Protein 7T2U (pdb70)

Radius of gyration: 34.17 Å; Cα contacts (8 Å, |Δi|>4): 2944; chains: 6; bounding box: 73×79×111 Å

B-factor: mean 40.42, std 13.01, range [9.2, 111.86]

CATH classification: 2.40.10.10 (+1 more: 1.10.1840.10)

InterPro domains:
  IPR001205 RNA-directed RNA polymerase, C-terminal domain [PF00680] (4889-5173)
  IPR002589 Macro domain [PF01661] (1058-1164)
  IPR002589 Macro domain [PS51154] (1025-1194)
  IPR002589 Macro domain [SM00506] (1037-1165)
  IPR007094 RNA-directed RNA polymerase, catalytic domain [PS50507] (5004-5166)
  IPR008740 Peptidase C30, coronavirus [PF05409] (3292-3575)
  IPR008740 Peptidase C30, coronavirus [PS51442] (3264-3569)
  IPR008740 Peptidase C30, coronavirus [cd21666] (3267-3563)
  IPR009003 Peptidase S1, PA clan [SSF50494] (3266-3563)
  IPR009461 Non-structural protein NSP16, coronavirus-like [PF06460] (6800-7095)
  IPR009466 Non-structural protein 14, coronavirus [PF06471] (5929-6449)
  IPR009469 RNA-dependent RNA polymerase, N-terminal, coronavirus [PF06478] (4407-4758)
  IPR013016 Peptidase C16, coronavirus [PF08715] (1564-1882)
  IPR013016 Peptidase C16, coronavirus [PS51124] (1634-1898)
  IPR014822 Non-structural protein NSP9, coronavirus [PF08710] (4141-4253)
  IPR014822 Non-structural protein NSP9, coronavirus [PS51951] (4141-4253)
  IPR014828 Non-structural protein NSP7, coronavirus [PF08716] (3860-3942)
  IPR014828 Non-structural protein NSP7, coronavirus [PS51949] (3860-3942)
  IPR014829 Non-structural protein NSP8, coronavirus [PF08717] (3943-4140)
  IPR014829 Non-structural protein NSP8, coronavirus [PS51950] (3943-4140)

Organism: Severe acute respiratory syndrome coronavirus 2 (NCBI:txid2697049)

Sequence (1232 aa):
SGFRKMAFPSGKVEGCMVQVTCGTTTLNGLWLDDVVYCPRHVICTSEDMLNPNYEDLLIRKSNHNFLVQAGNVQLRVIGHSMQNCVLKLKVDTANPKTPKYKFVRIQPGQTFSVLACYNGSPSGVYQCAMRPNFTIKGSFLNGSSSGSVGFNIDYDCVSFCYMHHMELPTGVHAGTDLEGNFYGPFVDRQTAQAAGTDTTITVNVLAWLYAAVINGDRRWFLNRFTTTLNDFNLVAMKYNYEPLTQDHVDILGPLSAQTGIAVLDMCASLKELLQNGMNGRTILGSALLEDEFTPFDVVRQCSGVTFQSGFRKMAFPSGKVEGCMVQVTCGTTTLNGLWLDDVVYCPRHVICTSEDMLNPNYEDLLIRKSNHNFLVQAGNVQLRVIGHSMQNCVLKLKVDTANPKTPKYKFVRIQPGQTFSVLACYNGSPSGVYQCAMRPNFTIKGSFLNGSSGSVGFNIDYDCVSFCYMHHMELPTGVHAGTDLEGNFYGPFVDRQTAQAAGTDTTITVNVLAWLYAAVINGDRWFLNFTTTLNDFNLVAMKYNYEPLTQDHVDILGPLSAQTGIAVLDMCASLKELLQNGMNGRTILGSALLEDEFTPFDVVRQCSGVTFKLAQLQVAYSGFRKMAFPSGKVEGCMVQVTCGTTTLNGLWLDDVVYCPRHVICTSEDMLNPNYEDLLIRKSNHNFLVQAGNVQLRVIGHSMQNCVLKLKVDTANPKTPKYKFVRIQPGQTFSVLACYNGSPSGVYQCAMRPNFTIKGSFLNGSSGSVGFNIDYDCVSFCYMHHMELPTGVHAGTDLEGNFYGPFVDRQTAQAAGTDTTITVNVLAWLYAAVINGDRWFLNRFTTTLNDFNLVNYEPLTQDHVDILGPLSAQTGIAVLDMCASLKELQNGMRRTILGSALLEDEFTPFDVVRQCSGVTFKLAQLQVAYHSGFRKMAFPSGKVEGCMVQVTCGTTTLNGLWLDDVVYCPRHVICTSEDMLNPNYEDLLIRKSNHNFLVQAGNVQLRVIGHSMQNCVLKLKVDTANPKTPKYKFVRIQPGQTFSVLACYNGSPSGVYQCAMRPNFTIKGSFLNGSSGSVGFNIDYDCVSFCYMHHMELPTGVHAGTDLEGNFYGPFVDRQTAQAAGTDTTITVNVLAWLYAAVINGDRWFLNFTTTLNDFNLVAMKYNYEPLTQDHVDILGPLSAQTGIAVLDMCASLKELLQNGMNGRTILGSALLEDEFTPFDVVRQCSGVTFQ

Nearest PDB structures (foldseek):
  8dkk-assembly1_A-2  TM=9.759E-01  e=3.735E-62  Severe acute respiratory syndrome coronavirus 2
  7t2u-assembly1_B  TM=9.740E-01  e=9.075E-62  Severe acute respiratory syndrome coronavirus 2
  8e6a-assembly1_B  TM=9.916E-01  e=4.255E-60  Severe acute respiratory syndrome coronavirus 2
  8dii-assembly1_A  TM=9.801E-01  e=1.858E-60  Severe acute respiratory syndrome coronavirus 2
  7k0h-assembly1_B  TM=9.235E-01  e=2.382E-58  Severe acute respiratory syndrome-related coronavirus

Structure (mmCIF, N/CA/C/O backbone):
data_7T2U
#
_entry.id   7T2U
#
_cell.length_a   63.390
_cell.length_b   67.710
_cell.length_c   77.840
_cell.angle_alpha   102.510
_cell.angle_beta   89.910
_cell.angle_gamma   107.390
#
_symmetry.space_group_name_H-M   'P 1'
#
loop_
_entity.id
_entity.type
_entity.pdbx_description
1 polymer '3C-Like Protease'
2 polymer 'NEMO peptide'
3 water water
#
loop_
_atom_site.group_PDB
_atom_site.id
_atom_site.type_symbol
_atom_site.label_atom_id
_atom_site.label_alt_id
_atom_site.label_comp_id
_atom_site.label_asym_id
_atom_site.label_entity_id
_atom_site.label_seq_id
_atom_site.pdbx_PDB_ins_code
_atom_site.Cartn_x
_atom_site.Cartn_y
_atom_site.Cartn_z
_atom_site.occupancy
_atom_site.B_iso_or_equiv
_atom_site.auth_seq_id
_atom_site.auth_comp_id
_atom_site.auth_asym_id
_atom_site.auth_atom_id
_atom_site.pdbx_PDB_model_num
ATOM 1 N N . SER A 1 14 ? -8.205 -14.495 -12.788 1.00 33.20 1 SER A N 1
ATOM 2 C CA . SER A 1 14 ? -7.050 -14.236 -13.697 1.00 33.43 1 SER A CA 1
ATOM 3 C C . SER A 1 14 ? -7.532 -13.559 -14.995 1.00 33.65 1 SER A C 1
ATOM 4 O O . SER A 1 14 ? -8.656 -13.006 -14.998 1.00 31.93 1 SER A O 1
ATOM 7 N N . GLY A 1 15 ? -6.693 -13.531 -16.038 1.00 31.15 2 GLY A N 1
ATOM 8 C CA . GLY A 1 15 ? -6.939 -12.763 -17.269 1.00 28.15 2 GLY A CA 1
ATOM 9 C C . GLY A 1 15 ? -6.371 -11.356 -17.164 1.00 28.29 2 GLY A C 1
ATOM 10 O O . GLY A 1 15 ? -6.015 -10.933 -16.054 1.00 28.64 2 GLY A O 1
ATOM 11 N N . PHE A 1 16 ? -6.248 -10.650 -18.285 1.00 26.52 3 PHE A N 1
ATOM 12 C CA . PHE A 1 16 ? -5.529 -9.355 -18.350 1.00 28.45 3 PHE A CA 1
ATOM 13 C C . PHE A 1 16 ? -6.094 -8.509 -19.496 1.00 28.43 3 PHE A C 1
ATOM 14 O O . PHE A 1 16 ? -6.019 -8.936 -20.656 1.00 30.37 3 PHE A O 1
ATOM 22 N N . ARG A 1 17 ? -6.637 -7.343 -19.154 1.00 27.72 4 ARG A N 1
ATOM 23 C CA . ARG A 1 17 ? -7.382 -6.438 -20.062 1.00 29.43 4 ARG A CA 1
ATOM 24 C C . ARG A 1 17 ? -6.833 -5.026 -19.868 1.00 28.73 4 ARG A C 1
ATOM 25 O O . ARG A 1 17 ? -6.343 -4.721 -18.769 1.00 26.65 4 ARG A O 1
ATOM 33 N N . LYS A 1 18 ? -6.964 -4.181 -20.885 1.00 31.04 5 LYS A N 1
ATOM 34 C CA . LYS A 1 18 ? -6.662 -2.737 -20.755 1.00 31.26 5 LYS A CA 1
ATOM 35 C C . LYS A 1 18 ? -7.789 -2.109 -19.929 1.00 28.02 5 LYS A C 1
ATOM 36 O O . LYS A 1 18 ? -8.887 -1.902 -20.477 1.00 32.93 5 LYS A O 1
ATOM 42 N N . MET A 1 19 ? -7.511 -1.825 -18.662 1.00 24.08 6 MET A N 1
ATOM 43 C CA . MET A 1 19 ? -8.518 -1.509 -17.619 1.00 24.57 6 MET A CA 1
ATOM 44 C C . MET A 1 19 ? -8.367 -0.027 -17.250 1.00 21.35 6 MET A C 1
ATOM 45 O O . MET A 1 19 ? -7.269 0.357 -16.897 1.00 20.68 6 MET A O 1
ATOM 50 N N . ALA A 1 20 ? -9.419 0.760 -17.439 1.00 20.03 7 ALA A N 1
ATOM 51 C CA . ALA A 1 20 ? -9.552 2.168 -17.012 1.00 20.33 7 ALA A CA 1
ATOM 52 C C . ALA A 1 20 ? -10.062 2.194 -15.571 1.00 20.76 7 ALA A C 1
ATOM 53 O O . ALA A 1 20 ? -10.587 1.176 -15.123 1.00 21.24 7 ALA A O 1
ATOM 55 N N . PHE A 1 21 ? -9.906 3.318 -14.879 1.00 21.96 8 PHE A N 1
ATOM 56 C CA . PHE A 1 21 ? -10.503 3.555 -13.545 1.00 22.09 8 PHE A CA 1
ATOM 57 C C . PHE A 1 21 ? -11.980 3.879 -13.742 1.00 24.01 8 PHE A C 1
ATOM 58 O O . PHE A 1 21 ? -12.378 4.445 -14.762 1.00 26.52 8 PHE A O 1
ATOM 66 N N . PRO A 1 22 ? -12.857 3.523 -12.779 1.00 25.43 9 PRO A N 1
ATOM 67 C CA . PRO A 1 22 ? -14.258 3.955 -12.830 1.00 25.42 9 PRO A CA 1
ATOM 68 C C . PRO A 1 22 ? -14.355 5.483 -12.986 1.00 25.42 9 PRO A C 1
ATOM 69 O O . PRO A 1 22 ? -13.626 6.186 -12.304 1.00 24.81 9 PRO A O 1
ATOM 73 N N . SER A 1 23 ? -15.207 5.965 -13.899 1.00 25.40 10 SER A N 1
ATOM 74 C CA . SER A 1 23 ? -15.213 7.377 -14.374 1.00 26.42 10 SER A CA 1
ATOM 75 C C . SER A 1 23 ? -16.211 8.233 -13.598 1.00 25.67 10 SER A C 1
ATOM 76 O O . SER A 1 23 ? -16.248 9.437 -13.870 1.00 29.54 10 SER A O 1
ATOM 79 N N . GLY A 1 24 ? -17.000 7.646 -12.700 1.00 27.44 11 GLY A N 1
ATOM 80 C CA . GLY A 1 24 ? -18.093 8.333 -11.982 1.00 26.36 11 GLY A CA 1
ATOM 81 C C . GLY A 1 24 ? -17.660 9.643 -11.344 1.00 27.04 11 GLY A C 1
ATOM 82 O O . GLY A 1 24 ? -18.355 10.666 -11.553 1.00 28.53 11 GLY A O 1
ATOM 83 N N . LYS A 1 25 ? -16.561 9.633 -10.587 1.00 27.56 12 LYS A N 1
ATOM 84 C CA . LYS A 1 25 ? -16.081 10.805 -9.787 1.00 27.47 12 LYS A CA 1
ATOM 85 C C . LYS A 1 25 ? -15.736 11.972 -10.727 1.00 26.45 12 LYS A C 1
ATOM 86 O O . LYS A 1 25 ? -15.820 13.151 -10.299 1.00 26.33 12 LYS A O 1
ATOM 92 N N . VAL A 1 26 ? -15.358 11.656 -11.970 1.00 25.44 13 VAL A N 1
ATOM 93 C CA . VAL A 1 26 ? -14.936 12.641 -13.003 1.00 25.59 13 VAL A CA 1
ATOM 94 C C . VAL A 1 26 ? -16.182 13.110 -13.760 1.00 25.32 13 VAL A C 1
ATOM 95 O O . VAL A 1 26 ? -16.300 14.323 -13.960 1.00 25.00 13 VAL A O 1
ATOM 99 N N . GLU A 1 27 ? -17.076 12.188 -14.150 1.00 26.74 14 GLU A N 1
ATOM 100 C CA . GLU A 1 27 ? -18.343 12.506 -14.865 1.00 26.09 14 GLU A CA 1
ATOM 101 C C . GLU A 1 27 ? -19.065 13.634 -14.131 1.00 25.06 14 GLU A C 1
ATOM 102 O O . GLU A 1 27 ? -19.363 14.637 -14.777 1.00 27.77 14 GLU A O 1
ATOM 108 N N . GLY A 1 28 ? -19.279 13.478 -12.822 1.00 25.36 15 GLY A N 1
ATOM 109 C CA . GLY A 1 28 ? -19.918 14.485 -11.944 1.00 28.20 15 GLY A CA 1
ATOM 110 C C . GLY A 1 28 ? -19.270 15.875 -11.987 1.00 28.23 15 GLY A C 1
ATOM 111 O O . GLY A 1 28 ? -19.848 16.785 -11.383 1.00 27.36 15 GLY A O 1
ATOM 112 N N . CYS A 1 29 ? -18.111 16.049 -12.636 1.00 28.47 16 CYS A N 1
ATOM 113 C CA . CYS A 1 29 ? -17.371 17.344 -12.733 1.00 28.87 16 CYS A CA 1
ATOM 114 C C . CYS A 1 29 ? -17.339 17.923 -14.148 1.00 27.43 16 CYS A C 1
ATOM 115 O O . CYS A 1 29 ? -16.778 19.038 -14.294 1.00 25.35 16 CYS A O 1
ATOM 118 N N . MET A 1 30 ? -17.835 17.195 -15.150 1.00 26.19 17 MET A N 1
ATOM 119 C CA . MET A 1 30 ? -17.754 17.634 -16.568 1.00 26.27 17 MET A CA 1
ATOM 120 C C . MET A 1 30 ? -18.878 18.631 -16.846 1.00 28.08 17 MET A C 1
ATOM 121 O O . MET A 1 30 ? -20.024 18.334 -16.489 1.00 26.44 17 MET A O 1
ATOM 126 N N . VAL A 1 31 ? -18.523 19.782 -17.428 1.00 28.16 18 VAL A N 1
ATOM 127 C CA . VAL A 1 31 ? -19.463 20.845 -17.872 1.00 26.89 18 VAL A CA 1
ATOM 128 C C . VAL A 1 31 ? -19.152 21.169 -19.330 1.00 27.62 18 VAL A C 1
ATOM 129 O O . VAL A 1 31 ? -18.102 20.725 -19.853 1.00 24.78 18 VAL A O 1
ATOM 133 N N . GLN A 1 32 ? -20.063 21.915 -19.948 1.00 28.97 19 GLN A N 1
ATOM 134 C CA . GLN A 1 32 ? -19.920 22.472 -21.309 1.00 30.40 19 GLN A CA 1
ATOM 135 C C . GLN A 1 32 ? -19.606 23.960 -21.168 1.00 28.64 19 GLN A C 1
ATOM 136 O O . GLN A 1 32 ? -20.349 24.657 -20.467 1.00 28.62 19 GLN A O 1
ATOM 142 N N . VAL A 1 33 ? -18.518 24.413 -21.776 1.00 26.70 20 VAL A N 1
ATOM 143 C CA . VAL A 1 33 ? -18.167 25.855 -21.822 1.00 26.31 20 VAL A CA 1
ATOM 144 C C . VAL A 1 33 ? -18.299 26.310 -23.272 1.00 26.38 20 VAL A C 1
ATOM 145 O O . VAL A 1 33 ? -17.784 25.596 -24.166 1.00 25.02 20 VAL A O 1
ATOM 149 N N . THR A 1 34 ? -18.974 27.442 -23.482 1.00 28.03 21 THR A N 1
ATOM 150 C CA . THR A 1 34 ? -19.164 28.072 -24.815 1.00 32.20 21 THR A CA 1
ATOM 151 C C . THR A 1 34 ? -18.685 29.519 -24.710 1.00 32.38 21 THR A C 1
ATOM 152 O O . THR A 1 34 ? -19.164 30.243 -23.830 1.00 29.25 21 THR A O 1
ATOM 156 N N . CYS A 1 35 ? -17.719 29.882 -25.547 1.00 33.09 22 CYS A N 1
ATOM 157 C CA . CYS A 1 35 ? -17.296 31.282 -25.777 1.00 35.42 22 CYS A CA 1
ATOM 158 C C . CYS A 1 35 ? -17.391 31.545 -27.281 1.00 34.93 22 CYS A C 1
ATOM 159 O O . CYS A 1 35 ? -16.637 30.902 -28.041 1.00 31.04 22 CYS A O 1
ATOM 162 N N . GLY A 1 36 ? -18.342 32.396 -27.680 1.00 36.51 23 GLY A N 1
ATOM 163 C CA . GLY A 1 36 ? -18.659 32.685 -29.091 1.00 36.01 23 GLY A CA 1
ATOM 164 C C . GLY A 1 36 ? -19.142 31.440 -29.812 1.00 36.08 23 GLY A C 1
ATOM 165 O O . GLY A 1 36 ? -20.153 30.868 -29.389 1.00 39.76 23 GLY A O 1
ATOM 166 N N . THR A 1 37 ? -18.425 31.021 -30.854 1.00 39.73 24 THR A N 1
ATOM 167 C CA . THR A 1 37 ? -18.805 29.902 -31.752 1.00 39.44 24 THR A CA 1
ATOM 168 C C . THR A 1 37 ? -18.024 28.637 -31.377 1.00 40.15 24 THR A C 1
ATOM 169 O O . THR A 1 37 ? -18.239 27.608 -32.046 1.00 42.79 24 THR A O 1
ATOM 173 N N . THR A 1 38 ? -17.146 28.696 -30.370 1.00 35.08 25 THR A N 1
ATOM 174 C CA . THR A 1 38 ? -16.400 27.512 -29.880 1.00 32.23 25 THR A CA 1
ATOM 175 C C . THR A 1 38 ? -17.091 26.983 -28.617 1.00 32.04 25 THR A C 1
ATOM 176 O O . THR A 1 38 ? -17.361 27.775 -27.704 1.00 31.80 25 THR A O 1
ATOM 180 N N . THR A 1 39 ? -17.377 25.682 -28.604 1.00 32.04 26 THR A N 1
ATOM 181 C CA . THR A 1 39 ? -17.801 24.885 -27.429 1.00 30.06 26 THR A CA 1
ATOM 182 C C . THR A 1 39 ? -16.746 23.807 -27.151 1.00 28.42 26 THR A C 1
ATOM 183 O O . THR A 1 39 ? -16.248 23.185 -28.109 1.00 25.85 26 THR A O 1
ATOM 187 N N . LEU A 1 40 ? -16.422 23.601 -25.878 1.00 25.51 27 LEU A N 1
ATOM 188 C CA . LEU A 1 40 ? -15.593 22.463 -25.421 1.00 24.71 27 LEU A CA 1
ATOM 189 C C . LEU A 1 40 ? -16.048 22.056 -24.024 1.00 23.39 27 LEU A C 1
ATOM 190 O O . LEU A 1 40 ? -17.135 22.512 -23.577 1.00 22.60 27 LEU A O 1
ATOM 195 N N . ASN A 1 41 ? -15.240 21.232 -23.359 1.00 23.13 28 ASN A N 1
ATOM 196 C CA . ASN A 1 41 ? -15.527 20.716 -22.000 1.00 22.29 28 ASN A CA 1
ATOM 197 C C . ASN A 1 41 ? -14.734 21.513 -20.964 1.00 22.77 28 ASN A C 1
ATOM 198 O O . ASN A 1 41 ? -13.604 21.956 -21.255 1.00 23.48 28 ASN A O 1
ATOM 203 N N . GLY A 1 42 ? -15.338 21.690 -19.796 1.00 23.89 29 GLY A N 1
ATOM 204 C CA . GLY A 1 42 ? -14.673 22.180 -18.583 1.00 25.35 29 GLY A CA 1
ATOM 205 C C . GLY A 1 42 ? -14.724 21.128 -17.501 1.00 25.41 29 GLY A C 1
ATOM 206 O O . GLY A 1 42 ? -15.552 20.205 -17.613 1.00 27.53 29 GLY A O 1
ATOM 207 N N . LEU A 1 43 ? -13.864 21.272 -16.496 1.00 26.33 30 LEU A N 1
ATOM 208 C CA . LEU A 1 43 ? -13.835 20.444 -15.269 1.00 25.39 30 LEU A CA 1
ATOM 209 C C . LEU A 1 43 ? -14.230 21.347 -14.101 1.00 26.44 30 LEU A C 1
ATOM 210 O O . LEU A 1 43 ? -13.540 22.343 -13.872 1.00 25.39 30 LEU A O 1
ATOM 215 N N . TRP A 1 44 ? -15.342 21.026 -13.443 1.00 28.17 31 TRP A N 1
ATOM 216 C CA . TRP A 1 44 ? -15.978 21.835 -12.374 1.00 28.22 31 TRP A CA 1
ATOM 217 C C . TRP A 1 44 ? -15.597 21.225 -11.019 1.00 28.08 31 TRP A C 1
ATOM 218 O O . TRP A 1 44 ? -16.138 20.163 -10.682 1.00 25.75 31 TRP A O 1
ATOM 229 N N . LEU A 1 45 ? -14.637 21.849 -10.331 1.00 26.88 32 LEU A N 1
ATOM 230 C CA . LEU A 1 45 ? -14.160 21.496 -8.975 1.00 28.96 32 LEU A CA 1
ATOM 231 C C . LEU A 1 45 ? -14.385 22.693 -8.043 1.00 29.00 32 LEU A C 1
ATOM 232 O O . LEU A 1 45 ? -13.869 23.788 -8.344 1.00 28.53 32 LEU A O 1
ATOM 237 N N . ASP A 1 46 ? -15.123 22.499 -6.953 1.00 29.66 33 ASP A N 1
ATOM 238 C CA . ASP A 1 46 ? -15.474 23.596 -6.014 1.00 30.75 33 ASP A CA 1
ATOM 239 C C . ASP A 1 46 ? -16.144 24.699 -6.839 1.00 29.28 33 ASP A C 1
ATOM 240 O O . ASP A 1 46 ? -17.063 24.376 -7.612 1.00 29.22 33 ASP A O 1
ATOM 245 N N . ASP A 1 47 ? -15.678 25.941 -6.729 1.00 29.16 34 ASP A N 1
ATOM 246 C CA . ASP A 1 47 ? -16.334 27.111 -7.379 1.00 29.14 34 ASP A CA 1
ATOM 247 C C . ASP A 1 47 ? -15.597 27.513 -8.659 1.00 25.63 34 ASP A C 1
ATOM 248 O O . ASP A 1 47 ? -15.848 28.632 -9.132 1.00 25.60 34 ASP A O 1
ATOM 253 N N . VAL A 1 48 ? -14.758 26.646 -9.231 1.00 24.96 35 VAL A N 1
ATOM 254 C CA . VAL A 1 48 ? -13.963 26.976 -10.457 1.00 24.51 35 VAL A CA 1
ATOM 255 C C . VAL A 1 48 ? -14.276 25.965 -11.571 1.00 24.55 35 VAL A C 1
ATOM 256 O O . VAL A 1 48 ? -14.404 24.749 -11.260 1.00 25.90 35 VAL A O 1
ATOM 260 N N . VAL A 1 49 ? -14.311 26.430 -12.827 1.00 22.43 36 VAL A N 1
ATOM 261 C CA . VAL A 1 49 ? -14.337 25.571 -14.048 1.00 22.78 36 VAL A CA 1
ATOM 262 C C . VAL A 1 49 ? -12.999 25.747 -14.778 1.00 24.83 36 VAL A C 1
ATOM 263 O O . VAL A 1 49 ? -12.691 26.877 -15.187 1.00 24.18 36 VAL A O 1
ATOM 267 N N . TYR A 1 50 ? -12.245 24.655 -14.947 1.00 25.75 37 TYR A N 1
ATOM 268 C CA . TYR A 1 50 ? -10.958 24.633 -15.690 1.00 26.12 37 TYR A CA 1
ATOM 269 C C . TYR A 1 50 ? -11.226 24.156 -17.122 1.00 25.09 37 TYR A C 1
ATOM 270 O O . TYR A 1 50 ? -11.843 23.108 -17.311 1.00 24.49 37 TYR A O 1
ATOM 279 N N . CYS A 1 51 ? -10.776 24.906 -18.123 1.00 25.35 38 CYS A N 1
ATOM 280 C CA . CYS A 1 51 ? -10.891 24.480 -19.538 1.00 25.86 38 CYS A CA 1
ATOM 281 C C . CYS A 1 51 ? -9.690 25.017 -20.301 1.00 25.84 38 CYS A C 1
ATOM 282 O O . CYS A 1 51 ? -8.940 25.853 -19.773 1.00 25.98 38 CYS A O 1
ATOM 285 N N . PRO A 1 52 ? -9.457 24.517 -21.534 1.00 25.49 39 PRO A N 1
ATOM 286 C CA . PRO A 1 52 ? -8.382 25.019 -22.385 1.00 24.43 39 PRO A CA 1
ATOM 287 C C . PRO A 1 52 ? -8.738 26.471 -22.722 1.00 23.55 39 PRO A C 1
ATOM 288 O O . PRO A 1 52 ? -9.907 26.738 -22.906 1.00 24.62 39 PRO A O 1
ATOM 292 N N . ARG A 1 53 ? -7.746 27.358 -22.706 1.00 24.47 40 ARG A N 1
ATOM 293 C CA . ARG A 1 53 ? -7.914 28.831 -22.845 1.00 24.74 40 ARG A CA 1
ATOM 294 C C . ARG A 1 53 ? -8.123 29.169 -24.327 1.00 24.16 40 ARG A C 1
ATOM 295 O O . ARG A 1 53 ? -8.720 30.219 -24.607 1.00 23.41 40 ARG A O 1
ATOM 303 N N . HIS A 1 54 ? -7.731 28.275 -25.250 1.00 24.71 41 HIS A N 1
ATOM 304 C CA . HIS A 1 54 ? -8.025 28.430 -26.705 1.00 26.18 41 HIS A CA 1
ATOM 305 C C . HIS A 1 54 ? -9.541 28.603 -26.952 1.00 26.21 41 HIS A C 1
ATOM 306 O O . HIS A 1 54 ? -9.897 28.985 -28.078 1.00 28.82 41 HIS A O 1
ATOM 313 N N . VAL A 1 55 ? -10.392 28.424 -25.936 1.00 25.36 42 VAL A N 1
ATOM 314 C CA . VAL A 1 55 ? -11.865 28.648 -26.032 1.00 27.11 42 VAL A CA 1
ATOM 315 C C . VAL A 1 55 ? -12.182 30.124 -26.354 1.00 28.01 42 VAL A C 1
ATOM 316 O O . VAL A 1 55 ? -13.225 30.370 -26.973 1.00 28.89 42 VAL A O 1
ATOM 320 N N . ILE A 1 56 ? -11.343 31.087 -25.953 1.00 29.55 43 ILE A N 1
ATOM 321 C CA . ILE A 1 56 ? -11.637 32.543 -26.127 1.00 28.85 43 ILE A CA 1
ATOM 322 C C . ILE A 1 56 ? -11.243 33.015 -27.532 1.00 31.67 43 ILE A C 1
ATOM 323 O O . ILE A 1 56 ? -11.620 34.156 -27.877 1.00 29.98 43 ILE A O 1
ATOM 328 N N . CYS A 1 57 ? -10.562 32.186 -28.330 1.00 30.77 44 CYS A N 1
ATOM 329 C CA . CYS A 1 57 ? -9.921 32.610 -29.607 1.00 35.18 44 CYS A CA 1
ATOM 330 C C . CYS A 1 57 ? -10.827 32.364 -30.825 1.00 33.72 44 CYS A C 1
ATOM 331 O O . CYS A 1 57 ? -11.333 31.262 -30.978 1.00 31.85 44 CYS A O 1
ATOM 334 N N . THR A 1 58 ? -10.973 33.365 -31.691 1.00 34.40 45 THR A N 1
ATOM 335 C CA . THR A 1 58 ? -11.381 33.191 -33.108 1.00 34.97 45 THR A CA 1
ATOM 336 C C . THR A 1 58 ? -10.220 32.531 -33.874 1.00 37.49 45 THR A C 1
ATOM 337 O O . THR A 1 58 ? -9.054 32.581 -33.389 1.00 33.55 45 THR A O 1
ATOM 341 N N . SER A 1 59 ? -10.523 31.960 -35.042 1.00 39.71 46 SER A N 1
ATOM 342 C CA . SER A 1 59 ? -9.539 31.397 -36.002 1.00 41.93 46 SER A CA 1
ATOM 343 C C . SER A 1 59 ? -8.393 32.394 -36.211 1.00 43.39 46 SER A C 1
ATOM 344 O O . SER A 1 59 ? -7.221 31.988 -36.050 1.00 41.44 46 SER A O 1
ATOM 347 N N . GLU A 1 60 ? -8.722 33.647 -36.541 1.00 41.58 47 GLU A N 1
ATOM 348 C CA . GLU A 1 60 ? -7.731 34.743 -36.717 1.00 42.73 47 GLU A CA 1
ATOM 349 C C . GLU A 1 60 ? -6.889 34.872 -35.441 1.00 38.96 47 GLU A C 1
ATOM 350 O O . GLU A 1 60 ? -5.656 34.889 -35.555 1.00 39.07 47 GLU A O 1
ATOM 356 N N . ASP A 1 61 ? -7.530 34.963 -34.271 1.00 39.78 48 ASP A N 1
ATOM 357 C CA . ASP A 1 61 ? -6.846 35.083 -32.952 1.00 37.21 48 ASP A CA 1
ATOM 358 C C . ASP A 1 61 ? -5.813 33.955 -32.821 1.00 36.61 48 ASP A C 1
ATOM 359 O O . ASP A 1 61 ? -4.638 34.250 -32.462 1.00 34.52 48 ASP A O 1
ATOM 364 N N . MET A 1 62 ? -6.220 32.720 -33.132 1.00 34.74 49 MET A N 1
ATOM 365 C CA . MET A 1 62 ? -5.396 31.496 -32.917 1.00 35.29 49 MET A CA 1
ATOM 366 C C . MET A 1 62 ? -4.055 31.603 -33.657 1.00 33.17 49 MET A C 1
ATOM 367 O O . MET A 1 62 ? -3.124 30.899 -33.247 1.00 34.61 49 MET A O 1
ATOM 372 N N . LEU A 1 63 ? -3.949 32.440 -34.694 1.00 33.03 50 LEU A N 1
ATOM 373 C CA . LEU A 1 63 ? -2.748 32.492 -35.571 1.00 37.58 50 LEU A CA 1
ATOM 374 C C . LEU A 1 63 ? -1.571 33.116 -34.823 1.00 37.59 50 LEU A C 1
ATOM 375 O O . LEU A 1 63 ? -0.421 32.759 -35.154 1.00 36.14 50 LEU A O 1
ATOM 380 N N . ASN A 1 64 ? -1.846 33.975 -33.838 1.00 37.35 51 ASN A N 1
ATOM 381 C CA . ASN A 1 64 ? -0.798 34.639 -33.024 1.00 39.81 51 ASN A CA 1
ATOM 382 C C . ASN A 1 64 ? -1.403 35.173 -31.730 1.00 38.43 51 ASN A C 1
ATOM 383 O O . ASN A 1 64 ? -1.320 36.362 -31.444 1.00 35.02 51 ASN A O 1
ATOM 388 N N . PRO A 1 65 ? -1.980 34.297 -30.879 1.00 38.26 52 PRO A N 1
ATOM 389 C CA . PRO A 1 65 ? -2.801 34.751 -29.759 1.00 36.34 52 PRO A CA 1
ATOM 390 C C . PRO A 1 65 ? -1.922 35.415 -28.695 1.00 35.58 52 PRO A C 1
ATOM 391 O O . PRO A 1 65 ? -0.941 34.834 -28.283 1.00 37.47 52 PRO A O 1
ATOM 395 N N . ASN A 1 66 ? -2.276 36.636 -28.313 1.00 33.70 53 ASN A N 1
ATOM 396 C CA . ASN A 1 66 ? -1.772 37.292 -27.082 1.00 33.01 53 ASN A CA 1
ATOM 397 C C . ASN A 1 66 ? -2.857 37.071 -26.025 1.00 31.59 53 ASN A C 1
ATOM 398 O O . ASN A 1 66 ? -3.809 37.894 -25.948 1.00 30.52 53 ASN A O 1
ATOM 403 N N . TYR A 1 67 ? -2.749 35.959 -25.299 1.00 30.08 54 TYR A N 1
ATOM 404 C CA . TYR A 1 67 ? -3.818 35.416 -24.420 1.00 28.91 54 TYR A CA 1
ATOM 405 C C . TYR A 1 67 ? -4.115 36.399 -23.288 1.00 29.29 54 TYR A C 1
ATOM 406 O O . TYR A 1 67 ? -5.308 36.578 -22.970 1.00 26.95 54 TYR A O 1
ATOM 415 N N . GLU A 1 68 ? -3.078 36.998 -22.701 1.00 31.60 55 GLU A N 1
ATOM 416 C CA . GLU A 1 68 ? -3.237 38.086 -21.698 1.00 36.39 55 GLU A CA 1
ATOM 417 C C . GLU A 1 68 ? -4.176 39.141 -22.303 1.00 35.83 55 GLU A C 1
ATOM 418 O O . GLU A 1 68 ? -5.219 39.413 -21.689 1.00 37.27 55 GLU A O 1
ATOM 424 N N . ASP A 1 69 ? -3.858 39.643 -23.501 1.00 35.98 56 ASP A N 1
ATOM 425 C CA . ASP A 1 69 ? -4.581 40.767 -24.163 1.00 37.12 56 ASP A CA 1
ATOM 426 C C . ASP A 1 69 ? -5.999 40.327 -24.570 1.00 36.86 56 ASP A C 1
ATOM 427 O O . ASP A 1 69 ? -6.912 41.187 -24.528 1.00 37.88 56 ASP A O 1
ATOM 432 N N . LEU A 1 70 ? -6.188 39.055 -24.960 1.00 30.59 57 LEU A N 1
ATOM 433 C CA . LEU A 1 70 ? -7.488 38.530 -25.460 1.00 29.20 57 LEU A CA 1
ATOM 434 C C . LEU A 1 70 ? -8.440 38.340 -24.273 1.00 28.17 57 LEU A C 1
ATOM 435 O O . LEU A 1 70 ? -9.639 38.649 -24.422 1.00 27.53 57 LEU A O 1
ATOM 440 N N . LEU A 1 71 ? -7.922 37.889 -23.130 1.00 27.65 58 LEU A N 1
ATOM 441 C CA . LEU A 1 71 ? -8.750 37.517 -21.952 1.00 28.69 58 LEU A CA 1
ATOM 442 C C . LEU A 1 71 ? -9.239 38.765 -21.201 1.00 28.93 58 LEU A C 1
ATOM 443 O O . LEU A 1 71 ? -10.392 38.748 -20.745 1.00 25.83 58 LEU A O 1
ATOM 448 N N . ILE A 1 72 ? -8.416 39.806 -21.077 1.00 29.52 59 ILE A N 1
ATOM 449 C CA . ILE A 1 72 ? -8.848 41.074 -20.411 1.00 33.98 59 ILE A CA 1
ATOM 450 C C . ILE A 1 72 ? -10.023 41.666 -21.205 1.00 32.17 59 ILE A C 1
ATOM 451 O O . ILE A 1 72 ? -10.849 42.334 -20.570 1.00 35.80 59 ILE A O 1
ATOM 456 N N . ARG A 1 73 ? -10.132 41.380 -22.513 1.00 29.39 60 ARG A N 1
ATOM 457 C CA . ARG A 1 73 ? -11.191 41.938 -23.397 1.00 29.04 60 ARG A CA 1
ATOM 458 C C . ARG A 1 73 ? -12.533 41.224 -23.166 1.00 29.55 60 ARG A C 1
ATOM 459 O O . ARG A 1 73 ? -13.540 41.707 -23.719 1.00 28.85 60 ARG A O 1
ATOM 467 N N . LYS A 1 74 ? -12.552 40.116 -22.415 1.00 28.61 61 LYS A N 1
ATOM 468 C CA . LYS A 1 74 ? -13.744 39.246 -22.247 1.00 29.52 61 LYS A CA 1
ATOM 469 C C . LYS A 1 74 ? -14.506 39.650 -20.985 1.00 29.72 61 LYS A C 1
ATOM 470 O O . LYS A 1 74 ? -13.885 40.107 -20.010 1.00 29.68 61 LYS A O 1
ATOM 476 N N . SER A 1 75 ? -15.821 39.472 -21.037 1.00 31.05 62 SER A N 1
ATOM 477 C CA . SER A 1 75 ? -16.769 39.669 -19.916 1.00 31.86 62 SER A CA 1
ATOM 478 C C . SER A 1 75 ? -17.188 38.293 -19.397 1.00 31.51 62 SER A C 1
ATOM 479 O O . SER A 1 75 ? -17.096 37.290 -20.149 1.00 25.83 62 SER A O 1
ATOM 482 N N . ASN A 1 76 ? -17.662 38.248 -18.158 1.00 32.84 63 ASN A N 1
ATOM 483 C CA . ASN A 1 76 ? -18.127 36.989 -17.536 1.00 32.29 63 ASN A CA 1
ATOM 484 C C . ASN A 1 76 ? -19.273 36.408 -18.377 1.00 33.09 63 ASN A C 1
ATOM 485 O O . ASN A 1 76 ? -19.388 35.173 -18.390 1.00 31.43 63 ASN A O 1
ATOM 490 N N . HIS A 1 77 ? -20.057 37.236 -19.087 1.00 33.31 64 HIS A N 1
ATOM 491 C CA . HIS A 1 77 ? -21.291 36.799 -19.809 1.00 35.28 64 HIS A CA 1
ATOM 492 C C . HIS A 1 77 ? -20.969 36.351 -21.246 1.00 30.33 64 HIS A C 1
ATOM 493 O O . HIS A 1 77 ? -21.841 35.728 -21.861 1.00 31.40 64 HIS A O 1
ATOM 500 N N . ASN A 1 78 ? -19.752 36.606 -21.736 1.00 28.18 65 ASN A N 1
ATOM 501 C CA . ASN A 1 78 ? -19.192 36.016 -22.980 1.00 27.97 65 ASN A CA 1
ATOM 502 C C . ASN A 1 78 ? -18.925 34.511 -22.783 1.00 28.00 65 ASN A C 1
ATOM 503 O O . ASN A 1 78 ? -18.549 33.856 -23.768 1.00 29.99 65 ASN A O 1
ATOM 508 N N . PHE A 1 79 ? -19.071 33.985 -21.562 1.00 28.07 66 PHE A N 1
ATOM 509 C CA . PHE A 1 79 ? -18.863 32.551 -21.239 1.00 29.18 66 PHE A CA 1
ATOM 510 C C . PHE A 1 79 ? -20.187 31.921 -20.789 1.00 31.57 66 PHE A C 1
ATOM 511 O O . PHE A 1 79 ? -20.728 32.307 -19.731 1.00 29.11 66 PHE A O 1
ATOM 519 N N . LEU A 1 80 ? -20.677 30.961 -21.575 1.00 32.29 67 LEU A N 1
ATOM 520 C CA . LEU A 1 80 ? -21.877 30.142 -21.263 1.00 36.44 67 LEU A CA 1
ATOM 521 C C . LEU A 1 80 ? -21.399 28.776 -20.765 1.00 34.33 67 LEU A C 1
ATOM 522 O O . LEU A 1 80 ? -20.876 28.016 -21.587 1.00 35.58 67 LEU A O 1
ATOM 527 N N . VAL A 1 81 ? -21.522 28.526 -19.460 1.00 32.76 68 VAL A N 1
ATOM 528 C CA . VAL A 1 81 ? -21.129 27.250 -18.796 1.00 33.20 68 VAL A CA 1
ATOM 529 C C . VAL A 1 81 ? -22.414 26.498 -18.449 1.00 33.49 68 VAL A C 1
ATOM 530 O O . VAL A 1 81 ? -23.262 27.092 -17.765 1.00 34.99 68 VAL A O 1
ATOM 534 N N . GLN A 1 82 ? -22.556 25.245 -18.890 1.00 31.25 69 GLN A N 1
ATOM 535 C CA . GLN A 1 82 ? -23.744 24.413 -18.579 1.00 31.89 69 GLN A CA 1
ATOM 536 C C . GLN A 1 82 ? -23.293 23.107 -17.920 1.00 30.58 69 GLN A C 1
ATOM 537 O O . GLN A 1 82 ? -22.410 22.441 -18.488 1.00 28.68 69 GLN A O 1
ATOM 543 N N . ALA A 1 83 ? -23.840 22.813 -16.732 1.00 31.31 70 ALA A N 1
ATOM 544 C CA . ALA A 1 83 ? -23.767 21.508 -16.035 1.00 33.23 70 ALA A CA 1
ATOM 545 C C . ALA A 1 83 ? -25.058 20.762 -16.331 1.00 35.98 70 ALA A C 1
ATOM 546 O O . ALA A 1 83 ? -26.072 21.083 -15.675 1.00 34.48 70 ALA A O 1
ATOM 548 N N . GLY A 1 84 ? -25.011 19.840 -17.296 1.00 39.13 71 GLY A N 1
ATOM 549 C CA . GLY A 1 84 ? -26.204 19.251 -17.933 1.00 41.82 71 GLY A CA 1
ATOM 550 C C . GLY A 1 84 ? -27.156 20.338 -18.394 1.00 45.83 71 GLY A C 1
ATOM 551 O O . GLY A 1 84 ? -26.790 21.079 -19.329 1.00 42.86 71 GLY A O 1
ATOM 552 N N . ASN A 1 85 ? -28.297 20.472 -17.707 1.00 52.20 72 ASN A N 1
ATOM 553 C CA . ASN A 1 85 ? -29.454 21.320 -18.110 1.00 56.42 72 ASN A CA 1
ATOM 554 C C . ASN A 1 85 ? -29.383 22.707 -17.462 1.00 49.75 72 ASN A C 1
ATOM 555 O O . ASN A 1 85 ? -30.187 23.552 -17.868 1.00 51.10 72 ASN A O 1
ATOM 560 N N . VAL A 1 86 ? -28.464 22.921 -16.512 1.00 47.44 73 VAL A N 1
ATOM 561 C CA . VAL A 1 86 ? -28.412 24.120 -15.617 1.00 44.62 73 VAL A CA 1
ATOM 562 C C . VAL A 1 86 ? -27.204 24.991 -15.988 1.00 41.94 73 VAL A C 1
ATOM 563 O O . VAL A 1 86 ? -26.048 24.516 -15.877 1.00 35.88 73 VAL A O 1
ATOM 567 N N . GLN A 1 87 ? -27.461 26.233 -16.394 1.00 37.56 74 GLN A N 1
ATOM 568 C CA . GLN A 1 87 ? -26.401 27.242 -16.622 1.00 38.69 74 GLN A CA 1
ATOM 569 C C . GLN A 1 87 ? -25.762 27.552 -15.264 1.00 37.18 74 GLN A C 1
ATOM 570 O O . GLN A 1 87 ? -26.513 27.767 -14.300 1.00 33.17 74 GLN A O 1
ATOM 576 N N . LEU A 1 88 ? -24.430 27.455 -15.183 1.00 37.36 75 LEU A N 1
ATOM 577 C CA . LEU A 1 88 ? -23.607 27.992 -14.070 1.00 37.73 75 LEU A CA 1
ATOM 578 C C . LEU A 1 88 ? -23.326 29.455 -14.401 1.00 36.44 75 LEU A C 1
ATOM 579 O O . LEU A 1 88 ? -22.929 29.717 -15.543 1.00 35.82 75 LEU A O 1
ATOM 584 N N . ARG A 1 89 ? -23.515 30.361 -13.448 1.00 34.45 76 ARG A N 1
ATOM 585 C CA . ARG A 1 89 ? -23.193 31.794 -13.654 1.00 35.08 76 ARG A CA 1
ATOM 586 C C . ARG A 1 89 ? -21.686 31.964 -13.445 1.00 31.77 76 ARG A C 1
ATOM 587 O O . ARG A 1 89 ? -21.174 31.497 -12.429 1.00 31.06 76 ARG A O 1
ATOM 595 N N . VAL A 1 90 ? -21.003 32.562 -14.413 1.00 31.20 77 VAL A N 1
ATOM 596 C CA . VAL A 1 90 ? -19.556 32.893 -14.316 1.00 30.34 77 VAL A CA 1
ATOM 597 C C . VAL A 1 90 ? -19.452 34.244 -13.607 1.00 30.09 77 VAL A C 1
ATOM 598 O O . VAL A 1 90 ? -20.166 35.161 -14.011 1.00 28.28 77 VAL A O 1
ATOM 602 N N . ILE A 1 91 ? -18.652 34.333 -12.547 1.00 31.81 78 ILE A N 1
ATOM 603 C CA . ILE A 1 91 ? -18.535 35.576 -11.723 1.00 33.44 78 ILE A CA 1
ATOM 604 C C . ILE A 1 91 ? -17.103 36.115 -11.781 1.00 34.50 78 ILE A C 1
ATOM 605 O O . ILE A 1 91 ? -16.883 37.223 -11.276 1.00 37.33 78 ILE A O 1
ATOM 610 N N . GLY A 1 92 ? -16.191 35.389 -12.434 1.00 34.44 79 GLY A N 1
ATOM 611 C CA . GLY A 1 92 ? -14.779 35.772 -12.597 1.00 32.97 79 GLY A CA 1
ATOM 612 C C . GLY A 1 92 ? -14.084 34.873 -13.603 1.00 34.26 79 GLY A C 1
ATOM 613 O O . GLY A 1 92 ? -14.580 33.760 -13.859 1.00 32.93 79 GLY A O 1
ATOM 614 N N . HIS A 1 93 ? -12.992 35.366 -14.178 1.00 36.84 80 HIS A N 1
ATOM 615 C CA . HIS A 1 93 ? -12.105 34.630 -15.109 1.00 38.53 80 HIS A CA 1
ATOM 616 C C . HIS A 1 93 ? -10.657 34.991 -14.791 1.00 38.33 80 HIS A C 1
ATOM 617 O O . HIS A 1 93 ? -10.375 36.152 -14.450 1.00 38.43 80 HIS A O 1
ATOM 624 N N . SER A 1 94 ? -9.788 33.990 -14.833 1.00 36.89 81 SER A N 1
ATOM 625 C CA . SER A 1 94 ? -8.319 34.156 -14.770 1.00 34.38 81 SER A CA 1
ATOM 626 C C . SER A 1 94 ? -7.684 33.084 -15.654 1.00 32.80 81 SER A C 1
ATOM 627 O O . SER A 1 94 ? -8.403 32.202 -16.146 1.00 31.04 81 SER A O 1
ATOM 630 N N . MET A 1 95 ? -6.379 33.174 -15.833 1.00 32.02 82 MET A N 1
ATOM 631 C CA . MET A 1 95 ? -5.595 32.251 -16.670 1.00 31.82 82 MET A CA 1
ATOM 632 C C . MET A 1 95 ? -4.419 31.716 -15.857 1.00 32.16 82 MET A C 1
ATOM 633 O O . MET A 1 95 ? -3.665 32.538 -15.300 1.00 31.60 82 MET A O 1
ATOM 638 N N . GLN A 1 96 ? -4.259 30.393 -15.809 1.00 32.59 83 GLN A N 1
ATOM 639 C CA . GLN A 1 96 ? -3.024 29.759 -15.288 1.00 33.61 83 GLN A CA 1
ATOM 640 C C . GLN A 1 96 ? -2.366 29.005 -16.440 1.00 31.59 83 GLN A C 1
ATOM 641 O O . GLN A 1 96 ? -2.935 27.997 -16.878 1.00 30.94 83 GLN A O 1
ATOM 647 N N . ASN A 1 97 ? -1.219 29.499 -16.907 1.00 32.30 84 ASN A N 1
ATOM 648 C CA . ASN A 1 97 ? -0.485 28.944 -18.075 1.00 29.93 84 ASN A CA 1
ATOM 649 C C . ASN A 1 97 ? -1.516 28.788 -19.205 1.00 28.27 84 ASN A C 1
ATOM 650 O O . ASN A 1 97 ? -2.139 29.819 -19.547 1.00 26.64 84 ASN A O 1
ATOM 655 N N . CYS A 1 98 ? -1.749 27.578 -19.740 1.00 26.82 85 CYS A N 1
ATOM 656 C CA . CYS A 1 98 ? -2.693 27.355 -20.873 1.00 24.71 85 CYS A CA 1
ATOM 657 C C . CYS A 1 98 ? -4.091 26.904 -20.399 1.00 24.45 85 CYS A C 1
ATOM 658 O O . CYS A 1 98 ? -4.890 26.466 -21.269 1.00 23.79 85 CYS A O 1
ATOM 661 N N . VAL A 1 99 ? -4.434 26.993 -19.105 1.00 24.31 86 VAL A N 1
ATOM 662 C CA . VAL A 1 99 ? -5.844 26.722 -18.681 1.00 25.01 86 VAL A CA 1
ATOM 663 C C . VAL A 1 99 ? -6.533 28.005 -18.216 1.00 24.33 86 VAL A C 1
ATOM 664 O O . VAL A 1 99 ? -5.910 28.840 -17.532 1.00 23.86 86 VAL A O 1
ATOM 668 N N . LEU A 1 100 ? -7.791 28.123 -18.629 1.00 23.59 87 LEU A N 1
ATOM 669 C CA . LEU A 1 100 ? -8.771 29.148 -18.198 1.00 25.22 87 LEU A CA 1
ATOM 670 C C . LEU A 1 100 ? -9.484 28.641 -16.938 1.00 24.53 87 LEU A C 1
ATOM 671 O O . LEU A 1 100 ? -10.029 27.523 -16.970 1.00 22.96 87 LEU A O 1
ATOM 676 N N . LYS A 1 101 ? -9.363 29.389 -15.836 1.00 25.84 88 LYS A N 1
ATOM 677 C CA . LYS A 1 101 ? -10.086 29.156 -14.560 1.00 27.42 88 LYS A CA 1
ATOM 678 C C . LYS A 1 101 ? -11.307 30.090 -14.531 1.00 26.71 88 LYS A C 1
ATOM 679 O O . LYS A 1 101 ? -11.125 31.318 -14.367 1.00 25.54 88 LYS A O 1
ATOM 685 N N . LEU A 1 102 ? -12.505 29.543 -14.708 1.00 25.56 89 LEU A N 1
ATOM 686 C CA . LEU A 1 102 ? -13.771 30.329 -14.685 1.00 26.78 89 LEU A CA 1
ATOM 687 C C . LEU A 1 102 ? -14.373 30.192 -13.290 1.00 27.66 89 LEU A C 1
ATOM 688 O O . LEU A 1 102 ? -14.700 29.064 -12.890 1.00 30.17 89 LEU A O 1
ATOM 693 N N . LYS A 1 103 ? -14.446 31.303 -12.573 1.00 28.15 90 LYS A N 1
ATOM 694 C CA . LYS A 1 103 ? -15.014 31.386 -11.209 1.00 30.61 90 LYS A CA 1
ATOM 695 C C . LYS A 1 103 ? -16.536 31.424 -11.377 1.00 29.68 90 LYS A C 1
ATOM 696 O O . LYS A 1 103 ? -17.017 32.225 -12.197 1.00 26.16 90 LYS A O 1
ATOM 702 N N . VAL A 1 104 ? -17.256 30.517 -10.712 1.00 29.74 91 VAL A N 1
ATOM 703 C CA . VAL A 1 104 ? -18.730 30.353 -10.866 1.00 31.58 91 VAL A CA 1
ATOM 704 C C . VAL A 1 104 ? -19.371 30.543 -9.493 1.00 32.09 91 VAL A C 1
ATOM 705 O O . VAL A 1 104 ? -18.674 30.302 -8.506 1.00 28.00 91 VAL A O 1
ATOM 709 N N . ASP A 1 105 ? -20.658 30.908 -9.461 1.00 35.26 92 ASP A N 1
ATOM 710 C CA . ASP A 1 105 ? -21.362 31.350 -8.227 1.00 40.26 92 ASP A CA 1
ATOM 711 C C . ASP A 1 105 ? -21.749 30.148 -7.358 1.00 38.93 92 ASP A C 1
ATOM 712 O O . ASP A 1 105 ? -22.109 30.380 -6.198 1.00 45.63 92 ASP A O 1
ATOM 717 N N . THR A 1 106 ? -21.656 28.921 -7.880 1.00 37.54 93 THR A N 1
ATOM 718 C CA . THR A 1 106 ? -22.028 27.670 -7.167 1.00 36.16 93 THR A CA 1
ATOM 719 C C . THR A 1 106 ? -20.808 26.736 -7.119 1.00 36.16 93 THR A C 1
ATOM 720 O O . THR A 1 106 ? -20.094 26.637 -8.145 1.00 34.40 93 THR A O 1
ATOM 724 N N . ALA A 1 107 ? -20.563 26.109 -5.965 1.00 33.14 94 ALA A N 1
ATOM 725 C CA . ALA A 1 107 ? -19.517 25.083 -5.756 1.00 33.01 94 ALA A CA 1
ATOM 726 C C . ALA A 1 107 ? -20.074 23.729 -6.201 1.00 33.51 94 ALA A C 1
ATOM 727 O O . ALA A 1 107 ? -21.260 23.469 -5.914 1.00 31.60 94 ALA A O 1
ATOM 729 N N . ASN A 1 108 ? -19.286 22.923 -6.926 1.00 32.98 95 ASN A N 1
ATOM 730 C CA . ASN A 1 108 ? -19.735 21.585 -7.396 1.00 32.31 95 ASN A CA 1
ATOM 731 C C . ASN A 1 108 ? -19.954 20.685 -6.179 1.00 30.84 95 ASN A C 1
ATOM 732 O O . ASN A 1 108 ? -18.992 20.235 -5.555 1.00 29.02 95 ASN A O 1
ATOM 737 N N . PRO A 1 109 ? -21.219 20.375 -5.814 1.00 30.27 96 PRO A N 1
ATOM 738 C CA . PRO A 1 109 ? -21.494 19.525 -4.654 1.00 32.99 96 PRO A CA 1
ATOM 739 C C . PRO A 1 109 ? -21.086 18.060 -4.863 1.00 34.40 96 PRO A C 1
ATOM 740 O O . PRO A 1 109 ? -21.207 17.296 -3.945 1.00 31.91 96 PRO A O 1
ATOM 744 N N . LYS A 1 110 ? -20.670 17.703 -6.081 1.00 37.31 97 LYS A N 1
ATOM 745 C CA . LYS A 1 110 ? -20.163 16.349 -6.416 1.00 37.55 97 LYS A CA 1
ATOM 746 C C . LYS A 1 110 ? -18.653 16.425 -6.628 1.00 32.80 97 LYS A C 1
ATOM 747 O O . LYS A 1 110 ? -18.126 15.499 -7.243 1.00 31.56 97 LYS A O 1
ATOM 753 N N . THR A 1 111 ? -17.984 17.486 -6.170 1.00 32.62 98 THR A N 1
ATOM 754 C CA . THR A 1 111 ? -16.501 17.593 -6.269 1.00 33.10 98 THR A CA 1
ATOM 755 C C . THR A 1 111 ? -15.900 16.465 -5.444 1.00 33.71 98 THR A C 1
ATOM 756 O O . THR A 1 111 ? -16.143 16.384 -4.242 1.00 34.56 98 THR A O 1
ATOM 760 N N . PRO A 1 112 ? -15.125 15.545 -6.054 1.00 32.89 99 PRO A N 1
ATOM 761 C CA . PRO A 1 112 ? -14.500 14.466 -5.300 1.00 32.11 99 PRO A CA 1
ATOM 762 C C . PRO A 1 112 ? -13.282 15.021 -4.553 1.00 32.42 99 PRO A C 1
ATOM 763 O O . PRO A 1 112 ? -12.912 16.166 -4.766 1.00 30.47 99 PRO A O 1
ATOM 767 N N . LYS A 1 113 ? -12.700 14.207 -3.678 1.00 32.79 100 LYS A N 1
ATOM 768 C CA . LYS A 1 113 ? -11.328 14.438 -3.176 1.00 33.11 100 LYS A CA 1
ATOM 769 C C . LYS A 1 113 ? -10.439 14.277 -4.403 1.00 31.41 100 LYS A C 1
ATOM 770 O O . LYS A 1 113 ? -10.654 13.304 -5.143 1.00 29.13 100 LYS A O 1
ATOM 776 N N . TYR A 1 114 ? -9.574 15.254 -4.662 1.00 30.85 101 TYR A N 1
ATOM 777 C CA . TYR A 1 114 ? -8.778 15.342 -5.909 1.00 30.38 101 TYR A CA 1
ATOM 778 C C . TYR A 1 114 ? -7.432 15.991 -5.610 1.00 29.95 101 TYR A C 1
ATOM 779 O O . TYR A 1 114 ? -7.300 16.699 -4.593 1.00 27.93 101 TYR A O 1
ATOM 788 N N . LYS A 1 115 ? -6.464 15.721 -6.488 1.00 29.26 102 LYS A N 1
ATOM 789 C CA . LYS A 1 115 ? -5.199 16.482 -6.602 1.00 30.31 102 LYS A CA 1
ATOM 790 C C . LYS A 1 115 ? -4.866 16.623 -8.097 1.00 28.45 102 LYS A C 1
ATOM 791 O O . LYS A 1 115 ? -5.360 15.819 -8.925 1.00 24.74 102 LYS A O 1
ATOM 797 N N . PHE A 1 116 ? -4.138 17.684 -8.425 1.00 26.27 103 PHE A N 1
ATOM 798 C CA . PHE A 1 116 ? -3.522 17.955 -9.739 1.00 27.02 103 PHE A CA 1
ATOM 799 C C . PHE A 1 116 ? -2.117 17.380 -9.683 1.00 27.21 103 PHE A C 1
ATOM 800 O O . PHE A 1 116 ? -1.399 17.793 -8.795 1.00 27.36 103 PHE A O 1
ATOM 808 N N . VAL A 1 117 ? -1.786 16.418 -10.548 1.00 27.94 104 VAL A N 1
ATOM 809 C CA . VAL A 1 117 ? -0.414 15.840 -10.636 1.00 26.80 104 VAL A CA 1
ATOM 810 C C . VAL A 1 117 ? 0.098 15.979 -12.064 1.00 26.74 104 VAL A C 1
ATOM 811 O O . VAL A 1 117 ? -0.713 16.093 -12.990 1.00 30.88 104 VAL A O 1
ATOM 815 N N . ARG A 1 118 ? 1.417 16.068 -12.205 1.00 28.93 105 ARG A N 1
ATOM 816 C CA . ARG A 1 118 ? 2.127 15.951 -13.493 1.00 29.78 105 ARG A CA 1
ATOM 817 C C . ARG A 1 118 ? 2.703 14.541 -13.557 1.00 30.39 105 ARG A C 1
ATOM 818 O O . ARG A 1 118 ? 3.362 14.153 -12.599 1.00 33.62 105 ARG A O 1
ATOM 826 N N . ILE A 1 119 ? 2.390 13.801 -14.618 1.00 30.33 106 ILE A N 1
ATOM 827 C CA . ILE A 1 119 ? 2.897 12.418 -14.859 1.00 31.32 106 ILE A CA 1
ATOM 828 C C . ILE A 1 119 ? 4.104 12.503 -15.795 1.00 28.64 106 ILE A C 1
ATOM 829 O O . ILE A 1 119 ? 4.274 13.525 -16.469 1.00 28.03 106 ILE A O 1
ATOM 834 N N . GLN A 1 120 ? 4.905 11.451 -15.811 1.00 28.92 107 GLN A N 1
ATOM 835 C CA . GLN A 1 120 ? 6.145 11.332 -16.612 1.00 31.16 107 GLN A CA 1
ATOM 836 C C . GLN A 1 120 ? 5.831 10.483 -17.835 1.00 29.11 107 GLN A C 1
ATOM 837 O O . GLN A 1 120 ? 4.874 9.709 -17.787 1.00 24.80 107 GLN A O 1
ATOM 843 N N . PRO A 1 121 ? 6.656 10.547 -18.909 1.00 27.97 108 PRO A N 1
ATOM 844 C CA . PRO A 1 121 ? 6.527 9.631 -20.044 1.00 28.63 108 PRO A CA 1
ATOM 845 C C . PRO A 1 121 ? 6.645 8.165 -19.605 1.00 26.19 108 PRO A C 1
ATOM 846 O O . PRO A 1 121 ? 7.468 7.875 -18.804 1.00 27.92 108 PRO A O 1
ATOM 850 N N . GLY A 1 122 ? 5.769 7.303 -20.116 1.00 29.59 109 GLY A N 1
ATOM 851 C CA . GLY A 1 122 ? 5.707 5.869 -19.772 1.00 29.16 109 GLY A CA 1
ATOM 852 C C . GLY A 1 122 ? 4.619 5.562 -18.757 1.00 27.91 109 GLY A C 1
ATOM 853 O O . GLY A 1 122 ? 4.305 4.384 -18.609 1.00 29.22 109 GLY A O 1
ATOM 854 N N . GLN A 1 123 ? 4.067 6.569 -18.077 1.00 28.22 110 GLN A N 1
ATOM 855 C CA . GLN A 1 123 ? 2.991 6.382 -17.062 1.00 28.64 110 GLN A CA 1
ATOM 856 C C . GLN A 1 123 ? 1.634 6.413 -17.766 1.00 27.80 110 GLN A C 1
ATOM 857 O O . GLN A 1 123 ? 1.514 7.000 -18.867 1.00 27.48 110 GLN A O 1
ATOM 863 N N . THR A 1 124 ? 0.633 5.795 -17.153 1.00 28.30 111 THR A N 1
ATOM 864 C CA . THR A 1 124 ? -0.689 5.599 -17.786 1.00 26.79 111 THR A CA 1
ATOM 865 C C . THR A 1 124 ? -1.771 6.287 -16.973 1.00 26.33 111 THR A C 1
ATOM 866 O O . THR A 1 124 ? -1.571 6.513 -15.769 1.00 25.42 111 THR A O 1
ATOM 870 N N . PHE A 1 125 ? -2.893 6.562 -17.631 1.00 27.66 112 PHE A N 1
ATOM 871 C CA . PHE A 1 125 ? -4.070 7.210 -17.014 1.00 24.59 112 PHE A CA 1
ATOM 872 C C . PHE A 1 125 ? -5.318 6.852 -17.812 1.00 24.51 112 PHE A C 1
ATOM 873 O O . PHE A 1 125 ? -5.227 6.451 -19.008 1.00 22.82 112 PHE A O 1
ATOM 881 N N . SER A 1 126 ? -6.464 7.024 -17.163 1.00 21.89 113 SER A N 1
ATOM 882 C CA . SER A 1 126 ? -7.801 6.866 -17.777 1.00 21.34 113 SER A CA 1
ATOM 883 C C . SER A 1 126 ? -8.227 8.196 -18.416 1.00 21.15 113 SER A C 1
ATOM 884 O O . SER A 1 126 ? -7.944 9.276 -17.860 1.00 21.75 113 SER A O 1
ATOM 887 N N . VAL A 1 127 ? -8.819 8.123 -19.597 1.00 20.92 114 VAL A N 1
ATOM 888 C CA . VAL A 1 127 ? -9.380 9.304 -20.306 1.00 21.21 114 VAL A CA 1
ATOM 889 C C . VAL A 1 127 ? -10.899 9.162 -20.313 1.00 20.87 114 VAL A C 1
ATOM 890 O O . VAL A 1 127 ? -11.411 8.087 -20.704 1.00 19.08 114 VAL A O 1
ATOM 894 N N . LEU A 1 128 ? -11.593 10.211 -19.897 1.00 21.09 115 LEU A N 1
ATOM 895 C CA . LEU A 1 128 ? -13.054 10.293 -20.069 1.00 20.71 115 LEU A CA 1
ATOM 896 C C . LEU A 1 128 ? -13.288 11.251 -21.231 1.00 22.29 115 LEU A C 1
ATOM 897 O O . LEU A 1 128 ? -13.185 12.486 -21.015 1.00 20.66 115 LEU A O 1
ATOM 902 N N . ALA A 1 129 ? -13.512 10.674 -22.419 1.00 22.78 116 ALA A N 1
ATOM 903 C CA . ALA A 1 129 ? -13.744 11.393 -23.686 1.00 22.78 116 ALA A CA 1
ATOM 904 C C . ALA A 1 129 ? -15.139 12.001 -23.612 1.00 22.78 116 ALA A C 1
ATOM 905 O O . ALA A 1 129 ? -16.096 11.239 -23.392 1.00 22.10 116 ALA A O 1
ATOM 907 N N . CYS A 1 130 ? -15.227 13.300 -23.853 1.00 20.84 117 CYS A N 1
ATOM 908 C CA . CYS A 1 130 ? -16.425 14.123 -23.600 1.00 22.32 117 CYS A CA 1
ATOM 909 C C . CYS A 1 130 ? -16.683 15.047 -24.785 1.00 22.87 117 CYS A C 1
ATOM 910 O O . CYS A 1 130 ? -15.721 15.412 -25.482 1.00 21.91 117 CYS A O 1
ATOM 913 N N . TYR A 1 131 ? -17.953 15.398 -24.987 1.00 25.55 118 TYR A N 1
ATOM 914 C CA . TYR A 1 131 ? -18.442 16.391 -25.985 1.00 25.26 118 TYR A CA 1
ATOM 915 C C . TYR A 1 131 ? -19.665 17.090 -25.391 1.00 24.97 118 TYR A C 1
ATOM 916 O O . TYR A 1 131 ? -20.531 16.381 -24.864 1.00 22.79 118 TYR A O 1
ATOM 925 N N . ASN A 1 132 ? -19.728 18.423 -25.456 1.00 26.27 119 ASN A N 1
ATOM 926 C CA . ASN A 1 132 ? -20.913 19.197 -24.996 1.00 27.45 119 ASN A CA 1
ATOM 927 C C . ASN A 1 132 ? -21.086 18.963 -23.491 1.00 28.04 119 ASN A C 1
ATOM 928 O O . ASN A 1 132 ? -22.220 18.960 -23.000 1.00 29.89 119 ASN A O 1
ATOM 933 N N . GLY A 1 133 ? -19.973 18.764 -22.780 1.00 29.42 120 GLY A N 1
ATOM 934 C CA . GLY A 1 133 ? -19.960 18.498 -21.331 1.00 28.73 120 GLY A CA 1
ATOM 935 C C . GLY A 1 133 ? -20.445 17.104 -20.962 1.00 28.16 120 GLY A C 1
ATOM 936 O O . GLY A 1 133 ? -20.556 16.857 -19.766 1.00 27.49 120 GLY A O 1
ATOM 937 N N . SER A 1 134 ? -20.743 16.219 -21.921 1.00 29.28 121 SER A N 1
ATOM 938 C CA . SER A 1 134 ? -21.297 14.859 -21.638 1.00 28.18 121 SER A CA 1
ATOM 939 C C . SER A 1 134 ? -20.307 13.763 -22.033 1.00 27.20 121 SER A C 1
ATOM 940 O O . SER A 1 134 ? -19.618 13.865 -23.053 1.00 25.70 121 SER A O 1
ATOM 943 N N . PRO A 1 135 ? -20.225 12.680 -21.227 1.00 26.53 122 PRO A N 1
ATOM 944 C CA . PRO A 1 135 ? -19.261 11.605 -21.454 1.00 26.44 122 PRO A CA 1
ATOM 945 C C . PRO A 1 135 ? -19.614 10.660 -22.616 1.00 25.55 122 PRO A C 1
ATOM 946 O O . PRO A 1 135 ? -20.741 10.196 -22.731 1.00 25.41 122 PRO A O 1
ATOM 950 N N . SER A 1 136 ? -18.639 10.396 -23.480 1.00 25.50 123 SER A N 1
ATOM 951 C CA . SER A 1 136 ? -18.767 9.419 -24.590 1.00 24.48 123 SER A CA 1
ATOM 952 C C . SER A 1 136 ? -18.283 8.054 -24.099 1.00 23.93 123 SER A C 1
ATOM 953 O O . SER A 1 136 ? -18.952 7.061 -24.370 1.00 23.83 123 SER A O 1
ATOM 956 N N . GLY A 1 137 ? -17.162 8.009 -23.383 1.00 24.30 124 GLY A N 1
ATOM 957 C CA . GLY A 1 137 ? -16.561 6.728 -22.976 1.00 25.06 124 GLY A CA 1
ATOM 958 C C . GLY A 1 137 ? -15.226 6.903 -22.291 1.00 25.24 124 GLY A C 1
ATOM 959 O O . GLY A 1 137 ? -14.724 8.060 -22.222 1.00 23.79 124 GLY A O 1
ATOM 960 N N . VAL A 1 138 ? -14.685 5.797 -21.774 1.00 25.59 125 VAL A N 1
ATOM 961 C CA . VAL A 1 138 ? -13.464 5.814 -20.925 1.00 27.21 125 VAL A CA 1
ATOM 962 C C . VAL A 1 138 ? -12.495 4.766 -21.458 1.00 26.43 125 VAL A C 1
ATOM 963 O O . VAL A 1 138 ? -12.948 3.653 -21.703 1.00 25.83 125 VAL A O 1
ATOM 967 N N . TYR A 1 139 ? -11.215 5.123 -21.622 1.00 28.27 126 TYR A N 1
ATOM 968 C CA . TYR A 1 139 ? -10.138 4.197 -22.070 1.00 26.05 126 TYR A CA 1
ATOM 969 C C . TYR A 1 139 ? -8.829 4.546 -21.353 1.00 27.31 126 TYR A C 1
ATOM 970 O O . TYR A 1 139 ? -8.720 5.620 -20.711 1.00 27.62 126 TYR A O 1
ATOM 979 N N . GLN A 1 140 ? -7.863 3.640 -21.461 1.00 26.38 127 GLN A N 1
ATOM 980 C CA . GLN A 1 140 ? -6.535 3.724 -20.816 1.00 29.92 127 GLN A CA 1
ATOM 981 C C . GLN A 1 140 ? -5.517 4.196 -21.858 1.00 31.44 127 GLN A C 1
ATOM 982 O O . GLN A 1 140 ? -5.602 3.736 -23.013 1.00 33.22 127 GLN A O 1
ATOM 988 N N . CYS A 1 141 ? -4.622 5.100 -21.459 1.00 31.64 128 CYS A N 1
ATOM 989 C CA . CYS A 1 141 ? -3.578 5.732 -22.307 1.00 31.94 128 CYS A CA 1
ATOM 990 C C . CYS A 1 141 ? -2.243 5.678 -21.582 1.00 29.19 128 CYS A C 1
ATOM 991 O O . CYS A 1 141 ? -2.265 5.692 -20.356 1.00 30.73 128 CYS A O 1
ATOM 994 N N . ALA A 1 142 ? -1.148 5.743 -22.335 1.00 27.81 129 ALA A N 1
ATOM 995 C CA . ALA A 1 142 ? 0.193 6.117 -21.849 1.00 27.42 129 ALA A CA 1
ATOM 996 C C . ALA A 1 142 ? 0.572 7.488 -22.414 1.00 27.00 129 ALA A C 1
ATOM 997 O O . ALA A 1 142 ? 0.293 7.765 -23.588 1.00 29.93 129 ALA A O 1
ATOM 999 N N . MET A 1 143 ? 1.161 8.327 -21.571 1.00 28.15 130 MET A N 1
ATOM 1000 C CA . MET A 1 143 ? 2.074 9.406 -21.999 1.00 28.87 130 MET A CA 1
ATOM 1001 C C . MET A 1 143 ? 3.223 8.723 -22.756 1.00 28.00 130 MET A C 1
ATOM 1002 O O . MET A 1 143 ? 3.916 7.899 -22.140 1.00 23.49 130 MET A O 1
ATOM 1007 N N . ARG A 1 144 ? 3.373 9.035 -24.045 1.00 26.81 131 ARG A N 1
ATOM 1008 C CA . ARG A 1 144 ? 4.456 8.509 -24.899 1.00 26.75 131 ARG A CA 1
ATOM 1009 C C . ARG A 1 144 ? 5.755 9.237 -24.553 1.00 27.11 131 ARG A C 1
ATOM 1010 O O . ARG A 1 144 ? 5.755 10.357 -24.020 1.00 25.05 131 ARG A O 1
ATOM 1018 N N . PRO A 1 145 ? 6.916 8.608 -24.845 1.00 25.51 132 PRO A N 1
ATOM 1019 C CA . PRO A 1 145 ? 8.211 9.257 -24.644 1.00 25.43 132 PRO A CA 1
ATOM 1020 C C . PRO A 1 145 ? 8.314 10.650 -25.278 1.00 26.90 132 PRO A C 1
ATOM 1021 O O . PRO A 1 145 ? 8.995 11.474 -24.728 1.00 28.30 132 PRO A O 1
ATOM 1025 N N . ASN A 1 146 ? 7.635 10.883 -26.408 1.00 28.79 133 ASN A N 1
ATOM 1026 C CA . ASN A 1 146 ? 7.640 12.179 -27.140 1.00 29.08 133 ASN A CA 1
ATOM 1027 C C . ASN A 1 146 ? 6.529 13.111 -26.628 1.00 27.74 133 ASN A C 1
ATOM 1028 O O . ASN A 1 146 ? 6.259 14.104 -27.307 1.00 27.51 133 ASN A O 1
ATOM 1033 N N . PHE A 1 147 ? 5.893 12.792 -25.497 1.00 26.97 134 PHE A N 1
ATOM 1034 C CA . PHE A 1 147 ? 4.957 13.676 -24.747 1.00 25.93 134 PHE A CA 1
ATOM 1035 C C . PHE A 1 147 ? 3.630 13.868 -25.496 1.00 27.19 134 PHE A C 1
ATOM 1036 O O . PHE A 1 147 ? 2.955 14.921 -25.329 1.00 28.20 134 PHE A O 1
ATOM 1044 N N . THR A 1 148 ? 3.243 12.902 -26.324 1.00 26.23 135 THR A N 1
ATOM 1045 C CA . THR A 1 148 ? 1.918 12.884 -26.980 1.00 25.03 135 THR A CA 1
ATOM 1046 C C . THR A 1 148 ? 1.128 11.742 -26.350 1.00 26.14 135 THR A C 1
ATOM 1047 O O . THR A 1 148 ? 1.757 10.888 -25.697 1.00 27.11 135 THR A O 1
ATOM 1051 N N . ILE A 1 149 ? -0.183 11.721 -26.547 1.00 25.48 136 ILE A N 1
ATOM 1052 C CA . ILE A 1 149 ? -1.009 10.529 -26.225 1.00 27.98 136 ILE A CA 1
ATOM 1053 C C . ILE A 1 149 ? -1.697 10.084 -27.509 1.00 28.30 136 ILE A C 1
ATOM 1054 O O . ILE A 1 149 ? -1.932 10.939 -28.368 1.00 31.63 136 ILE A O 1
ATOM 1059 N N . LYS A 1 150 ? -1.877 8.774 -27.655 1.00 27.99 137 LYS A N 1
ATOM 1060 C CA . LYS A 1 150 ? -2.609 8.138 -28.773 1.00 30.03 137 LYS A CA 1
ATOM 1061 C C . LYS A 1 150 ? -4.054 7.962 -28.310 1.00 28.57 137 LYS A C 1
ATOM 1062 O O . LYS A 1 150 ? -4.422 6.846 -27.909 1.00 28.81 137 LYS A O 1
ATOM 1068 N N . GLY A 1 151 ? -4.816 9.051 -28.300 1.00 29.45 138 GLY A N 1
ATOM 1069 C CA . GLY A 1 151 ? -6.207 9.063 -27.814 1.00 29.89 138 GLY A CA 1
ATOM 1070 C C . GLY A 1 151 ? -7.177 8.690 -28.919 1.00 30.59 138 GLY A C 1
ATOM 1071 O O . GLY A 1 151 ? -6.729 8.465 -30.043 1.00 31.52 138 GLY A O 1
ATOM 1072 N N . SER A 1 152 ? -8.468 8.642 -28.600 1.00 29.25 139 SER A N 1
ATOM 1073 C CA . SER A 1 152 ? -9.589 8.660 -29.567 1.00 31.27 139 SER A CA 1
ATOM 1074 C C . SER A 1 152 ? -10.405 9.925 -29.303 1.00 29.08 139 SER A C 1
ATOM 1075 O O . SER A 1 152 ? -11.329 9.881 -28.473 1.00 28.04 139 SER A O 1
ATOM 1078 N N . PHE A 1 153 ? -10.073 10.993 -30.020 1.00 28.22 140 PHE A N 1
ATOM 1079 C CA . PHE A 1 153 ? -10.600 12.362 -29.794 1.00 28.70 140 PHE A CA 1
ATOM 1080 C C . PHE A 1 153 ? -11.088 12.951 -31.119 1.00 26.95 140 PHE A C 1
ATOM 1081 O O . PHE A 1 153 ? -10.309 12.942 -32.097 1.00 25.73 140 PHE A O 1
ATOM 1089 N N . LEU A 1 154 ? -12.324 13.447 -31.136 1.00 28.47 141 LEU A N 1
ATOM 1090 C CA . LEU A 1 154 ? -12.963 14.131 -32.296 1.00 29.95 141 LEU A CA 1
ATOM 1091 C C . LEU A 1 154 ? -13.192 15.604 -31.938 1.00 30.43 141 LEU A C 1
ATOM 1092 O O . LEU A 1 154 ? -13.018 15.961 -30.759 1.00 30.59 141 LEU A O 1
ATOM 1097 N N . ASN A 1 155 ? -13.539 16.434 -32.923 1.00 29.88 142 ASN A N 1
ATOM 1098 C CA . ASN A 1 155 ? -13.751 17.894 -32.735 1.00 29.37 142 ASN A CA 1
ATOM 1099 C C . ASN A 1 155 ? -14.708 18.092 -31.561 1.00 26.43 142 ASN A C 1
ATOM 1100 O O . ASN A 1 155 ? -15.739 17.413 -31.535 1.00 25.16 142 ASN A O 1
ATOM 1105 N N . GLY A 1 156 ? -14.375 18.985 -30.626 1.00 24.89 143 GLY A N 1
ATOM 1106 C CA . GLY A 1 156 ? -15.183 19.242 -29.418 1.00 23.07 143 GLY A CA 1
ATOM 1107 C C . GLY A 1 156 ? -14.745 18.387 -28.227 1.00 23.35 143 GLY A C 1
ATOM 1108 O O . GLY A 1 156 ? -15.419 18.478 -27.200 1.00 24.11 143 GLY A O 1
ATOM 1109 N N . SER A 1 157 ? -13.658 17.598 -28.327 1.00 20.90 144 SER A N 1
ATOM 1110 C CA . SER A 1 157 ? -13.158 16.758 -27.205 1.00 21.90 144 SER A CA 1
ATOM 1111 C C . SER A 1 157 ? -12.293 17.576 -26.230 1.00 22.10 144 SER A C 1
ATOM 1112 O O . SER A 1 157 ? -12.077 17.105 -25.105 1.00 24.45 144 SER A O 1
ATOM 1115 N N A SER A 1 158 ? -11.796 18.746 -26.640 0.42 21.59 145 SER A N 1
ATOM 1116 N N B SER A 1 158 ? -11.809 18.754 -26.638 0.58 22.03 145 SER A N 1
ATOM 1117 C CA A SER A 1 158 ? -10.890 19.575 -25.804 0.42 21.56 145 SER A CA 1
ATOM 1118 C CA B SER A 1 158 ? -10.923 19.624 -25.817 0.58 22.51 145 SER A CA 1
ATOM 1119 C C A SER A 1 158 ? -11.568 19.818 -24.452 0.42 21.34 145 SER A C 1
ATOM 1120 C C B SER A 1 158 ? -11.580 19.828 -24.445 0.58 21.78 145 SER A C 1
ATOM 1121 O O A SER A 1 158 ? -12.812 19.936 -24.418 0.42 21.33 145 SER A O 1
ATOM 1122 O O B SER A 1 158 ? -12.828 19.912 -24.387 0.58 21.69 145 SER A O 1
ATOM 1127 N N . GLY A 1 159 ? -10.778 19.795 -23.380 1.00 21.22 146 GLY A N 1
ATOM 1128 C CA . GLY A 1 159 ? -11.271 19.902 -21.999 1.00 22.02 146 GLY A CA 1
ATOM 1129 C C . GLY A 1 159 ? -11.509 18.543 -21.368 1.00 21.53 146 GLY A C 1
ATOM 1130 O O . GLY A 1 159 ? -11.615 18.509 -20.132 1.00 21.67 146 GLY A O 1
ATOM 1131 N N . SER A 1 160 ? -11.606 17.470 -22.166 1.00 20.95 147 SER A N 1
ATOM 1132 C CA . SER A 1 160 ? -11.598 16.058 -21.679 1.00 21.00 147 SER A CA 1
ATOM 1133 C C . SER A 1 160 ? -10.349 15.848 -20.829 1.00 20.78 147 SER A C 1
ATOM 1134 O O . SER A 1 160 ? -9.318 16.382 -21.200 1.00 21.15 147 SER A O 1
ATOM 1137 N N . VAL A 1 161 ? -10.445 15.103 -19.730 1.00 22.18 148 VAL A N 1
ATOM 1138 C CA . VAL A 1 161 ? -9.314 14.960 -18.779 1.00 23.14 148 VAL A CA 1
ATOM 1139 C C . VAL A 1 161 ? -8.880 13.507 -18.681 1.00 22.31 148 VAL A C 1
ATOM 1140 O O . VAL A 1 161 ? -9.703 12.607 -18.915 1.00 23.43 148 VAL A O 1
ATOM 1144 N N . GLY A 1 162 ? -7.601 13.347 -18.346 1.00 23.17 149 GLY A N 1
ATOM 1145 C CA . GLY A 1 162 ? -6.951 12.092 -17.932 1.00 21.08 149 GLY A CA 1
ATOM 1146 C C . GLY A 1 162 ? -6.766 12.072 -16.428 1.00 20.58 149 GLY A C 1
ATOM 1147 O O . GLY A 1 162 ? -6.498 13.152 -15.838 1.00 19.13 149 GLY A O 1
ATOM 1148 N N . PHE A 1 163 ? -6.987 10.918 -15.808 1.00 19.91 150 PHE A N 1
ATOM 1149 C CA . PHE A 1 163 ? -6.985 10.772 -14.329 1.00 21.47 150 PHE A CA 1
ATOM 1150 C C . PHE A 1 163 ? -6.497 9.371 -13.948 1.00 20.17 150 PHE A C 1
ATOM 1151 O O . PHE A 1 163 ? -6.593 8.439 -14.763 1.00 18.36 150 PHE A O 1
ATOM 1159 N N . ASN A 1 164 ? -5.983 9.252 -12.730 1.00 21.80 151 ASN A N 1
ATOM 1160 C CA . ASN A 1 164 ? -5.778 7.968 -12.009 1.00 25.07 151 ASN A CA 1
ATOM 1161 C C . ASN A 1 164 ? -6.585 8.088 -10.712 1.00 26.69 151 ASN A C 1
ATOM 1162 O O . ASN A 1 164 ? -6.781 9.236 -10.258 1.00 27.95 151 ASN A O 1
ATOM 1167 N N . ILE A 1 165 ? -7.057 6.982 -10.148 1.00 29.37 152 ILE A N 1
ATOM 1168 C CA . ILE A 1 165 ? -7.793 7.002 -8.847 1.00 32.34 152 ILE A CA 1
ATOM 1169 C C . ILE A 1 165 ? -7.052 6.111 -7.847 1.00 36.77 152 ILE A C 1
ATOM 1170 O O . ILE A 1 165 ? -6.823 4.932 -8.171 1.00 34.75 152 ILE A O 1
ATOM 1175 N N . ASP A 1 166 ? -6.755 6.677 -6.670 1.00 45.44 153 ASP A N 1
ATOM 1176 C CA . ASP A 1 166 ? -6.062 6.044 -5.514 1.00 49.26 153 ASP A CA 1
ATOM 1177 C C . ASP A 1 166 ? -6.988 6.182 -4.300 1.00 50.80 153 ASP A C 1
ATOM 1178 O O . ASP A 1 166 ? -7.091 7.308 -3.772 1.00 52.96 153 ASP A O 1
ATOM 1183 N N . TYR A 1 167 ? -7.676 5.096 -3.926 1.00 55.01 154 TYR A N 1
ATOM 1184 C CA . TYR A 1 167 ? -8.675 5.008 -2.823 1.00 59.65 154 TYR A CA 1
ATOM 1185 C C . TYR A 1 167 ? -9.948 5.780 -3.212 1.00 60.43 154 TYR A C 1
ATOM 1186 O O . TYR A 1 167 ? -10.826 5.151 -3.825 1.00 71.74 154 TYR A O 1
ATOM 1195 N N . ASP A 1 168 ? -10.064 7.067 -2.867 1.00 57.36 155 ASP A N 1
ATOM 1196 C CA . ASP A 1 168 ? -11.237 7.931 -3.191 1.00 52.78 155 ASP A CA 1
ATOM 1197 C C . ASP A 1 168 ? -10.756 9.230 -3.859 1.00 46.52 155 ASP A C 1
ATOM 1198 O O . ASP A 1 168 ? -11.609 10.081 -4.192 1.00 42.74 155 ASP A O 1
ATOM 1203 N N . CYS A 1 169 ? -9.440 9.378 -4.049 1.00 39.66 156 CYS A N 1
ATOM 1204 C CA . CYS A 1 169 ? -8.795 10.634 -4.491 1.00 37.06 156 CYS A CA 1
ATOM 1205 C C . CYS A 1 169 ? -8.507 10.561 -5.997 1.00 35.20 156 CYS A C 1
ATOM 1206 O O . CYS A 1 169 ? -7.801 9.623 -6.441 1.00 33.04 156 CYS A O 1
ATOM 1209 N N . VAL A 1 170 ? -9.018 11.526 -6.756 1.00 30.08 157 VAL A N 1
ATOM 1210 C CA . VAL A 1 170 ? -8.768 11.613 -8.224 1.00 32.77 157 VAL A CA 1
ATOM 1211 C C . VAL A 1 170 ? -7.532 12.480 -8.447 1.00 33.17 157 VAL A C 1
ATOM 1212 O O . VAL A 1 170 ? -7.551 13.658 -8.040 1.00 34.54 157 VAL A O 1
ATOM 1216 N N . SER A 1 171 ? -6.496 11.891 -9.043 1.00 31.27 158 SER A N 1
ATOM 1217 C CA . SER A 1 171 ? -5.301 12.590 -9.573 1.00 31.21 158 SER A CA 1
ATOM 1218 C C . SER A 1 171 ? -5.571 12.980 -11.029 1.00 29.13 158 SER A C 1
ATOM 1219 O O . SER A 1 171 ? -5.472 12.095 -11.884 1.00 29.18 158 SER A O 1
ATOM 1222 N N . PHE A 1 172 ? -5.989 14.222 -11.284 1.00 26.26 159 PHE A N 1
ATOM 1223 C CA . PHE A 1 172 ? -6.100 14.804 -12.644 1.00 26.16 159 PHE A CA 1
ATOM 1224 C C . PHE A 1 172 ? -4.693 15.092 -13.178 1.00 26.94 159 PHE A C 1
ATOM 1225 O O . PHE A 1 172 ? -3.980 15.940 -12.579 1.00 28.84 159 PHE A O 1
ATOM 1233 N N . CYS A 1 173 ? -4.287 14.423 -14.265 1.00 26.33 160 CYS A N 1
ATOM 1234 C CA . CYS A 1 173 ? -2.916 14.551 -14.831 1.00 26.88 160 CYS A CA 1
ATOM 1235 C C . CYS A 1 173 ? -2.931 15.137 -16.243 1.00 26.05 160 CYS A C 1
ATOM 1236 O O . CYS A 1 173 ? -1.858 15.561 -16.685 1.00 27.39 160 CYS A O 1
ATOM 1239 N N . TYR A 1 174 ? -4.059 15.117 -16.955 1.00 27.47 161 TYR A N 1
ATOM 1240 C CA . TYR A 1 174 ? -4.135 15.568 -18.372 1.00 25.74 161 TYR A CA 1
ATOM 1241 C C . TYR A 1 174 ? -5.433 16.343 -18.618 1.00 23.74 161 TYR A C 1
ATOM 1242 O O . TYR A 1 174 ? -6.501 15.971 -18.111 1.00 22.56 161 TYR A O 1
ATOM 1251 N N . MET A 1 175 ? -5.311 17.420 -19.385 1.00 24.02 162 MET A N 1
ATOM 1252 C CA . MET A 1 175 ? -6.432 18.079 -20.088 1.00 23.82 162 MET A CA 1
ATOM 1253 C C . MET A 1 175 ? -6.116 18.146 -21.588 1.00 23.37 162 MET A C 1
ATOM 1254 O O . MET A 1 175 ? -5.051 18.671 -21.961 1.00 21.45 162 MET A O 1
ATOM 1259 N N . HIS A 1 176 ? -7.030 17.653 -22.418 1.00 21.80 163 HIS A N 1
ATOM 1260 C CA . HIS A 1 176 ? -6.840 17.572 -23.887 1.00 22.64 163 HIS A CA 1
ATOM 1261 C C . HIS A 1 176 ? -6.945 18.963 -24.545 1.00 21.56 163 HIS A C 1
ATOM 1262 O O . HIS A 1 176 ? -7.935 19.671 -24.268 1.00 20.17 163 HIS A O 1
ATOM 1269 N N . HIS A 1 177 ? -6.006 19.326 -25.432 1.00 22.04 164 HIS A N 1
ATOM 1270 C CA . HIS A 1 177 ? -6.020 20.637 -26.160 1.00 25.03 164 HIS A CA 1
ATOM 1271 C C . HIS A 1 177 ? -6.174 20.454 -27.672 1.00 25.21 164 HIS A C 1
ATOM 1272 O O . HIS A 1 177 ? -6.991 21.213 -28.262 1.00 26.48 164 HIS A O 1
ATOM 1279 N N . MET A 1 178 ? -5.436 19.530 -28.296 1.00 25.21 165 MET A N 1
ATOM 1280 C CA . MET A 1 178 ? -5.311 19.512 -29.779 1.00 26.70 165 MET A CA 1
ATOM 1281 C C . MET A 1 178 ? -4.815 18.172 -30.334 1.00 25.77 165 MET A C 1
ATOM 1282 O O . MET A 1 178 ? -4.357 17.321 -29.562 1.00 24.75 165 MET A O 1
ATOM 1287 N N . GLU A 1 179 ? -4.857 18.050 -31.665 1.00 25.62 166 GLU A N 1
ATOM 1288 C CA . GLU A 1 179 ? -4.392 16.866 -32.429 1.00 26.07 166 GLU A CA 1
ATOM 1289 C C . GLU A 1 179 ? -3.275 17.309 -33.369 1.00 24.73 166 GLU A C 1
ATOM 1290 O O . GLU A 1 179 ? -3.415 18.365 -34.004 1.00 25.05 166 GLU A O 1
ATOM 1296 N N . LEU A 1 180 ? -2.201 16.525 -33.419 1.00 23.86 167 LEU A N 1
ATOM 1297 C CA . LEU A 1 180 ? -0.980 16.814 -34.201 1.00 24.80 167 LEU A CA 1
ATOM 1298 C C . LEU A 1 180 ? -1.171 16.161 -35.561 1.00 27.15 167 LEU A C 1
ATOM 1299 O O . LEU A 1 180 ? -2.085 15.351 -35.716 1.00 27.16 167 LEU A O 1
ATOM 1304 N N . PRO A 1 181 ? -0.379 16.526 -36.594 1.00 29.27 168 PRO A N 1
ATOM 1305 C CA . PRO A 1 181 ? -0.639 16.056 -37.962 1.00 30.06 168 PRO A CA 1
ATOM 1306 C C . PRO A 1 181 ? -0.708 14.528 -38.084 1.00 31.79 168 PRO A C 1
ATOM 1307 O O . PRO A 1 181 ? -1.540 14.040 -38.823 1.00 37.14 168 PRO A O 1
ATOM 1311 N N . THR A 1 182 ? 0.123 13.811 -37.330 1.00 32.29 169 THR A N 1
ATOM 1312 C CA . THR A 1 182 ? 0.192 12.326 -37.345 1.00 33.25 169 THR A CA 1
ATOM 1313 C C . THR A 1 182 ? -1.021 11.697 -36.641 1.00 34.48 169 THR A C 1
ATOM 1314 O O . THR A 1 182 ? -1.038 10.460 -36.533 1.00 30.37 169 THR A O 1
ATOM 1318 N N . GLY A 1 183 ? -1.962 12.499 -36.129 1.00 33.65 170 GLY A N 1
ATOM 1319 C CA . GLY A 1 183 ? -3.213 12.000 -35.523 1.00 33.19 170 GLY A CA 1
ATOM 1320 C C . GLY A 1 183 ? -3.092 11.707 -34.032 1.00 31.83 170 GLY A C 1
ATOM 1321 O O . GLY A 1 183 ? -4.113 11.310 -33.423 1.00 30.53 170 GLY A O 1
ATOM 1322 N N . VAL A 1 184 ? -1.910 11.907 -33.444 1.00 30.79 171 VAL A N 1
ATOM 1323 C CA . VAL A 1 184 ? -1.698 11.788 -31.971 1.00 28.39 171 VAL A CA 1
ATOM 1324 C C . VAL A 1 184 ? -2.136 13.100 -31.303 1.00 27.03 171 VAL A C 1
ATOM 1325 O O . VAL A 1 184 ? -2.401 14.110 -32.018 1.00 24.69 171 VAL A O 1
ATOM 1329 N N . HIS A 1 185 ? -2.218 13.084 -29.974 1.00 24.33 172 HIS A N 1
ATOM 1330 C CA . HIS A 1 185 ? -2.896 14.126 -29.163 1.00 23.22 172 HIS A CA 1
ATOM 1331 C C . HIS A 1 185 ? -1.915 14.792 -28.182 1.00 22.39 172 HIS A C 1
ATOM 1332 O O . HIS A 1 185 ? -0.948 14.135 -27.704 1.00 23.73 172 HIS A O 1
ATOM 1339 N N . ALA A 1 186 ? -2.142 16.074 -27.915 1.00 21.14 173 ALA A N 1
ATOM 1340 C CA . ALA A 1 186 ? -1.266 16.932 -27.081 1.00 21.03 173 ALA A CA 1
ATOM 1341 C C . ALA A 1 186 ? -2.128 17.732 -26.100 1.00 23.32 173 ALA A C 1
ATOM 1342 O O . ALA A 1 186 ? -3.270 18.105 -26.455 1.00 27.09 173 ALA A O 1
ATOM 1344 N N . GLY A 1 187 ? -1.612 17.978 -24.904 1.00 23.49 174 GLY A N 1
ATOM 1345 C CA . GLY A 1 187 ? -2.395 18.574 -23.807 1.00 23.00 174 GLY A CA 1
ATOM 1346 C C . GLY A 1 187 ? -1.492 19.039 -22.691 1.00 22.03 174 GLY A C 1
ATOM 1347 O O . GLY A 1 187 ? -0.255 19.013 -22.861 1.00 19.52 174 GLY A O 1
ATOM 1348 N N . THR A 1 188 ? -2.104 19.438 -21.586 1.00 21.94 175 THR A N 1
ATOM 1349 C CA . THR A 1 188 ? -1.446 20.111 -20.448 1.00 22.72 175 THR A CA 1
ATOM 1350 C C . THR A 1 188 ? -1.798 19.314 -19.192 1.00 23.90 175 THR A C 1
ATOM 1351 O O . THR A 1 188 ? -2.762 18.555 -19.254 1.00 23.38 175 THR A O 1
ATOM 1355 N N . ASP A 1 189 ? -1.062 19.514 -18.099 1.00 24.90 176 ASP A N 1
ATOM 1356 C CA . ASP A 1 189 ? -1.534 19.137 -16.741 1.00 24.15 176 ASP A CA 1
ATOM 1357 C C . ASP A 1 189 ? -2.636 20.126 -16.391 1.00 22.91 176 ASP A C 1
ATOM 1358 O O . ASP A 1 189 ? -2.940 20.994 -17.233 1.00 24.86 176 ASP A O 1
ATOM 1363 N N . LEU A 1 190 ? -3.204 20.013 -15.198 1.00 24.31 177 LEU A N 1
ATOM 1364 C CA . LEU A 1 190 ? -4.326 20.881 -14.773 1.00 26.09 177 LEU A CA 1
ATOM 1365 C C . LEU A 1 190 ? -3.775 22.192 -14.199 1.00 27.31 177 LEU A C 1
ATOM 1366 O O . LEU A 1 190 ? -4.599 23.045 -13.820 1.00 28.74 177 LEU A O 1
ATOM 1371 N N . GLU A 1 191 ? -2.450 22.370 -14.197 1.00 26.41 178 GLU A N 1
ATOM 1372 C CA . GLU A 1 191 ? -1.807 23.676 -13.897 1.00 29.30 178 GLU A CA 1
ATOM 1373 C C . GLU A 1 191 ? -1.480 24.374 -15.219 1.00 26.79 178 GLU A C 1
ATOM 1374 O O . GLU A 1 191 ? -1.091 25.553 -15.177 1.00 25.87 178 GLU A O 1
ATOM 1380 N N . GLY A 1 192 ? -1.720 23.687 -16.338 1.00 23.10 179 GLY A N 1
ATOM 1381 C CA . GLY A 1 192 ? -1.824 24.283 -17.680 1.00 22.29 179 GLY A CA 1
ATOM 1382 C C . GLY A 1 192 ? -0.488 24.310 -18.395 1.00 21.41 179 GLY A C 1
ATOM 1383 O O . GLY A 1 192 ? -0.363 25.042 -19.384 1.00 21.00 179 GLY A O 1
ATOM 1384 N N . ASN A 1 193 ? 0.491 23.551 -17.919 1.00 22.69 180 ASN A N 1
ATOM 1385 C CA . ASN A 1 193 ? 1.761 23.378 -18.666 1.00 23.37 180 ASN A CA 1
ATOM 1386 C C . ASN A 1 193 ? 1.572 22.228 -19.639 1.00 22.99 180 ASN A C 1
ATOM 1387 O O . ASN A 1 193 ? 1.119 21.139 -19.234 1.00 21.90 180 ASN A O 1
ATOM 1392 N N . PHE A 1 194 ? 1.858 22.501 -20.904 1.00 25.22 181 PHE A N 1
ATOM 1393 C CA . PHE A 1 194 ? 1.928 21.460 -21.947 1.00 25.52 181 PHE A CA 1
ATOM 1394 C C . PHE A 1 194 ? 2.881 20.366 -21.467 1.00 25.63 181 PHE A C 1
ATOM 1395 O O . PHE A 1 194 ? 3.917 20.645 -20.845 1.00 25.74 181 PHE A O 1
ATOM 1403 N N . TYR A 1 195 ? 2.499 19.122 -21.716 1.00 25.66 182 TYR A N 1
ATOM 1404 C CA . TYR A 1 195 ? 3.464 18.011 -21.814 1.00 24.23 182 TYR A CA 1
ATOM 1405 C C . TYR A 1 195 ? 4.079 18.134 -23.206 1.00 24.33 182 TYR A C 1
ATOM 1406 O O . TYR A 1 195 ? 3.295 18.229 -24.162 1.00 24.83 182 TYR A O 1
ATOM 1415 N N . GLY A 1 196 ? 5.409 18.188 -23.304 1.00 25.09 183 GLY A N 1
ATOM 1416 C CA . GLY A 1 196 ? 6.148 18.258 -24.580 1.00 26.34 183 GLY A CA 1
ATOM 1417 C C . GLY A 1 196 ? 6.346 19.699 -25.038 1.00 27.81 183 GLY A C 1
ATOM 1418 O O . GLY A 1 196 ? 5.920 20.619 -24.358 1.00 28.85 183 GLY A O 1
ATOM 1419 N N . PRO A 1 197 ? 6.969 19.944 -26.216 1.00 29.08 184 PRO A N 1
ATOM 1420 C CA . PRO A 1 197 ? 7.329 21.302 -26.625 1.00 29.65 184 PRO A CA 1
ATOM 1421 C C . PRO A 1 197 ? 6.192 22.072 -27.320 1.00 30.70 184 PRO A C 1
ATOM 1422 O O . PRO A 1 197 ? 6.491 23.012 -28.021 1.00 36.35 184 PRO A O 1
ATOM 1426 N N . PHE A 1 198 ? 4.928 21.735 -27.040 1.00 26.71 185 PHE A N 1
ATOM 1427 C CA . PHE A 1 198 ? 3.747 22.222 -27.799 1.00 25.49 185 PHE A CA 1
ATOM 1428 C C . PHE A 1 198 ? 3.235 23.558 -27.260 1.00 25.91 185 PHE A C 1
ATOM 1429 O O . PHE A 1 198 ? 3.239 23.786 -26.035 1.00 28.02 185 PHE A O 1
ATOM 1437 N N . VAL A 1 199 ? 2.725 24.390 -28.166 1.00 27.10 186 VAL A N 1
ATOM 1438 C CA . VAL A 1 199 ? 2.018 25.663 -27.835 1.00 26.57 186 VAL A CA 1
ATOM 1439 C C . VAL A 1 199 ? 0.588 25.630 -28.388 1.00 27.24 186 VAL A C 1
ATOM 1440 O O . VAL A 1 199 ? 0.351 25.052 -29.477 1.00 27.05 186 VAL A O 1
ATOM 1444 N N . ASP A 1 200 ? -0.324 26.271 -27.665 1.00 25.55 187 ASP A N 1
ATOM 1445 C CA . ASP A 1 200 ? -1.751 26.420 -28.042 1.00 27.03 187 ASP A CA 1
ATOM 1446 C C . ASP A 1 200 ? -1.891 27.650 -28.940 1.00 28.58 187 ASP A C 1
ATOM 1447 O O . ASP A 1 200 ? -2.741 28.517 -28.631 1.00 30.92 187 ASP A O 1
ATOM 1452 N N . ARG A 1 201 ? -1.097 27.709 -30.016 1.00 28.60 188 ARG A N 1
ATOM 1453 C CA . ARG A 1 201 ? -1.346 28.588 -31.185 1.00 31.23 188 ARG A CA 1
ATOM 1454 C C . ARG A 1 201 ? -1.291 27.776 -32.481 1.00 31.18 188 ARG A C 1
ATOM 1455 O O . ARG A 1 201 ? -0.660 26.698 -32.517 1.00 30.09 188 ARG A O 1
ATOM 1463 N N . GLN A 1 202 ? -1.962 28.290 -33.508 1.00 30.46 189 GLN A N 1
ATOM 1464 C CA . GLN A 1 202 ? -2.103 27.639 -34.833 1.00 30.85 189 GLN A CA 1
ATOM 1465 C C . GLN A 1 202 ? -0.855 27.981 -35.653 1.00 29.45 189 GLN A C 1
ATOM 1466 O O . GLN A 1 202 ? -0.906 28.931 -36.414 1.00 31.60 189 GLN A O 1
ATOM 1472 N N . THR A 1 203 ? 0.240 27.274 -35.393 1.00 31.41 190 THR A N 1
ATOM 1473 C CA . THR A 1 203 ? 1.489 27.231 -36.201 1.00 34.26 190 THR A CA 1
ATOM 1474 C C . THR A 1 203 ? 1.795 25.759 -36.490 1.00 32.06 190 THR A C 1
ATOM 1475 O O . THR A 1 203 ? 1.163 24.884 -35.835 1.00 30.81 190 THR A O 1
ATOM 1479 N N . ALA A 1 204 ? 2.713 25.513 -37.428 1.00 28.59 191 ALA A N 1
ATOM 1480 C CA . ALA A 1 204 ? 3.246 24.175 -37.741 1.00 29.42 191 ALA A CA 1
ATOM 1481 C C . ALA A 1 204 ? 3.852 23.610 -36.455 1.00 26.51 191 ALA A C 1
ATOM 1482 O O . ALA A 1 204 ? 4.719 24.277 -35.859 1.00 27.61 191 ALA A O 1
ATOM 1484 N N . GLN A 1 205 ? 3.367 22.461 -36.013 1.00 23.41 192 GLN A N 1
ATOM 1485 C CA . GLN A 1 205 ? 3.986 21.706 -34.893 1.00 23.25 192 GLN A CA 1
ATOM 1486 C C . GLN A 1 205 ? 3.988 20.230 -35.305 1.00 23.29 192 GLN A C 1
ATOM 1487 O O . GLN A 1 205 ? 3.186 19.859 -36.177 1.00 23.38 192 GLN A O 1
ATOM 1493 N N . ALA A 1 206 ? 4.858 19.414 -34.720 1.00 24.35 193 ALA A N 1
ATOM 1494 C CA . ALA A 1 206 ? 4.972 17.978 -35.064 1.00 24.36 193 ALA A CA 1
ATOM 1495 C C . ALA A 1 206 ? 5.483 17.226 -33.842 1.00 23.78 193 ALA A C 1
ATOM 1496 O O . ALA A 1 206 ? 6.427 17.719 -33.203 1.00 24.38 193 ALA A O 1
ATOM 1498 N N . ALA A 1 207 ? 4.864 16.091 -33.537 1.00 25.83 194 ALA A N 1
ATOM 1499 C CA . ALA A 1 207 ? 5.375 15.093 -32.576 1.00 27.63 194 ALA A CA 1
ATOM 1500 C C . ALA A 1 207 ? 6.830 14.784 -32.927 1.00 28.45 194 ALA A C 1
ATOM 1501 O O . ALA A 1 207 ? 7.153 14.713 -34.126 1.00 29.88 194 ALA A O 1
ATOM 1503 N N . GLY A 1 208 ? 7.682 14.656 -31.914 1.00 30.59 195 GLY A N 1
ATOM 1504 C CA . GLY A 1 208 ? 9.050 14.141 -32.077 1.00 29.96 195 GLY A CA 1
ATOM 1505 C C . GLY A 1 208 ? 9.023 12.661 -32.406 1.00 30.30 195 GLY A C 1
ATOM 1506 O O . GLY A 1 208 ? 7.918 12.063 -32.425 1.00 29.10 195 GLY A O 1
ATOM 1507 N N . THR A 1 209 ? 10.198 12.082 -32.649 1.00 32.60 196 THR A N 1
ATOM 1508 C CA . THR A 1 209 ? 10.399 10.619 -32.805 1.00 35.71 196 THR A CA 1
ATOM 1509 C C . THR A 1 209 ? 9.832 9.916 -31.570 1.00 35.01 196 THR A C 1
ATOM 1510 O O . THR A 1 209 ? 10.242 10.258 -30.446 1.00 34.47 196 THR A O 1
ATOM 1514 N N . ASP A 1 210 ? 8.888 9.005 -31.791 1.00 34.95 197 ASP A N 1
ATOM 1515 C CA . ASP A 1 210 ? 8.348 8.115 -30.737 1.00 38.64 197 ASP A CA 1
ATOM 1516 C C . ASP A 1 210 ? 9.354 6.970 -30.559 1.00 38.92 197 ASP A C 1
ATOM 1517 O O . ASP A 1 210 ? 10.179 6.721 -31.489 1.00 36.66 197 ASP A O 1
ATOM 1522 N N . THR A 1 211 ? 9.345 6.373 -29.373 1.00 36.61 198 THR A N 1
ATOM 1523 C CA . THR A 1 211 ? 10.048 5.115 -29.030 1.00 35.40 198 THR A CA 1
ATOM 1524 C C . THR A 1 211 ? 9.039 4.218 -28.308 1.00 35.01 198 THR A C 1
ATOM 1525 O O . THR A 1 211 ? 8.029 4.765 -27.787 1.00 30.20 198 THR A O 1
ATOM 1529 N N . THR A 1 212 ? 9.300 2.911 -28.259 1.00 31.94 199 THR A N 1
ATOM 1530 C CA . THR A 1 212 ? 8.466 1.954 -27.498 1.00 31.50 199 THR A CA 1
ATOM 1531 C C . THR A 1 212 ? 8.928 1.994 -26.042 1.00 31.14 199 THR A C 1
ATOM 1532 O O . THR A 1 212 ? 10.157 2.071 -25.800 1.00 32.28 199 THR A O 1
ATOM 1536 N N . ILE A 1 213 ? 7.980 1.946 -25.105 1.00 30.44 200 ILE A N 1
ATOM 1537 C CA . ILE A 1 213 ? 8.268 2.024 -23.645 1.00 27.06 200 ILE A CA 1
ATOM 1538 C C . ILE A 1 213 ? 8.694 0.638 -23.155 1.00 26.07 200 ILE A C 1
ATOM 1539 O O . ILE A 1 213 ? 7.812 -0.156 -22.765 1.00 25.80 200 ILE A O 1
ATOM 1544 N N . THR A 1 214 ? 10.011 0.398 -23.128 1.00 24.82 201 THR A N 1
ATOM 1545 C CA . THR A 1 214 ? 10.659 -0.907 -22.847 1.00 23.23 201 THR A CA 1
ATOM 1546 C C . THR A 1 214 ? 10.185 -1.497 -21.524 1.00 23.20 201 THR A C 1
ATOM 1547 O O . THR A 1 214 ? 9.757 -2.665 -21.520 1.00 21.16 201 THR A O 1
ATOM 1551 N N . VAL A 1 215 ? 10.323 -0.757 -20.424 1.00 22.46 202 VAL A N 1
ATOM 1552 C CA . VAL A 1 215 ? 9.979 -1.280 -19.073 1.00 21.43 202 VAL A CA 1
ATOM 1553 C C . VAL A 1 215 ? 8.531 -1.812 -19.079 1.00 20.43 202 VAL A C 1
ATOM 1554 O O . VAL A 1 215 ? 8.247 -2.813 -18.372 1.00 22.92 202 VAL A O 1
ATOM 1558 N N . ASN A 1 216 ? 7.648 -1.191 -19.858 1.00 20.14 203 ASN A N 1
ATOM 1559 C CA . ASN A 1 216 ? 6.206 -1.527 -19.919 1.00 19.36 203 ASN A CA 1
ATOM 1560 C C . ASN A 1 216 ? 6.039 -2.814 -20.728 1.00 19.73 203 ASN A C 1
ATOM 1561 O O . ASN A 1 216 ? 5.190 -3.630 -20.360 1.00 19.68 203 ASN A O 1
ATOM 1566 N N . VAL A 1 217 ? 6.804 -2.981 -21.806 1.00 18.14 204 VAL A N 1
ATOM 1567 C CA . VAL A 1 217 ? 6.737 -4.209 -22.640 1.00 19.80 204 VAL A CA 1
ATOM 1568 C C . VAL A 1 217 ? 7.171 -5.404 -21.793 1.00 19.90 204 VAL A C 1
ATOM 1569 O O . VAL A 1 217 ? 6.602 -6.471 -21.988 1.00 22.30 204 VAL A O 1
ATOM 1573 N N . LEU A 1 218 ? 8.140 -5.198 -20.899 1.00 21.17 205 LEU A N 1
ATOM 1574 C CA . LEU A 1 218 ? 8.700 -6.229 -19.986 1.00 23.13 205 LEU A CA 1
ATOM 1575 C C . LEU A 1 218 ? 7.674 -6.530 -18.885 1.00 23.28 205 LEU A C 1
ATOM 1576 O O . LEU A 1 218 ? 7.407 -7.692 -18.621 1.00 22.82 205 LEU A O 1
ATOM 1581 N N . ALA A 1 219 ? 7.104 -5.496 -18.279 1.00 25.03 206 ALA A N 1
ATOM 1582 C CA . ALA A 1 219 ? 5.951 -5.608 -17.356 1.00 24.29 206 ALA A CA 1
ATOM 1583 C C . ALA A 1 219 ? 4.867 -6.456 -18.022 1.00 23.42 206 ALA A C 1
ATOM 1584 O O . ALA A 1 219 ? 4.215 -7.247 -17.343 1.00 26.30 206 ALA A O 1
ATOM 1586 N N . TRP A 1 220 ? 4.683 -6.310 -19.328 1.00 23.95 207 TRP A N 1
ATOM 1587 C CA . TRP A 1 220 ? 3.577 -6.974 -20.057 1.00 22.94 207 TRP A CA 1
ATOM 1588 C C . TRP A 1 220 ? 3.954 -8.432 -20.318 1.00 23.24 207 TRP A C 1
ATOM 1589 O O . TRP A 1 220 ? 3.067 -9.300 -20.215 1.00 23.27 207 TRP A O 1
ATOM 1600 N N . LEU A 1 221 ? 5.232 -8.700 -20.579 1.00 22.95 208 LEU A N 1
ATOM 1601 C CA . LEU A 1 221 ? 5.725 -10.081 -20.801 1.00 21.78 208 LEU A CA 1
ATOM 1602 C C . LEU A 1 221 ? 5.534 -10.885 -19.505 1.00 21.09 208 LEU A C 1
ATOM 1603 O O . LEU A 1 221 ? 5.161 -12.050 -19.595 1.00 22.36 208 LEU A O 1
ATOM 1608 N N . TYR A 1 222 ? 5.829 -10.276 -18.357 1.0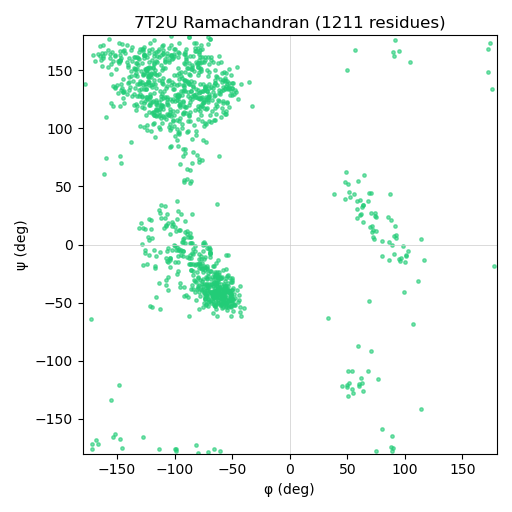0 20.17 209 TYR A N 1
ATOM 1609 C CA . TYR A 1 222 ? 5.616 -10.806 -16.982 1.00 20.57 209 TYR A CA 1
ATOM 1610 C C . TYR A 1 222 ? 4.146 -11.167 -16.739 1.00 20.15 209 TYR A C 1
ATOM 1611 O O . TYR A 1 222 ? 3.912 -12.252 -16.171 1.00 21.39 209 TYR A O 1
ATOM 1620 N N . ALA A 1 223 ? 3.207 -10.302 -17.136 1.00 20.04 210 ALA A N 1
ATOM 1621 C CA . ALA A 1 223 ? 1.746 -10.519 -17.015 1.00 20.17 210 ALA A CA 1
ATOM 1622 C C . ALA A 1 223 ? 1.312 -11.728 -17.843 1.00 19.98 210 ALA A C 1
ATOM 1623 O O . ALA A 1 223 ? 0.397 -12.450 -17.405 1.00 20.62 210 ALA A O 1
ATOM 1625 N N . ALA A 1 224 ? 1.901 -11.903 -19.025 1.00 20.84 211 ALA A N 1
ATOM 1626 C CA . ALA A 1 224 ? 1.627 -13.025 -19.947 1.00 21.23 211 ALA A CA 1
ATOM 1627 C C . ALA A 1 224 ? 2.045 -14.336 -19.271 1.00 22.89 211 ALA A C 1
ATOM 1628 O O . ALA A 1 224 ? 1.265 -15.316 -19.317 1.00 25.97 211 ALA A O 1
ATOM 1630 N N . VAL A 1 225 ? 3.222 -14.355 -18.637 1.00 25.36 212 VAL A N 1
ATOM 1631 C CA . VAL A 1 225 ? 3.744 -15.561 -17.929 1.00 27.31 212 VAL A CA 1
ATOM 1632 C C . VAL A 1 225 ? 2.839 -15.857 -16.723 1.00 27.04 212 VAL A C 1
ATOM 1633 O O . VAL A 1 225 ? 2.519 -17.015 -16.512 1.00 25.71 212 VAL A O 1
ATOM 1637 N N . ILE A 1 226 ? 2.457 -14.847 -15.943 1.00 26.78 213 ILE A N 1
ATOM 1638 C CA . ILE A 1 226 ? 1.595 -15.060 -14.742 1.00 29.09 213 ILE A CA 1
ATOM 1639 C C . ILE A 1 226 ? 0.269 -15.664 -15.217 1.00 30.09 213 ILE A C 1
ATOM 1640 O O . ILE A 1 226 ? -0.223 -16.584 -14.545 1.00 29.41 213 ILE A O 1
ATOM 1645 N N . ASN A 1 227 ? -0.231 -15.224 -16.378 1.00 28.89 214 ASN A N 1
ATOM 1646 C CA . ASN A 1 227 ? -1.538 -15.656 -16.939 1.00 31.46 214 ASN A CA 1
ATOM 1647 C C . ASN A 1 227 ? -1.372 -16.942 -17.770 1.00 32.78 214 ASN A C 1
ATOM 1648 O O . ASN A 1 227 ? -2.370 -17.352 -18.389 1.00 31.77 214 ASN A O 1
ATOM 1653 N N . GLY A 1 228 ? -0.180 -17.559 -17.779 1.00 33.48 215 GLY A N 1
ATOM 1654 C CA . GLY A 1 228 ? 0.040 -18.929 -18.290 1.00 34.16 215 GLY A CA 1
ATOM 1655 C C . GLY A 1 228 ? 0.973 -19.024 -19.494 1.00 36.00 215 GLY A C 1
ATOM 1656 O O . GLY A 1 228 ? 1.383 -20.165 -19.783 1.00 39.17 215 GLY A O 1
ATOM 1657 N N . ASP A 1 229 ? 1.309 -17.914 -20.175 1.00 36.18 216 ASP A N 1
ATOM 1658 C CA . ASP A 1 229 ? 2.074 -17.912 -21.462 1.00 37.39 216 ASP A CA 1
ATOM 1659 C C . ASP A 1 229 ? 3.576 -18.115 -21.186 1.00 35.12 216 ASP A C 1
ATOM 1660 O O . ASP A 1 229 ? 4.130 -17.368 -20.366 1.00 37.44 216 ASP A O 1
ATOM 1665 N N A ARG A 1 230 ? 4.228 -19.064 -21.867 0.55 33.52 217 ARG A N 1
ATOM 1666 N N B ARG A 1 230 ? 4.212 -19.075 -21.870 0.45 33.41 217 ARG A N 1
ATOM 1667 C CA A ARG A 1 230 ? 5.689 -19.326 -21.703 0.55 31.91 217 ARG A CA 1
ATOM 1668 C CA B ARG A 1 230 ? 5.656 -19.413 -21.697 0.45 31.69 217 ARG A CA 1
ATOM 1669 C C A ARG A 1 230 ? 6.428 -19.516 -23.041 0.55 30.69 217 ARG A C 1
ATOM 1670 C C B ARG A 1 230 ? 6.417 -19.507 -23.034 0.45 30.63 217 ARG A C 1
ATOM 1671 O O A ARG A 1 230 ? 7.670 -19.480 -23.005 0.55 30.98 217 ARG A O 1
ATOM 1672 O O B ARG A 1 230 ? 7.657 -19.411 -22.984 0.45 30.90 217 ARG A O 1
ATOM 1687 N N . TRP A 1 231 ? 5.740 -19.663 -24.179 1.00 29.34 218 TRP A N 1
ATOM 1688 C CA . TRP A 1 231 ? 6.394 -19.990 -25.486 1.00 28.14 218 TRP A CA 1
ATOM 1689 C C . TRP A 1 231 ? 7.619 -19.105 -25.772 1.00 28.10 218 TRP A C 1
ATOM 1690 O O . TRP A 1 231 ? 8.585 -19.614 -26.349 1.00 30.60 218 TRP A O 1
ATOM 1701 N N . PHE A 1 232 ? 7.605 -17.834 -25.368 1.00 28.26 219 PHE A N 1
ATOM 1702 C CA . PHE A 1 232 ? 8.605 -16.816 -25.774 1.00 26.13 219 PHE A CA 1
ATOM 1703 C C . PHE A 1 232 ? 9.775 -16.760 -24.782 1.00 27.39 219 PHE A C 1
ATOM 1704 O O . PHE A 1 232 ? 10.653 -15.899 -24.962 1.00 25.60 219 PHE A O 1
ATOM 1712 N N . LEU A 1 233 ? 9.776 -17.606 -23.742 1.00 29.43 220 LEU A N 1
ATOM 1713 C CA . LEU A 1 233 ? 10.889 -17.671 -22.759 1.00 27.62 220 LEU A CA 1
ATOM 1714 C C . LEU A 1 233 ? 12.055 -18.446 -23.378 1.00 28.75 220 LEU A C 1
ATOM 1715 O O . LEU A 1 233 ? 11.802 -19.285 -24.272 1.00 28.29 220 LEU A O 1
ATOM 1720 N N . ASN A 1 234 ? 13.278 -18.134 -22.948 1.00 27.85 221 ASN A N 1
ATOM 1721 C CA . ASN A 1 234 ? 14.513 -18.829 -23.385 1.00 29.76 221 ASN A CA 1
ATOM 1722 C C . ASN A 1 234 ? 15.441 -18.975 -22.171 1.00 32.20 221 ASN A C 1
ATOM 1723 O O . ASN A 1 234 ? 15.293 -18.219 -21.193 1.00 31.17 221 ASN A O 1
ATOM 1728 N N . ARG A 1 235 ? 16.344 -19.952 -22.238 1.00 39.04 222 ARG A N 1
ATOM 1729 C CA . ARG A 1 235 ? 17.375 -20.255 -21.209 1.00 41.76 222 ARG A CA 1
ATOM 1730 C C . ARG A 1 235 ? 18.518 -19.234 -21.260 1.00 44.03 222 ARG A C 1
ATOM 1731 O O . ARG A 1 235 ? 19.472 -19.405 -20.484 1.00 43.06 222 ARG A O 1
ATOM 1739 N N . PHE A 1 236 ? 18.460 -18.253 -22.167 1.00 47.21 223 PHE A N 1
ATOM 1740 C CA . PHE A 1 236 ? 19.521 -17.229 -22.337 1.00 49.60 223 PHE A CA 1
ATOM 1741 C C . PHE A 1 236 ? 19.345 -16.126 -21.293 1.00 50.83 223 PHE A C 1
ATOM 1742 O O . PHE A 1 236 ? 18.342 -16.093 -20.551 1.00 49.12 223 PHE A O 1
ATOM 1750 N N . THR A 1 237 ? 20.322 -15.228 -21.263 1.00 51.90 224 THR A N 1
ATOM 1751 C CA . THR A 1 237 ? 20.310 -13.981 -20.465 1.00 52.61 224 THR A CA 1
ATOM 1752 C C . THR A 1 237 ? 21.178 -12.976 -21.226 1.00 51.02 224 THR A C 1
ATOM 1753 O O . THR A 1 237 ? 21.902 -13.400 -22.135 1.00 48.37 224 THR A O 1
ATOM 1757 N N . THR A 1 238 ? 21.044 -11.688 -20.920 1.00 53.33 225 THR A N 1
ATOM 1758 C CA . THR A 1 238 ? 21.783 -10.581 -21.581 1.00 47.86 225 THR A CA 1
ATOM 1759 C C . THR A 1 238 ? 22.299 -9.640 -20.497 1.00 45.80 225 THR A C 1
ATOM 1760 O O . THR A 1 238 ? 21.803 -9.720 -19.358 1.00 42.36 225 THR A O 1
ATOM 1764 N N . THR A 1 239 ? 23.286 -8.811 -20.828 1.00 47.04 226 THR A N 1
ATOM 1765 C CA . THR A 1 239 ? 23.720 -7.684 -19.966 1.00 47.51 226 THR A CA 1
ATOM 1766 C C . THR A 1 239 ? 22.812 -6.504 -20.309 1.00 45.59 226 THR A C 1
ATOM 1767 O O . THR A 1 239 ? 22.334 -6.437 -21.458 1.00 44.00 226 THR A O 1
ATOM 1771 N N . LEU A 1 240 ? 22.583 -5.615 -19.349 1.00 47.42 227 LEU A N 1
ATOM 1772 C CA . LEU A 1 240 ? 21.882 -4.328 -19.588 1.00 48.70 227 LEU A CA 1
ATOM 1773 C C . LEU A 1 240 ? 22.439 -3.658 -20.856 1.00 49.53 227 LEU A C 1
ATOM 1774 O O . LEU A 1 240 ? 21.630 -3.107 -21.628 1.00 50.03 227 LEU A O 1
ATOM 1779 N N . ASN A 1 241 ? 23.757 -3.723 -21.087 1.00 47.43 228 ASN A N 1
ATOM 1780 C CA . ASN A 1 241 ? 24.416 -3.046 -22.238 1.00 47.32 228 ASN A CA 1
ATOM 1781 C C . ASN A 1 241 ? 24.098 -3.781 -23.544 1.00 44.81 228 ASN A C 1
ATOM 1782 O O . ASN A 1 241 ? 23.817 -3.099 -24.545 1.00 44.65 228 ASN A O 1
ATOM 1787 N N . ASP A 1 242 ? 24.165 -5.111 -23.556 1.00 44.83 229 ASP A N 1
ATOM 1788 C CA . ASP A 1 242 ? 23.954 -5.897 -24.802 1.00 47.83 229 ASP A CA 1
ATOM 1789 C C . ASP A 1 242 ? 22.504 -5.705 -25.272 1.00 45.74 229 ASP A C 1
ATOM 1790 O O . ASP A 1 242 ? 22.300 -5.534 -26.493 1.00 50.18 229 ASP A O 1
ATOM 1795 N N . PHE A 1 243 ? 21.545 -5.690 -24.344 1.00 42.70 230 PHE A N 1
ATOM 1796 C CA . PHE A 1 243 ? 20.104 -5.470 -24.643 1.00 41.01 230 PHE A CA 1
ATOM 1797 C C . PHE A 1 243 ? 19.908 -4.072 -25.253 1.00 39.19 230 PHE A C 1
ATOM 1798 O O . PHE A 1 243 ? 19.255 -3.973 -26.315 1.00 38.35 230 PHE A O 1
ATOM 1806 N N . ASN A 1 244 ? 20.469 -3.031 -24.626 1.00 39.92 231 ASN A N 1
ATOM 1807 C CA . ASN A 1 244 ? 20.280 -1.609 -25.036 1.00 39.55 231 ASN A CA 1
ATOM 1808 C C . ASN A 1 244 ? 20.815 -1.376 -26.450 1.00 41.67 231 ASN A C 1
ATOM 1809 O O . ASN A 1 244 ? 20.250 -0.504 -27.126 1.00 45.80 231 ASN A O 1
ATOM 1814 N N . LEU A 1 245 ? 21.821 -2.139 -26.895 1.00 43.50 232 LEU A N 1
ATOM 1815 C CA . LEU A 1 245 ? 22.320 -2.119 -28.303 1.00 46.46 232 LEU A CA 1
ATOM 1816 C C . LEU A 1 245 ? 21.234 -2.664 -29.246 1.00 43.54 232 LEU A C 1
ATOM 1817 O O . LEU A 1 245 ? 21.127 -2.158 -30.380 1.00 45.35 232 LEU A O 1
ATOM 1822 N N . VAL A 1 246 ? 20.462 -3.663 -28.808 1.00 42.35 233 VAL A N 1
ATOM 1823 C CA . VAL A 1 246 ? 19.281 -4.180 -29.564 1.00 40.12 233 VAL A CA 1
ATOM 1824 C C . VAL A 1 246 ? 18.108 -3.215 -29.356 1.00 38.54 233 VAL A C 1
ATOM 1825 O O . VAL A 1 246 ? 17.412 -2.942 -30.336 1.00 35.09 233 VAL A O 1
ATOM 1829 N N . ALA A 1 247 ? 17.911 -2.696 -28.137 1.00 39.04 234 ALA A N 1
ATOM 1830 C CA . ALA A 1 247 ? 16.855 -1.699 -27.837 1.00 40.66 234 ALA A CA 1
ATOM 1831 C C . ALA A 1 247 ? 16.916 -0.586 -28.888 1.00 40.16 234 ALA A C 1
ATOM 1832 O O . ALA A 1 247 ? 15.877 -0.276 -29.486 1.00 40.19 234 ALA A O 1
ATOM 1834 N N . MET A 1 248 ? 18.100 -0.015 -29.111 1.00 42.75 235 MET A N 1
ATOM 1835 C CA . MET A 1 248 ? 18.286 1.162 -30.003 1.00 45.43 235 MET A CA 1
ATOM 1836 C C . MET A 1 248 ? 17.941 0.787 -31.446 1.00 42.45 235 MET A C 1
ATOM 1837 O O . MET A 1 248 ? 17.262 1.592 -32.115 1.00 40.79 235 MET A O 1
ATOM 1842 N N . LYS A 1 249 ? 18.409 -0.381 -31.892 1.00 43.22 236 LYS A N 1
ATOM 1843 C CA . LYS A 1 249 ? 18.156 -0.949 -33.246 1.00 42.11 236 LYS A CA 1
ATOM 1844 C C . LYS A 1 249 ? 16.662 -0.844 -33.548 1.00 37.51 236 LYS A C 1
ATOM 1845 O O . LYS A 1 249 ? 16.314 -0.387 -34.639 1.00 38.09 236 LYS A O 1
ATOM 1851 N N . TYR A 1 250 ? 15.814 -1.216 -32.586 1.00 38.43 237 TYR A N 1
ATOM 1852 C CA . TYR A 1 250 ? 14.354 -1.413 -32.787 1.00 38.09 237 TYR A CA 1
ATOM 1853 C C . TYR A 1 250 ? 13.558 -0.241 -32.204 1.00 36.50 237 TYR A C 1
ATOM 1854 O O . TYR A 1 250 ? 12.314 -0.321 -32.179 1.00 37.38 237 TYR A O 1
ATOM 1863 N N . ASN A 1 251 ? 14.237 0.833 -31.792 1.00 35.21 238 ASN A N 1
ATOM 1864 C CA . ASN A 1 251 ? 13.588 2.114 -31.402 1.00 32.33 238 ASN A CA 1
ATOM 1865 C C . ASN A 1 251 ? 12.786 1.920 -30.107 1.00 29.48 238 ASN A C 1
ATOM 1866 O O . ASN A 1 251 ? 11.705 2.525 -29.965 1.00 27.18 238 ASN A O 1
ATOM 1871 N N . TYR A 1 252 ? 13.314 1.110 -29.190 1.00 29.88 239 TYR A N 1
ATOM 1872 C CA . TYR A 1 252 ? 12.873 0.985 -27.778 1.00 31.46 239 TYR A CA 1
ATOM 1873 C C . TYR A 1 252 ? 13.633 2.012 -26.925 1.00 32.41 239 TYR A C 1
ATOM 1874 O O . TYR A 1 252 ? 14.755 2.385 -27.296 1.00 31.13 239 TYR A O 1
ATOM 1883 N N . GLU A 1 253 ? 13.030 2.471 -25.826 1.00 34.86 240 GLU A N 1
ATOM 1884 C CA . GLU A 1 253 ? 13.720 3.270 -24.774 1.00 37.02 240 GLU A CA 1
ATOM 1885 C C . GLU A 1 253 ? 14.881 2.451 -24.222 1.00 36.68 240 GLU A C 1
ATOM 1886 O O . GLU A 1 253 ? 14.744 1.251 -24.005 1.00 36.57 240 GLU A O 1
ATOM 1892 N N . PRO A 1 254 ? 16.053 3.062 -23.952 1.00 38.28 241 PRO A N 1
ATOM 1893 C CA . PRO A 1 254 ? 17.070 2.399 -23.145 1.00 36.13 241 PRO A CA 1
ATOM 1894 C C . PRO A 1 254 ? 16.486 1.953 -21.797 1.00 37.96 241 PRO A C 1
ATOM 1895 O O . PRO A 1 254 ? 15.688 2.688 -21.221 1.00 32.73 241 PRO A O 1
ATOM 1899 N N . LEU A 1 255 ? 16.856 0.742 -21.364 1.00 36.90 242 LEU A N 1
ATOM 1900 C CA . LEU A 1 255 ? 16.498 0.167 -20.044 1.00 37.51 242 LEU A CA 1
ATOM 1901 C C . LEU A 1 255 ? 17.552 0.631 -19.036 1.00 37.71 242 LEU A C 1
ATOM 1902 O O . LEU A 1 255 ? 18.734 0.588 -19.392 1.00 38.06 242 LEU A O 1
ATOM 1907 N N . THR A 1 256 ? 17.132 1.017 -17.827 1.00 39.19 243 THR A N 1
ATOM 1908 C CA . THR A 1 256 ? 17.987 1.568 -16.739 1.00 40.52 243 THR A CA 1
ATOM 1909 C C . THR A 1 256 ? 17.753 0.762 -15.460 1.00 43.09 243 THR A C 1
ATOM 1910 O O . THR A 1 256 ? 16.724 0.074 -15.388 1.00 43.96 243 THR A O 1
ATOM 1914 N N . GLN A 1 257 ? 18.657 0.877 -14.483 1.00 43.43 244 GLN A N 1
ATOM 1915 C CA . GLN A 1 257 ? 18.603 0.129 -13.196 1.00 43.26 244 GLN A CA 1
ATOM 1916 C C . GLN A 1 257 ? 17.304 0.465 -12.449 1.00 42.52 244 GLN A C 1
ATOM 1917 O O . GLN A 1 257 ? 16.760 -0.439 -11.782 1.00 43.93 244 GLN A O 1
ATOM 1923 N N . ASP A 1 258 ? 16.802 1.699 -12.559 1.00 42.85 245 ASP A N 1
ATOM 1924 C CA . ASP A 1 258 ? 15.485 2.085 -11.979 1.00 43.27 245 ASP A CA 1
ATOM 1925 C C . ASP A 1 258 ? 14.391 1.176 -12.564 1.00 39.72 245 ASP A C 1
ATOM 1926 O O . ASP A 1 258 ? 13.537 0.677 -11.793 1.00 39.56 245 ASP A O 1
ATOM 1931 N N . HIS A 1 259 ? 14.417 0.955 -13.879 1.00 36.64 246 HIS A N 1
ATOM 1932 C CA . HIS A 1 259 ? 13.471 0.062 -14.603 1.00 34.73 246 HIS A CA 1
ATOM 1933 C C . HIS A 1 259 ? 13.637 -1.376 -14.090 1.00 35.73 246 HIS A C 1
ATOM 1934 O O . HIS A 1 259 ? 12.616 -2.015 -13.735 1.00 34.16 246 HIS A O 1
ATOM 1941 N N . VAL A 1 260 ? 14.879 -1.866 -14.038 1.00 35.47 247 VAL A N 1
ATOM 1942 C CA . VAL A 1 260 ? 15.184 -3.236 -13.529 1.00 38.48 247 VAL A CA 1
ATOM 1943 C C . VAL A 1 260 ? 14.691 -3.324 -12.081 1.00 40.31 247 VAL A C 1
ATOM 1944 O O . VAL A 1 260 ? 14.099 -4.372 -11.743 1.00 40.77 247 VAL A O 1
ATOM 1948 N N . ASP A 1 261 ? 14.852 -2.262 -11.274 1.00 43.75 248 ASP A N 1
ATOM 1949 C CA . ASP A 1 261 ? 14.388 -2.258 -9.857 1.00 45.24 248 ASP A CA 1
ATOM 1950 C C . ASP A 1 261 ? 12.861 -2.374 -9.815 1.00 41.06 248 ASP A C 1
ATOM 1951 O O . ASP A 1 261 ? 12.379 -3.173 -8.996 1.00 39.35 248 ASP A O 1
ATOM 1956 N N . ILE A 1 262 ? 12.125 -1.630 -10.656 1.00 40.61 249 ILE A N 1
ATOM 1957 C CA . ILE A 1 262 ? 10.631 -1.580 -10.569 1.00 36.48 249 ILE A CA 1
ATOM 1958 C C . ILE A 1 262 ? 10.033 -2.887 -11.106 1.00 36.86 249 ILE A C 1
ATOM 1959 O O . ILE A 1 262 ? 8.878 -3.172 -10.748 1.00 39.54 249 ILE A O 1
ATOM 1964 N N . LEU A 1 263 ? 10.789 -3.676 -11.878 1.00 37.19 250 LEU A N 1
ATOM 1965 C CA . LEU A 1 263 ? 10.346 -5.009 -12.385 1.00 38.01 250 LEU A CA 1
ATOM 1966 C C . LEU A 1 263 ? 10.628 -6.111 -11.349 1.00 39.83 250 LEU A C 1
ATOM 1967 O O . LEU A 1 263 ? 10.042 -7.218 -11.493 1.00 40.31 250 LEU A O 1
ATOM 1972 N N . GLY A 1 264 ? 11.489 -5.830 -10.363 1.00 42.33 251 GLY A N 1
ATOM 1973 C CA . GLY A 1 264 ? 11.938 -6.768 -9.309 1.00 40.22 251 GLY A CA 1
ATOM 1974 C C . GLY A 1 264 ? 10.785 -7.560 -8.698 1.00 38.45 251 GLY A C 1
ATOM 1975 O O . GLY A 1 264 ? 10.861 -8.783 -8.587 1.00 38.26 251 GLY A O 1
ATOM 1976 N N . PRO A 1 265 ? 9.681 -6.897 -8.285 1.00 36.24 252 PRO A N 1
ATOM 1977 C CA . PRO A 1 265 ? 8.517 -7.602 -7.745 1.00 35.83 252 PRO A CA 1
ATOM 1978 C C . PRO A 1 265 ? 7.925 -8.632 -8.723 1.00 35.01 252 PRO A C 1
ATOM 1979 O O . PRO A 1 265 ? 7.540 -9.711 -8.292 1.00 37.85 252 PRO A O 1
ATOM 1983 N N . LEU A 1 266 ? 7.835 -8.287 -10.004 1.00 30.04 253 LEU A N 1
ATOM 1984 C CA . LEU A 1 266 ? 7.329 -9.226 -11.035 1.00 29.63 253 LEU A CA 1
ATOM 1985 C C . LEU A 1 266 ? 8.369 -10.333 -11.217 1.00 29.22 253 LEU A C 1
ATOM 1986 O O . LEU A 1 266 ? 7.958 -11.486 -11.283 1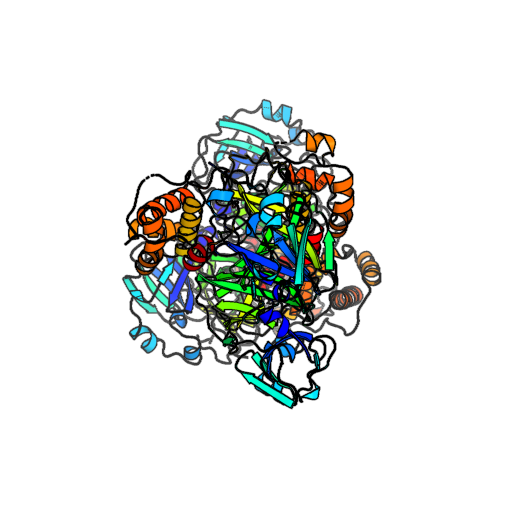.00 28.11 253 LEU A O 1
ATOM 1991 N N . SER A 1 267 ? 9.660 -9.981 -11.219 1.00 35.29 254 SER A N 1
ATOM 1992 C CA . SER A 1 267 ? 10.804 -10.930 -11.288 1.00 37.90 254 SER A CA 1
ATOM 1993 C C . SER A 1 267 ? 10.683 -11.981 -10.176 1.00 38.77 254 SER A C 1
ATOM 1994 O O . SER A 1 267 ? 10.743 -13.166 -10.497 1.00 41.11 254 SER A O 1
ATOM 1997 N N . ALA A 1 268 ? 10.512 -11.553 -8.919 1.00 44.80 255 ALA A N 1
ATOM 1998 C CA . ALA A 1 268 ? 10.371 -12.433 -7.731 1.00 47.09 255 ALA A CA 1
ATOM 1999 C C . ALA A 1 268 ? 9.179 -13.378 -7.918 1.00 52.60 255 ALA A C 1
ATOM 2000 O O . ALA A 1 268 ? 9.348 -14.608 -7.791 1.00 55.22 255 ALA A O 1
ATOM 2002 N N . GLN A 1 269 ? 8.011 -12.811 -8.212 1.00 47.30 256 GLN A N 1
ATOM 2003 C CA . GLN A 1 269 ? 6.731 -13.554 -8.280 1.00 43.76 256 GLN A CA 1
ATOM 2004 C C . GLN A 1 269 ? 6.855 -14.709 -9.286 1.00 41.22 256 GLN A C 1
ATOM 2005 O O . GLN A 1 269 ? 6.179 -15.742 -9.066 1.00 39.07 256 GLN A O 1
ATOM 2011 N N . THR A 1 270 ? 7.665 -14.549 -10.346 1.00 36.69 257 THR A N 1
ATOM 2012 C CA . THR A 1 270 ? 7.712 -15.473 -11.516 1.00 33.87 257 THR A CA 1
ATOM 2013 C C . THR A 1 270 ? 8.977 -16.343 -11.463 1.00 33.96 257 THR A C 1
ATOM 2014 O O . THR A 1 270 ? 8.942 -17.471 -12.016 1.00 29.43 257 THR A O 1
ATOM 2018 N N . GLY A 1 271 ? 10.046 -15.831 -10.848 1.00 34.00 258 GLY A N 1
ATOM 2019 C CA . GLY A 1 271 ? 11.364 -16.489 -10.776 1.00 37.67 258 GLY A CA 1
ATOM 2020 C C . GLY A 1 271 ? 12.076 -16.412 -12.115 1.00 39.53 258 GLY A C 1
ATOM 2021 O O . GLY A 1 271 ? 12.877 -17.321 -12.422 1.00 38.48 258 GLY A O 1
ATOM 2022 N N . ILE A 1 272 ? 11.754 -15.375 -12.900 1.00 37.15 259 ILE A N 1
ATOM 2023 C CA . ILE A 1 272 ? 12.436 -15.038 -14.182 1.00 34.15 259 ILE A CA 1
ATOM 2024 C C . ILE A 1 272 ? 13.155 -13.710 -13.951 1.00 32.62 259 ILE A C 1
ATOM 2025 O O . ILE A 1 272 ? 12.469 -12.667 -13.939 1.00 29.78 259 ILE A O 1
ATOM 2030 N N . ALA A 1 273 ? 14.475 -13.765 -13.721 1.00 32.04 260 ALA A N 1
ATOM 2031 C CA . ALA A 1 273 ? 15.370 -12.594 -13.560 1.00 30.45 260 ALA A CA 1
ATOM 2032 C C . ALA A 1 273 ? 15.062 -11.578 -14.662 1.00 29.31 260 ALA A C 1
ATOM 2033 O O . ALA A 1 273 ? 14.592 -11.976 -15.735 1.00 29.84 260 ALA A O 1
ATOM 2035 N N . VAL A 1 274 ? 15.314 -10.297 -14.426 1.00 29.41 261 VAL A N 1
ATOM 2036 C CA . VAL A 1 274 ? 14.867 -9.229 -15.370 1.00 30.30 261 VAL A CA 1
ATOM 2037 C C . VAL A 1 274 ? 15.679 -9.305 -16.668 1.00 28.78 261 VAL A C 1
ATOM 2038 O O . VAL A 1 274 ? 15.122 -9.007 -17.748 1.00 31.90 261 VAL A O 1
ATOM 2042 N N . LEU A 1 275 ? 16.947 -9.685 -16.574 1.00 30.75 262 LEU A N 1
ATOM 2043 C CA . LEU A 1 275 ? 17.853 -9.769 -17.744 1.00 31.35 262 LEU A CA 1
ATOM 2044 C C . LEU A 1 275 ? 17.522 -11.044 -18.530 1.00 30.11 262 LEU A C 1
ATOM 2045 O O . LEU A 1 275 ? 17.830 -11.084 -19.722 1.00 33.38 262 LEU A O 1
ATOM 2050 N N . ASP A 1 276 ? 16.869 -12.023 -17.906 1.00 33.33 263 ASP A N 1
ATOM 2051 C CA . ASP A 1 276 ? 16.281 -13.190 -18.620 1.00 35.20 263 ASP A CA 1
ATOM 2052 C C . ASP A 1 276 ? 15.137 -12.710 -19.514 1.00 32.39 263 ASP A C 1
ATOM 2053 O O . ASP A 1 276 ? 15.197 -12.947 -20.729 1.00 30.61 263 ASP A O 1
ATOM 2058 N N . MET A 1 277 ? 14.117 -12.082 -18.926 1.00 30.09 264 MET A N 1
ATOM 2059 C CA . MET A 1 277 ? 12.977 -11.525 -19.691 1.00 29.34 264 MET A CA 1
ATOM 2060 C C . MET A 1 277 ? 13.535 -10.608 -20.784 1.00 31.30 264 MET A C 1
ATOM 2061 O O . MET A 1 277 ? 13.030 -10.656 -21.917 1.00 29.83 264 MET A O 1
ATOM 2066 N N . CYS A 1 278 ? 14.581 -9.838 -20.475 1.00 31.23 265 CYS A N 1
ATOM 2067 C CA . CYS A 1 278 ? 15.255 -8.971 -21.475 1.00 30.11 265 CYS A CA 1
ATOM 2068 C C . CYS A 1 278 ? 15.720 -9.820 -22.655 1.00 28.54 265 CYS A C 1
ATOM 2069 O O . CYS A 1 278 ? 15.618 -9.331 -23.772 1.00 24.47 265 CYS A O 1
ATOM 2072 N N . ALA A 1 279 ? 16.237 -11.031 -22.399 1.00 29.16 266 ALA A N 1
ATOM 2073 C CA . ALA A 1 279 ? 16.691 -11.969 -23.451 1.00 29.76 266 ALA A CA 1
ATOM 2074 C C . ALA A 1 279 ? 15.473 -12.457 -24.239 1.00 28.64 266 ALA A C 1
ATOM 2075 O O . ALA A 1 279 ? 15.604 -12.670 -25.445 1.00 28.67 266 ALA A O 1
ATOM 2077 N N . SER A 1 280 ? 14.314 -12.627 -23.598 1.00 28.49 267 SER A N 1
ATOM 2078 C CA . SER A 1 280 ? 13.064 -12.998 -24.316 1.00 27.16 267 SER A CA 1
ATOM 2079 C C . SER A 1 280 ? 12.708 -11.890 -25.307 1.00 27.07 267 SER A C 1
ATOM 2080 O O . SER A 1 280 ? 12.443 -12.210 -26.468 1.00 28.87 267 SER A O 1
ATOM 2083 N N . LEU A 1 281 ? 12.729 -10.636 -24.853 1.00 26.15 268 LEU A N 1
ATOM 2084 C CA . LEU A 1 281 ? 12.307 -9.460 -25.656 1.00 26.53 268 LEU A CA 1
ATOM 2085 C C . LEU A 1 281 ? 13.235 -9.297 -26.869 1.00 28.68 268 LEU A C 1
ATOM 2086 O O . LEU A 1 281 ? 12.729 -8.981 -27.949 1.00 25.83 268 LEU A O 1
ATOM 2091 N N . LYS A 1 282 ? 14.547 -9.468 -26.686 1.00 32.92 269 LYS A N 1
ATOM 2092 C CA . LYS A 1 282 ? 15.552 -9.384 -27.783 1.00 36.49 269 LYS A CA 1
ATOM 2093 C C . LYS A 1 282 ? 15.172 -10.377 -28.886 1.00 37.63 269 LYS A C 1
ATOM 2094 O O . LYS A 1 282 ? 15.110 -9.976 -30.068 1.00 38.49 269 LYS A O 1
ATOM 2100 N N . GLU A 1 283 ? 14.940 -11.637 -28.520 1.00 38.59 270 GLU A N 1
ATOM 2101 C CA . GLU A 1 283 ? 14.580 -12.690 -29.499 1.00 37.81 270 GLU A CA 1
ATOM 2102 C C . GLU A 1 283 ? 13.250 -12.293 -30.153 1.00 35.37 270 GLU A C 1
ATOM 2103 O O . GLU A 1 283 ? 13.165 -12.340 -31.394 1.00 32.25 270 GLU A O 1
ATOM 2109 N N . LEU A 1 284 ? 12.271 -11.848 -29.354 1.00 34.61 271 LEU A N 1
ATOM 2110 C CA . LEU A 1 284 ? 10.950 -11.351 -29.847 1.00 32.30 271 LEU A CA 1
ATOM 2111 C C . LEU A 1 284 ? 11.142 -10.202 -30.849 1.00 32.43 271 LEU A C 1
ATOM 2112 O O . LEU A 1 284 ? 10.421 -10.181 -31.887 1.00 30.11 271 LEU A O 1
ATOM 2117 N N . LEU A 1 285 ? 12.066 -9.279 -30.569 1.00 31.20 272 LEU A N 1
ATOM 2118 C CA . LEU A 1 285 ? 12.398 -8.162 -31.492 1.00 33.15 272 LEU A CA 1
ATOM 2119 C C . LEU A 1 285 ? 13.090 -8.695 -32.757 1.00 36.78 272 LEU A C 1
ATOM 2120 O O . LEU A 1 285 ? 12.749 -8.211 -33.858 1.00 39.14 272 LEU A O 1
ATOM 2125 N N . GLN A 1 286 ? 14.015 -9.650 -32.623 1.00 39.24 273 GLN A N 1
ATOM 2126 C CA . GLN A 1 286 ? 14.896 -10.085 -33.744 1.00 42.20 273 GLN A CA 1
ATOM 2127 C C . GLN A 1 286 ? 14.192 -11.131 -34.623 1.00 43.20 273 GLN A C 1
ATOM 2128 O O . GLN A 1 286 ? 14.538 -11.211 -35.816 1.00 42.20 273 GLN A O 1
ATOM 2134 N N . ASN A 1 287 ? 13.243 -11.903 -34.085 1.00 42.79 274 ASN A N 1
ATOM 2135 C CA . ASN A 1 287 ? 12.553 -12.968 -34.861 1.00 42.75 274 ASN A CA 1
ATOM 2136 C C . ASN A 1 287 ? 11.134 -12.521 -35.217 1.00 42.15 274 ASN A C 1
ATOM 2137 O O . ASN A 1 287 ? 10.690 -12.793 -36.341 1.00 44.06 274 ASN A O 1
ATOM 2142 N N . GLY A 1 288 ? 10.450 -11.849 -34.300 1.00 43.87 275 GLY A N 1
ATOM 2143 C CA . GLY A 1 288 ? 8.989 -11.692 -34.355 1.00 44.75 275 GLY A CA 1
ATOM 2144 C C . GLY A 1 288 ? 8.328 -12.846 -33.629 1.00 46.08 275 GLY A C 1
ATOM 2145 O O . GLY A 1 288 ? 9.059 -13.664 -33.032 1.00 47.66 275 GLY A O 1
ATOM 2146 N N . MET A 1 289 ? 6.999 -12.905 -33.674 1.00 47.02 276 MET A N 1
ATOM 2147 C CA . MET A 1 289 ? 6.177 -13.875 -32.908 1.00 47.97 276 MET A CA 1
ATOM 2148 C C . MET A 1 289 ? 5.819 -15.078 -33.793 1.00 48.52 276 MET A C 1
ATOM 2149 O O . MET A 1 289 ? 5.576 -16.159 -33.221 1.00 47.18 276 MET A O 1
ATOM 2154 N N . ASN A 1 290 ? 5.845 -14.921 -35.123 1.00 48.55 277 ASN A N 1
ATOM 2155 C CA . ASN A 1 290 ? 5.671 -16.028 -36.106 1.00 48.61 277 ASN A CA 1
ATOM 2156 C C . ASN A 1 290 ? 4.255 -16.596 -35.964 1.00 44.02 277 ASN A C 1
ATOM 2157 O O . ASN A 1 290 ? 4.128 -17.777 -35.638 1.00 46.63 277 ASN A O 1
ATOM 2162 N N . GLY A 1 291 ? 3.228 -15.772 -36.171 1.00 41.68 278 GLY A N 1
ATOM 2163 C CA . GLY A 1 291 ? 1.820 -16.213 -36.177 1.00 42.77 278 GLY A CA 1
ATOM 2164 C C . GLY A 1 291 ? 1.283 -16.558 -34.791 1.00 43.99 278 GLY A C 1
ATOM 2165 O O . GLY A 1 291 ? 0.135 -17.035 -34.721 1.00 42.26 278 GLY A O 1
ATOM 2166 N N . ARG A 1 292 ? 2.055 -16.319 -33.721 1.00 45.39 279 ARG A N 1
ATOM 2167 C CA . ARG A 1 292 ? 1.642 -16.585 -32.314 1.00 43.28 279 ARG A CA 1
ATOM 2168 C C . ARG A 1 292 ? 1.267 -15.267 -31.639 1.00 40.03 279 ARG A C 1
ATOM 2169 O O . ARG A 1 292 ? 1.631 -14.198 -32.148 1.00 40.08 279 ARG A O 1
ATOM 2177 N N . THR A 1 293 ? 0.562 -15.348 -30.519 1.00 39.31 280 THR A N 1
ATOM 2178 C CA . THR A 1 293 ? 0.012 -14.162 -29.827 1.00 36.46 280 THR A CA 1
ATOM 2179 C C . THR A 1 293 ? 0.444 -14.167 -28.363 1.00 32.78 280 THR A C 1
ATOM 2180 O O . THR A 1 293 ? 0.851 -15.204 -27.811 1.00 29.31 280 THR A O 1
ATOM 2184 N N . ILE A 1 294 ? 0.374 -12.998 -27.765 1.00 29.70 281 ILE A N 1
ATOM 2185 C CA . ILE A 1 294 ? 0.672 -12.799 -26.329 1.00 28.36 281 ILE A CA 1
ATOM 2186 C C . ILE A 1 294 ? -0.464 -11.947 -25.800 1.00 28.22 281 ILE A C 1
ATOM 2187 O O . ILE A 1 294 ? -0.631 -10.799 -26.316 1.00 24.43 281 ILE A O 1
ATOM 2192 N N . LEU A 1 295 ? -1.241 -12.521 -24.881 1.00 29.28 282 LEU A N 1
ATOM 2193 C CA . LEU A 1 295 ? -2.357 -11.834 -24.190 1.00 27.19 282 LEU A CA 1
ATOM 2194 C C . LEU A 1 295 ? -3.263 -11.180 -25.234 1.00 29.63 282 LEU A C 1
ATOM 2195 O O . LEU A 1 295 ? -3.658 -10.003 -25.055 1.00 30.77 282 LEU A O 1
ATOM 2200 N N . GLY A 1 296 ? -3.572 -11.929 -26.293 1.00 32.22 283 GLY A N 1
ATOM 2201 C CA . GLY A 1 296 ? -4.581 -11.561 -27.303 1.00 33.68 283 GLY A CA 1
ATOM 2202 C C . GLY A 1 296 ? -4.101 -10.464 -28.237 1.00 33.92 283 GLY A C 1
ATOM 2203 O O . GLY A 1 296 ? -4.958 -9.782 -28.818 1.00 33.37 283 GLY A O 1
ATOM 2204 N N . SER A 1 297 ? -2.781 -10.322 -28.409 1.00 34.27 284 SER A N 1
ATOM 2205 C CA . SER A 1 297 ? -2.144 -9.242 -29.210 1.00 32.13 284 SER A CA 1
ATOM 2206 C C . SER A 1 297 ? -1.027 -9.821 -30.091 1.00 29.40 284 SER A C 1
ATOM 2207 O O . SER A 1 297 ? -0.303 -10.713 -29.610 1.00 28.57 284 SER A O 1
ATOM 2210 N N . ALA A 1 298 ? -0.882 -9.356 -31.341 1.00 28.78 285 ALA A N 1
ATOM 2211 C CA . ALA A 1 298 ? 0.221 -9.799 -32.234 1.00 29.06 285 ALA A CA 1
ATOM 2212 C C . ALA A 1 298 ? 1.354 -8.766 -32.238 1.00 27.66 285 ALA A C 1
ATOM 2213 O O . ALA A 1 298 ? 2.368 -9.005 -32.895 1.00 30.32 285 ALA A O 1
ATOM 2215 N N . LEU A 1 299 ? 1.190 -7.668 -31.505 1.00 28.64 286 LEU A N 1
ATOM 2216 C CA . LEU A 1 299 ? 2.236 -6.638 -31.273 1.00 30.00 286 LEU A CA 1
ATOM 2217 C C . LEU A 1 299 ? 2.719 -6.729 -29.822 1.00 28.17 286 LEU A C 1
ATOM 2218 O O . LEU A 1 299 ? 1.966 -7.215 -28.956 1.00 29.88 286 LEU A O 1
ATOM 2223 N N . LEU A 1 300 ? 3.925 -6.236 -29.570 1.00 27.29 287 LEU A N 1
ATOM 2224 C CA . LEU A 1 300 ? 4.486 -6.078 -28.210 1.00 27.43 287 LEU A CA 1
ATOM 2225 C C . LEU A 1 300 ? 3.816 -4.853 -27.592 1.00 28.10 287 LEU A C 1
ATOM 2226 O O . LEU A 1 300 ? 3.886 -3.800 -28.187 1.00 26.35 287 LEU A O 1
ATOM 2231 N N . GLU A 1 301 ? 3.110 -5.052 -26.483 1.00 28.94 288 GLU A N 1
ATOM 2232 C CA . GLU A 1 301 ? 2.202 -4.065 -25.857 1.00 30.95 288 GLU A CA 1
ATOM 2233 C C . GLU A 1 301 ? 3.019 -3.218 -24.890 1.00 26.67 288 GLU A C 1
ATOM 2234 O O . GLU A 1 301 ? 3.745 -3.824 -24.113 1.00 25.22 288 GLU A O 1
ATOM 2240 N N . ASP A 1 302 ? 2.925 -1.886 -24.934 1.00 26.47 289 ASP A N 1
ATOM 2241 C CA . ASP A 1 302 ? 3.794 -1.014 -24.081 1.00 26.35 289 ASP A CA 1
ATOM 2242 C C . ASP A 1 302 ? 2.978 0.029 -23.302 1.00 24.18 289 ASP A C 1
ATOM 2243 O O . ASP A 1 302 ? 3.618 0.961 -22.795 1.00 26.11 289 ASP A O 1
ATOM 2248 N N . GLU A 1 303 ? 1.664 -0.137 -23.132 1.00 24.15 290 GLU A N 1
ATOM 2249 C CA . GLU A 1 303 ? 0.824 0.830 -22.355 1.00 25.51 290 GLU A CA 1
ATOM 2250 C C . GLU A 1 303 ? 0.299 0.185 -21.055 1.00 26.68 290 GLU A C 1
ATOM 2251 O O . GLU A 1 303 ? -0.741 0.645 -20.520 1.00 25.01 290 GLU A O 1
ATOM 2257 N N . PHE A 1 304 ? 1.032 -0.797 -20.516 1.00 27.38 291 PHE A N 1
ATOM 2258 C CA . PHE A 1 304 ? 0.854 -1.367 -19.155 1.00 27.74 291 PHE A CA 1
ATOM 2259 C C . PHE A 1 304 ? 2.130 -1.136 -18.334 1.00 29.92 291 PHE A C 1
ATOM 2260 O O . PHE A 1 304 ? 3.181 -1.715 -18.697 1.00 31.58 291 PHE A O 1
ATOM 2268 N N . THR A 1 305 ? 2.065 -0.314 -17.275 1.00 28.43 292 THR A N 1
ATOM 2269 C CA . THR A 1 305 ? 3.196 -0.112 -16.329 1.00 29.52 292 THR A CA 1
ATOM 2270 C C . THR A 1 305 ? 3.331 -1.353 -15.442 1.00 30.21 292 THR A C 1
ATOM 2271 O O . THR A 1 305 ? 2.410 -2.165 -15.343 1.00 26.13 292 THR A O 1
ATOM 2275 N N . PRO A 1 306 ? 4.491 -1.561 -14.791 1.00 31.29 293 PRO A N 1
ATOM 2276 C CA . PRO A 1 306 ? 4.613 -2.596 -13.760 1.00 33.87 293 PRO A CA 1
ATOM 2277 C C . PRO A 1 306 ? 3.514 -2.515 -12.690 1.00 34.48 293 PRO A C 1
ATOM 2278 O O . PRO A 1 306 ? 2.973 -3.534 -12.320 1.00 35.91 293 PRO A O 1
ATOM 2282 N N . PHE A 1 307 ? 3.196 -1.301 -12.251 1.00 35.23 294 PHE A N 1
ATOM 2283 C CA . PHE A 1 307 ? 2.097 -1.000 -11.294 1.00 37.46 294 PHE A CA 1
ATOM 2284 C C . PHE A 1 307 ? 0.795 -1.614 -11.824 1.00 33.08 294 PHE A C 1
ATOM 2285 O O . PHE A 1 307 ? 0.099 -2.329 -11.077 1.00 29.96 294 PHE A O 1
ATOM 2293 N N . ASP A 1 308 ? 0.500 -1.371 -13.106 1.00 33.25 295 ASP A N 1
ATOM 2294 C CA . ASP A 1 308 ? -0.771 -1.765 -13.763 1.00 32.67 295 ASP A CA 1
ATOM 2295 C C . ASP A 1 308 ? -0.849 -3.295 -13.832 1.00 31.91 295 ASP A C 1
ATOM 2296 O O . ASP A 1 308 ? -1.960 -3.847 -13.693 1.00 29.01 295 ASP A O 1
ATOM 2301 N N . VAL A 1 309 ? 0.287 -3.960 -14.031 1.00 31.99 296 VAL A N 1
ATOM 2302 C CA . VAL A 1 309 ? 0.352 -5.448 -14.056 1.00 32.90 296 VAL A CA 1
ATOM 2303 C C . VAL A 1 309 ? 0.022 -5.980 -12.657 1.00 34.18 296 VAL A C 1
ATOM 2304 O O . VAL A 1 309 ? -0.739 -6.947 -12.578 1.00 37.02 296 VAL A O 1
ATOM 2308 N N . VAL A 1 310 ? 0.589 -5.384 -11.605 1.00 33.37 297 VAL A N 1
ATOM 2309 C CA . VAL A 1 310 ? 0.406 -5.857 -10.200 1.00 35.87 297 VAL A CA 1
ATOM 2310 C C . VAL A 1 310 ? -1.031 -5.555 -9.752 1.00 35.21 297 VAL A C 1
ATOM 2311 O O . VAL A 1 310 ? -1.594 -6.384 -9.046 1.00 36.83 297 VAL A O 1
ATOM 2315 N N . ARG A 1 311 ? -1.619 -4.431 -10.171 1.00 38.33 298 ARG A N 1
ATOM 2316 C CA . ARG A 1 311 ? -3.038 -4.085 -9.859 1.00 39.45 298 ARG A CA 1
ATOM 2317 C C . ARG A 1 311 ? -3.966 -5.240 -10.276 1.00 38.88 298 ARG A C 1
ATOM 2318 O O . ARG A 1 311 ? -4.910 -5.517 -9.513 1.00 43.85 298 ARG A O 1
ATOM 2326 N N . GLN A 1 312 ? -3.725 -5.878 -11.434 1.00 35.44 299 GLN A N 1
ATOM 2327 C CA . GLN A 1 312 ? -4.586 -6.946 -12.021 1.00 31.70 299 GLN A CA 1
ATOM 2328 C C . GLN A 1 312 ? -4.039 -8.341 -11.690 1.00 32.87 299 GLN A C 1
ATOM 2329 O O . GLN A 1 312 ? -4.831 -9.317 -11.707 1.00 30.68 299 GLN A O 1
ATOM 2335 N N . CYS A 1 313 ? -2.736 -8.469 -11.442 1.00 30.75 300 CYS A N 1
ATOM 2336 C CA . CYS A 1 313 ? -2.118 -9.781 -11.128 1.00 32.41 300 CYS A CA 1
ATOM 2337 C C . CYS A 1 313 ? -2.028 -9.951 -9.604 1.00 31.68 300 CYS A C 1
ATOM 2338 O O . CYS A 1 313 ? -2.189 -11.077 -9.150 1.00 25.89 300 CYS A O 1
ATOM 2341 N N . SER A 1 314 ? -1.826 -8.864 -8.848 1.00 31.47 301 SER A N 1
ATOM 2342 C CA . SER A 1 314 ? -1.995 -8.842 -7.375 1.00 32.40 301 SER A CA 1
ATOM 2343 C C . SER A 1 314 ? -1.184 -9.991 -6.754 1.00 33.48 301 SER A C 1
ATOM 2344 O O . SER A 1 314 ? -1.676 -10.653 -5.808 1.00 29.53 301 SER A O 1
ATOM 2347 N N . GLY A 1 315 ? 0.025 -10.237 -7.258 1.00 35.78 302 GLY A N 1
ATOM 2348 C CA . GLY A 1 315 ? 0.866 -11.349 -6.767 1.00 38.33 302 GLY A CA 1
ATOM 2349 C C . GLY A 1 315 ? 1.357 -11.110 -5.349 1.00 37.08 302 GLY A C 1
ATOM 2350 O O . GLY A 1 315 ? 1.362 -9.945 -4.917 1.00 36.32 302 GLY A O 1
ATOM 2351 N N . VAL A 1 316 ? 1.736 -12.182 -4.648 1.00 38.17 303 VAL A N 1
ATOM 2352 C CA . VAL A 1 316 ? 2.475 -12.132 -3.348 1.00 39.52 303 VAL A CA 1
ATOM 2353 C C . VAL A 1 316 ? 3.973 -12.165 -3.666 1.00 37.25 303 VAL A C 1
ATOM 2354 O O . VAL A 1 316 ? 4.330 -12.753 -4.700 1.00 32.85 303 VAL A O 1
ATOM 2358 N N . THR A 1 317 ? 4.791 -11.520 -2.825 1.00 37.65 304 THR A N 1
ATOM 2359 C CA . THR A 1 317 ? 6.281 -11.560 -2.849 1.00 39.07 304 THR A CA 1
ATOM 2360 C C . THR A 1 317 ? 6.756 -12.325 -1.602 1.00 37.42 304 THR A C 1
ATOM 2361 O O . THR A 1 317 ? 6.699 -11.759 -0.480 1.00 39.66 304 THR A O 1
ATOM 2365 N N . PHE A 1 318 ? 7.191 -13.572 -1.767 1.00 34.96 305 PHE A N 1
ATOM 2366 C CA . PHE A 1 318 ? 7.690 -14.412 -0.649 1.00 35.24 305 PHE A CA 1
ATOM 2367 C C . PHE A 1 318 ? 9.063 -13.886 -0.223 1.00 33.47 305 PHE A C 1
ATOM 2368 O O . PHE A 1 318 ? 9.856 -13.523 -1.091 1.00 33.03 305 PHE A O 1
ATOM 2376 N N . GLN A 1 319 ? 9.300 -13.790 1.088 1.00 33.55 306 GLN A N 1
ATOM 2377 C CA . GLN A 1 319 ? 10.491 -13.118 1.674 1.00 33.49 306 GLN A CA 1
ATOM 2378 C C . GLN A 1 319 ? 11.334 -14.185 2.373 1.00 36.01 306 GLN A C 1
ATOM 2379 O O . GLN A 1 319 ? 11.037 -15.377 2.206 1.00 39.59 306 GLN A O 1
ATOM 2386 N N . SER B 1 14 ? -9.257 12.109 -34.377 1.00 37.46 1 SER B N 1
ATOM 2387 C CA . SER B 1 14 ? -8.891 10.787 -34.961 1.00 34.69 1 SER B CA 1
ATOM 2388 C C . SER B 1 14 ? -8.302 9.887 -33.862 1.00 35.04 1 SER B C 1
ATOM 2389 O O . SER B 1 14 ? -8.147 10.365 -32.721 1.00 38.44 1 SER B O 1
ATOM 2392 N N . GLY B 1 15 ? -8.031 8.624 -34.185 1.00 33.25 2 GLY B N 1
ATOM 2393 C CA . GLY B 1 15 ? -7.656 7.560 -33.236 1.00 32.41 2 GLY B CA 1
ATOM 2394 C C . GLY B 1 15 ? -8.822 6.617 -33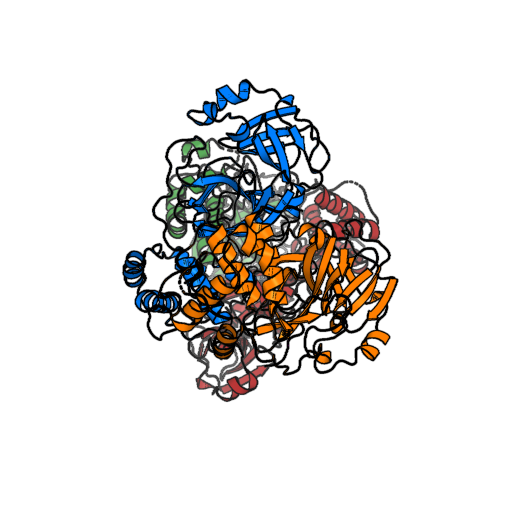.013 1.00 31.88 2 GLY B C 1
ATOM 2395 O O . GLY B 1 15 ? -9.961 7.038 -33.243 1.00 36.61 2 GLY B O 1
ATOM 2396 N N . PHE B 1 16 ? -8.545 5.389 -32.580 1.00 30.52 3 PHE B N 1
ATOM 2397 C CA . PHE B 1 16 ? -9.552 4.345 -32.269 1.00 30.19 3 PHE B CA 1
ATOM 2398 C C . PHE B 1 16 ? -9.049 3.553 -31.060 1.00 30.63 3 PHE B C 1
ATOM 2399 O O . PHE B 1 16 ? -7.913 3.012 -31.107 1.00 26.42 3 PHE B O 1
ATOM 2407 N N . ARG B 1 17 ? -9.846 3.530 -29.992 1.00 29.27 4 ARG B N 1
ATOM 2408 C CA . ARG B 1 17 ? -9.495 2.839 -28.731 1.00 30.25 4 ARG B CA 1
ATOM 2409 C C . ARG B 1 17 ? -10.604 1.846 -28.408 1.00 29.11 4 ARG B C 1
ATOM 2410 O O . ARG B 1 17 ? -11.751 2.092 -28.835 1.00 28.57 4 ARG B O 1
ATOM 2418 N N . LYS B 1 18 ? -10.269 0.756 -27.718 1.00 30.43 5 LYS B N 1
ATOM 2419 C CA . LYS B 1 18 ? -11.281 -0.109 -27.058 1.00 33.52 5 LYS B CA 1
ATOM 2420 C C . LYS B 1 18 ? -11.870 0.707 -25.899 1.00 31.63 5 LYS B C 1
ATOM 2421 O O . LYS B 1 18 ? -11.184 0.904 -24.881 1.00 32.36 5 LYS B O 1
ATOM 2427 N N . MET B 1 19 ? -13.089 1.192 -26.088 1.00 31.08 6 MET B N 1
ATOM 2428 C CA . MET B 1 19 ? -13.722 2.239 -25.256 1.00 32.19 6 MET B CA 1
ATOM 2429 C C . MET B 1 19 ? -14.855 1.617 -24.428 1.00 27.34 6 MET B C 1
ATOM 2430 O O . MET B 1 19 ? -15.751 0.955 -25.027 1.00 27.02 6 MET B O 1
ATOM 2435 N N . ALA B 1 20 ? -14.828 1.810 -23.109 1.00 22.80 7 ALA B N 1
ATOM 2436 C CA . ALA B 1 20 ? -15.900 1.342 -22.201 1.00 22.23 7 ALA B CA 1
ATOM 2437 C C . ALA B 1 20 ? -16.948 2.450 -22.070 1.00 21.22 7 ALA B C 1
ATOM 2438 O O . ALA B 1 20 ? -16.673 3.568 -22.477 1.00 20.08 7 ALA B O 1
ATOM 2440 N N . PHE B 1 21 ? -18.155 2.126 -21.632 1.00 22.48 8 PHE B N 1
ATOM 2441 C CA . PHE B 1 21 ? -19.194 3.151 -21.369 1.00 24.89 8 PHE B CA 1
ATOM 2442 C C . PHE B 1 21 ? -18.748 3.917 -20.137 1.00 24.49 8 PHE B C 1
ATOM 2443 O O . PHE B 1 21 ? -17.986 3.403 -19.321 1.00 27.04 8 PHE B O 1
ATOM 2451 N N . PRO B 1 22 ? -19.196 5.168 -19.958 1.00 25.37 9 PRO B N 1
ATOM 2452 C CA . PRO B 1 22 ? -18.987 5.853 -18.688 1.00 25.52 9 PRO B CA 1
ATOM 2453 C C . PRO B 1 22 ? -19.751 5.066 -17.608 1.00 26.80 9 PRO B C 1
ATOM 2454 O O . PRO B 1 22 ? -20.867 4.672 -17.881 1.00 27.50 9 PRO B O 1
ATOM 2458 N N . SER B 1 23 ? -19.150 4.864 -16.428 1.00 26.71 10 SER B N 1
ATOM 2459 C CA . SER B 1 23 ? -19.566 3.853 -15.423 1.00 27.14 10 SER B CA 1
ATOM 2460 C C . SER B 1 23 ? -20.311 4.471 -14.238 1.00 25.31 10 SER B C 1
ATOM 2461 O O . SER B 1 23 ? -20.863 3.684 -13.444 1.00 24.78 10 SER B O 1
ATOM 2464 N N . GLY B 1 24 ? -20.305 5.802 -14.103 1.00 27.21 11 GLY B N 1
ATOM 2465 C CA . GLY B 1 24 ? -20.808 6.531 -12.919 1.00 29.35 11 GLY B CA 1
ATOM 2466 C C . GLY B 1 24 ? -22.208 6.101 -12.503 1.00 31.26 11 GLY B C 1
ATOM 2467 O O . GLY B 1 24 ? -22.470 6.015 -11.289 1.00 35.76 11 GLY B O 1
ATOM 2468 N N . LYS B 1 25 ? -23.096 5.835 -13.459 1.00 34.06 12 LYS B N 1
ATOM 2469 C CA . LYS B 1 25 ? -24.485 5.417 -13.138 1.00 37.45 12 LYS B CA 1
ATOM 2470 C C . LYS B 1 25 ? -24.435 4.077 -12.387 1.00 35.28 12 LYS B C 1
ATOM 2471 O O . LYS B 1 25 ? -25.132 3.953 -11.373 1.00 34.73 12 LYS B O 1
ATOM 2477 N N . VAL B 1 26 ? -23.592 3.140 -12.824 1.00 32.53 13 VAL B N 1
ATOM 2478 C CA . VAL B 1 26 ? -23.512 1.774 -12.227 1.00 34.23 13 VAL B CA 1
ATOM 2479 C C . VAL B 1 26 ? -22.724 1.822 -10.909 1.00 33.26 13 VAL B C 1
ATOM 2480 O O . VAL B 1 26 ? -23.054 1.013 -10.024 1.00 32.99 13 VAL B O 1
ATOM 2484 N N . GLU B 1 27 ? -21.751 2.734 -10.758 1.00 31.89 14 GLU B N 1
ATOM 2485 C CA . GLU B 1 27 ? -20.912 2.864 -9.524 1.00 30.81 14 GLU B CA 1
ATOM 2486 C C . GLU B 1 27 ? -21.781 3.160 -8.291 1.00 31.57 14 GLU B C 1
ATOM 2487 O O . GLU B 1 27 ? -21.487 2.608 -7.220 1.00 29.47 14 GLU B O 1
ATOM 2493 N N . GLY B 1 28 ? -22.800 4.012 -8.421 1.00 32.54 15 GLY B N 1
ATOM 2494 C CA . GLY B 1 28 ? -23.714 4.345 -7.310 1.00 32.71 15 GLY B CA 1
ATOM 2495 C C . GLY B 1 28 ? -24.632 3.198 -6.909 1.00 31.24 15 GLY B C 1
ATOM 2496 O O . GLY B 1 28 ? -25.420 3.390 -5.977 1.00 35.89 15 GLY B O 1
ATOM 2497 N N . CYS B 1 29 ? -24.600 2.064 -7.607 1.00 34.71 16 CYS B N 1
ATOM 2498 C CA . CYS B 1 29 ? -25.473 0.889 -7.334 1.00 33.70 16 CYS B CA 1
ATOM 2499 C C . CYS B 1 29 ? -24.692 -0.255 -6.684 1.00 31.81 16 CYS B C 1
ATOM 2500 O O . CYS B 1 29 ? -25.353 -1.170 -6.174 1.00 32.90 16 CYS B O 1
ATOM 2503 N N . MET B 1 30 ? -23.353 -0.226 -6.705 1.00 32.01 17 MET B N 1
ATOM 2504 C CA . MET B 1 30 ? -22.511 -1.341 -6.191 1.00 29.61 17 MET B CA 1
ATOM 2505 C C . MET B 1 30 ? -22.468 -1.289 -4.660 1.00 28.34 17 MET B C 1
ATOM 2506 O O . MET B 1 30 ? -22.215 -0.209 -4.120 1.00 26.87 17 MET B O 1
ATOM 2511 N N . VAL B 1 31 ? -22.718 -2.431 -4.011 1.00 29.07 18 VAL B N 1
ATOM 2512 C CA . VAL B 1 31 ? -22.652 -2.635 -2.534 1.00 29.92 18 VAL B CA 1
ATOM 2513 C C . VAL B 1 31 ? -21.869 -3.917 -2.229 1.00 31.05 18 VAL B C 1
ATOM 2514 O O . VAL B 1 31 ? -21.728 -4.779 -3.133 1.00 35.41 18 VAL B O 1
ATOM 2518 N N . GLN B 1 32 ? -21.405 -4.033 -0.983 1.00 32.43 19 GLN B N 1
ATOM 2519 C CA . GLN B 1 32 ? -20.707 -5.226 -0.442 1.00 32.68 19 GLN B CA 1
ATOM 2520 C C . GLN B 1 32 ? -21.752 -6.088 0.261 1.00 31.92 19 GLN B C 1
ATOM 2521 O O . GLN B 1 32 ? -22.400 -5.574 1.192 1.00 30.27 19 GLN B O 1
ATOM 2527 N N . VAL B 1 33 ? -21.946 -7.315 -0.214 1.00 34.35 20 VAL B N 1
ATOM 2528 C CA . VAL B 1 33 ? -22.774 -8.353 0.468 1.00 36.70 20 VAL B CA 1
ATOM 2529 C C . VAL B 1 33 ? -21.820 -9.318 1.193 1.00 39.65 20 VAL B C 1
ATOM 2530 O O . VAL B 1 33 ? -20.765 -9.672 0.614 1.00 33.08 20 VAL B O 1
ATOM 2534 N N . THR B 1 34 ? -22.145 -9.632 2.456 1.00 43.63 21 THR B N 1
ATOM 2535 C CA . THR B 1 34 ? -21.405 -10.548 3.366 1.00 42.53 21 THR B CA 1
ATOM 2536 C C . THR B 1 34 ? -22.388 -11.524 4.033 1.00 42.45 21 THR B C 1
ATOM 2537 O O . THR B 1 34 ? -23.379 -11.048 4.624 1.00 41.46 21 THR B O 1
ATOM 2541 N N . CYS B 1 35 ? -22.096 -12.827 3.954 1.00 43.24 22 CYS B N 1
ATOM 2542 C CA . CYS B 1 35 ? -22.690 -13.938 4.751 1.00 46.41 22 CYS B CA 1
ATOM 2543 C C . CYS B 1 35 ? -21.587 -14.579 5.600 1.00 45.69 22 CYS B C 1
ATOM 2544 O O . CYS B 1 35 ? -20.655 -15.145 5.002 1.00 41.68 22 CYS B O 1
ATOM 2547 N N . GLY B 1 36 ? -21.679 -14.506 6.930 1.00 44.17 23 GLY B N 1
ATOM 2548 C CA . GLY B 1 36 ? -20.610 -14.995 7.821 1.00 44.03 23 GLY B CA 1
ATOM 2549 C C . GLY B 1 36 ? -19.278 -14.367 7.451 1.00 40.88 23 GLY B C 1
ATOM 2550 O O . GLY B 1 36 ? -19.135 -13.152 7.678 1.00 35.30 23 GLY B O 1
ATOM 2551 N N . THR B 1 37 ? -18.354 -15.148 6.873 1.00 41.23 24 THR B N 1
ATOM 2552 C CA . THR B 1 37 ? -17.037 -14.664 6.368 1.00 43.05 24 THR B CA 1
ATOM 2553 C C . THR B 1 37 ? -17.042 -14.557 4.835 1.00 42.65 24 THR B C 1
ATOM 2554 O O . THR B 1 37 ? -16.092 -13.955 4.312 1.00 51.67 24 THR B O 1
ATOM 2558 N N . THR B 1 38 ? -18.031 -15.134 4.143 1.00 40.72 25 THR B N 1
ATOM 2559 C CA . THR B 1 38 ? -18.175 -15.060 2.661 1.00 41.36 25 THR B CA 1
ATOM 2560 C C . THR B 1 38 ? -18.625 -13.641 2.266 1.00 41.66 25 THR B C 1
ATOM 2561 O O . THR B 1 38 ? -19.635 -13.165 2.819 1.00 40.17 25 THR B O 1
ATOM 2565 N N . THR B 1 39 ? -17.879 -12.980 1.373 1.00 39.11 26 THR B N 1
ATOM 2566 C CA . THR B 1 39 ? -18.126 -11.586 0.910 1.00 39.52 26 THR B CA 1
ATOM 2567 C C . THR B 1 39 ? -18.078 -11.548 -0.622 1.00 36.10 26 THR B C 1
ATOM 2568 O O . THR B 1 39 ? -17.230 -12.258 -1.214 1.00 32.19 26 THR B O 1
ATOM 2572 N N . LEU B 1 40 ? -18.999 -10.807 -1.240 1.00 31.22 27 LEU B N 1
ATOM 2573 C CA . LEU B 1 40 ? -18.952 -10.490 -2.693 1.00 30.48 27 LEU B CA 1
ATOM 2574 C C . LEU B 1 40 ? -19.693 -9.172 -2.934 1.00 29.41 27 LEU B C 1
ATOM 2575 O O . LEU B 1 40 ? -19.898 -8.435 -1.955 1.00 29.46 27 LEU B O 1
ATOM 2580 N N . ASN B 1 41 ? -20.020 -8.857 -4.189 1.00 28.21 28 ASN B N 1
ATOM 2581 C CA . ASN B 1 41 ? -20.634 -7.561 -4.550 1.00 27.14 28 ASN B CA 1
ATOM 2582 C C . ASN B 1 41 ? -22.089 -7.797 -4.912 1.00 25.04 28 ASN B C 1
ATOM 2583 O O . ASN B 1 41 ? -22.436 -8.887 -5.407 1.00 24.59 28 ASN B O 1
ATOM 2588 N N . GLY B 1 42 ? -22.887 -6.770 -4.688 1.00 24.42 29 GLY B N 1
ATOM 2589 C CA . GLY B 1 42 ? -24.286 -6.738 -5.133 1.00 27.72 29 GLY B CA 1
ATOM 2590 C C . GLY B 1 42 ? -24.601 -5.441 -5.849 1.00 26.81 29 GLY B C 1
ATOM 2591 O O . GLY B 1 42 ? -23.817 -4.486 -5.747 1.00 26.22 29 GLY B O 1
ATOM 2592 N N . LEU B 1 43 ? -25.731 -5.447 -6.542 1.00 27.77 30 LEU B N 1
ATOM 2593 C CA . LEU B 1 43 ? -26.266 -4.342 -7.355 1.00 28.85 30 LEU B CA 1
ATOM 2594 C C . LEU B 1 43 ? -27.525 -3.833 -6.665 1.00 29.81 30 LEU B C 1
ATOM 2595 O O . LEU B 1 43 ? -28.526 -4.577 -6.640 1.00 31.86 30 LEU B O 1
ATOM 2600 N N . TRP B 1 44 ? -27.439 -2.635 -6.091 1.00 29.16 31 TRP B N 1
ATOM 2601 C CA . TRP B 1 44 ? -28.528 -1.947 -5.355 1.00 27.81 31 TRP B CA 1
ATOM 2602 C C . TRP B 1 44 ? -29.358 -1.123 -6.346 1.00 27.72 31 TRP B C 1
ATOM 2603 O O . TRP B 1 44 ? -28.942 0.012 -6.685 1.00 27.35 31 TRP B O 1
ATOM 2614 N N . LEU B 1 45 ? -30.483 -1.685 -6.793 1.00 28.99 32 LEU B N 1
ATOM 2615 C CA . LEU B 1 45 ? -31.510 -0.999 -7.630 1.00 28.30 32 LEU B CA 1
ATOM 2616 C C . LEU B 1 45 ? -32.806 -0.834 -6.827 1.00 30.29 32 LEU B C 1
ATOM 2617 O O . LEU B 1 45 ? -33.416 -1.853 -6.463 1.00 26.77 32 LEU B O 1
ATOM 2622 N N . ASP B 1 46 ? -33.201 0.417 -6.581 1.00 30.91 33 ASP B N 1
ATOM 2623 C CA . ASP B 1 46 ? -34.363 0.783 -5.733 1.00 34.30 33 ASP B CA 1
ATOM 2624 C C . ASP B 1 46 ? -34.155 0.091 -4.381 1.00 36.11 33 ASP B C 1
ATOM 2625 O O . ASP B 1 46 ? -33.072 0.295 -3.805 1.00 39.57 33 ASP B O 1
ATOM 2630 N N . ASP B 1 47 ? -35.112 -0.712 -3.903 1.00 35.75 34 ASP B N 1
ATOM 2631 C CA . ASP B 1 47 ? -35.039 -1.312 -2.543 1.00 36.39 34 ASP B CA 1
ATOM 2632 C C . ASP B 1 47 ? -34.711 -2.811 -2.653 1.00 32.85 34 ASP B C 1
ATOM 2633 O O . ASP B 1 47 ? -35.054 -3.550 -1.730 1.00 28.42 34 ASP B O 1
ATOM 2638 N N . VAL B 1 48 ? -34.048 -3.235 -3.734 1.00 31.61 35 VAL B N 1
ATOM 2639 C CA . VAL B 1 48 ? -33.567 -4.636 -3.907 1.00 32.22 35 VAL B CA 1
ATOM 2640 C C . VAL B 1 48 ? -32.050 -4.609 -4.136 1.00 30.94 35 VAL B C 1
ATOM 2641 O O . VAL B 1 48 ? -31.580 -3.720 -4.841 1.00 29.94 35 VAL B O 1
ATOM 2645 N N . VAL B 1 49 ? -31.335 -5.572 -3.545 1.00 33.61 36 VAL B N 1
ATOM 2646 C CA . VAL B 1 49 ? -29.888 -5.862 -3.779 1.00 30.65 36 VAL B CA 1
ATOM 2647 C C . VAL B 1 49 ? -29.795 -7.261 -4.383 1.00 33.64 36 VAL B C 1
ATOM 2648 O O . VAL B 1 49 ? -30.113 -8.235 -3.664 1.00 38.55 36 VAL B O 1
ATOM 2652 N N . TYR B 1 50 ? -29.393 -7.338 -5.655 1.00 33.12 37 TYR B N 1
ATOM 2653 C CA . TYR B 1 50 ? -29.183 -8.586 -6.424 1.00 34.22 37 TYR B CA 1
ATOM 2654 C C . TYR B 1 50 ? -27.726 -9.000 -6.235 1.00 35.18 37 TYR B C 1
ATOM 2655 O O . TYR B 1 50 ? -26.866 -8.106 -6.182 1.00 37.57 37 TYR B O 1
ATOM 2664 N N . CYS B 1 51 ? -27.458 -10.302 -6.104 1.00 36.17 38 CYS B N 1
ATOM 2665 C CA . CYS B 1 51 ? -26.083 -10.846 -5.927 1.00 36.04 38 CYS B CA 1
ATOM 2666 C C . CYS B 1 51 ? -26.100 -12.340 -6.204 1.00 34.43 38 CYS B C 1
ATOM 2667 O O . CYS B 1 51 ? -27.169 -12.947 -6.194 1.00 31.68 38 CYS B O 1
ATOM 2670 N N . PRO B 1 52 ? -24.935 -12.956 -6.520 1.00 34.61 39 PRO B N 1
ATOM 2671 C CA . PRO B 1 52 ? -24.869 -14.396 -6.763 1.00 32.96 39 PRO B CA 1
ATOM 2672 C C . PRO B 1 52 ? -25.223 -15.165 -5.479 1.00 31.06 39 PRO B C 1
ATOM 2673 O O . PRO B 1 52 ? -24.873 -14.749 -4.393 1.00 34.34 39 PRO B O 1
ATOM 2677 N N . ARG B 1 53 ? -25.884 -16.297 -5.637 1.00 30.93 40 ARG B N 1
ATOM 2678 C CA . ARG B 1 53 ? -26.434 -17.071 -4.500 1.00 32.17 40 ARG B CA 1
ATOM 2679 C C . ARG B 1 53 ? -25.310 -17.742 -3.697 1.00 30.05 40 ARG B C 1
ATOM 2680 O O . ARG B 1 53 ? -25.572 -18.076 -2.544 1.00 28.38 40 ARG B O 1
ATOM 2688 N N . HIS B 1 54 ? -24.112 -17.921 -4.268 1.00 30.69 41 HIS B N 1
ATOM 2689 C CA . HIS B 1 54 ? -22.987 -18.662 -3.629 1.00 30.41 41 HIS B CA 1
ATOM 2690 C C . HIS B 1 54 ? -22.337 -17.804 -2.543 1.00 30.97 41 HIS B C 1
ATOM 2691 O O . HIS B 1 54 ? -21.388 -18.292 -1.907 1.00 33.57 41 HIS B O 1
ATOM 2698 N N . VAL B 1 55 ? -22.853 -16.597 -2.302 1.00 32.83 42 VAL B N 1
ATOM 2699 C CA . VAL B 1 55 ? -22.522 -15.793 -1.090 1.00 34.39 42 VAL B CA 1
ATOM 2700 C C . VAL B 1 55 ? -22.948 -16.556 0.174 1.00 34.39 42 VAL B C 1
ATOM 2701 O O . VAL B 1 55 ? -22.383 -16.236 1.223 1.00 32.55 42 VAL B O 1
ATOM 2705 N N . ILE B 1 56 ? -23.916 -17.483 0.078 1.00 39.12 43 ILE B N 1
ATOM 2706 C CA . ILE B 1 56 ? -24.452 -18.281 1.228 1.00 41.34 43 ILE B CA 1
ATOM 2707 C C . ILE B 1 56 ? -23.591 -19.535 1.441 1.00 46.52 43 ILE B C 1
ATOM 2708 O O . ILE B 1 56 ? -23.955 -20.336 2.313 1.00 48.89 43 ILE B O 1
ATOM 2713 N N . CYS B 1 57 ? -22.527 -19.730 0.653 1.00 49.59 44 CYS B N 1
ATOM 2714 C CA . CYS B 1 57 ? -21.603 -20.888 0.772 1.00 47.28 44 CYS B CA 1
ATOM 2715 C C . CYS B 1 57 ? -20.402 -20.538 1.656 1.00 48.85 44 CYS B C 1
ATOM 2716 O O . CYS B 1 57 ? -19.951 -19.372 1.634 1.00 49.30 44 CYS B O 1
ATOM 2719 N N . THR B 1 58 ? -19.954 -21.522 2.441 1.00 48.52 45 THR B N 1
ATOM 2720 C CA . THR B 1 58 ? -18.603 -21.607 3.057 1.00 47.15 45 THR B CA 1
ATOM 2721 C C . THR B 1 58 ? -17.709 -22.347 2.052 1.00 44.83 45 THR B C 1
ATOM 2722 O O . THR B 1 58 ? -18.276 -23.061 1.198 1.00 42.73 45 THR B O 1
ATOM 2726 N N . SER B 1 59 ? -16.381 -22.197 2.158 1.00 46.28 46 SER B N 1
ATOM 2727 C CA . SER B 1 59 ? -15.355 -22.774 1.241 1.00 48.21 46 SER B CA 1
ATOM 2728 C C . SER B 1 59 ? -15.565 -24.283 1.011 1.00 50.86 46 SER B C 1
ATOM 2729 O O . SER B 1 59 ? -15.191 -24.766 -0.075 1.00 46.29 46 SER B O 1
ATOM 2732 N N . GLU B 1 60 ? -16.137 -25.004 1.984 1.00 53.78 47 GLU B N 1
ATOM 2733 C CA . GLU B 1 60 ? -16.341 -26.479 1.928 1.00 56.70 47 GLU B CA 1
ATOM 2734 C C . GLU B 1 60 ? -17.736 -26.818 1.366 1.00 58.99 47 GLU B C 1
ATOM 2735 O O . GLU B 1 60 ? -17.989 -28.009 1.124 1.00 56.14 47 GLU B O 1
ATOM 2741 N N . ASP B 1 61 ? -18.593 -25.819 1.116 1.00 64.87 48 ASP B N 1
ATOM 2742 C CA . ASP B 1 61 ? -19.950 -25.996 0.520 1.00 67.64 48 ASP B CA 1
ATOM 2743 C C . ASP B 1 61 ? -19.875 -25.990 -1.011 1.00 65.35 48 ASP B C 1
ATOM 2744 O O . ASP B 1 61 ? -20.903 -26.289 -1.649 1.00 64.58 48 ASP B O 1
ATOM 2749 N N . MET B 1 62 ? -18.713 -25.649 -1.572 1.00 63.73 49 MET B N 1
ATOM 2750 C CA . MET B 1 62 ? -18.574 -25.159 -2.969 1.00 60.20 49 MET B CA 1
ATOM 2751 C C . MET B 1 62 ? -18.614 -26.316 -3.975 1.00 57.27 49 MET B C 1
ATOM 2752 O O . MET B 1 62 ? -18.808 -26.019 -5.171 1.00 55.22 49 MET B O 1
ATOM 2757 N N . LEU B 1 63 ? -18.430 -27.568 -3.536 1.00 53.79 50 LEU B N 1
ATOM 2758 C CA . LEU B 1 63 ? -18.284 -28.731 -4.456 1.00 57.38 50 LEU B CA 1
ATOM 2759 C C . LEU B 1 63 ? -19.612 -29.008 -5.173 1.00 59.56 50 LEU B C 1
ATOM 2760 O O . LEU B 1 63 ? -19.591 -29.187 -6.406 1.00 62.52 50 LEU B O 1
ATOM 2765 N N . ASN B 1 64 ? -20.715 -29.077 -4.426 1.00 63.06 51 ASN B N 1
ATOM 2766 C CA . ASN B 1 64 ? -22.091 -29.200 -4.979 1.00 63.76 51 ASN B CA 1
ATOM 2767 C C . ASN B 1 64 ? -23.078 -28.745 -3.910 1.00 64.28 51 ASN B C 1
ATOM 2768 O O . ASN B 1 64 ? -23.761 -29.559 -3.291 1.00 67.71 51 ASN B O 1
ATOM 2773 N N . PRO B 1 65 ? -23.181 -27.422 -3.671 1.00 61.46 52 PRO B N 1
ATOM 2774 C CA . PRO B 1 65 ? -24.039 -26.891 -2.612 1.00 61.35 52 PRO B CA 1
ATOM 2775 C C . PRO B 1 65 ? -25.532 -27.152 -2.863 1.00 56.26 52 PRO B C 1
ATOM 2776 O O . PRO B 1 65 ? -25.958 -27.097 -4.000 1.00 51.58 52 PRO B O 1
ATOM 2780 N N . ASN B 1 66 ? -26.279 -27.457 -1.799 1.00 55.88 53 ASN B N 1
ATOM 2781 C CA . ASN B 1 66 ? -27.762 -27.547 -1.832 1.00 55.72 53 ASN B CA 1
ATOM 2782 C C . ASN B 1 66 ? -28.299 -26.161 -1.469 1.00 54.38 53 ASN B C 1
ATOM 2783 O O . ASN B 1 66 ? -28.639 -25.925 -0.291 1.00 54.27 53 ASN B O 1
ATOM 2788 N N . TYR B 1 67 ? -28.335 -25.274 -2.463 1.00 50.33 54 TYR B N 1
ATOM 2789 C CA . TYR B 1 67 ? -28.720 -23.847 -2.319 1.00 46.90 54 TYR B CA 1
ATOM 2790 C C . TYR B 1 67 ? -30.036 -23.740 -1.539 1.00 46.59 54 TYR B C 1
ATOM 2791 O O . TYR B 1 67 ? -30.106 -22.938 -0.589 1.00 46.16 54 TYR B O 1
ATOM 2800 N N . GLU B 1 68 ? -31.026 -24.554 -1.903 1.00 52.40 55 GLU B N 1
ATOM 2801 C CA . GLU B 1 68 ? -32.388 -24.538 -1.302 1.00 58.19 55 GLU B CA 1
ATOM 2802 C C . GLU B 1 68 ? -32.261 -24.708 0.218 1.00 56.65 55 GLU B C 1
ATOM 2803 O O . GLU B 1 68 ? -32.821 -23.871 0.951 1.00 57.65 55 GLU B O 1
ATOM 2809 N N . ASP B 1 69 ? -31.511 -25.724 0.663 1.00 58.19 56 ASP B N 1
ATOM 2810 C CA . ASP B 1 69 ? -31.276 -26.048 2.099 1.00 59.66 56 ASP B CA 1
ATOM 2811 C C . ASP B 1 69 ? -30.495 -24.908 2.769 1.00 58.32 56 ASP B C 1
ATOM 2812 O O . ASP B 1 69 ? -30.973 -24.401 3.813 1.00 60.64 56 ASP B O 1
ATOM 2817 N N . LEU B 1 70 ? -29.354 -24.512 2.191 1.00 50.27 57 LEU B N 1
ATOM 2818 C CA . LEU B 1 70 ? -28.453 -23.466 2.749 1.00 51.35 57 LEU B CA 1
ATOM 2819 C C . LEU B 1 70 ? -29.236 -22.166 2.991 1.00 49.69 57 LEU B C 1
ATOM 2820 O O . LEU B 1 70 ? -28.925 -21.470 3.983 1.00 47.32 57 LEU B O 1
ATOM 2825 N N . LEU B 1 71 ? -30.202 -21.837 2.125 1.00 46.21 58 LEU B N 1
ATOM 2826 C CA . LEU B 1 71 ? -30.979 -20.570 2.230 1.00 47.95 58 LEU B CA 1
ATOM 2827 C C . LEU B 1 71 ? -31.987 -20.660 3.387 1.00 51.58 58 LEU B C 1
ATOM 2828 O O . LEU B 1 71 ? -31.982 -19.731 4.232 1.00 56.70 58 LEU B O 1
ATOM 2833 N N . ILE B 1 72 ? -32.792 -21.731 3.453 1.00 53.43 59 ILE B N 1
ATOM 2834 C CA . ILE B 1 72 ? -33.744 -21.992 4.582 1.00 53.53 59 ILE B CA 1
ATOM 2835 C C . ILE B 1 72 ? -33.035 -21.685 5.909 1.00 52.42 59 ILE B C 1
ATOM 2836 O O . ILE B 1 72 ? -33.697 -21.183 6.824 1.00 50.79 59 ILE B O 1
ATOM 2841 N N . ARG B 1 73 ? -31.734 -21.981 5.998 1.00 55.27 60 ARG B N 1
ATOM 2842 C CA . ARG B 1 73 ? -30.897 -21.804 7.218 1.00 54.42 60 ARG B CA 1
ATOM 2843 C C . ARG B 1 73 ? -30.558 -20.32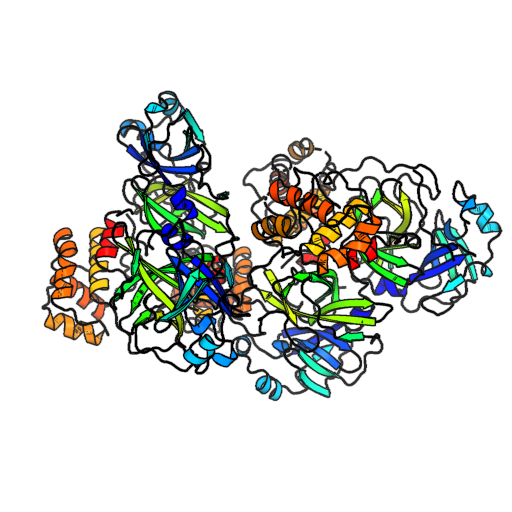9 7.466 1.00 50.96 60 ARG B C 1
ATOM 2844 O O . ARG B 1 73 ? -30.045 -20.045 8.558 1.00 50.18 60 ARG B O 1
ATOM 2852 N N . LYS B 1 74 ? -30.788 -19.435 6.495 1.00 48.06 61 LYS B N 1
ATOM 2853 C CA . LYS B 1 74 ? -30.385 -18.005 6.575 1.00 44.41 61 LYS B CA 1
ATOM 2854 C C . LYS B 1 74 ? -31.571 -17.175 7.066 1.00 41.90 61 LYS B C 1
ATOM 2855 O O . LYS B 1 74 ? -32.702 -17.548 6.762 1.00 37.14 61 LYS B O 1
ATOM 2861 N N . SER B 1 75 ? -31.292 -16.097 7.805 1.00 43.47 62 SER B N 1
ATOM 2862 C CA . SER B 1 75 ? -32.261 -15.044 8.201 1.00 44.71 62 SER B CA 1
ATOM 2863 C C . SER B 1 75 ? -31.761 -13.688 7.688 1.00 43.87 62 SER B C 1
ATOM 2864 O O . SER B 1 75 ? -30.575 -13.578 7.334 1.00 45.20 62 SER B O 1
ATOM 2867 N N . ASN B 1 76 ? -32.634 -12.685 7.678 1.00 39.54 63 ASN B N 1
ATOM 2868 C CA . ASN B 1 76 ? -32.338 -11.349 7.108 1.00 44.01 63 ASN B CA 1
ATOM 2869 C C . ASN B 1 76 ? -31.085 -10.787 7.793 1.00 45.63 63 ASN B C 1
ATOM 2870 O O . ASN B 1 76 ? -30.274 -10.128 7.088 1.00 45.82 63 ASN B O 1
ATOM 2875 N N . HIS B 1 77 ? -30.926 -11.068 9.096 1.00 43.27 64 HIS B N 1
ATOM 2876 C CA . HIS B 1 77 ? -29.882 -10.498 9.993 1.00 45.59 64 HIS B CA 1
ATOM 2877 C C . HIS B 1 77 ? -28.493 -11.084 9.666 1.00 42.85 64 HIS B C 1
ATOM 2878 O O . HIS B 1 77 ? -27.488 -10.456 10.067 1.00 41.90 64 HIS B O 1
ATOM 2885 N N . ASN B 1 78 ? -28.432 -12.221 8.964 1.00 37.64 65 ASN B N 1
ATOM 2886 C CA . ASN B 1 78 ? -27.172 -12.873 8.498 1.00 41.27 65 ASN B CA 1
ATOM 2887 C C . ASN B 1 78 ? -26.542 -12.093 7.331 1.00 40.96 65 ASN B C 1
ATOM 2888 O O . ASN B 1 78 ? -25.302 -12.113 7.205 1.00 44.92 65 ASN B O 1
ATOM 2893 N N . PHE B 1 79 ? -27.362 -11.480 6.472 1.00 41.76 66 PHE B N 1
ATOM 2894 C CA . PHE B 1 79 ? -26.923 -10.742 5.259 1.00 39.71 66 PHE B CA 1
ATOM 2895 C C . PHE B 1 79 ? -26.516 -9.319 5.660 1.00 39.39 66 PHE B C 1
ATOM 2896 O O . PHE B 1 79 ? -27.389 -8.489 5.947 1.00 39.48 66 PHE B O 1
ATOM 2904 N N . LEU B 1 80 ? -25.215 -9.059 5.740 1.00 37.59 67 LEU B N 1
ATOM 2905 C CA . LEU B 1 80 ? -24.675 -7.717 6.056 1.00 40.88 67 LEU B CA 1
ATOM 2906 C C . LEU B 1 80 ? -24.359 -7.023 4.733 1.00 41.60 67 LEU B C 1
ATOM 2907 O O . LEU B 1 80 ? -23.594 -7.589 3.921 1.00 42.52 67 LEU B O 1
ATOM 2912 N N . VAL B 1 81 ? -25.004 -5.879 4.512 1.00 39.31 68 VAL B N 1
ATOM 2913 C CA . VAL B 1 81 ? -24.981 -5.123 3.233 1.00 38.24 68 VAL B CA 1
ATOM 2914 C C . VAL B 1 81 ? -24.429 -3.739 3.561 1.00 40.36 68 VAL B C 1
ATOM 2915 O O . VAL B 1 81 ? -24.989 -3.090 4.450 1.00 36.12 68 VAL B O 1
ATOM 2919 N N . GLN B 1 82 ? -23.330 -3.356 2.912 1.00 39.10 69 GLN B N 1
ATOM 2920 C CA . GLN B 1 82 ? -22.692 -2.030 3.060 1.00 43.12 69 GLN B CA 1
ATOM 2921 C C . GLN B 1 82 ? -22.650 -1.387 1.678 1.00 41.01 69 GLN B C 1
ATOM 2922 O O . GLN B 1 82 ? -22.151 -2.046 0.741 1.00 37.06 69 GLN B O 1
ATOM 2928 N N . ALA B 1 83 ? -23.210 -0.179 1.587 1.00 39.29 70 ALA B N 1
ATOM 2929 C CA . ALA B 1 83 ? -23.067 0.776 0.472 1.00 39.80 70 ALA B CA 1
ATOM 2930 C C . ALA B 1 83 ? -22.108 1.871 0.937 1.00 42.12 70 ALA B C 1
ATOM 2931 O O . ALA B 1 83 ? -22.534 2.713 1.767 1.00 40.97 70 ALA B O 1
ATOM 2933 N N . GLY B 1 84 ? -20.857 1.836 0.466 1.00 43.06 71 GLY B N 1
ATOM 2934 C CA . GLY B 1 84 ? -19.763 2.649 1.034 1.00 44.96 71 GLY B CA 1
ATOM 2935 C C . GLY B 1 84 ? -19.699 2.471 2.543 1.00 46.82 71 GLY B C 1
ATOM 2936 O O . GLY B 1 84 ? -19.745 1.313 3.004 1.00 49.44 71 GLY B O 1
ATOM 2937 N N . ASN B 1 85 ? -19.641 3.570 3.294 1.00 48.33 72 ASN B N 1
ATOM 2938 C CA . ASN B 1 85 ? -19.637 3.557 4.785 1.00 54.23 72 ASN B CA 1
ATOM 2939 C C . ASN B 1 85 ? -21.030 3.174 5.322 1.00 57.66 72 ASN B C 1
ATOM 2940 O O . ASN B 1 85 ? -21.078 2.553 6.409 1.00 65.80 72 ASN B O 1
ATOM 2945 N N . VAL B 1 86 ? -22.113 3.481 4.593 1.00 52.11 73 VAL B N 1
ATOM 2946 C CA . VAL B 1 86 ? -23.520 3.345 5.086 1.00 48.62 73 VAL B CA 1
ATOM 2947 C C . VAL B 1 86 ? -23.924 1.862 5.132 1.00 45.88 73 VAL B C 1
ATOM 2948 O O . VAL B 1 86 ? -23.657 1.139 4.168 1.00 48.88 73 VAL B O 1
ATOM 2952 N N . GLN B 1 87 ? -24.571 1.459 6.228 1.00 44.67 74 GLN B N 1
ATOM 2953 C CA . GLN B 1 87 ? -25.116 0.098 6.486 1.00 43.81 74 GLN B CA 1
ATOM 2954 C C . GLN B 1 87 ? -26.581 0.074 6.025 1.00 42.76 74 GLN B C 1
ATOM 2955 O O . GLN B 1 87 ? -27.292 1.084 6.243 1.00 40.48 74 GLN B O 1
ATOM 2961 N N . LEU B 1 88 ? -26.986 -1.011 5.359 1.00 44.08 75 LEU B N 1
ATOM 2962 C CA . LEU B 1 88 ? -28.343 -1.245 4.784 1.00 44.44 75 LEU B CA 1
ATOM 2963 C C . LEU B 1 88 ? -28.975 -2.439 5.501 1.00 45.68 75 LEU B C 1
ATOM 2964 O O . LEU B 1 88 ? -28.393 -3.539 5.440 1.00 50.38 75 LEU B O 1
ATOM 2969 N N . ARG B 1 89 ? -30.141 -2.234 6.109 1.00 44.50 76 ARG B N 1
ATOM 2970 C CA . ARG B 1 89 ? -30.913 -3.296 6.789 1.00 45.62 76 ARG B CA 1
ATOM 2971 C C . ARG B 1 89 ? -31.639 -4.127 5.736 1.00 40.51 76 ARG B C 1
ATOM 2972 O O . ARG B 1 89 ? -32.482 -3.558 5.010 1.00 40.04 76 ARG B O 1
ATOM 2980 N N . VAL B 1 90 ? -31.311 -5.419 5.670 1.00 37.18 77 VAL B N 1
ATOM 2981 C CA . VAL B 1 90 ? -32.058 -6.443 4.879 1.00 35.43 77 VAL B CA 1
ATOM 2982 C C . VAL B 1 90 ? -33.370 -6.741 5.615 1.00 40.64 77 VAL B C 1
ATOM 2983 O O . VAL B 1 90 ? -33.317 -6.936 6.852 1.00 41.10 77 VAL B O 1
ATOM 2987 N N . ILE B 1 91 ? -34.496 -6.792 4.896 1.00 42.77 78 ILE B N 1
ATOM 2988 C CA . ILE B 1 91 ? -35.850 -6.962 5.508 1.00 43.15 78 ILE B CA 1
ATOM 2989 C C . ILE B 1 91 ? -36.619 -8.070 4.795 1.00 40.93 78 ILE B C 1
ATOM 2990 O O . ILE B 1 91 ? -37.825 -8.168 5.020 1.00 45.15 78 ILE B O 1
ATOM 2995 N N . GLY B 1 92 ? -35.940 -8.884 3.994 1.00 39.27 79 GLY B N 1
ATOM 2996 C CA . GLY B 1 92 ? -36.567 -9.885 3.114 1.00 36.60 79 GLY B CA 1
ATOM 2997 C C . GLY B 1 92 ? -35.518 -10.504 2.215 1.00 38.38 79 GLY B C 1
ATOM 2998 O O . GLY B 1 92 ? -34.545 -9.800 1.880 1.00 41.38 79 GLY B O 1
ATOM 2999 N N . HIS B 1 93 ? -35.691 -11.772 1.857 1.00 39.03 80 HIS B N 1
ATOM 3000 C CA . HIS B 1 93 ? -34.703 -12.561 1.081 1.00 39.53 80 HIS B CA 1
ATOM 3001 C C . HIS B 1 93 ? -35.441 -13.628 0.277 1.00 39.07 80 HIS B C 1
ATOM 3002 O O . HIS B 1 93 ? -36.371 -14.241 0.811 1.00 43.47 80 HIS B O 1
ATOM 3009 N N . SER B 1 94 ? -35.064 -13.793 -0.983 1.00 38.65 81 SER B N 1
ATOM 3010 C CA . SER B 1 94 ? -35.526 -14.891 -1.865 1.00 37.85 81 SER B CA 1
ATOM 3011 C C . SER B 1 94 ? -34.406 -15.232 -2.845 1.00 37.68 81 SER B C 1
ATOM 3012 O O . SER B 1 94 ? -33.402 -14.493 -2.880 1.00 38.31 81 SER B O 1
ATOM 3015 N N . MET B 1 95 ? -34.601 -16.293 -3.620 1.00 38.44 82 MET B N 1
ATOM 3016 C CA . MET B 1 95 ? -33.634 -16.790 -4.620 1.00 40.88 82 MET B CA 1
ATOM 3017 C C . MET B 1 95 ? -34.372 -16.955 -5.948 1.00 40.94 82 MET B C 1
ATOM 3018 O O . MET B 1 95 ? -35.433 -17.582 -5.936 1.00 38.59 82 MET B O 1
ATOM 3023 N N . GLN B 1 96 ? -33.853 -16.356 -7.026 1.00 42.24 83 GLN B N 1
ATOM 3024 C CA . GLN B 1 96 ? -34.322 -16.568 -8.425 1.00 42.32 83 GLN B CA 1
ATOM 3025 C C . GLN B 1 96 ? -33.161 -17.148 -9.231 1.00 40.61 83 GLN B C 1
ATOM 3026 O O . GLN B 1 96 ? -32.245 -16.384 -9.577 1.00 43.21 83 GLN B O 1
ATOM 3032 N N . ASN B 1 97 ? -33.206 -18.446 -9.506 1.00 38.51 84 ASN B N 1
ATOM 3033 C CA . ASN B 1 97 ? -32.159 -19.163 -10.272 1.00 41.28 84 ASN B CA 1
ATOM 3034 C C . ASN B 1 97 ? -30.858 -19.042 -9.466 1.00 37.72 84 ASN B C 1
ATOM 3035 O O . ASN B 1 97 ? -30.837 -19.550 -8.331 1.00 36.76 84 ASN B O 1
ATOM 3040 N N . CYS B 1 98 ? -29.836 -18.355 -9.981 1.00 34.91 85 CYS B N 1
ATOM 3041 C CA . CYS B 1 98 ? -28.519 -18.246 -9.304 1.00 34.81 85 CYS B CA 1
ATOM 3042 C C . CYS B 1 98 ? -28.292 -16.866 -8.686 1.00 34.57 85 CYS B C 1
ATOM 3043 O O . CYS B 1 98 ? -27.116 -16.568 -8.341 1.00 34.53 85 CYS B O 1
ATOM 3046 N N . VAL B 1 99 ? -29.351 -16.083 -8.481 1.00 32.61 86 VAL B N 1
ATOM 3047 C CA . VAL B 1 99 ? -29.246 -14.796 -7.739 1.00 34.62 86 VAL B CA 1
ATOM 3048 C C . VAL B 1 99 ? -30.089 -14.861 -6.458 1.00 33.52 86 VAL B C 1
ATOM 3049 O O . VAL B 1 99 ? -31.090 -15.584 -6.436 1.00 33.87 86 VAL B O 1
ATOM 3053 N N . LEU B 1 100 ? -29.612 -14.184 -5.415 1.00 34.07 87 LEU B N 1
ATOM 3054 C CA . LEU B 1 100 ? -30.393 -13.724 -4.241 1.00 37.37 87 LEU B CA 1
ATOM 3055 C C . LEU B 1 100 ? -30.955 -12.343 -4.585 1.00 39.39 87 LEU B C 1
ATOM 3056 O O . LEU B 1 100 ? -30.226 -11.566 -5.225 1.00 43.15 87 LEU B O 1
ATOM 3061 N N . LYS B 1 101 ? -32.204 -12.070 -4.207 1.00 39.97 88 LYS B N 1
ATOM 3062 C CA . LYS B 1 101 ? -32.760 -10.693 -4.121 1.00 39.80 88 LYS B CA 1
ATOM 3063 C C . LYS B 1 101 ? -32.947 -10.388 -2.638 1.00 36.93 88 LYS B C 1
ATOM 3064 O O . LYS B 1 101 ? -33.714 -11.113 -1.976 1.00 39.84 88 LYS B O 1
ATOM 3070 N N . LEU B 1 102 ? -32.225 -9.401 -2.123 1.00 35.20 89 LEU B N 1
ATOM 3071 C CA . LEU B 1 102 ? -32.300 -8.985 -0.705 1.00 33.63 89 LEU B CA 1
ATOM 3072 C C . LEU B 1 102 ? -33.096 -7.680 -0.644 1.00 37.17 89 LEU B C 1
ATOM 3073 O O . LEU B 1 102 ? -32.540 -6.633 -1.009 1.00 38.76 89 LEU B O 1
ATOM 3078 N N . LYS B 1 103 ? -34.371 -7.743 -0.264 1.00 40.37 90 LYS B N 1
ATOM 3079 C CA . LYS B 1 103 ? -35.170 -6.523 -0.012 1.00 41.25 90 LYS B CA 1
ATOM 3080 C C . LYS B 1 103 ? -34.478 -5.790 1.135 1.00 36.22 90 LYS B C 1
ATOM 3081 O O . LYS B 1 103 ? -34.128 -6.447 2.101 1.00 33.22 90 LYS B O 1
ATOM 3087 N N . VAL B 1 104 ? -34.222 -4.496 0.988 1.00 37.08 91 VAL B N 1
ATOM 3088 C CA . VAL B 1 104 ? -33.625 -3.654 2.060 1.00 40.18 91 VAL B CA 1
ATOM 3089 C C . VAL B 1 104 ? -34.638 -2.555 2.372 1.00 41.73 91 VAL B C 1
ATOM 3090 O O . VAL B 1 104 ? -35.625 -2.460 1.635 1.00 41.30 91 VAL B O 1
ATOM 3094 N N . ASP B 1 105 ? -34.432 -1.819 3.463 1.00 46.87 92 ASP B N 1
ATOM 3095 C CA . ASP B 1 105 ? -35.455 -0.896 4.021 1.00 50.44 92 ASP B CA 1
ATOM 3096 C C . ASP B 1 105 ? -35.330 0.473 3.345 1.00 48.25 92 ASP B C 1
ATOM 3097 O O . ASP B 1 105 ? -36.256 1.277 3.525 1.00 58.64 92 ASP B O 1
ATOM 3102 N N . THR B 1 106 ? -34.250 0.719 2.591 1.00 47.05 93 THR B N 1
ATOM 3103 C CA . THR B 1 106 ? -33.963 2.007 1.888 1.00 47.16 93 THR B CA 1
ATOM 3104 C C . THR B 1 106 ? -33.913 1.769 0.375 1.00 45.65 93 THR B C 1
ATOM 3105 O O . THR B 1 106 ? -33.208 0.823 -0.042 1.00 43.44 93 THR B O 1
ATOM 3109 N N . ALA B 1 107 ? -34.628 2.580 -0.413 1.00 41.52 94 ALA B N 1
ATOM 3110 C CA . ALA B 1 107 ? -34.476 2.638 -1.887 1.00 40.38 94 ALA B CA 1
ATOM 3111 C C . ALA B 1 107 ? -33.169 3.364 -2.206 1.00 37.99 94 ALA B C 1
ATOM 3112 O O . ALA B 1 107 ? -32.901 4.400 -1.571 1.00 39.93 94 ALA B O 1
ATOM 3114 N N . ASN B 1 108 ? -32.373 2.847 -3.140 1.00 35.85 95 ASN B N 1
ATOM 3115 C CA . ASN B 1 108 ? -31.169 3.565 -3.638 1.00 34.27 95 ASN B CA 1
ATOM 3116 C C . ASN B 1 108 ? -31.602 4.858 -4.334 1.00 33.72 95 ASN B C 1
ATOM 3117 O O . ASN B 1 108 ? -32.190 4.809 -5.411 1.00 31.39 95 ASN B O 1
ATOM 3122 N N . PRO B 1 109 ? -31.295 6.053 -3.780 1.00 32.30 96 PRO B N 1
ATOM 3123 C CA . PRO B 1 109 ? -31.689 7.306 -4.425 1.00 32.31 96 PRO B CA 1
ATOM 3124 C C . PRO B 1 109 ? -30.918 7.583 -5.727 1.00 33.59 96 PRO B C 1
ATOM 3125 O O . PRO B 1 109 ? -31.312 8.476 -6.455 1.00 34.72 96 PRO B O 1
ATOM 3129 N N . LYS B 1 110 ? -29.865 6.807 -6.010 1.00 34.05 97 LYS B N 1
ATOM 3130 C CA . LYS B 1 110 ? -29.031 6.969 -7.232 1.00 37.61 97 LYS B CA 1
ATOM 3131 C C . LYS B 1 110 ? -29.323 5.823 -8.207 1.00 33.72 97 LYS B C 1
ATOM 3132 O O . LYS B 1 110 ? -28.503 5.616 -9.131 1.00 32.75 97 LYS B O 1
ATOM 3138 N N . THR B 1 111 ? -30.428 5.099 -8.013 1.00 32.36 98 THR B N 1
ATOM 3139 C CA . THR B 1 111 ? -30.927 4.124 -9.014 1.00 32.39 98 THR B CA 1
ATOM 3140 C C . THR B 1 111 ? -31.034 4.870 -10.333 1.00 33.17 98 THR B C 1
ATOM 3141 O O . THR B 1 111 ? -31.757 5.861 -10.402 1.00 34.31 98 THR B O 1
ATOM 3145 N N . PRO B 1 112 ? -30.297 4.472 -11.394 1.00 31.96 99 PRO B N 1
ATOM 3146 C CA . PRO B 1 112 ? -30.516 5.043 -12.720 1.00 31.62 99 PRO B CA 1
ATOM 3147 C C . PRO B 1 112 ? -31.754 4.395 -13.357 1.00 30.21 99 PRO B C 1
ATOM 3148 O O . PRO B 1 112 ? -32.095 3.296 -12.953 1.00 27.89 99 PRO B O 1
ATOM 3152 N N . LYS B 1 113 ? -32.371 5.042 -14.351 1.00 30.51 100 LYS B N 1
ATOM 3153 C CA . LYS B 1 113 ? -33.283 4.329 -15.283 1.00 29.74 100 LYS B CA 1
ATOM 3154 C C . LYS B 1 113 ? -32.512 3.101 -15.776 1.00 28.72 100 LYS B C 1
ATOM 3155 O O . LYS B 1 113 ? -31.331 3.245 -16.169 1.00 25.37 100 LYS B O 1
ATOM 3161 N N . TYR B 1 114 ? -33.105 1.917 -15.694 1.00 28.12 101 TYR B N 1
ATOM 3162 C CA . TYR B 1 114 ? -32.395 0.666 -16.051 1.00 29.96 101 TYR B CA 1
ATOM 3163 C C . TYR B 1 114 ? -33.367 -0.402 -16.535 1.00 31.42 101 TYR B C 1
ATOM 3164 O O . TYR B 1 114 ? -34.562 -0.302 -16.239 1.00 33.30 101 TYR B O 1
ATOM 3173 N N . LYS B 1 115 ? -32.818 -1.420 -17.197 1.00 33.89 102 LYS B N 1
ATOM 3174 C CA . LYS B 1 115 ? -33.507 -2.683 -17.549 1.00 35.49 102 LYS B CA 1
ATOM 3175 C C . LYS B 1 115 ? -32.519 -3.852 -17.419 1.00 34.21 102 LYS B C 1
ATOM 3176 O O . LYS B 1 115 ? -31.296 -3.606 -17.323 1.00 30.77 102 LYS B O 1
ATOM 3182 N N . PHE B 1 116 ? -33.053 -5.075 -17.403 1.00 31.82 103 PHE B N 1
ATOM 3183 C CA . PHE B 1 116 ? -32.297 -6.353 -17.450 1.00 31.14 103 PHE B CA 1
ATOM 3184 C C . PHE B 1 116 ? -32.482 -6.953 -18.835 1.00 29.76 103 PHE B C 1
ATOM 3185 O O . PHE B 1 116 ? -33.617 -7.171 -19.249 1.00 30.83 103 PHE B O 1
ATOM 3193 N N . VAL B 1 117 ? -31.391 -7.198 -19.546 1.00 33.05 104 VAL B N 1
ATOM 3194 C CA . VAL B 1 117 ? -31.436 -7.780 -20.913 1.00 31.44 104 VAL B CA 1
ATOM 3195 C C . VAL B 1 117 ? -30.557 -9.020 -20.918 1.00 30.76 104 VAL B C 1
ATOM 3196 O O . VAL B 1 117 ? -29.476 -8.975 -20.322 1.00 34.49 104 VAL B O 1
ATOM 3200 N N . ARG B 1 118 ? -31.017 -10.090 -21.558 1.00 30.90 105 ARG B N 1
ATOM 3201 C CA . ARG B 1 118 ? -30.156 -11.247 -21.886 1.00 31.23 105 ARG B CA 1
ATOM 3202 C C . ARG B 1 118 ? -29.598 -10.993 -23.285 1.00 30.83 105 ARG B C 1
ATOM 3203 O O . ARG B 1 118 ? -30.404 -10.955 -24.201 1.00 37.13 105 ARG B O 1
ATOM 3211 N N . ILE B 1 119 ? -28.279 -10.799 -23.420 1.00 32.44 106 ILE B N 1
ATOM 3212 C CA . ILE B 1 119 ? -27.616 -10.409 -24.700 1.00 32.43 106 ILE B CA 1
ATOM 3213 C C . ILE B 1 119 ? -27.214 -11.677 -25.446 1.00 35.87 106 ILE B C 1
ATOM 3214 O O . ILE B 1 119 ? -27.169 -12.756 -24.811 1.00 36.67 106 ILE B O 1
ATOM 3219 N N . GLN B 1 120 ? -26.910 -11.520 -26.736 1.00 36.03 107 GLN B N 1
ATOM 3220 C CA . GLN B 1 120 ? -26.632 -12.623 -27.685 1.00 37.44 107 GLN B CA 1
ATOM 3221 C C . GLN B 1 120 ? -25.126 -12.779 -27.779 1.00 34.03 107 GLN B C 1
ATOM 3222 O O . GLN B 1 120 ? -24.414 -11.805 -27.576 1.00 32.37 107 GLN B O 1
ATOM 3228 N N . PRO B 1 121 ? -24.605 -13.987 -28.083 1.00 34.79 108 PRO B N 1
ATOM 3229 C CA . PRO B 1 121 ? -23.174 -14.173 -28.293 1.00 35.11 108 PRO B CA 1
ATOM 3230 C C . PRO B 1 121 ? -22.704 -13.226 -29.402 1.00 34.38 108 PRO B C 1
ATOM 3231 O O . PRO B 1 121 ? -23.440 -13.016 -30.341 1.00 36.44 108 PRO B O 1
ATOM 3235 N N . GLY B 1 122 ? -21.518 -12.646 -29.236 1.00 35.48 109 GLY B N 1
ATOM 3236 C CA . GLY B 1 122 ? -20.954 -11.659 -30.174 1.00 35.66 109 GLY B CA 1
ATOM 3237 C C . GLY B 1 122 ? -21.326 -10.230 -29.819 1.00 35.57 109 GLY B C 1
ATOM 3238 O O . GLY B 1 122 ? -20.754 -9.322 -30.453 1.00 39.04 109 GLY B O 1
ATOM 3239 N N . GLN B 1 123 ? -22.228 -10.015 -28.851 1.00 34.14 110 GLN B N 1
ATOM 3240 C CA . GLN B 1 123 ? -22.557 -8.658 -28.324 1.00 34.23 110 GLN B CA 1
ATOM 3241 C C . GLN B 1 123 ? -21.486 -8.220 -27.319 1.00 31.77 110 GLN B C 1
ATOM 3242 O O . GLN B 1 123 ? -20.956 -9.086 -26.580 1.00 27.65 110 GLN B O 1
ATOM 3248 N N . THR B 1 124 ? -21.191 -6.915 -27.281 1.00 28.80 111 THR B N 1
ATOM 3249 C CA . THR B 1 124 ? -20.205 -6.336 -26.342 1.00 27.84 111 THR B CA 1
ATOM 3250 C C . THR B 1 124 ? -20.953 -5.703 -25.183 1.00 27.65 111 THR B C 1
ATOM 3251 O O . THR B 1 124 ? -22.185 -5.502 -25.291 1.00 28.11 111 THR B O 1
ATOM 3255 N N . PHE B 1 125 ? -20.214 -5.470 -24.105 1.00 25.95 112 PHE B N 1
ATOM 3256 C CA . PHE B 1 125 ? -20.671 -4.731 -22.909 1.00 24.21 112 PHE B CA 1
ATOM 3257 C C . PHE B 1 125 ? -19.436 -4.316 -22.129 1.00 22.96 112 PHE B C 1
ATOM 3258 O O . PHE B 1 125 ? -18.349 -4.859 -22.384 1.00 22.77 112 PHE B O 1
ATOM 3266 N N . SER B 1 126 ? -19.624 -3.346 -21.240 1.00 23.31 113 SER B N 1
ATOM 3267 C CA . SER B 1 126 ? -18.624 -2.818 -20.287 1.00 21.25 113 SER B CA 1
ATOM 3268 C C . SER B 1 126 ? -18.769 -3.588 -18.975 1.00 21.55 113 SER B C 1
ATOM 3269 O O . SER B 1 126 ? -19.896 -3.741 -18.519 1.00 20.03 113 SER B O 1
ATOM 3272 N N . VAL B 1 127 ? -17.655 -4.054 -18.425 1.00 20.66 114 VAL B N 1
ATOM 3273 C CA . VAL B 1 127 ? -17.547 -4.730 -17.106 1.00 22.33 114 VAL B CA 1
ATOM 3274 C C . VAL B 1 127 ? -17.097 -3.676 -16.115 1.00 21.05 114 VAL B C 1
ATOM 3275 O O . VAL B 1 127 ? -16.078 -3.064 -16.371 1.00 22.61 114 VAL B O 1
ATOM 3279 N N . LEU B 1 128 ? -17.836 -3.460 -15.036 1.00 22.61 115 LEU B N 1
ATOM 3280 C CA . LEU B 1 128 ? -17.285 -2.746 -13.856 1.00 23.54 115 LEU B CA 1
ATOM 3281 C C . LEU B 1 128 ? -16.819 -3.829 -12.869 1.00 26.83 115 LEU B C 1
ATOM 3282 O O . LEU B 1 128 ? -17.676 -4.402 -12.155 1.00 28.38 115 LEU B O 1
ATOM 3287 N N . ALA B 1 129 ? -15.521 -4.160 -12.883 1.00 26.86 116 ALA B N 1
ATOM 3288 C CA . ALA B 1 129 ? -14.859 -5.001 -11.860 1.00 28.67 116 ALA B CA 1
ATOM 3289 C C . ALA B 1 129 ? -14.944 -4.282 -10.506 1.00 27.11 116 ALA B C 1
ATOM 3290 O O . ALA B 1 129 ? -14.514 -3.141 -10.436 1.00 28.43 116 ALA B O 1
ATOM 3292 N N . CYS B 1 130 ? -15.490 -4.935 -9.483 1.00 29.25 117 CYS B N 1
ATOM 3293 C CA . CYS B 1 130 ? -15.648 -4.411 -8.096 1.00 30.92 117 CYS B CA 1
ATOM 3294 C C . CYS B 1 130 ? -15.060 -5.400 -7.092 1.00 27.69 117 CYS B C 1
ATOM 3295 O O . CYS B 1 130 ? -15.168 -6.618 -7.322 1.00 28.37 117 CYS B O 1
ATOM 3298 N N . TYR B 1 131 ? -14.509 -4.882 -5.999 1.00 26.17 118 TYR B N 1
ATOM 3299 C CA . TYR B 1 131 ? -13.984 -5.681 -4.860 1.00 26.42 118 TYR B CA 1
ATOM 3300 C C . TYR B 1 131 ? -14.476 -5.022 -3.573 1.00 26.64 118 TYR B C 1
ATOM 3301 O O . TYR B 1 131 ? -14.323 -3.794 -3.416 1.00 25.83 118 TYR B O 1
ATOM 3310 N N . ASN B 1 132 ? -15.062 -5.810 -2.676 1.00 29.27 119 ASN B N 1
ATOM 3311 C CA . ASN B 1 132 ? -15.549 -5.293 -1.372 1.00 31.77 119 ASN B CA 1
ATOM 3312 C C . ASN B 1 132 ? -16.575 -4.177 -1.626 1.00 31.41 119 ASN B C 1
ATOM 3313 O O . ASN B 1 132 ? -16.547 -3.179 -0.900 1.00 33.32 119 ASN B O 1
ATOM 3318 N N . GLY B 1 133 ? -17.419 -4.321 -2.653 1.00 32.96 120 GLY B N 1
ATOM 3319 C CA . GLY B 1 133 ? -18.512 -3.381 -2.967 1.00 33.16 120 GLY B CA 1
ATOM 3320 C C . GLY B 1 133 ? -18.017 -2.066 -3.533 1.00 31.78 120 GLY B C 1
ATOM 3321 O O . GLY B 1 133 ? -18.843 -1.159 -3.666 1.00 28.46 120 GLY B O 1
ATOM 3322 N N . SER B 1 134 ? -16.740 -1.996 -3.919 1.00 33.99 121 SER B N 1
ATOM 3323 C CA . SER B 1 134 ? -16.045 -0.772 -4.400 1.00 34.62 121 SER B CA 1
ATOM 3324 C C . SER B 1 134 ? -15.542 -0.976 -5.830 1.00 33.93 121 SER B C 1
ATOM 3325 O O . SER B 1 134 ? -14.652 -1.788 -6.064 1.00 31.47 121 SER B O 1
ATOM 3328 N N . PRO B 1 135 ? -16.084 -0.251 -6.833 1.00 31.60 122 PRO B N 1
ATOM 3329 C CA . PRO B 1 135 ? -15.513 -0.265 -8.183 1.00 31.67 122 PRO B CA 1
ATOM 3330 C C . PRO B 1 135 ? -13.991 -0.045 -8.203 1.00 29.33 122 PRO B C 1
ATOM 3331 O O . PRO B 1 135 ? -13.532 0.902 -7.588 1.00 29.82 122 PRO B O 1
ATOM 3335 N N . SER B 1 136 ? -13.259 -0.923 -8.894 1.00 27.70 123 SER B N 1
ATOM 3336 C CA . SER B 1 136 ? -11.777 -0.869 -9.053 1.00 28.62 123 SER B CA 1
ATOM 3337 C C . SER B 1 136 ? -11.395 -0.593 -10.512 1.00 25.76 123 SER B C 1
ATOM 3338 O O . SER B 1 136 ? -10.361 0.010 -10.720 1.00 25.60 123 SER B O 1
ATOM 3341 N N . GLY B 1 137 ? -12.166 -1.079 -11.485 1.00 27.19 124 GLY B N 1
ATOM 3342 C CA . GLY B 1 137 ? -11.816 -0.933 -12.910 1.00 27.51 124 GLY B CA 1
ATOM 3343 C C . GLY B 1 137 ? -12.987 -1.180 -13.845 1.00 28.31 124 GLY B C 1
ATOM 3344 O O . GLY B 1 137 ? -14.013 -1.747 -13.384 1.00 25.49 124 GLY B O 1
ATOM 3345 N N . VAL B 1 138 ? -12.824 -0.766 -15.110 1.00 26.58 125 VAL B N 1
ATOM 3346 C CA . VAL B 1 138 ? -13.870 -0.827 -16.174 1.00 26.38 125 VAL B CA 1
ATOM 3347 C C . VAL B 1 138 ? -13.187 -1.146 -17.506 1.00 26.57 125 VAL B C 1
ATOM 3348 O O . VAL B 1 138 ? -12.126 -0.555 -17.801 1.00 25.10 125 VAL B O 1
ATOM 3352 N N . TYR B 1 139 ? -13.739 -2.108 -18.242 1.00 28.07 126 TYR B N 1
ATOM 3353 C CA . TYR B 1 139 ? -13.216 -2.565 -19.549 1.00 28.27 126 TYR B CA 1
ATOM 3354 C C . TYR B 1 139 ? -14.351 -3.144 -20.391 1.00 29.36 126 TYR B C 1
ATOM 3355 O O . TYR B 1 139 ? -15.387 -3.588 -19.844 1.00 24.78 126 TYR B O 1
ATOM 3364 N N . GLN B 1 140 ? -14.117 -3.152 -21.704 1.00 29.33 127 GLN B N 1
ATOM 3365 C CA . GLN B 1 140 ? -15.075 -3.602 -22.734 1.00 32.41 127 GLN B CA 1
ATOM 3366 C C . GLN B 1 140 ? -14.851 -5.100 -22.934 1.00 34.68 127 GLN B C 1
ATOM 3367 O O . GLN B 1 140 ? -13.691 -5.535 -22.882 1.00 37.44 127 GLN B O 1
ATOM 3373 N N . CYS B 1 141 ? -15.935 -5.847 -23.107 1.00 36.81 128 CYS B N 1
ATOM 3374 C CA . CYS B 1 141 ? -15.970 -7.328 -23.239 1.00 37.93 128 CYS B CA 1
ATOM 3375 C C . CYS B 1 141 ? -16.975 -7.743 -24.313 1.00 33.98 128 CYS B C 1
ATOM 3376 O O . CYS B 1 141 ? -17.874 -6.958 -24.604 1.00 34.82 128 CYS B O 1
ATOM 3379 N N . ALA B 1 142 ? -16.841 -8.960 -24.829 1.00 33.81 129 ALA B N 1
ATOM 3380 C CA . ALA B 1 142 ? -17.836 -9.625 -25.694 1.00 33.67 129 ALA B CA 1
ATOM 3381 C C . ALA B 1 142 ? -18.262 -10.948 -25.048 1.00 34.19 129 ALA B C 1
ATOM 3382 O O . ALA B 1 142 ? -17.404 -11.632 -24.463 1.00 31.88 129 ALA B O 1
ATOM 3384 N N . MET B 1 143 ? -19.555 -11.266 -25.130 1.00 33.75 130 MET B N 1
ATOM 3385 C CA . MET B 1 143 ? -20.059 -12.645 -24.976 1.00 33.82 130 MET B CA 1
ATOM 3386 C C . MET B 1 143 ? -19.497 -13.428 -26.156 1.00 34.37 130 MET B C 1
ATOM 3387 O O . MET B 1 143 ? -19.921 -13.135 -27.280 1.00 35.93 130 MET B O 1
ATOM 3392 N N . ARG B 1 144 ? -18.511 -14.302 -25.917 1.00 33.18 131 ARG B N 1
ATOM 3393 C CA . ARG B 1 144 ? -17.931 -15.197 -26.952 1.00 30.96 131 ARG B CA 1
ATOM 3394 C C . ARG B 1 144 ? -19.036 -16.123 -27.455 1.00 30.56 131 ARG B C 1
ATOM 3395 O O . ARG B 1 144 ? -20.010 -16.356 -26.754 1.00 29.51 131 ARG B O 1
ATOM 3403 N N . PRO B 1 145 ? -18.938 -16.683 -28.679 1.00 32.69 132 PRO B N 1
ATOM 3404 C CA . PRO B 1 145 ? -19.869 -17.731 -29.126 1.00 34.71 132 PRO B CA 1
ATOM 3405 C C . PRO B 1 145 ? -20.025 -18.976 -28.227 1.00 34.67 132 PRO B C 1
ATOM 3406 O O . PRO B 1 145 ? -21.061 -19.589 -28.275 1.00 33.72 132 PRO B O 1
ATOM 3410 N N . ASN B 1 146 ? -19.002 -19.317 -27.440 1.00 35.06 133 ASN B N 1
ATOM 3411 C CA . ASN B 1 146 ? -19.007 -20.473 -26.508 1.00 33.39 133 ASN B CA 1
ATOM 3412 C C . ASN B 1 146 ? -19.549 -20.045 -25.134 1.00 33.09 133 ASN B C 1
ATOM 3413 O O . ASN B 1 146 ? -19.421 -20.838 -24.194 1.00 34.11 133 ASN B O 1
ATOM 3418 N N . PHE B 1 147 ? -20.091 -18.825 -25.020 1.00 30.72 134 PHE B N 1
ATOM 3419 C CA . PHE B 1 147 ? -20.874 -18.305 -23.866 1.00 30.96 134 PHE B CA 1
ATOM 3420 C C . PHE B 1 147 ? -19.971 -17.972 -22.667 1.00 30.87 134 PHE B C 1
ATOM 3421 O O . PHE B 1 147 ? -20.476 -17.896 -21.524 1.00 31.67 134 PHE B O 1
ATOM 3429 N N . THR B 1 148 ? -18.689 -17.703 -22.922 1.00 31.20 135 THR B N 1
ATOM 3430 C CA . THR B 1 148 ? -17.708 -17.252 -21.905 1.00 28.45 135 THR B CA 1
ATOM 3431 C C . THR B 1 148 ? -17.267 -15.826 -22.262 1.00 28.79 135 THR B C 1
ATOM 3432 O O . THR B 1 148 ? -17.476 -15.428 -23.417 1.00 26.74 135 THR B O 1
ATOM 3436 N N . ILE B 1 149 ? -16.686 -15.084 -21.315 1.00 29.62 136 ILE B N 1
ATOM 3437 C CA . ILE B 1 149 ? -16.027 -13.771 -21.600 1.00 30.51 136 ILE B CA 1
ATOM 3438 C C . ILE B 1 149 ? -14.555 -13.898 -21.216 1.00 28.24 136 ILE B C 1
ATOM 3439 O O . ILE B 1 149 ? -14.262 -14.709 -20.344 1.00 30.99 136 ILE B O 1
ATOM 3444 N N . LYS B 1 150 ? -13.674 -13.140 -21.865 1.00 28.57 137 LYS B N 1
ATOM 3445 C CA . LYS B 1 150 ? -12.227 -13.090 -21.526 1.00 29.27 137 LYS B CA 1
ATOM 3446 C C . LYS B 1 150 ? -12.012 -11.877 -20.624 1.00 30.54 137 LYS B C 1
ATOM 3447 O O . LYS B 1 150 ? -11.688 -10.802 -21.130 1.00 33.23 137 LYS B O 1
ATOM 3453 N N . GLY B 1 151 ? -12.230 -12.055 -19.323 1.00 28.97 138 GLY B N 1
ATOM 3454 C CA . GLY B 1 151 ? -12.231 -10.965 -18.341 1.00 28.78 138 GLY B CA 1
ATOM 3455 C C . GLY B 1 151 ? -10.921 -10.854 -17.596 1.00 28.39 138 GLY B C 1
ATOM 3456 O O . GLY B 1 151 ? -9.942 -11.557 -17.936 1.00 30.54 138 GLY B O 1
ATOM 3457 N N . SER B 1 152 ? -10.903 -9.943 -16.639 1.00 25.41 139 SER B N 1
ATOM 3458 C CA . SER B 1 152 ? -9.850 -9.807 -15.610 1.00 26.27 139 SER B CA 1
ATOM 3459 C C . SER B 1 152 ? -10.587 -9.724 -14.277 1.00 26.61 139 SER B C 1
ATOM 3460 O O . SER B 1 152 ? -11.204 -8.663 -13.995 1.00 27.74 139 SER B O 1
ATOM 3463 N N . PHE B 1 153 ? -10.604 -10.836 -13.551 1.00 26.02 140 PHE B N 1
ATOM 3464 C CA . PHE B 1 153 ? -11.362 -11.011 -12.292 1.00 30.73 140 PHE B CA 1
ATOM 3465 C C . PHE B 1 153 ? -10.507 -11.826 -11.322 1.00 29.75 140 PHE B C 1
ATOM 3466 O O . PHE B 1 153 ? -9.996 -12.878 -11.739 1.00 29.51 140 PHE B O 1
ATOM 3474 N N . LEU B 1 154 ? -10.360 -11.318 -10.097 1.00 30.36 141 LEU B N 1
ATOM 3475 C CA . LEU B 1 154 ? -9.695 -11.975 -8.948 1.00 31.39 141 LEU B CA 1
ATOM 3476 C C . LEU B 1 154 ? -10.794 -12.406 -7.979 1.00 31.26 141 LEU B C 1
ATOM 3477 O O . LEU B 1 154 ? -11.930 -11.934 -8.151 1.00 28.65 141 LEU B O 1
ATOM 3482 N N . ASN B 1 155 ? -10.474 -13.282 -7.029 1.00 30.67 142 ASN B N 1
ATOM 3483 C CA . ASN B 1 155 ? -11.392 -13.652 -5.917 1.00 30.25 142 ASN B CA 1
ATOM 3484 C C . ASN B 1 155 ? -11.980 -12.387 -5.300 1.00 28.42 142 ASN B C 1
ATOM 3485 O O . ASN B 1 155 ? -11.201 -11.426 -5.056 1.00 31.52 142 ASN B O 1
ATOM 3490 N N . GLY B 1 156 ? -13.301 -12.385 -5.091 1.00 29.41 143 GLY B N 1
ATOM 3491 C CA . GLY B 1 156 ? -14.081 -11.252 -4.538 1.00 28.18 143 GLY B CA 1
ATOM 3492 C C . GLY B 1 156 ? -14.798 -10.471 -5.630 1.00 27.90 143 GLY B C 1
ATOM 3493 O O . GLY B 1 156 ? -15.640 -9.616 -5.291 1.00 26.48 143 GLY B O 1
ATOM 3494 N N . SER B 1 157 ? -14.484 -10.750 -6.900 1.00 26.38 144 SER B N 1
ATOM 3495 C CA . SER B 1 157 ? -15.070 -10.054 -8.076 1.00 28.57 144 SER B CA 1
ATOM 3496 C C . SER B 1 157 ? -16.502 -10.538 -8.359 1.00 27.22 144 SER B C 1
ATOM 3497 O O . SER B 1 157 ? -17.191 -9.861 -9.143 1.00 26.82 144 SER B O 1
ATOM 3500 N N . SER B 1 158 ? -16.913 -11.679 -7.794 1.00 27.71 145 SER B N 1
ATOM 3501 C CA . SER B 1 158 ? -18.294 -12.228 -7.891 1.00 30.44 145 SER B CA 1
ATOM 3502 C C . SER B 1 158 ? -19.302 -11.111 -7.610 1.00 29.44 145 SER B C 1
ATOM 3503 O O . SER B 1 158 ? -19.102 -10.371 -6.623 1.00 31.65 145 SER B O 1
ATOM 3506 N N . GLY B 1 159 ? -20.318 -10.960 -8.462 1.00 29.81 146 GLY B N 1
ATOM 3507 C CA . GLY B 1 159 ? -21.335 -9.895 -8.322 1.00 27.85 146 GLY B CA 1
ATOM 3508 C C . GLY B 1 159 ? -21.020 -8.643 -9.142 1.00 26.79 146 GLY B C 1
ATOM 3509 O O . GLY B 1 159 ? -21.914 -7.791 -9.253 1.00 24.35 146 GLY B O 1
ATOM 3510 N N . SER B 1 160 ? -19.801 -8.507 -9.681 1.00 25.26 147 SER B N 1
ATOM 3511 C CA . SER B 1 160 ? -19.443 -7.442 -10.657 1.00 24.36 147 SER B CA 1
ATOM 3512 C C . SER B 1 160 ? -20.422 -7.541 -11.813 1.00 23.82 147 SER B C 1
ATOM 3513 O O . SER B 1 160 ? -20.837 -8.668 -12.125 1.00 25.14 147 SER B O 1
ATOM 3516 N N . VAL B 1 161 ? -20.764 -6.426 -12.450 1.00 25.17 148 VAL B N 1
ATOM 3517 C CA . VAL B 1 161 ? -21.799 -6.462 -13.517 1.00 25.68 148 VAL B CA 1
ATOM 3518 C C . VAL B 1 161 ? -21.223 -5.971 -14.843 1.00 25.71 148 VAL B C 1
ATOM 3519 O O . VAL B 1 161 ? -20.407 -5.051 -14.828 1.00 28.75 148 VAL B O 1
ATOM 3523 N N . GLY B 1 162 ? -21.683 -6.579 -15.938 1.00 26.75 149 GLY B N 1
ATOM 3524 C CA . GLY B 1 162 ? -21.522 -6.092 -17.318 1.00 27.11 149 GLY B CA 1
ATOM 3525 C C . GLY B 1 162 ? -22.764 -5.331 -17.737 1.00 27.85 149 GLY B C 1
ATOM 3526 O O . GLY B 1 162 ? -23.853 -5.751 -17.338 1.00 32.61 149 GLY B O 1
ATOM 3527 N N . PHE B 1 163 ? -22.622 -4.248 -18.503 1.00 25.95 150 PHE B N 1
ATOM 3528 C CA . PHE B 1 163 ? -23.742 -3.336 -18.846 1.00 25.95 150 PHE B CA 1
ATOM 3529 C C . PHE B 1 163 ? -23.457 -2.583 -20.156 1.00 27.11 150 PHE B C 1
ATOM 3530 O O . PHE B 1 163 ? -22.291 -2.423 -20.585 1.00 22.85 150 PHE B O 1
ATOM 3538 N N . ASN B 1 164 ? -24.544 -2.166 -20.801 1.00 27.10 151 ASN B N 1
ATOM 3539 C CA . ASN B 1 164 ? -24.549 -1.224 -21.940 1.00 29.24 151 ASN B CA 1
ATOM 3540 C C . ASN B 1 164 ? -25.309 0.017 -21.474 1.00 28.99 151 ASN B C 1
ATOM 3541 O O . ASN B 1 164 ? -26.056 -0.084 -20.496 1.00 27.95 151 ASN B O 1
ATOM 3546 N N . ILE B 1 165 ? -25.075 1.154 -22.112 1.00 29.75 152 ILE B N 1
ATOM 3547 C CA . ILE B 1 165 ? -25.996 2.320 -22.060 1.00 30.76 152 ILE B CA 1
ATOM 3548 C C . ILE B 1 165 ? -26.714 2.384 -23.404 1.00 31.73 152 ILE B C 1
ATOM 3549 O O . ILE B 1 165 ? -26.024 2.588 -24.446 1.00 32.56 152 ILE B O 1
ATOM 3554 N N . ASP B 1 166 ? -28.020 2.107 -23.376 1.00 30.89 153 ASP B N 1
ATOM 3555 C CA . ASP B 1 166 ? -28.960 2.279 -24.513 1.00 35.33 153 ASP B CA 1
ATOM 3556 C C . ASP B 1 166 ? -29.658 3.629 -24.314 1.00 32.81 153 ASP B C 1
ATOM 3557 O O . ASP B 1 166 ? -30.598 3.692 -23.511 1.00 30.49 153 ASP B O 1
ATOM 3562 N N . TYR B 1 167 ? -29.141 4.668 -24.976 1.00 34.30 154 TYR B N 1
ATOM 3563 C CA . TYR B 1 167 ? -29.587 6.088 -24.918 1.00 33.21 154 TYR B CA 1
ATOM 3564 C C . TYR B 1 167 ? -29.498 6.634 -23.488 1.00 31.88 154 TYR B C 1
ATOM 3565 O O . TYR B 1 167 ? -28.467 7.227 -23.139 1.00 33.25 154 TYR B O 1
ATOM 3574 N N . ASP B 1 168 ? -30.547 6.444 -22.685 1.00 30.68 155 ASP B N 1
ATOM 3575 C CA . ASP B 1 168 ? -30.704 7.087 -21.350 1.00 31.38 155 ASP B CA 1
ATOM 3576 C C . ASP B 1 168 ? -30.854 6.007 -20.270 1.00 33.35 155 ASP B C 1
ATOM 3577 O O . ASP B 1 168 ? -31.102 6.366 -19.113 1.00 37.89 155 ASP B O 1
ATOM 3582 N N . CYS B 1 169 ? -30.749 4.731 -20.649 1.00 31.34 156 CYS B N 1
ATOM 3583 C CA . CYS B 1 169 ? -31.175 3.565 -19.842 1.00 31.79 156 CYS B CA 1
ATOM 3584 C C . CYS B 1 169 ? -29.980 2.624 -19.701 1.00 31.76 156 CYS B C 1
ATOM 3585 O O . CYS B 1 169 ? -29.387 2.268 -20.736 1.00 31.38 156 CYS B O 1
ATOM 3588 N N . VAL B 1 170 ? -29.639 2.253 -18.468 1.00 30.28 157 VAL B N 1
ATOM 3589 C CA . VAL B 1 170 ? -28.567 1.258 -18.188 1.00 30.99 157 VAL B CA 1
ATOM 3590 C C . VAL B 1 170 ? -29.155 -0.134 -18.446 1.00 30.12 157 VAL B C 1
ATOM 3591 O O . VAL B 1 170 ? -30.113 -0.518 -17.755 1.00 27.22 157 VAL B O 1
ATOM 3595 N N . SER B 1 171 ? -28.626 -0.839 -19.446 1.00 32.22 158 SER B N 1
ATOM 3596 C CA . SER B 1 171 ? -28.957 -2.252 -19.755 1.00 32.79 158 SER B CA 1
ATOM 3597 C C . SER B 1 171 ? -27.959 -3.184 -19.059 1.00 30.43 158 SER B C 1
ATOM 3598 O O . SER B 1 171 ? -26.849 -3.362 -19.585 1.00 29.83 158 SER B O 1
ATOM 3601 N N . PHE B 1 172 ? -28.358 -3.763 -17.932 1.00 27.40 159 PHE B N 1
ATOM 3602 C CA . PHE B 1 172 ? -27.575 -4.760 -17.161 1.00 27.72 159 PHE B CA 1
ATOM 3603 C C . PHE B 1 172 ? -27.678 -6.105 -17.878 1.00 28.36 159 PHE B C 1
ATOM 3604 O O . PHE B 1 172 ? -28.801 -6.576 -18.087 1.00 28.56 159 PHE B O 1
ATOM 3612 N N . CYS B 1 173 ? -26.554 -6.678 -18.310 1.00 28.58 160 CYS B N 1
ATOM 3613 C CA . CYS B 1 173 ? -26.568 -7.939 -19.097 1.00 29.86 160 CYS B CA 1
ATOM 3614 C C . CYS B 1 173 ? -25.690 -9.030 -18.477 1.00 27.09 160 CYS B C 1
ATOM 3615 O O . CYS B 1 173 ? -25.735 -10.161 -18.996 1.00 32.31 160 CYS B O 1
ATOM 3618 N N . TYR B 1 174 ? -24.913 -8.741 -17.439 1.00 28.30 161 TYR B N 1
ATOM 3619 C CA . TYR B 1 174 ? -23.939 -9.719 -16.874 1.00 27.89 161 TYR B CA 1
ATOM 3620 C C . TYR B 1 174 ? -23.772 -9.482 -15.381 1.00 26.30 161 TYR B C 1
ATOM 3621 O O . TYR B 1 174 ? -23.570 -8.344 -14.969 1.00 27.89 161 TYR B O 1
ATOM 3630 N N . MET B 1 175 ? -23.886 -10.547 -14.600 1.00 26.70 162 MET B N 1
ATOM 3631 C CA . MET B 1 175 ? -23.331 -10.594 -13.228 1.00 28.32 162 MET B CA 1
ATOM 3632 C C . MET B 1 175 ? -22.245 -11.673 -13.188 1.00 26.87 162 MET B C 1
ATOM 3633 O O . MET B 1 175 ? -22.458 -12.750 -13.778 1.00 24.65 162 MET B O 1
ATOM 3638 N N . HIS B 1 176 ? -21.097 -11.368 -12.576 1.00 26.60 163 HIS B N 1
ATOM 3639 C CA . HIS B 1 176 ? -19.917 -12.280 -12.568 1.00 27.22 163 HIS B CA 1
ATOM 3640 C C . HIS B 1 176 ? -20.076 -13.325 -11.457 1.00 25.84 163 HIS B C 1
ATOM 3641 O O . HIS B 1 176 ? -20.373 -12.920 -10.318 1.00 24.68 163 HIS B O 1
ATOM 3648 N N . HIS B 1 177 ? -19.915 -14.605 -11.789 1.00 28.86 164 HIS B N 1
ATOM 3649 C CA . HIS B 1 177 ? -19.944 -15.746 -10.830 1.00 32.34 164 HIS B CA 1
ATOM 3650 C C . HIS B 1 177 ? -18.564 -16.416 -10.712 1.00 34.56 164 HIS B C 1
ATOM 3651 O O . HIS B 1 177 ? -18.093 -16.562 -9.573 1.00 35.36 164 HIS B O 1
ATOM 3658 N N . MET B 1 178 ? -17.948 -16.867 -11.812 1.00 37.74 165 MET B N 1
ATOM 3659 C CA . MET B 1 178 ? -16.856 -17.875 -11.694 1.00 39.22 165 MET B CA 1
ATOM 3660 C C . MET B 1 178 ? -15.785 -17.725 -12.772 1.00 38.95 165 MET B C 1
ATOM 3661 O O . MET B 1 178 ? -16.066 -17.150 -13.840 1.00 36.54 165 MET B O 1
ATOM 3666 N N . GLU B 1 179 ? -14.602 -18.272 -12.479 1.00 38.00 166 GLU B N 1
ATOM 3667 C CA . GLU B 1 179 ? -13.507 -18.476 -13.458 1.00 37.94 166 GLU B CA 1
ATOM 3668 C C . GLU B 1 179 ? -13.408 -19.969 -13.784 1.00 37.40 166 GLU B C 1
ATOM 3669 O O . GLU B 1 179 ? -13.323 -20.785 -12.843 1.00 37.64 166 GLU B O 1
ATOM 3675 N N . LEU B 1 180 ? -13.441 -20.292 -15.077 1.00 33.94 167 LEU B N 1
ATOM 3676 C CA . LEU B 1 180 ? -13.242 -21.654 -15.622 1.00 35.59 167 LEU B CA 1
ATOM 3677 C C . LEU B 1 180 ? -11.751 -21.984 -15.589 1.00 37.87 167 LEU B C 1
ATOM 3678 O O . LEU B 1 180 ? -10.915 -21.090 -15.424 1.00 32.52 167 LEU B O 1
ATOM 3683 N N . PRO B 1 181 ? -11.385 -23.284 -15.676 1.00 38.59 168 PRO B N 1
ATOM 3684 C CA . PRO B 1 181 ? -9.982 -23.709 -15.609 1.00 40.47 168 PRO B CA 1
ATOM 3685 C C . PRO B 1 181 ? -9.038 -23.038 -16.622 1.00 40.85 168 PRO B C 1
ATOM 3686 O O . PRO B 1 181 ? -7.923 -22.722 -16.228 1.00 44.67 168 PRO B O 1
ATOM 3690 N N . THR B 1 182 ? -9.504 -22.832 -17.865 1.00 39.36 169 THR B N 1
ATOM 3691 C CA . THR B 1 182 ? -8.754 -22.211 -18.998 1.00 38.32 169 THR B CA 1
ATOM 3692 C C . THR B 1 182 ? -8.515 -20.712 -18.754 1.00 35.17 169 THR B C 1
ATOM 3693 O O . THR B 1 182 ? -7.791 -20.094 -19.564 1.00 38.86 169 THR B O 1
ATOM 3697 N N . GLY B 1 183 ? -9.090 -20.138 -17.703 1.00 30.09 170 GLY B N 1
ATOM 3698 C CA . GLY B 1 183 ? -8.903 -18.720 -17.342 1.00 31.30 170 GLY B CA 1
ATOM 3699 C C . GLY B 1 183 ? -9.960 -17.809 -17.949 1.00 29.27 170 GLY B C 1
ATOM 3700 O O . GLY B 1 183 ? -9.812 -16.583 -17.805 1.00 31.73 170 GLY B O 1
ATOM 3701 N N . VAL B 1 184 ? -11.007 -18.359 -18.568 1.00 28.31 171 VAL B N 1
ATOM 3702 C CA . VAL B 1 184 ? -12.123 -17.547 -19.133 1.00 30.14 171 VAL B CA 1
ATOM 3703 C C . VAL B 1 184 ? -13.273 -17.502 -18.111 1.00 30.81 171 VAL B C 1
ATOM 3704 O O . VAL B 1 184 ? -13.240 -18.231 -17.100 1.00 28.97 171 VAL B O 1
ATOM 3708 N N . HIS B 1 185 ? -14.213 -16.585 -18.291 1.00 30.29 172 HIS B N 1
ATOM 3709 C CA . HIS B 1 185 ? -15.121 -16.179 -17.189 1.00 30.22 172 HIS B CA 1
ATOM 3710 C C . HIS B 1 185 ? -16.547 -16.549 -17.572 1.00 27.43 172 HIS B C 1
ATOM 3711 O O . HIS B 1 185 ? -16.835 -16.655 -18.775 1.00 26.42 172 HIS B O 1
ATOM 3718 N N . ALA B 1 186 ? -17.357 -16.842 -16.559 1.00 29.24 173 ALA B N 1
ATOM 3719 C CA . ALA B 1 186 ? -18.741 -17.329 -16.705 1.00 29.06 173 ALA B CA 1
ATOM 3720 C C . ALA B 1 186 ? -19.621 -16.653 -15.660 1.00 28.92 173 ALA B C 1
ATOM 3721 O O . ALA B 1 186 ? -19.144 -16.385 -14.542 1.00 28.23 173 ALA B O 1
ATOM 3723 N N . GLY B 1 187 ? -20.866 -16.365 -16.043 1.00 29.13 174 GLY B N 1
ATOM 3724 C CA . GLY B 1 187 ? -21.808 -15.647 -15.175 1.00 27.88 174 GLY B CA 1
ATOM 3725 C C . GLY B 1 187 ? -23.214 -15.691 -15.721 1.00 26.17 174 GLY B C 1
ATOM 3726 O O . GLY B 1 187 ? -23.488 -16.463 -16.653 1.00 21.54 174 GLY B O 1
ATOM 3727 N N . THR B 1 188 ? -24.079 -14.870 -15.145 1.00 27.50 175 THR B N 1
ATOM 3728 C CA . THR B 1 188 ? -25.539 -14.933 -15.384 1.00 28.71 175 THR B CA 1
ATOM 3729 C C . THR B 1 188 ? -26.014 -13.630 -16.026 1.00 27.97 175 THR B C 1
ATOM 3730 O O . THR B 1 188 ? -25.258 -12.642 -15.987 1.00 25.98 175 THR B O 1
ATOM 3734 N N . ASP B 1 189 ? -27.224 -13.651 -16.586 1.00 28.09 176 ASP B N 1
ATOM 3735 C CA . ASP B 1 189 ? -28.053 -12.428 -16.713 1.00 29.16 176 ASP B CA 1
ATOM 3736 C C . ASP B 1 189 ? -28.489 -12.041 -15.302 1.00 29.66 176 ASP B C 1
ATOM 3737 O O . ASP B 1 189 ? -28.162 -12.788 -14.339 1.00 30.18 176 ASP B O 1
ATOM 3742 N N . LEU B 1 190 ? -29.194 -10.920 -15.180 1.00 31.51 177 LEU B N 1
ATOM 3743 C CA . LEU B 1 190 ? -29.540 -10.320 -13.875 1.00 33.67 177 LEU B CA 1
ATOM 3744 C C . LEU B 1 190 ? -30.782 -11.026 -13.315 1.00 38.50 177 LEU B C 1
ATOM 3745 O O . LEU B 1 190 ? -31.187 -10.677 -12.189 1.00 41.28 177 LEU B O 1
ATOM 3750 N N . GLU B 1 191 ? -31.331 -11.996 -14.054 1.00 38.83 178 GLU B N 1
ATOM 3751 C CA . GLU B 1 191 ? -32.432 -12.888 -13.600 1.00 44.26 178 GLU B CA 1
ATOM 3752 C C . GLU B 1 191 ? -31.851 -14.256 -13.210 1.00 45.47 178 GLU B C 1
ATOM 3753 O O . GLU B 1 191 ? -32.617 -15.252 -13.197 1.00 43.54 178 GLU B O 1
ATOM 3759 N N . GLY B 1 192 ? -30.539 -14.303 -12.949 1.00 42.06 179 GLY B N 1
ATOM 3760 C CA . GLY B 1 192 ? -29.842 -15.447 -12.339 1.00 37.85 179 GLY B CA 1
ATOM 3761 C C . GLY B 1 192 ? -29.712 -16.649 -13.255 1.00 36.25 179 GLY B C 1
ATOM 3762 O O . GLY B 1 192 ? -29.373 -17.711 -12.721 1.00 37.27 179 GLY B O 1
ATOM 3763 N N . ASN B 1 193 ? -29.920 -16.508 -14.571 1.00 37.81 180 ASN B N 1
ATOM 3764 C CA . ASN B 1 193 ? -29.742 -17.614 -15.555 1.00 35.88 180 ASN B CA 1
ATOM 3765 C C . ASN B 1 193 ? -28.349 -17.510 -16.173 1.00 39.04 180 ASN B C 1
ATOM 3766 O O . ASN B 1 193 ? -27.946 -16.385 -16.519 1.00 40.40 180 ASN B O 1
ATOM 3771 N N . PHE B 1 194 ? -27.670 -18.648 -16.336 1.00 33.93 181 PHE B N 1
ATOM 3772 C CA . PHE B 1 194 ? -26.272 -18.733 -16.817 1.00 33.21 181 PHE B CA 1
ATOM 3773 C C . PHE B 1 194 ? -26.259 -18.536 -18.334 1.00 32.80 181 PHE B C 1
ATOM 3774 O O . PHE B 1 194 ? -27.115 -19.086 -19.058 1.00 32.50 181 PHE B O 1
ATOM 3782 N N . TYR B 1 195 ? -25.284 -17.767 -18.817 1.00 31.70 182 TYR B N 1
ATOM 3783 C CA . TYR B 1 195 ? -24.869 -17.817 -20.236 1.00 29.50 182 TYR B CA 1
ATOM 3784 C C . TYR B 1 195 ? -24.068 -19.104 -20.410 1.00 30.75 182 TYR B C 1
ATOM 3785 O O . TYR B 1 195 ? -23.042 -19.233 -19.713 1.00 32.06 182 TYR B O 1
ATOM 3794 N N . GLY B 1 196 ? -24.500 -19.968 -21.333 1.00 31.41 183 GLY B N 1
ATOM 3795 C CA . GLY B 1 196 ? -23.851 -21.247 -21.660 1.00 33.08 183 GLY B CA 1
ATOM 3796 C C . GLY B 1 196 ? -24.377 -22.384 -20.788 1.00 37.48 183 GLY B C 1
ATOM 3797 O O . GLY B 1 196 ? -25.431 -22.266 -20.155 1.00 38.61 183 GLY B O 1
ATOM 3798 N N . PRO B 1 197 ? -23.662 -23.531 -20.748 1.00 37.03 184 PRO B N 1
ATOM 3799 C CA . PRO B 1 197 ? -24.130 -24.707 -20.014 1.00 37.56 184 PRO B CA 1
ATOM 3800 C C . PRO B 1 197 ? -23.584 -24.820 -18.584 1.00 39.28 184 PRO B C 1
ATOM 3801 O O . PRO B 1 197 ? -23.504 -25.911 -18.097 1.00 43.64 184 PRO B O 1
ATOM 3805 N N . PHE B 1 198 ? -23.234 -23.696 -17.957 1.00 39.11 185 PHE B N 1
ATOM 3806 C CA . PHE B 1 198 ? -22.366 -23.634 -16.758 1.00 37.41 185 PHE B CA 1
ATOM 3807 C C . PHE B 1 198 ? -23.222 -23.530 -15.498 1.00 39.67 185 PHE B C 1
ATOM 3808 O O . PHE B 1 198 ? -24.265 -22.842 -15.531 1.00 38.08 185 PHE B O 1
ATOM 3816 N N . VAL B 1 199 ? -22.746 -24.145 -14.410 1.00 40.60 186 VAL B N 1
ATOM 3817 C CA . VAL B 1 199 ? -23.451 -24.219 -13.095 1.00 39.66 186 VAL B CA 1
ATOM 3818 C C . VAL B 1 199 ? -22.549 -23.606 -12.025 1.00 37.73 186 VAL B C 1
ATOM 3819 O O . VAL B 1 199 ? -21.309 -23.666 -12.195 1.00 37.31 186 VAL B O 1
ATOM 3823 N N . ASP B 1 200 ? -23.133 -23.061 -10.953 1.00 34.65 187 ASP B N 1
ATOM 3824 C CA . ASP B 1 200 ? -22.355 -22.383 -9.882 1.00 35.77 187 ASP B CA 1
ATOM 3825 C C . ASP B 1 200 ? -21.893 -23.440 -8.864 1.00 39.62 187 ASP B C 1
ATOM 3826 O O . ASP B 1 200 ? -22.293 -23.341 -7.666 1.00 38.63 187 ASP B O 1
ATOM 3831 N N . ARG B 1 201 ? -21.032 -24.361 -9.338 1.00 38.07 188 ARG B N 1
ATOM 3832 C CA . ARG B 1 201 ? -20.307 -25.413 -8.566 1.00 41.86 188 ARG B CA 1
ATOM 3833 C C . ARG B 1 201 ? -18.805 -25.337 -8.888 1.00 41.25 188 ARG B C 1
ATOM 3834 O O . ARG B 1 201 ? -18.477 -25.167 -10.084 1.00 36.59 188 ARG B O 1
ATOM 3842 N N . GLN B 1 202 ? -17.929 -25.499 -7.886 1.00 40.54 189 GLN B N 1
ATOM 3843 C CA . GLN B 1 202 ? -16.448 -25.598 -8.072 1.00 41.00 189 GLN B CA 1
ATOM 3844 C C . GLN B 1 202 ? -16.087 -27.018 -8.540 1.00 42.56 189 GLN B C 1
ATOM 3845 O O . GLN B 1 202 ? -15.473 -27.774 -7.763 1.00 46.65 189 GLN B O 1
ATOM 3851 N N . THR B 1 203 ? -16.438 -27.332 -9.793 1.00 45.67 190 THR B N 1
ATOM 3852 C CA . THR B 1 203 ? -16.255 -28.636 -10.489 1.00 42.66 190 THR B CA 1
ATOM 3853 C C . THR B 1 203 ? -15.399 -28.426 -11.742 1.00 43.86 190 THR B C 1
ATOM 3854 O O . THR B 1 203 ? -15.150 -27.257 -12.086 1.00 42.02 190 THR B O 1
ATOM 3858 N N . ALA B 1 204 ? -15.021 -29.508 -12.430 1.00 42.69 191 ALA B N 1
ATOM 3859 C CA . ALA B 1 204 ? -14.120 -29.480 -13.607 1.00 43.09 191 ALA B CA 1
ATOM 3860 C C . ALA B 1 204 ? -14.928 -29.187 -14.878 1.00 45.68 191 ALA B C 1
ATOM 3861 O O . ALA B 1 204 ? -15.036 -30.088 -15.738 1.00 49.62 191 ALA B O 1
ATOM 3863 N N . GLN B 1 205 ? -15.434 -27.960 -15.024 1.00 44.27 192 GLN B N 1
ATOM 3864 C CA . GLN B 1 205 ? -16.297 -27.566 -16.175 1.00 44.82 192 GLN B CA 1
ATOM 3865 C C . GLN B 1 205 ? -15.437 -26.997 -17.312 1.00 43.86 192 GLN B C 1
ATOM 3866 O O . GLN B 1 205 ? -14.566 -26.162 -17.041 1.00 42.79 192 GLN B O 1
ATOM 3872 N N . ALA B 1 206 ? -15.720 -27.413 -18.546 1.00 46.70 193 ALA B N 1
ATOM 3873 C CA . ALA B 1 206 ? -14.977 -27.034 -19.765 1.00 47.94 193 ALA B CA 1
ATOM 3874 C C . ALA B 1 206 ? -15.852 -26.140 -20.654 1.00 51.79 193 ALA B C 1
ATOM 3875 O O . ALA B 1 206 ? -17.075 -26.395 -20.758 1.00 50.67 193 ALA B O 1
ATOM 3877 N N . ALA B 1 207 ? -15.239 -25.118 -21.260 1.00 54.35 194 ALA B N 1
ATOM 3878 C CA . ALA B 1 207 ? -15.816 -24.288 -22.344 1.00 54.48 194 ALA B CA 1
ATOM 3879 C C . ALA B 1 207 ? -15.876 -25.113 -23.632 1.00 50.90 194 ALA B C 1
ATOM 3880 O O . ALA B 1 207 ? -15.019 -25.999 -23.798 1.00 52.54 194 ALA B O 1
ATOM 3882 N N . GLY B 1 208 ? -16.848 -24.825 -24.503 1.00 51.22 195 GLY B N 1
ATOM 3883 C CA . GLY B 1 208 ? -16.950 -25.398 -25.862 1.00 50.30 195 GLY B CA 1
ATOM 3884 C C . GLY B 1 208 ? -16.027 -24.710 -26.866 1.00 51.61 195 GLY B C 1
ATOM 3885 O O . GLY B 1 208 ? -15.315 -23.758 -26.479 1.00 46.38 195 GLY B O 1
ATOM 3886 N N . THR B 1 209 ? -16.063 -25.163 -28.126 1.00 55.27 196 THR B N 1
ATOM 3887 C CA . THR B 1 209 ? -15.185 -24.702 -29.236 1.00 57.34 196 THR B CA 1
ATOM 3888 C C . THR B 1 209 ? -15.496 -23.232 -29.537 1.00 53.67 196 THR B C 1
ATOM 3889 O O . THR B 1 209 ? -16.650 -22.942 -29.939 1.00 53.56 196 THR B O 1
ATOM 3893 N N . ASP B 1 210 ? -14.518 -22.340 -29.357 1.00 49.94 197 ASP B N 1
ATOM 3894 C CA . ASP B 1 210 ? -14.710 -20.885 -29.592 1.00 48.41 197 ASP B CA 1
ATOM 3895 C C . ASP B 1 210 ? -14.623 -20.596 -31.100 1.00 46.95 197 ASP B C 1
ATOM 3896 O O . ASP B 1 210 ? -14.263 -21.500 -31.885 1.00 41.41 197 ASP B O 1
ATOM 3901 N N . THR B 1 211 ? -15.002 -19.378 -31.481 1.00 42.35 198 THR B N 1
ATOM 3902 C CA . THR B 1 211 ? -15.173 -18.920 -32.879 1.00 41.98 198 THR B CA 1
ATOM 3903 C C . THR B 1 211 ? -15.001 -17.398 -32.891 1.00 37.31 198 THR B C 1
ATOM 3904 O O . THR B 1 211 ? -15.349 -16.759 -31.876 1.00 37.74 198 THR B O 1
ATOM 3908 N N . THR B 1 212 ? -14.457 -16.860 -33.979 1.00 32.43 199 THR B N 1
ATOM 3909 C CA . THR B 1 212 ? -14.321 -15.404 -34.232 1.00 31.25 199 THR B CA 1
ATOM 3910 C C . THR B 1 212 ? -15.696 -14.858 -34.621 1.00 31.06 199 THR B C 1
ATOM 3911 O O . THR B 1 212 ? -16.398 -15.541 -35.387 1.00 30.68 199 THR B O 1
ATOM 3915 N N . ILE B 1 213 ? -16.063 -13.679 -34.109 1.00 31.52 200 ILE B N 1
ATOM 3916 C CA . ILE B 1 213 ? -17.363 -13.015 -34.408 1.00 29.60 200 ILE B CA 1
ATOM 3917 C C . ILE B 1 213 ? -17.203 -12.230 -35.718 1.00 29.36 200 ILE B C 1
ATOM 3918 O O . ILE B 1 213 ? -16.849 -11.016 -35.681 1.00 28.13 200 ILE B O 1
ATOM 3923 N N . THR B 1 214 ? -17.515 -12.898 -36.826 1.00 26.46 201 THR B N 1
ATOM 3924 C CA . THR B 1 214 ? -17.322 -12.437 -38.222 1.00 27.14 201 THR B CA 1
ATOM 3925 C C . THR B 1 214 ? -17.909 -11.035 -38.434 1.00 28.86 201 THR B C 1
ATOM 3926 O O . THR B 1 214 ? -17.215 -10.221 -39.059 1.00 26.59 201 THR B O 1
ATOM 3930 N N . VAL B 1 215 ? -19.148 -10.783 -37.994 1.00 28.94 202 VAL B N 1
ATOM 3931 C CA . VAL B 1 215 ? -19.854 -9.494 -38.251 1.00 30.72 202 VAL B CA 1
ATOM 3932 C C . VAL B 1 215 ? -19.067 -8.369 -37.567 1.00 31.23 202 VAL B C 1
ATOM 3933 O O . VAL B 1 215 ? -18.966 -7.277 -38.158 1.00 31.66 202 VAL B O 1
ATOM 3937 N N . ASN B 1 216 ? -18.527 -8.632 -36.374 1.00 30.85 203 ASN B N 1
ATOM 3938 C CA . ASN B 1 216 ? -17.703 -7.656 -35.607 1.00 29.69 203 ASN B CA 1
ATOM 3939 C C . ASN B 1 216 ? -16.421 -7.333 -36.389 1.00 29.98 203 ASN B C 1
ATOM 3940 O O . ASN B 1 216 ? -16.097 -6.142 -36.500 1.00 28.87 203 ASN B O 1
ATOM 3945 N N . VAL B 1 217 ? -15.747 -8.341 -36.945 1.00 30.21 204 VAL B N 1
ATOM 3946 C CA . VAL B 1 217 ? -14.471 -8.158 -37.703 1.00 29.98 204 VAL B CA 1
ATOM 3947 C C . VAL B 1 217 ? -14.763 -7.255 -38.903 1.00 30.97 204 VAL B C 1
ATOM 3948 O O . VAL B 1 217 ? -13.947 -6.353 -39.181 1.00 29.84 204 VAL B O 1
ATOM 3952 N N . LEU B 1 218 ? -15.891 -7.497 -39.579 1.00 28.52 205 LEU B N 1
ATOM 3953 C CA . LEU B 1 218 ? -16.347 -6.676 -40.727 1.00 28.23 205 LEU B CA 1
ATOM 3954 C C . LEU B 1 218 ? -16.626 -5.247 -40.251 1.00 25.42 205 LEU B C 1
ATOM 3955 O O . LEU B 1 218 ? -16.194 -4.331 -40.937 1.00 26.50 205 LEU B O 1
ATOM 3960 N N . ALA B 1 219 ? -17.241 -5.072 -39.082 1.00 26.10 206 ALA B N 1
ATOM 3961 C CA . ALA B 1 219 ? -17.586 -3.757 -38.486 1.00 24.58 206 ALA B CA 1
ATOM 3962 C C . ALA B 1 219 ? -16.309 -2.977 -38.161 1.00 27.53 206 ALA B C 1
ATOM 3963 O O . ALA B 1 219 ? -16.319 -1.714 -38.209 1.00 30.57 206 ALA B O 1
ATOM 3965 N N . TRP B 1 220 ? -15.228 -3.694 -37.879 1.00 25.62 207 TRP B N 1
ATOM 3966 C CA . TRP B 1 220 ? -13.948 -3.100 -37.435 1.00 25.92 207 TRP B CA 1
ATOM 3967 C C . TRP B 1 220 ? -13.157 -2.624 -38.657 1.00 26.68 207 TRP B C 1
ATOM 3968 O O . TRP B 1 220 ? -12.598 -1.519 -38.591 1.00 28.17 207 TRP B O 1
ATOM 3979 N N . LEU B 1 221 ? -13.166 -3.419 -39.727 1.00 26.60 208 LEU B N 1
ATOM 3980 C CA . LEU B 1 221 ? -12.620 -3.072 -41.065 1.00 28.43 208 LEU B CA 1
ATOM 3981 C C . LEU B 1 221 ? -13.298 -1.801 -41.600 1.00 28.44 208 LEU B C 1
ATOM 3982 O O . LEU B 1 221 ? -12.598 -0.980 -42.189 1.00 26.48 208 LEU B O 1
ATOM 3987 N N . TYR B 1 222 ? -14.612 -1.651 -41.414 1.00 29.97 209 TYR B N 1
ATOM 3988 C CA . TYR B 1 222 ? -15.363 -0.410 -41.740 1.00 29.77 209 TYR B CA 1
ATOM 3989 C C . TYR B 1 222 ? -14.851 0.747 -40.871 1.00 29.88 209 TYR B C 1
ATOM 3990 O O . TYR B 1 222 ? -14.738 1.865 -41.391 1.00 31.91 209 TYR B O 1
ATOM 3999 N N . ALA B 1 223 ? -14.545 0.515 -39.589 1.00 29.66 210 ALA B N 1
ATOM 4000 C CA . ALA B 1 223 ? -14.004 1.572 -38.695 1.00 26.82 210 ALA B CA 1
ATOM 4001 C C . ALA B 1 223 ? -12.637 2.002 -39.227 1.00 27.38 210 ALA B C 1
ATOM 4002 O O . ALA B 1 223 ? -12.319 3.194 -39.155 1.00 25.84 210 ALA B O 1
ATOM 4004 N N . ALA B 1 224 ? -11.841 1.038 -39.693 1.00 26.82 211 ALA B N 1
ATOM 4005 C CA . ALA B 1 224 ? -10.492 1.272 -40.250 1.00 27.90 211 ALA B CA 1
ATOM 4006 C C . ALA B 1 224 ? -10.605 2.161 -41.500 1.00 28.47 211 ALA B C 1
ATOM 4007 O O . ALA B 1 224 ? -9.773 3.061 -41.634 1.00 30.18 211 ALA B O 1
ATOM 4009 N N . VAL B 1 225 ? -11.648 1.968 -42.319 1.00 32.42 212 VAL B N 1
ATOM 4010 C CA . VAL B 1 225 ? -11.944 2.746 -43.566 1.00 34.29 212 VAL B CA 1
ATOM 4011 C C . VAL B 1 225 ? -12.469 4.136 -43.194 1.00 33.04 212 VAL B C 1
ATOM 4012 O O . VAL B 1 225 ? -11.983 5.105 -43.782 1.00 31.02 212 VAL B O 1
ATOM 4016 N N . ILE B 1 226 ? -13.426 4.228 -42.262 1.00 33.40 213 ILE B N 1
ATOM 4017 C CA . ILE B 1 226 ? -13.908 5.524 -41.692 1.00 33.65 213 ILE B CA 1
ATOM 4018 C C . ILE B 1 226 ? -12.691 6.346 -41.240 1.00 34.88 213 ILE B C 1
ATOM 4019 O O . ILE B 1 226 ? -12.717 7.575 -41.417 1.00 33.25 213 ILE B O 1
ATOM 4024 N N . ASN B 1 227 ? -11.676 5.710 -40.652 1.00 36.36 214 ASN B N 1
ATOM 4025 C CA . ASN B 1 227 ? -10.527 6.433 -40.039 1.00 41.89 214 ASN B CA 1
ATOM 4026 C C . ASN B 1 227 ? -9.428 6.612 -41.095 1.00 43.42 214 ASN B C 1
ATOM 4027 O O . ASN B 1 227 ? -8.334 7.051 -40.722 1.00 43.79 214 ASN B O 1
ATOM 4032 N N . GLY B 1 228 ? -9.732 6.328 -42.366 1.00 46.89 215 GLY B N 1
ATOM 4033 C CA . GLY B 1 228 ? -8.861 6.623 -43.521 1.00 49.03 215 GLY B CA 1
ATOM 4034 C C . GLY B 1 228 ? -7.824 5.539 -43.784 1.00 49.02 215 GLY B C 1
ATOM 4035 O O . GLY B 1 228 ? -6.820 5.855 -44.420 1.00 47.78 215 GLY B O 1
ATOM 4036 N N . ASP B 1 229 ? -8.070 4.300 -43.348 1.00 51.01 216 ASP B N 1
ATOM 4037 C CA . ASP B 1 229 ? -7.190 3.125 -43.594 1.00 51.83 216 ASP B CA 1
ATOM 4038 C C . ASP B 1 229 ? -7.839 2.270 -44.693 1.00 54.27 216 ASP B C 1
ATOM 4039 O O . ASP B 1 229 ? -8.952 1.761 -44.452 1.00 59.87 216 ASP B O 1
ATOM 4044 N N . ARG B 1 230 ? -7.184 2.124 -45.852 1.00 52.00 217 ARG B N 1
ATOM 4045 C CA . ARG B 1 230 ? -7.822 1.620 -47.103 1.00 49.09 217 ARG B CA 1
ATOM 4046 C C . ARG B 1 230 ? -7.060 0.428 -47.696 1.00 41.87 217 ARG B C 1
ATOM 4047 O O . ARG B 1 230 ? -7.564 -0.142 -48.663 1.00 36.20 217 ARG B O 1
ATOM 4055 N N . TRP B 1 231 ? -5.919 0.046 -47.120 1.00 39.26 218 TRP B N 1
ATOM 4056 C CA . TRP B 1 231 ? -4.885 -0.788 -47.791 1.00 38.95 218 TRP B CA 1
ATOM 4057 C C . TRP B 1 231 ? -5.400 -2.201 -48.119 1.00 38.45 218 TRP B C 1
ATOM 4058 O O . TRP B 1 231 ? -4.860 -2.798 -49.062 1.00 37.64 218 TRP B O 1
ATOM 4069 N N . PHE B 1 232 ? -6.418 -2.710 -47.415 1.00 38.86 219 PHE B N 1
ATOM 4070 C CA . PHE B 1 232 ? -6.917 -4.113 -47.543 1.00 38.80 219 PHE B CA 1
ATOM 4071 C C . PHE B 1 232 ? -8.109 -4.224 -48.517 1.00 40.01 219 PHE B C 1
ATOM 4072 O O . PHE B 1 232 ? -8.571 -5.357 -48.772 1.00 41.16 219 PHE B O 1
ATOM 4080 N N . LEU B 1 233 ? -8.627 -3.105 -49.031 1.00 40.83 220 LEU B N 1
ATOM 4081 C CA . LEU B 1 233 ? -9.663 -3.097 -50.099 1.00 40.24 220 LEU B CA 1
ATOM 4082 C C . LEU B 1 233 ? -9.014 -3.582 -51.411 1.00 47.01 220 LEU B C 1
ATOM 4083 O O . LEU B 1 233 ? -7.801 -3.366 -51.583 1.00 43.71 220 LEU B O 1
ATOM 4088 N N . ASN B 1 234 ? -9.773 -4.248 -52.291 1.00 53.16 221 ASN B N 1
ATOM 4089 C CA . ASN B 1 234 ? -9.235 -4.864 -53.540 1.00 60.00 221 ASN B CA 1
ATOM 4090 C C . ASN B 1 234 ? -10.345 -4.984 -54.591 1.00 57.35 221 ASN B C 1
ATOM 4091 O O . ASN B 1 234 ? -11.519 -4.817 -54.200 1.00 56.47 221 ASN B O 1
ATOM 4096 N N . PHE B 1 236 ? -11.113 -7.470 -56.466 1.00 72.36 223 PHE B N 1
ATOM 4097 C CA . PHE B 1 236 ? -11.842 -8.757 -56.309 1.00 75.75 223 PHE B CA 1
ATOM 4098 C C . PHE B 1 236 ? -13.189 -8.500 -55.632 1.00 76.18 223 PHE B C 1
ATOM 4099 O O . PHE B 1 236 ? -13.293 -7.540 -54.851 1.00 83.10 223 PHE B O 1
ATOM 4107 N N . THR B 1 237 ? -14.184 -9.332 -55.946 1.00 75.59 224 THR B N 1
ATOM 4108 C CA . THR B 1 237 ? -15.526 -9.351 -55.305 1.00 71.06 224 THR B CA 1
ATOM 4109 C C . THR B 1 237 ? -15.991 -10.808 -55.247 1.00 69.76 224 THR B C 1
ATOM 4110 O O . THR B 1 237 ? -15.892 -11.493 -56.285 1.00 74.70 224 THR B O 1
ATOM 4114 N N . THR B 1 238 ? -16.458 -11.247 -54.074 1.00 62.48 225 THR B N 1
ATOM 4115 C CA . THR B 1 238 ? -16.824 -12.649 -53.740 1.00 57.19 225 THR B CA 1
ATOM 4116 C C . THR B 1 238 ? -18.345 -12.763 -53.588 1.00 58.37 225 THR B C 1
ATOM 4117 O O . THR B 1 238 ? -18.995 -11.705 -53.431 1.00 55.04 225 THR B O 1
ATOM 4121 N N . THR B 1 239 ? -18.873 -13.998 -53.610 1.00 57.87 226 THR B N 1
ATOM 4122 C CA . THR B 1 239 ? -20.274 -14.348 -53.241 1.00 52.86 226 THR B CA 1
ATOM 4123 C C . THR B 1 239 ? -20.351 -14.671 -51.746 1.00 50.47 226 THR B C 1
ATOM 4124 O O . THR B 1 239 ? -19.291 -14.858 -51.117 1.00 50.91 226 THR B O 1
ATOM 4128 N N . LEU B 1 240 ? -21.572 -14.766 -51.221 1.00 48.59 227 LEU B N 1
ATOM 4129 C CA . LEU B 1 240 ? -21.849 -15.048 -49.790 1.00 49.60 227 LEU B CA 1
ATOM 4130 C C . LEU B 1 240 ? -21.351 -16.465 -49.463 1.00 53.36 227 LEU B C 1
ATOM 4131 O O . LEU B 1 240 ? -20.634 -16.615 -48.456 1.00 56.16 227 LEU B O 1
ATOM 4136 N N . ASN B 1 241 ? -21.688 -17.447 -50.306 1.00 52.45 228 ASN B N 1
ATOM 4137 C CA . ASN B 1 241 ? -21.420 -18.892 -50.077 1.00 56.25 228 ASN B CA 1
ATOM 4138 C C . ASN B 1 241 ? -19.926 -19.203 -50.225 1.00 55.95 228 ASN B C 1
ATOM 4139 O O . ASN B 1 241 ? -19.436 -20.052 -49.460 1.00 59.77 228 ASN B O 1
ATOM 4144 N N . ASP B 1 242 ? -19.233 -18.584 -51.186 1.00 51.50 229 ASP B N 1
ATOM 4145 C CA . ASP B 1 242 ? -17.769 -18.779 -51.365 1.00 52.08 229 ASP B CA 1
ATOM 4146 C C . ASP B 1 242 ? -17.042 -18.214 -50.136 1.00 49.97 229 ASP B C 1
ATOM 4147 O O . ASP B 1 242 ? -16.083 -18.865 -49.669 1.00 48.34 229 ASP B O 1
ATOM 4152 N N . PHE B 1 243 ? -17.493 -17.066 -49.617 1.00 45.21 230 PHE B N 1
ATOM 4153 C CA . PHE B 1 243 ? -16.889 -16.393 -48.435 1.00 43.62 230 PHE B CA 1
ATOM 4154 C C . PHE B 1 243 ? -16.956 -17.330 -47.228 1.00 40.69 230 PHE B C 1
ATOM 4155 O O . PHE B 1 243 ? -15.956 -17.418 -46.510 1.00 40.78 230 PHE B O 1
ATOM 4163 N N . ASN B 1 244 ? -18.089 -18.012 -47.041 1.00 40.80 231 ASN B N 1
ATOM 4164 C CA . ASN B 1 244 ? -18.386 -18.827 -45.830 1.00 45.02 231 ASN B CA 1
ATOM 4165 C C . ASN B 1 244 ? -17.621 -20.157 -45.861 1.00 43.71 231 ASN B C 1
ATOM 4166 O O . ASN B 1 244 ? -17.287 -20.652 -44.772 1.00 44.46 231 ASN B O 1
ATOM 4171 N N . LEU B 1 245 ? -17.369 -20.724 -47.046 1.00 47.93 232 LEU B N 1
ATOM 4172 C CA . LEU B 1 245 ? -16.487 -21.912 -47.207 1.00 49.38 232 LEU B CA 1
ATOM 4173 C C . LEU B 1 245 ? -15.130 -21.563 -46.599 1.00 50.21 232 LEU B C 1
ATOM 4174 O O . LEU B 1 245 ? -14.579 -22.395 -45.848 1.00 52.71 232 LEU B O 1
ATOM 4179 N N . VAL B 1 246 ? -14.638 -20.355 -46.889 1.00 49.78 233 VAL B N 1
ATOM 4180 C CA . VAL B 1 246 ? -13.327 -19.859 -46.377 1.00 47.30 233 VAL B CA 1
ATOM 4181 C C . VAL B 1 246 ? -13.494 -19.534 -44.885 1.00 43.50 233 VAL B C 1
ATOM 4182 O O . VAL B 1 246 ? -12.640 -19.959 -44.102 1.00 36.89 233 VAL B O 1
ATOM 4186 N N . ALA B 1 247 ? -14.572 -18.842 -44.508 1.00 41.50 234 ALA B N 1
ATOM 4187 C CA . ALA B 1 247 ? -14.821 -18.370 -43.124 1.00 43.99 234 ALA B CA 1
ATOM 4188 C C . ALA B 1 247 ? -14.658 -19.531 -42.126 1.00 43.64 234 ALA B C 1
ATOM 4189 O O . ALA B 1 247 ? -13.986 -19.350 -41.100 1.00 44.27 234 ALA B O 1
ATOM 4191 N N . MET B 1 248 ? -15.215 -20.704 -42.420 1.00 47.08 235 MET B N 1
ATOM 4192 C CA . MET B 1 248 ? -15.327 -21.797 -41.417 1.00 48.65 235 MET B CA 1
ATOM 4193 C C . MET B 1 248 ? -14.054 -22.650 -41.368 1.00 45.11 235 MET B C 1
ATOM 4194 O O . MET B 1 248 ? -13.834 -23.297 -40.328 1.00 44.02 235 MET B O 1
ATOM 4199 N N . LYS B 1 249 ? -13.242 -22.654 -42.425 1.00 45.93 236 LYS B N 1
ATOM 4200 C CA . LYS B 1 249 ? -11.876 -23.243 -42.386 1.00 49.04 236 LYS B CA 1
ATOM 4201 C C . LYS B 1 249 ? -11.035 -22.475 -41.354 1.00 48.85 236 LYS B C 1
ATOM 4202 O O . LYS B 1 249 ? -10.149 -23.098 -40.745 1.00 45.06 236 LYS B O 1
ATOM 4208 N N . TYR B 1 250 ? -11.300 -21.172 -41.181 1.00 49.02 237 TYR B N 1
ATOM 4209 C CA . TYR B 1 250 ? -10.534 -20.254 -40.292 1.00 46.38 237 TYR B CA 1
ATOM 4210 C C . TYR B 1 250 ? -11.270 -20.092 -38.958 1.00 43.31 237 TYR B C 1
ATOM 4211 O O . TYR B 1 250 ? -10.898 -19.218 -38.152 1.00 41.78 237 TYR B O 1
ATOM 4220 N N . ASN B 1 251 ? -12.280 -20.933 -38.728 1.00 40.88 238 ASN B N 1
ATOM 4221 C CA . ASN B 1 251 ? -13.033 -20.994 -37.454 1.00 39.40 238 ASN B CA 1
ATOM 4222 C C . ASN B 1 251 ? -13.709 -19.633 -37.203 1.00 36.09 238 ASN B C 1
ATOM 4223 O O . ASN B 1 251 ? -13.748 -19.177 -36.038 1.00 33.97 238 ASN B O 1
ATOM 4228 N N . TYR B 1 252 ? -14.215 -19.008 -38.267 1.00 33.71 239 TYR B N 1
ATOM 4229 C CA . TYR B 1 252 ? -15.116 -17.821 -38.221 1.00 37.78 239 TYR B CA 1
ATOM 4230 C C . TYR B 1 252 ? -16.580 -18.297 -38.286 1.00 40.49 239 TYR B C 1
ATOM 4231 O O . TYR B 1 252 ? -16.877 -19.312 -38.966 1.00 40.20 239 TYR B O 1
ATOM 4240 N N . GLU B 1 253 ? -17.480 -17.599 -37.591 1.00 43.33 240 GLU B N 1
ATOM 4241 C CA . GLU B 1 253 ? -18.952 -17.803 -37.712 1.00 47.57 240 GLU B CA 1
ATOM 4242 C C . GLU B 1 253 ? -19.375 -17.578 -39.163 1.00 47.21 240 GLU B C 1
ATOM 4243 O O . GLU B 1 253 ? -18.969 -16.590 -39.777 1.00 40.53 240 GLU B O 1
ATOM 4249 N N . PRO B 1 254 ? -20.194 -18.483 -39.754 1.00 46.65 241 PRO B N 1
ATOM 4250 C CA . PRO B 1 254 ? -20.852 -18.209 -41.029 1.00 50.06 241 PRO B CA 1
ATOM 4251 C C . PRO B 1 254 ? -21.638 -16.889 -40.952 1.00 47.97 241 PRO B C 1
ATOM 4252 O O . PRO B 1 254 ? -22.288 -16.654 -39.949 1.00 44.51 241 PRO B O 1
ATOM 4256 N N . LEU B 1 255 ? -21.508 -16.045 -41.977 1.00 48.94 242 LEU B N 1
ATOM 4257 C CA . LEU B 1 255 ? -22.212 -14.737 -42.062 1.00 52.42 242 LEU B CA 1
ATOM 4258 C C . LEU B 1 255 ? -23.603 -14.999 -42.639 1.00 51.76 242 LEU B C 1
ATOM 4259 O O . LEU B 1 255 ? -23.685 -15.650 -43.701 1.00 51.45 242 LEU B O 1
ATOM 4264 N N . THR B 1 256 ? -24.640 -14.564 -41.922 1.00 53.02 243 THR B N 1
ATOM 4265 C CA . THR B 1 256 ? -26.073 -14.684 -42.297 1.00 55.18 243 THR B CA 1
ATOM 4266 C C . THR B 1 256 ? -26.474 -13.426 -43.071 1.00 55.21 243 THR B C 1
ATOM 4267 O O . THR B 1 256 ? -25.719 -12.452 -43.007 1.00 53.50 243 THR B O 1
ATOM 4271 N N . GLN B 1 257 ? -27.626 -13.445 -43.749 1.00 57.00 244 GLN B N 1
ATOM 4272 C CA . GLN B 1 257 ? -28.158 -12.294 -44.534 1.00 57.78 244 GLN B CA 1
ATOM 4273 C C . GLN B 1 257 ? -28.586 -11.161 -43.586 1.00 54.63 244 GLN B C 1
ATOM 4274 O O . GLN B 1 257 ? -28.629 -10.009 -44.038 1.00 58.16 244 GLN B O 1
ATOM 4280 N N . ASP B 1 258 ? -28.885 -11.467 -42.322 1.00 51.67 245 ASP B N 1
ATOM 4281 C CA . ASP B 1 258 ? -29.252 -10.453 -41.299 1.00 54.21 245 ASP B CA 1
ATOM 4282 C C . ASP B 1 258 ? -27.986 -9.733 -40.828 1.00 53.78 245 ASP B C 1
ATOM 4283 O O . ASP B 1 258 ? -28.080 -8.546 -40.498 1.00 56.82 245 ASP B O 1
ATOM 4288 N N . HIS B 1 259 ? -26.850 -10.434 -40.777 1.00 53.08 246 HIS B N 1
ATOM 4289 C CA . HIS B 1 259 ? -25.516 -9.847 -40.479 1.00 50.75 246 HIS B CA 1
ATOM 4290 C C . HIS B 1 259 ? -25.206 -8.777 -41.530 1.00 46.49 246 HIS B C 1
ATOM 4291 O O . HIS B 1 259 ? -24.946 -7.615 -41.135 1.00 39.39 246 HIS B O 1
ATOM 4298 N N . VAL B 1 260 ? -25.270 -9.177 -42.809 1.00 42.99 247 VAL B N 1
ATOM 4299 C CA . VAL B 1 260 ? -25.127 -8.308 -44.018 1.00 42.87 247 VAL B CA 1
ATOM 4300 C C . VAL B 1 260 ? -26.081 -7.119 -43.892 1.00 41.23 247 VAL B C 1
ATOM 4301 O O . VAL B 1 260 ? -25.687 -6.016 -44.293 1.00 43.88 247 VAL B O 1
ATOM 4305 N N . ASP B 1 261 ? -27.301 -7.351 -43.398 1.00 43.45 248 ASP B N 1
ATOM 4306 C CA . ASP B 1 261 ? -28.339 -6.296 -43.265 1.00 43.23 248 ASP B CA 1
ATOM 4307 C C . ASP B 1 261 ? -27.827 -5.244 -42.266 1.00 42.34 248 ASP B C 1
ATOM 4308 O O . ASP B 1 261 ? -27.827 -4.063 -42.641 1.00 43.48 248 ASP B O 1
ATOM 4313 N N . ILE B 1 262 ? -27.379 -5.645 -41.067 1.00 43.01 249 ILE B N 1
ATOM 4314 C CA . ILE B 1 262 ? -27.011 -4.691 -39.967 1.00 42.50 249 ILE B CA 1
ATOM 4315 C C . ILE B 1 262 ? -25.637 -4.057 -40.223 1.00 37.66 249 ILE B C 1
ATOM 4316 O O . ILE B 1 262 ? -25.307 -3.119 -39.497 1.00 37.75 249 ILE B O 1
ATOM 4321 N N . LEU B 1 263 ? -24.852 -4.561 -41.176 1.00 34.83 250 LEU B N 1
ATOM 4322 C CA . LEU B 1 263 ? -23.626 -3.868 -41.653 1.00 34.06 250 LEU B CA 1
ATOM 4323 C C . LEU B 1 263 ? -24.008 -2.881 -42.773 1.00 36.52 250 LEU B C 1
ATOM 4324 O O . LEU B 1 263 ? -23.086 -2.334 -43.412 1.00 39.34 250 LEU B O 1
ATOM 4329 N N . GLY B 1 264 ? -25.310 -2.647 -42.985 1.00 34.58 251 GLY B N 1
ATOM 4330 C CA . GLY B 1 264 ? -25.861 -1.749 -44.021 1.00 36.20 251 GLY B CA 1
ATOM 4331 C C . GLY B 1 264 ? -25.516 -0.279 -43.782 1.00 34.81 251 GLY B C 1
ATOM 4332 O O . GLY B 1 264 ? -25.019 0.389 -44.675 1.00 38.29 251 GLY B O 1
ATOM 4333 N N . PRO B 1 265 ? -25.778 0.294 -42.586 1.00 34.60 252 PRO B N 1
ATOM 4334 C CA . PRO B 1 265 ? -25.429 1.691 -42.331 1.00 32.72 252 PRO B CA 1
ATOM 4335 C C . PRO B 1 265 ? -23.938 1.952 -42.623 1.00 34.63 252 PRO B C 1
ATOM 4336 O O . PRO B 1 265 ? -23.622 2.873 -43.365 1.00 34.60 252 PRO B O 1
ATOM 4340 N N . LEU B 1 266 ? -23.053 1.115 -42.077 1.00 34.59 253 LEU B N 1
ATOM 4341 C CA . LEU B 1 266 ? -21.580 1.253 -42.240 1.00 33.26 253 LEU B CA 1
ATOM 4342 C C . LEU B 1 266 ? -21.221 1.184 -43.725 1.00 33.69 253 LEU B C 1
ATOM 4343 O O . LEU B 1 266 ? -20.395 1.998 -44.156 1.00 31.61 253 LEU B O 1
ATOM 4348 N N . SER B 1 267 ? -21.826 0.247 -44.461 1.00 37.37 254 SER B N 1
ATOM 4349 C CA . SER B 1 267 ? -21.638 0.050 -45.924 1.00 41.62 254 SER B CA 1
ATOM 4350 C C . SER B 1 267 ? -22.055 1.321 -46.670 1.00 40.96 254 SER B C 1
ATOM 4351 O O . SER B 1 267 ? -21.256 1.826 -47.468 1.00 43.74 254 SER B O 1
ATOM 4354 N N . ALA B 1 268 ? -23.253 1.829 -46.378 1.00 44.59 255 ALA B N 1
ATOM 4355 C CA . ALA B 1 268 ? -23.829 3.055 -46.980 1.00 45.55 255 ALA B CA 1
ATOM 4356 C C . ALA B 1 268 ? -22.901 4.241 -46.708 1.00 45.72 255 ALA B C 1
ATOM 4357 O O . ALA B 1 268 ? -22.556 4.932 -47.661 1.00 47.92 255 ALA B O 1
ATOM 4359 N N . GLN B 1 269 ? -22.504 4.445 -45.449 1.00 47.09 256 GLN B N 1
ATOM 4360 C CA . GLN B 1 269 ? -21.640 5.574 -45.014 1.00 45.76 256 GLN B CA 1
ATOM 4361 C C . GLN B 1 269 ? -20.274 5.516 -45.714 1.00 45.20 256 GLN B C 1
ATOM 4362 O O . GLN B 1 269 ? -19.718 6.592 -45.980 1.00 49.71 256 GLN B O 1
ATOM 4368 N N . THR B 1 270 ? -19.717 4.327 -45.955 1.00 40.48 257 THR B N 1
ATOM 4369 C CA . THR B 1 270 ? -18.351 4.178 -46.521 1.00 40.54 257 THR B CA 1
ATOM 4370 C C . THR B 1 270 ? -18.438 3.967 -48.033 1.00 41.18 257 THR B C 1
ATOM 4371 O O . THR B 1 270 ? -17.385 4.075 -48.699 1.00 38.57 257 THR B O 1
ATOM 4375 N N . GLY B 1 271 ? -19.638 3.642 -48.529 1.00 42.18 258 GLY B N 1
ATOM 4376 C CA . GLY B 1 271 ? -19.896 3.228 -49.918 1.00 39.64 258 GLY B CA 1
ATOM 4377 C C . GLY B 1 271 ? -19.144 1.961 -50.282 1.00 42.18 258 GLY B C 1
ATOM 4378 O O . GLY B 1 271 ? -18.883 1.782 -51.480 1.00 41.82 258 GLY B O 1
ATOM 4379 N N . ILE B 1 272 ? -18.795 1.111 -49.304 1.00 40.98 259 ILE B N 1
ATOM 4380 C CA . ILE B 1 272 ? -18.196 -0.228 -49.581 1.00 40.66 259 ILE B CA 1
ATOM 4381 C C . ILE B 1 272 ? -19.271 -1.279 -49.289 1.00 43.53 259 ILE B C 1
ATOM 4382 O O . ILE B 1 272 ? -19.666 -1.429 -48.107 1.00 43.54 259 ILE B O 1
ATOM 4387 N N . ALA B 1 273 ? -19.739 -1.939 -50.355 1.00 41.53 260 ALA B N 1
ATOM 4388 C CA . ALA B 1 273 ? -20.678 -3.078 -50.339 1.00 39.86 260 ALA B CA 1
ATOM 4389 C C . ALA B 1 273 ? -20.148 -4.157 -49.391 1.00 39.65 260 ALA B C 1
ATOM 4390 O O . ALA B 1 273 ? -18.945 -4.488 -49.473 1.00 36.23 260 ALA B O 1
ATOM 4392 N N . VAL B 1 274 ? -21.022 -4.703 -48.542 1.00 38.90 261 VAL B N 1
ATOM 4393 C CA . VAL B 1 274 ? -20.665 -5.724 -47.509 1.00 38.79 261 VAL B CA 1
ATOM 4394 C C . VAL B 1 274 ? -19.887 -6.881 -48.157 1.00 39.71 261 VAL B C 1
ATOM 4395 O O . VAL B 1 274 ? -18.888 -7.326 -47.552 1.00 40.88 261 VAL B O 1
ATOM 4399 N N . LEU B 1 275 ? -20.324 -7.352 -49.332 1.00 42.08 262 LEU B N 1
ATOM 4400 C CA . LEU B 1 275 ? -19.679 -8.478 -50.066 1.00 44.84 262 LEU B CA 1
ATOM 4401 C C . LEU B 1 275 ? -18.282 -8.071 -50.564 1.00 45.07 262 LEU B C 1
ATOM 4402 O O . LEU B 1 275 ? -17.429 -8.967 -50.685 1.00 39.86 262 LEU B O 1
ATOM 4407 N N . ASP B 1 276 ? -18.029 -6.785 -50.829 1.00 43.56 263 ASP B N 1
ATOM 4408 C CA . ASP B 1 276 ? -16.666 -6.321 -51.197 1.00 42.46 263 ASP B CA 1
ATOM 4409 C C . ASP B 1 276 ? -15.794 -6.376 -49.937 1.00 40.33 263 ASP B C 1
ATOM 4410 O O . ASP B 1 276 ? -14.599 -6.713 -50.063 1.00 40.39 263 ASP B O 1
ATOM 4415 N N . MET B 1 277 ? -16.364 -6.114 -48.757 1.00 38.28 264 MET B N 1
ATOM 4416 C CA . MET B 1 277 ? -15.596 -6.158 -47.480 1.00 37.28 264 MET B CA 1
ATOM 4417 C C . MET B 1 277 ? -15.354 -7.623 -47.066 1.00 36.76 264 MET B C 1
ATOM 4418 O O . MET B 1 277 ? -14.315 -7.913 -46.428 1.00 32.25 264 MET B O 1
ATOM 4423 N N . CYS B 1 278 ? -16.262 -8.525 -47.436 1.00 35.80 265 CYS B N 1
ATOM 4424 C CA . CYS B 1 278 ? -16.094 -9.995 -47.274 1.00 34.86 265 CYS B CA 1
ATOM 4425 C C . CYS B 1 278 ? -14.917 -10.485 -48.127 1.00 35.99 265 CYS B C 1
ATOM 4426 O O . CYS B 1 278 ? -14.077 -11.251 -47.602 1.00 36.99 265 CYS B O 1
ATOM 4429 N N . ALA B 1 279 ? -14.808 -10.009 -49.368 1.00 38.71 266 ALA B N 1
ATOM 4430 C CA . ALA B 1 279 ? -13.659 -10.276 -50.264 1.00 39.85 266 ALA B CA 1
ATOM 4431 C C . ALA B 1 279 ? -12.370 -9.783 -49.599 1.00 41.15 266 ALA B C 1
ATOM 4432 O O . ALA B 1 279 ? -11.374 -10.530 -49.600 1.00 42.83 266 ALA B O 1
ATOM 4434 N N . SER B 1 280 ? -12.377 -8.571 -49.043 1.00 39.55 267 SER B N 1
ATOM 4435 C CA . SER B 1 280 ? -11.206 -8.037 -48.303 1.00 36.82 267 SER B CA 1
ATOM 4436 C C . SER B 1 280 ? -10.849 -9.031 -47.192 1.00 35.12 267 SER B C 1
ATOM 4437 O O . SER B 1 280 ? -9.686 -9.493 -47.155 1.00 35.87 267 SER B O 1
ATOM 4440 N N . LEU B 1 281 ? -11.819 -9.388 -46.348 1.00 32.95 268 LEU B N 1
ATOM 4441 C CA . LEU B 1 281 ? -11.585 -10.288 -45.190 1.00 33.99 268 LEU B CA 1
ATOM 4442 C C . LEU B 1 281 ? -11.013 -11.616 -45.702 1.00 36.73 268 LEU B C 1
ATOM 4443 O O . LEU B 1 281 ? -9.998 -12.060 -45.155 1.00 37.94 268 LEU B O 1
ATOM 4448 N N . LYS B 1 282 ? -11.623 -12.201 -46.739 1.00 40.50 269 LYS B N 1
ATOM 4449 C CA . LYS B 1 282 ? -11.237 -13.529 -47.290 1.00 39.02 269 LYS B CA 1
ATOM 4450 C C . LYS B 1 282 ? -9.730 -13.539 -47.555 1.00 40.35 269 LYS B C 1
ATOM 4451 O O . LYS B 1 282 ? -9.102 -14.535 -47.189 1.00 42.17 269 LYS B O 1
ATOM 4457 N N . GLU B 1 283 ? -9.187 -12.482 -48.165 1.00 42.16 270 GLU B N 1
ATOM 4458 C CA . GLU B 1 283 ? -7.741 -12.365 -48.515 1.00 47.28 270 GLU B CA 1
ATOM 4459 C C . GLU B 1 283 ? -6.896 -12.299 -47.242 1.00 46.47 270 GLU B C 1
ATOM 4460 O O . GLU B 1 283 ? -5.821 -12.959 -47.197 1.00 48.65 270 GLU B O 1
ATOM 4466 N N . LEU B 1 284 ? -7.338 -11.503 -46.265 1.00 42.67 271 LEU B N 1
ATOM 4467 C CA . LEU B 1 284 ? -6.606 -11.314 -44.990 1.00 39.76 271 LEU B CA 1
ATOM 4468 C C . LEU B 1 284 ? -6.522 -12.657 -44.270 1.00 38.68 271 LEU B C 1
ATOM 4469 O O . LEU B 1 284 ? -5.426 -12.974 -43.782 1.00 38.87 271 LEU B O 1
ATOM 4474 N N . LEU B 1 285 ? -7.609 -13.436 -44.271 1.00 39.19 272 LEU B N 1
ATOM 4475 C CA . LEU B 1 285 ? -7.662 -14.791 -43.647 1.00 43.75 272 LEU B CA 1
ATOM 4476 C C . LEU B 1 285 ? -6.645 -15.718 -44.328 1.00 42.57 272 LEU B C 1
ATOM 4477 O O . LEU B 1 285 ? -5.966 -16.472 -43.608 1.00 43.36 272 LEU B O 1
ATOM 4482 N N . GLN B 1 286 ? -6.561 -15.670 -45.660 1.00 45.85 273 GLN B N 1
ATOM 4483 C CA . GLN B 1 286 ? -5.757 -16.611 -46.490 1.00 50.77 273 GLN B CA 1
ATOM 4484 C C . GLN B 1 286 ? -4.281 -16.205 -46.442 1.00 53.89 273 GLN B C 1
ATOM 4485 O O . GLN B 1 286 ? -3.453 -17.050 -46.051 1.00 58.22 273 GLN B O 1
ATOM 4491 N N . ASN B 1 287 ? -3.977 -14.955 -46.804 1.00 54.65 274 ASN B N 1
ATOM 4492 C CA . ASN B 1 287 ? -2.598 -14.461 -47.062 1.00 53.45 274 ASN B CA 1
ATOM 4493 C C . ASN B 1 287 ? -2.028 -13.709 -45.854 1.00 52.83 274 ASN B C 1
ATOM 4494 O O . ASN B 1 287 ? -0.860 -13.315 -45.937 1.00 59.76 274 ASN B O 1
ATOM 4499 N N . GLY B 1 288 ? -2.808 -13.493 -44.789 1.00 55.68 275 GLY B N 1
ATOM 4500 C CA . GLY B 1 288 ? -2.340 -12.846 -43.544 1.00 53.78 275 GLY B CA 1
ATOM 4501 C C . GLY B 1 288 ? -2.161 -11.340 -43.694 1.00 54.55 275 GLY B C 1
ATOM 4502 O O . GLY B 1 288 ? -2.452 -10.809 -44.780 1.00 52.80 275 GLY B O 1
ATOM 4503 N N . MET B 1 289 ? -1.701 -10.668 -42.633 1.00 58.50 276 MET B N 1
ATOM 4504 C CA . MET B 1 289 ? -1.550 -9.187 -42.578 1.00 62.90 276 MET B CA 1
ATOM 4505 C C . MET B 1 289 ? -0.106 -8.791 -42.914 1.00 64.51 276 MET B C 1
ATOM 4506 O O . MET B 1 289 ? 0.164 -7.584 -43.001 1.00 68.09 276 MET B O 1
ATOM 4511 N N . ASN B 1 290 ? 0.778 -9.773 -43.113 1.00 65.19 277 ASN B N 1
ATOM 4512 C CA . ASN B 1 290 ? 2.080 -9.608 -43.814 1.00 64.38 277 ASN B CA 1
ATOM 4513 C C . ASN B 1 290 ? 2.835 -8.413 -43.221 1.00 61.27 277 ASN B C 1
ATOM 4514 O O . ASN B 1 290 ? 3.238 -7.531 -44.005 1.00 55.40 277 ASN B O 1
ATOM 4519 N N . GLY B 1 291 ? 2.991 -8.387 -41.890 1.00 59.24 278 GLY B N 1
ATOM 4520 C CA . GLY B 1 291 ? 3.685 -7.320 -41.141 1.00 57.60 278 GLY B CA 1
ATOM 4521 C C . GLY B 1 291 ? 3.012 -5.963 -41.298 1.00 57.00 278 GLY B C 1
ATOM 4522 O O . GLY B 1 291 ? 3.710 -4.936 -41.179 1.00 59.62 278 GLY B O 1
ATOM 4523 N N . ARG B 1 292 ? 1.706 -5.952 -41.575 1.00 54.20 279 ARG B N 1
ATOM 4524 C CA . ARG B 1 292 ? 0.860 -4.732 -41.634 1.00 50.42 279 ARG B CA 1
ATOM 4525 C C . ARG B 1 292 ? 0.092 -4.622 -40.314 1.00 47.45 279 ARG B C 1
ATOM 4526 O O . ARG B 1 292 ? 0.081 -5.612 -39.550 1.00 45.20 279 ARG B O 1
ATOM 4534 N N . THR B 1 293 ? -0.540 -3.472 -40.069 1.00 44.36 280 THR B N 1
ATOM 4535 C CA . THR B 1 293 ? -1.454 -3.250 -38.917 1.00 41.96 280 THR B CA 1
ATOM 4536 C C . THR B 1 293 ? -2.728 -2.559 -39.402 1.00 38.65 280 THR B C 1
ATOM 4537 O O . THR B 1 293 ? -2.688 -1.902 -40.455 1.00 36.34 280 THR B O 1
ATOM 4541 N N . ILE B 1 294 ? -3.817 -2.718 -38.653 1.00 34.37 281 ILE B N 1
ATOM 4542 C CA . ILE B 1 294 ? -5.113 -2.027 -38.904 1.00 33.46 281 ILE B CA 1
ATOM 4543 C C . ILE B 1 294 ? -5.549 -1.478 -37.548 1.00 33.32 281 ILE B C 1
ATOM 4544 O O . ILE B 1 294 ? -5.673 -2.283 -36.619 1.00 30.69 281 ILE B O 1
ATOM 4549 N N . LEU B 1 295 ? -5.689 -0.159 -37.424 1.00 33.19 282 LEU B N 1
ATOM 4550 C CA . LEU B 1 295 ? -6.178 0.489 -36.183 1.00 32.88 282 LEU B CA 1
ATOM 4551 C C . LEU B 1 295 ? -5.296 0.064 -34.998 1.00 33.32 282 LEU B C 1
ATOM 4552 O O . LEU B 1 295 ? -5.840 -0.244 -33.903 1.00 34.22 282 LEU B O 1
ATOM 4557 N N . GLY B 1 296 ? -3.978 0.054 -35.210 1.00 32.01 283 GLY B N 1
ATOM 4558 C CA . GLY B 1 296 ? -2.969 -0.210 -34.168 1.00 32.92 283 GLY B CA 1
ATOM 4559 C C . GLY B 1 296 ? -2.794 -1.688 -33.858 1.00 35.57 283 GLY B C 1
ATOM 4560 O O . GLY B 1 296 ? -1.976 -1.986 -32.974 1.00 35.68 283 GLY B O 1
ATOM 4561 N N . SER B 1 297 ? -3.495 -2.590 -34.561 1.00 37.42 284 SER B N 1
ATOM 4562 C CA . SER B 1 297 ? -3.514 -4.049 -34.272 1.00 36.27 284 SER B CA 1
ATOM 4563 C C . SER B 1 297 ? -2.974 -4.846 -35.462 1.00 38.19 284 SER B C 1
ATOM 4564 O O . SER B 1 297 ? -3.335 -4.528 -36.606 1.00 38.38 284 SER B O 1
ATOM 4567 N N . ALA B 1 298 ? -2.161 -5.871 -35.181 1.00 38.52 285 ALA B N 1
ATOM 4568 C CA . ALA B 1 298 ? -1.617 -6.836 -36.163 1.00 37.99 285 ALA B CA 1
ATOM 4569 C C . ALA B 1 298 ? -2.409 -8.158 -36.157 1.00 37.13 285 ALA B C 1
ATOM 4570 O O . ALA B 1 298 ? -1.871 -9.136 -36.700 1.00 36.26 285 ALA B O 1
ATOM 4572 N N . LEU B 1 299 ? -3.613 -8.190 -35.555 1.00 34.97 286 LEU B N 1
ATOM 4573 C CA . LEU B 1 299 ? -4.652 -9.253 -35.715 1.00 33.65 286 LEU B CA 1
ATOM 4574 C C . LEU B 1 299 ? -5.980 -8.604 -36.121 1.00 33.67 286 LEU B C 1
ATOM 4575 O O . LEU B 1 299 ? -6.110 -7.372 -35.996 1.00 33.32 286 LEU B O 1
ATOM 4580 N N . LEU B 1 300 ? -6.947 -9.440 -36.500 1.00 33.23 287 LEU B N 1
ATOM 4581 C CA . LEU B 1 300 ? -8.343 -9.079 -36.838 1.00 33.26 287 LEU B CA 1
ATOM 4582 C C . LEU B 1 300 ? -9.184 -9.087 -35.557 1.00 33.81 287 LEU B C 1
ATOM 4583 O O . LEU B 1 300 ? -9.388 -10.164 -34.993 1.00 36.84 287 LEU B O 1
ATOM 4588 N N . GLU B 1 301 ? -9.628 -7.905 -35.123 1.00 33.70 288 GLU B N 1
ATOM 4589 C CA . GLU B 1 301 ? -10.360 -7.651 -33.855 1.00 33.77 288 GLU B CA 1
ATOM 4590 C C . GLU B 1 301 ? -11.835 -7.986 -34.036 1.00 32.53 288 GLU B C 1
ATOM 4591 O O . GLU B 1 301 ? -12.414 -7.523 -35.034 1.00 35.40 288 GLU B O 1
ATOM 4597 N N . ASP B 1 302 ? -12.427 -8.706 -33.083 1.00 33.58 289 ASP B N 1
ATOM 4598 C CA . ASP B 1 302 ? -13.813 -9.232 -33.191 1.00 33.55 289 ASP B CA 1
ATOM 4599 C C . ASP B 1 302 ? -14.655 -8.781 -31.988 1.00 33.50 289 ASP B C 1
ATOM 4600 O O . ASP B 1 302 ? -15.774 -9.312 -31.819 1.00 31.42 289 ASP B O 1
ATOM 4605 N N . GLU B 1 303 ? -14.178 -7.812 -31.202 1.00 32.95 290 GLU B N 1
ATOM 4606 C CA . GLU B 1 303 ? -14.922 -7.323 -30.015 1.00 34.06 290 GLU B CA 1
ATOM 4607 C C . GLU B 1 303 ? -15.347 -5.868 -30.252 1.00 33.48 290 GLU B C 1
ATOM 4608 O O . GLU B 1 303 ? -15.520 -5.121 -29.265 1.00 34.30 290 GLU B O 1
ATOM 4614 N N . PHE B 1 304 ? -15.571 -5.489 -31.514 1.00 32.36 291 PHE B N 1
ATOM 4615 C CA . PHE B 1 304 ? -16.320 -4.253 -31.880 1.00 31.06 291 PHE B CA 1
ATOM 4616 C C . PHE B 1 304 ? -17.570 -4.635 -32.670 1.00 28.94 291 PHE B C 1
ATOM 4617 O O . PHE B 1 304 ? -17.427 -5.151 -33.797 1.00 28.95 291 PHE B O 1
ATOM 4625 N N . THR B 1 305 ? -18.746 -4.381 -32.096 1.00 27.81 292 THR B N 1
ATOM 4626 C CA . THR B 1 305 ? -20.057 -4.492 -32.792 1.00 31.30 292 THR B CA 1
ATOM 4627 C C . THR B 1 305 ? -20.250 -3.261 -33.672 1.00 31.94 292 THR B C 1
ATOM 4628 O O . THR B 1 305 ? -19.635 -2.225 -33.420 1.00 29.71 292 THR B O 1
ATOM 4632 N N . PRO B 1 306 ? -21.090 -3.345 -34.731 1.00 34.98 293 PRO B N 1
ATOM 4633 C CA . PRO B 1 306 ? -21.395 -2.183 -35.570 1.00 37.81 293 PRO B CA 1
ATOM 4634 C C . PRO B 1 306 ? -21.656 -0.917 -34.749 1.00 35.70 293 PRO B C 1
ATOM 4635 O O . PRO B 1 306 ? -20.961 0.033 -34.965 1.00 35.24 293 PRO B O 1
ATOM 4639 N N . PHE B 1 307 ? -22.581 -0.962 -33.789 1.00 38.17 294 PHE B N 1
ATOM 4640 C CA . PHE B 1 307 ? -22.986 0.231 -33.002 1.00 39.19 294 PHE B CA 1
ATOM 4641 C C . PHE B 1 307 ? -21.796 0.740 -32.177 1.00 35.24 294 PHE B C 1
ATOM 4642 O O . PHE B 1 307 ? -21.713 1.952 -31.992 1.00 36.15 294 PHE B O 1
ATOM 4650 N N . ASP B 1 308 ? -20.904 -0.142 -31.715 1.00 32.96 295 ASP B N 1
ATOM 4651 C CA . ASP B 1 308 ? -19.646 0.236 -31.015 1.00 32.94 295 ASP B CA 1
ATOM 4652 C C . ASP B 1 308 ? -18.803 1.162 -31.906 1.00 33.23 295 ASP B C 1
ATOM 4653 O O . ASP B 1 308 ? -18.200 2.122 -31.379 1.00 34.24 295 ASP B O 1
ATOM 4658 N N . VAL B 1 309 ? -18.685 0.839 -33.190 1.00 33.52 296 VAL B N 1
ATOM 4659 C CA . VAL B 1 309 ? -17.883 1.634 -34.164 1.00 34.00 296 VAL B CA 1
ATOM 4660 C C . VAL B 1 309 ? -18.552 3.002 -34.337 1.00 34.86 296 VAL B C 1
ATOM 4661 O O . VAL B 1 309 ? -17.825 3.999 -34.319 1.00 36.14 296 VAL B O 1
ATOM 4665 N N . VAL B 1 310 ? -19.887 3.051 -34.403 1.00 35.86 297 VAL B N 1
ATOM 4666 C CA . VAL B 1 310 ? -20.660 4.314 -34.587 1.00 36.48 297 VAL B CA 1
ATOM 4667 C C . VAL B 1 310 ? -20.507 5.188 -33.337 1.00 39.55 297 VAL B C 1
ATOM 4668 O O . VAL B 1 310 ? -20.340 6.410 -33.525 1.00 41.40 297 VAL B O 1
ATOM 4672 N N . ARG B 1 311 ? -20.565 4.611 -32.127 1.00 38.22 298 ARG B N 1
ATOM 4673 C CA . ARG B 1 311 ? -20.488 5.380 -30.853 1.00 40.37 298 ARG B CA 1
ATOM 4674 C C . ARG B 1 311 ? -19.160 6.139 -30.812 1.00 38.63 298 ARG B C 1
ATOM 4675 O O . ARG B 1 311 ? -19.158 7.311 -30.426 1.00 39.48 298 ARG B O 1
ATOM 4683 N N . GLN B 1 312 ? -18.058 5.463 -31.137 1.00 35.69 299 GLN B N 1
ATOM 4684 C CA . GLN B 1 312 ? -16.702 6.046 -30.989 1.00 36.64 299 GLN B CA 1
ATOM 4685 C C . GLN B 1 312 ? -16.423 7.011 -32.148 1.00 33.56 299 GLN B C 1
ATOM 4686 O O . GLN B 1 312 ? -15.946 8.112 -31.858 1.00 33.90 299 GLN B O 1
ATOM 4692 N N . CYS B 1 313 ? -16.751 6.621 -33.385 1.00 33.29 300 CYS B N 1
ATOM 4693 C CA . CYS B 1 313 ? -16.446 7.365 -34.640 1.00 35.12 300 CYS B CA 1
ATOM 4694 C C . CYS B 1 313 ? -17.323 8.623 -34.788 1.00 35.14 300 CYS B C 1
ATOM 4695 O O . CYS B 1 313 ? -16.872 9.565 -35.440 1.00 36.38 300 CYS B O 1
ATOM 4698 N N . SER B 1 314 ? -18.530 8.648 -34.225 1.00 35.50 301 SER B N 1
ATOM 4699 C CA . SER B 1 314 ? -19.456 9.810 -34.314 1.00 35.79 301 SER B CA 1
ATOM 4700 C C . SER B 1 314 ? -19.531 10.573 -32.978 1.00 35.66 301 SER B C 1
ATOM 4701 O O . SER B 1 314 ? -20.165 11.638 -32.964 1.00 37.41 301 SER B O 1
ATOM 4704 N N . GLY B 1 315 ? -18.891 10.084 -31.908 1.00 36.35 302 GLY B N 1
ATOM 4705 C CA . GLY B 1 315 ? -18.789 10.794 -30.614 1.00 37.70 302 GLY B CA 1
ATOM 4706 C C . GLY B 1 315 ? -20.130 10.877 -29.895 1.00 37.50 302 GLY B C 1
ATOM 4707 O O . GLY B 1 315 ? -20.482 11.966 -29.352 1.00 31.96 302 GLY B O 1
ATOM 4708 N N . VAL B 1 316 ? -20.860 9.761 -29.874 1.00 35.80 303 VAL B N 1
ATOM 4709 C CA . VAL B 1 316 ? -22.130 9.623 -29.106 1.00 34.75 303 VAL B CA 1
ATOM 4710 C C . VAL B 1 316 ? -21.820 9.853 -27.622 1.00 31.10 303 VAL B C 1
ATOM 4711 O O . VAL B 1 316 ? -20.871 9.234 -27.106 1.00 26.66 303 VAL B O 1
ATOM 4715 N N . THR B 1 317 ? -22.578 10.729 -26.967 1.00 27.44 304 THR B N 1
ATOM 4716 C CA . THR B 1 317 ? -22.467 10.997 -25.514 1.00 29.88 304 THR B CA 1
ATOM 4717 C C . THR B 1 317 ? -23.723 10.448 -24.841 1.00 29.12 304 THR B C 1
ATOM 4718 O O . THR B 1 317 ? -24.664 10.113 -25.556 1.00 33.44 304 THR B O 1
ATOM 4722 N N . PHE B 1 318 ? -23.749 10.414 -23.513 1.00 30.96 305 PHE B N 1
ATOM 4723 C CA . PHE B 1 318 ? -24.871 9.837 -22.724 1.00 32.38 305 PHE B CA 1
ATOM 4724 C C . PHE B 1 318 ? -25.364 10.866 -21.693 1.00 34.04 305 PHE B C 1
ATOM 4725 O O . PHE B 1 318 ? -24.613 11.274 -20.803 1.00 38.60 305 PHE B O 1
ATOM 4733 N N . LYS C 2 1 ? -7.797 -26.211 -13.085 1.00 43.66 226 LYS E N 1
ATOM 4734 C CA . LYS C 2 1 ? -8.403 -27.567 -13.194 1.00 43.75 226 LYS E CA 1
ATOM 4735 C C . LYS C 2 1 ? -9.861 -27.532 -12.714 1.00 41.17 226 LYS E C 1
ATOM 4736 O O . LYS C 2 1 ? -10.711 -28.130 -13.385 1.00 40.95 226 LYS E O 1
ATOM 4742 N N . LEU C 2 2 ? -10.134 -26.882 -11.582 1.00 39.82 227 LEU E N 1
ATOM 4743 C CA . LEU C 2 2 ? -11.508 -26.740 -11.024 1.00 41.47 227 LEU E CA 1
ATOM 4744 C C . LEU C 2 2 ? -11.977 -25.285 -11.163 1.00 37.41 227 LEU E C 1
ATOM 4745 O O . LEU C 2 2 ? -11.220 -24.380 -10.777 1.00 34.62 227 LEU E O 1
ATOM 4750 N N . ALA C 2 3 ? -13.197 -25.085 -11.670 1.00 35.07 228 ALA E N 1
ATOM 4751 C CA . ALA C 2 3 ? -13.925 -23.796 -11.654 1.00 33.73 228 ALA E CA 1
ATOM 4752 C C . ALA C 2 3 ? -13.756 -23.134 -10.289 1.00 33.55 228 ALA E C 1
ATOM 4753 O O . ALA C 2 3 ? -13.868 -23.849 -9.271 1.00 38.18 228 ALA E O 1
ATOM 4755 N N . GLN C 2 4 ? -13.534 -21.822 -10.272 1.00 33.55 229 GLN E N 1
ATOM 4756 C CA . GLN C 2 4 ? -13.466 -20.993 -9.042 1.00 35.52 229 GLN E CA 1
ATOM 4757 C C . GLN C 2 4 ? -14.677 -20.053 -9.013 1.00 36.39 229 GLN E C 1
ATOM 4758 O O . GLN C 2 4 ? -14.822 -19.261 -9.952 1.00 35.29 229 GLN E O 1
ATOM 4764 N N . LEU C 2 5 ? -15.520 -20.169 -7.983 1.00 38.54 230 LEU E N 1
ATOM 4765 C CA . LEU C 2 5 ? -16.580 -19.185 -7.635 1.00 38.20 230 LEU E CA 1
ATOM 4766 C C . LEU C 2 5 ? -15.895 -18.043 -6.885 1.00 37.21 230 LEU E C 1
ATOM 4767 O O . LEU C 2 5 ? -15.335 -18.308 -5.807 1.00 37.77 230 LEU E O 1
ATOM 4772 N N . GLN C 2 6 ? -15.902 -16.827 -7.437 1.00 35.13 231 GLN E N 1
ATOM 4773 C CA . GLN C 2 6 ? -14.904 -15.791 -7.056 1.00 32.64 231 GLN E CA 1
ATOM 4774 C C . GLN C 2 6 ? -15.467 -14.936 -5.918 1.00 32.17 231 GLN E C 1
ATOM 4775 O O . GLN C 2 6 ? -15.462 -13.713 -6.056 1.00 26.75 231 GLN E O 1
ATOM 4781 N N . VAL C 2 7 ? -15.863 -15.579 -4.805 1.00 32.72 232 VAL E N 1
ATOM 4782 C CA . VAL C 2 7 ? -16.060 -14.911 -3.481 1.00 32.26 232 VAL E CA 1
ATOM 4783 C C . VAL C 2 7 ? -14.692 -14.608 -2.858 1.00 32.21 232 VAL E C 1
ATOM 4784 O O . VAL C 2 7 ? -13.689 -15.279 -3.214 1.00 31.21 232 VAL E O 1
ATOM 4788 N N . ALA C 2 8 ? -14.666 -13.627 -1.957 1.00 30.93 233 ALA E N 1
ATOM 4789 C CA . ALA C 2 8 ? -13.554 -13.373 -1.015 1.00 32.63 233 ALA E CA 1
ATOM 4790 C C . ALA C 2 8 ? -13.950 -13.880 0.378 1.00 34.10 233 ALA E C 1
ATOM 4791 O O . ALA C 2 8 ? -15.145 -14.094 0.628 1.00 35.80 233 ALA E O 1
ATOM 4793 N N . TYR C 2 9 ? -12.957 -14.044 1.245 1.00 37.22 234 TYR E N 1
ATOM 4794 C CA . TYR C 2 9 ? -13.098 -14.341 2.692 1.00 36.24 234 TYR E CA 1
ATOM 4795 C C . TYR C 2 9 ? -12.310 -13.290 3.485 1.00 33.29 234 TYR E C 1
ATOM 4796 O O . TYR C 2 9 ? -12.917 -12.594 4.310 1.00 35.75 234 TYR E O 1
ATOM 4805 N N . SER D 1 14 ? 8.853 -4.130 2.272 1.00 41.94 1 SER C N 1
ATOM 4806 C CA . SER D 1 14 ? 8.556 -2.684 2.370 1.00 41.84 1 SER C CA 1
ATOM 4807 C C . SER D 1 14 ? 8.049 -2.369 3.785 1.00 47.51 1 SER C C 1
ATOM 4808 O O . SER D 1 14 ? 8.139 -3.261 4.669 1.00 49.06 1 SER C O 1
ATOM 4811 N N . GLY D 1 15 ? 7.590 -1.136 4.012 1.00 48.14 2 GLY C N 1
ATOM 4812 C CA . GLY D 1 15 ? 7.287 -0.609 5.355 1.00 45.37 2 GLY C CA 1
ATOM 4813 C C . GLY D 1 15 ? 8.501 0.072 5.972 1.00 46.53 2 GLY C C 1
ATOM 4814 O O . GLY D 1 15 ? 9.639 -0.146 5.507 1.00 42.76 2 GLY C O 1
ATOM 4815 N N . PHE D 1 16 ? 8.258 0.888 6.989 1.00 47.74 3 PHE C N 1
ATOM 4816 C CA . PHE D 1 16 ? 9.272 1.739 7.654 1.00 49.60 3 PHE C CA 1
ATOM 4817 C C . PHE D 1 16 ? 8.772 2.003 9.071 1.00 48.42 3 PHE C C 1
ATOM 4818 O O . PHE D 1 16 ? 7.634 2.498 9.243 1.00 45.24 3 PHE C O 1
ATOM 4826 N N . ARG D 1 17 ? 9.583 1.607 10.047 1.00 47.68 4 ARG C N 1
ATOM 4827 C CA . ARG D 1 17 ? 9.245 1.646 11.489 1.00 49.50 4 ARG C CA 1
ATOM 4828 C C . ARG D 1 17 ? 10.344 2.429 12.211 1.00 47.80 4 ARG C C 1
ATOM 4829 O O . ARG D 1 17 ? 11.426 2.647 11.602 1.00 45.04 4 ARG C O 1
ATOM 4837 N N . LYS D 1 18 ? 10.065 2.869 13.437 1.00 46.55 5 LYS C N 1
ATOM 4838 C CA . LYS D 1 18 ? 11.115 3.292 14.397 1.00 45.51 5 LYS C CA 1
ATOM 4839 C C . LYS D 1 18 ? 11.847 2.017 14.812 1.00 42.25 5 LYS C C 1
ATOM 4840 O O . LYS D 1 18 ? 11.235 1.201 15.515 1.00 40.77 5 LYS C O 1
ATOM 4846 N N . MET D 1 19 ? 13.065 1.819 14.310 1.00 40.71 6 MET C N 1
ATOM 4847 C CA . MET D 1 19 ? 13.792 0.530 14.425 1.00 44.05 6 MET C CA 1
ATOM 4848 C C . MET D 1 19 ? 14.946 0.666 15.428 1.00 40.98 6 MET C C 1
ATOM 4849 O O . MET D 1 19 ? 15.961 1.347 15.118 1.00 40.12 6 MET C O 1
ATOM 4854 N N . ALA D 1 20 ? 14.794 0.058 16.603 1.00 36.49 7 ALA C N 1
ATOM 4855 C CA . ALA D 1 20 ? 15.872 -0.040 17.612 1.00 34.78 7 ALA C CA 1
ATOM 4856 C C . ALA D 1 20 ? 16.850 -1.129 17.170 1.00 33.65 7 ALA C C 1
ATOM 4857 O O . ALA D 1 20 ? 16.406 -2.079 16.478 1.00 35.18 7 ALA C O 1
ATOM 4859 N N . PHE D 1 21 ? 18.123 -0.998 17.547 1.00 32.59 8 PHE C N 1
ATOM 4860 C CA . PHE D 1 21 ? 19.140 -2.077 17.429 1.00 34.49 8 PHE C CA 1
ATOM 4861 C C . PHE D 1 21 ? 18.760 -3.241 18.338 1.00 34.53 8 PHE C C 1
ATOM 4862 O O . PHE D 1 21 ? 18.189 -3.015 19.406 1.00 33.28 8 PHE C O 1
ATOM 4870 N N . PRO D 1 22 ? 19.123 -4.493 17.973 1.00 33.46 9 PRO C N 1
ATOM 4871 C CA . PRO D 1 22 ? 18.920 -5.647 18.851 1.00 37.85 9 PRO C CA 1
ATOM 4872 C C . PRO D 1 22 ? 19.642 -5.432 20.194 1.00 38.09 9 PRO C C 1
ATOM 4873 O O . PRO D 1 22 ? 20.711 -4.870 20.211 1.00 40.69 9 PRO C O 1
ATOM 4877 N N . SER D 1 23 ? 19.023 -5.862 21.293 1.00 37.42 10 SER C N 1
ATOM 4878 C CA . SER D 1 23 ? 19.332 -5.401 22.671 1.00 36.74 10 SER C CA 1
ATOM 4879 C C . SER D 1 23 ? 20.138 -6.453 23.456 1.00 35.92 10 SER C C 1
ATOM 4880 O O . SER D 1 23 ? 20.661 -6.099 24.541 1.00 35.03 10 SER C O 1
ATOM 4883 N N . GLY D 1 24 ? 20.243 -7.681 22.929 1.00 35.84 11 GLY C N 1
ATOM 4884 C CA . GLY D 1 24 ? 20.807 -8.875 23.601 1.00 36.32 11 GLY C CA 1
ATOM 4885 C C . GLY D 1 24 ? 22.183 -8.641 24.202 1.00 35.29 11 GLY C C 1
ATOM 4886 O O . GLY D 1 24 ? 22.383 -9.005 25.371 1.00 32.25 11 GLY C O 1
ATOM 4887 N N . LYS D 1 25 ? 23.114 -8.068 23.440 1.00 39.57 12 LYS C N 1
ATOM 4888 C CA .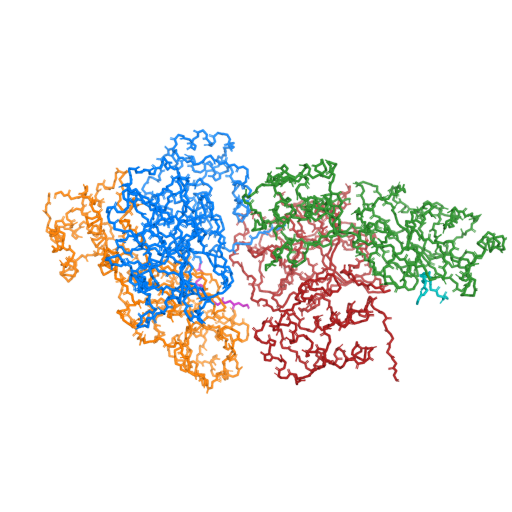 LYS D 1 25 ? 24.499 -7.785 23.918 1.00 41.00 12 LYS C CA 1
ATOM 4889 C C . LYS D 1 25 ? 24.444 -6.830 25.125 1.00 38.35 12 LYS C C 1
ATOM 4890 O O . LYS D 1 25 ? 25.230 -7.031 26.071 1.00 35.08 12 LYS C O 1
ATOM 4896 N N . VAL D 1 26 ? 23.521 -5.865 25.135 1.00 38.07 13 VAL C N 1
ATOM 4897 C CA . VAL D 1 26 ? 23.391 -4.881 26.257 1.00 39.93 13 VAL C CA 1
ATOM 4898 C C . VAL D 1 26 ? 22.639 -5.513 27.440 1.00 40.56 13 VAL C C 1
ATOM 4899 O O . VAL D 1 26 ? 22.913 -5.099 28.602 1.00 39.57 13 VAL C O 1
ATOM 4903 N N . GLU D 1 27 ? 21.756 -6.490 27.192 1.00 38.42 14 GLU C N 1
ATOM 4904 C CA . GLU D 1 27 ? 20.887 -7.071 28.259 1.00 35.77 14 GLU C CA 1
ATOM 4905 C C . GLU D 1 27 ? 21.748 -7.792 29.291 1.00 33.30 14 GLU C C 1
ATOM 4906 O O . GLU D 1 27 ? 21.498 -7.612 30.493 1.00 36.62 14 GLU C O 1
ATOM 4912 N N . GLY D 1 28 ? 22.727 -8.576 28.835 1.00 35.17 15 GLY C N 1
ATOM 4913 C CA . GLY D 1 28 ? 23.553 -9.424 29.714 1.00 33.68 15 GLY C CA 1
ATOM 4914 C C . GLY D 1 28 ? 24.525 -8.603 30.546 1.00 33.72 15 GLY C C 1
ATOM 4915 O O . GLY D 1 28 ? 25.281 -9.213 31.318 1.00 37.72 15 GLY C O 1
ATOM 4916 N N . CYS D 1 29 ? 24.556 -7.282 30.354 1.00 32.60 16 CYS C N 1
ATOM 4917 C CA . CYS D 1 29 ? 25.435 -6.327 31.086 1.00 35.03 16 CYS C CA 1
ATOM 4918 C C . CYS D 1 29 ? 24.633 -5.581 32.163 1.00 35.42 16 CYS C C 1
ATOM 4919 O O . CYS D 1 29 ? 25.237 -4.801 32.919 1.00 37.50 16 CYS C O 1
ATOM 4922 N N . MET D 1 30 ? 23.319 -5.800 32.215 1.00 36.84 17 MET C N 1
ATOM 4923 C CA . MET D 1 30 ? 22.398 -4.999 33.057 1.00 34.51 17 MET C CA 1
ATOM 4924 C C . MET D 1 30 ? 22.233 -5.706 34.406 1.00 32.78 17 MET C C 1
ATOM 4925 O O . MET D 1 30 ? 21.875 -6.899 34.434 1.00 31.40 17 MET C O 1
ATOM 4930 N N . VAL D 1 31 ? 22.538 -4.972 35.476 1.00 30.84 18 VAL C N 1
ATOM 4931 C CA . VAL D 1 31 ? 22.477 -5.444 36.881 1.00 28.65 18 VAL C CA 1
ATOM 4932 C C . VAL D 1 31 ? 21.661 -4.447 37.704 1.00 27.76 18 VAL C C 1
ATOM 4933 O O . VAL D 1 31 ? 21.373 -3.312 37.213 1.00 25.34 18 VAL C O 1
ATOM 4937 N N . GLN D 1 32 ? 21.317 -4.879 38.918 1.00 27.39 19 GLN C N 1
ATOM 4938 C CA . GLN D 1 32 ? 20.653 -4.070 39.960 1.00 27.13 19 GLN C CA 1
ATOM 4939 C C . GLN D 1 32 ? 21.732 -3.573 40.918 1.00 26.62 19 GLN C C 1
ATOM 4940 O O . GLN D 1 32 ? 22.514 -4.404 41.404 1.00 31.32 19 GLN C O 1
ATOM 4946 N N . VAL D 1 33 ? 21.770 -2.275 41.180 1.00 25.99 20 VAL C N 1
ATOM 4947 C CA . VAL D 1 33 ? 22.761 -1.623 42.090 1.00 27.78 20 VAL C CA 1
ATOM 4948 C C . VAL D 1 33 ? 21.999 -0.891 43.192 1.00 27.43 20 VAL C C 1
ATOM 4949 O O . VAL D 1 33 ? 21.308 0.089 42.877 1.00 25.90 20 VAL C O 1
ATOM 4953 N N . THR D 1 34 ? 22.141 -1.349 44.437 1.00 33.59 21 THR C N 1
ATOM 4954 C CA . THR D 1 34 ? 21.461 -0.781 45.635 1.00 34.45 21 THR C CA 1
ATOM 4955 C C . THR D 1 34 ? 22.470 -0.287 46.680 1.00 36.78 21 THR C C 1
ATOM 4956 O O . THR D 1 34 ? 23.478 -0.998 46.926 1.00 33.71 21 THR C O 1
ATOM 4960 N N . CYS D 1 35 ? 22.180 0.889 47.255 1.00 38.12 22 CYS C N 1
ATOM 4961 C CA . CYS D 1 35 ? 22.766 1.481 48.490 1.00 42.14 22 CYS C CA 1
ATOM 4962 C C . CYS D 1 35 ? 21.651 1.730 49.519 1.00 43.91 22 CYS C C 1
ATOM 4963 O O . CYS D 1 35 ? 20.971 2.772 49.420 1.00 44.37 22 CYS C O 1
ATOM 4966 N N . GLY D 1 36 ? 21.466 0.814 50.470 1.00 42.53 23 GLY C N 1
ATOM 4967 C CA . GLY D 1 36 ? 20.444 0.938 51.525 1.00 43.57 23 GLY C CA 1
ATOM 4968 C C . GLY D 1 36 ? 19.047 0.823 50.948 1.00 43.72 23 GLY C C 1
ATOM 4969 O O . GLY D 1 36 ? 18.686 -0.301 50.539 1.00 41.62 23 GLY C O 1
ATOM 4970 N N . THR D 1 37 ? 18.299 1.937 50.910 1.00 41.21 24 THR C N 1
ATOM 4971 C CA . THR D 1 37 ? 16.891 1.998 50.425 1.00 42.89 24 THR C CA 1
ATOM 4972 C C . THR D 1 37 ? 16.837 2.452 48.964 1.00 39.89 24 THR C C 1
ATOM 4973 O O . THR D 1 37 ? 15.750 2.366 48.384 1.00 42.30 24 THR C O 1
ATOM 4977 N N . THR D 1 38 ? 17.956 2.909 48.406 1.00 38.09 25 THR C N 1
ATOM 4978 C CA . THR D 1 38 ? 18.059 3.541 47.065 1.00 35.49 25 THR C CA 1
ATOM 4979 C C . THR D 1 38 ? 18.485 2.504 46.010 1.00 37.16 25 THR C C 1
ATOM 4980 O O . THR D 1 38 ? 19.564 1.908 46.193 1.00 38.47 25 THR C O 1
ATOM 4984 N N . THR D 1 39 ? 17.705 2.315 44.933 1.00 35.54 26 THR C N 1
ATOM 4985 C CA . THR D 1 39 ? 17.981 1.328 43.843 1.00 34.70 26 THR C CA 1
ATOM 4986 C C . THR D 1 39 ? 17.894 1.973 42.456 1.00 32.97 26 THR C C 1
ATOM 4987 O O . THR D 1 39 ? 16.988 2.806 42.232 1.00 29.56 26 THR C O 1
ATOM 4991 N N . LEU D 1 40 ? 18.808 1.579 41.565 1.00 29.76 27 LEU C N 1
ATOM 4992 C CA . LEU D 1 40 ? 18.755 1.862 40.110 1.00 27.67 27 LEU C CA 1
ATOM 4993 C C . LEU D 1 40 ? 19.480 0.752 39.334 1.00 25.73 27 LEU C C 1
ATOM 4994 O O . LEU D 1 40 ? 19.668 -0.358 39.912 1.00 24.95 27 LEU C O 1
ATOM 4999 N N . ASN D 1 41 ? 19.841 1.000 38.069 1.00 24.09 28 ASN C N 1
ATOM 5000 C CA . ASN D 1 41 ? 20.432 -0.031 37.179 1.00 25.49 28 ASN C CA 1
ATOM 5001 C C . ASN D 1 41 ? 21.895 0.316 36.935 1.00 27.27 28 ASN C C 1
ATOM 5002 O O . ASN D 1 41 ? 22.240 1.508 36.983 1.00 28.48 28 ASN C O 1
ATOM 5007 N N . GLY D 1 42 ? 22.699 -0.713 36.675 1.00 30.17 29 GLY C N 1
ATOM 5008 C CA . GLY D 1 42 ? 24.145 -0.593 36.433 1.00 29.56 29 GLY C CA 1
ATOM 5009 C C . GLY D 1 42 ? 24.553 -1.346 35.187 1.00 29.78 29 GLY C C 1
ATOM 5010 O O . GLY D 1 42 ? 23.812 -2.248 34.760 1.00 28.75 29 GLY C O 1
ATOM 5011 N N . LEU D 1 43 ? 25.707 -0.974 34.634 1.00 31.98 30 LEU C N 1
ATOM 5012 C CA . LEU D 1 43 ? 26.266 -1.561 33.397 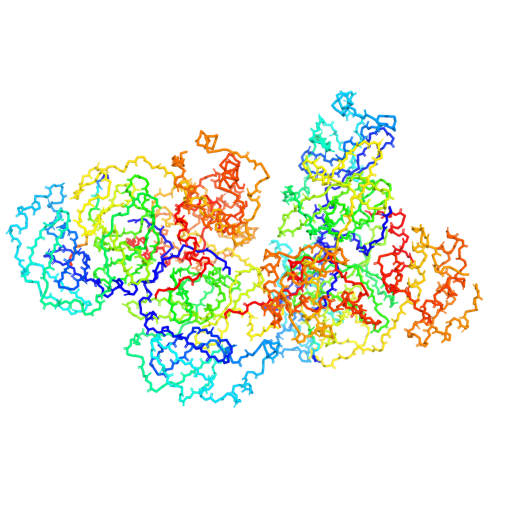1.00 33.06 30 LEU C CA 1
ATOM 5013 C C . LEU D 1 43 ? 27.543 -2.299 33.788 1.00 32.15 30 LEU C C 1
ATOM 5014 O O . LEU D 1 43 ? 28.486 -1.631 34.284 1.00 32.78 30 LEU C O 1
ATOM 5019 N N . TRP D 1 44 ? 27.510 -3.623 33.637 1.00 28.59 31 TRP C N 1
ATOM 5020 C CA . TRP D 1 44 ? 28.535 -4.596 34.074 1.00 29.27 31 TRP C CA 1
ATOM 5021 C C . TRP D 1 44 ? 29.458 -4.918 32.891 1.00 30.99 31 TRP C C 1
ATOM 5022 O O . TRP D 1 44 ? 29.115 -5.825 32.085 1.00 28.59 31 TRP C O 1
ATOM 5033 N N . LEU D 1 45 ? 30.594 -4.221 32.794 1.00 29.82 32 LEU C N 1
ATOM 5034 C CA . LEU D 1 45 ? 31.564 -4.388 31.678 1.00 31.29 32 LEU C CA 1
ATOM 5035 C C . LEU D 1 45 ? 32.904 -4.878 32.240 1.00 35.57 32 LEU C C 1
ATOM 5036 O O . LEU D 1 45 ? 33.572 -4.133 33.008 1.00 35.87 32 LEU C O 1
ATOM 5041 N N . ASP D 1 46 ? 33.238 -6.125 31.901 1.00 38.40 33 ASP C N 1
ATOM 5042 C CA . ASP D 1 46 ? 34.311 -6.926 32.535 1.00 41.13 33 ASP C CA 1
ATOM 5043 C C . ASP D 1 46 ? 34.100 -6.852 34.055 1.00 39.75 33 ASP C C 1
ATOM 5044 O O . ASP D 1 46 ? 32.999 -7.186 34.493 1.00 38.24 33 ASP C O 1
ATOM 5049 N N . ASP D 1 47 ? 35.082 -6.394 34.829 1.00 41.97 34 ASP C N 1
ATOM 5050 C CA . ASP D 1 47 ? 35.003 -6.417 36.317 1.00 46.01 34 ASP C CA 1
ATOM 5051 C C . ASP D 1 47 ? 34.559 -5.050 36.872 1.00 42.70 34 ASP C C 1
ATOM 5052 O O . ASP D 1 47 ? 34.803 -4.813 38.072 1.00 43.06 34 ASP C O 1
ATOM 5057 N N . VAL D 1 48 ? 33.894 -4.201 36.075 1.00 41.11 35 VAL C N 1
ATOM 5058 C CA . VAL D 1 48 ? 33.423 -2.858 36.540 1.00 38.22 35 VAL C CA 1
ATOM 5059 C C . VAL D 1 48 ? 31.907 -2.745 36.334 1.00 38.36 35 VAL C C 1
ATOM 5060 O O . VAL D 1 48 ? 31.394 -3.231 35.317 1.00 38.13 35 VAL C O 1
ATOM 5064 N N . VAL D 1 49 ? 31.219 -2.135 37.300 1.00 37.58 36 VAL C N 1
ATOM 5065 C CA . VAL D 1 49 ? 29.777 -1.772 37.222 1.00 35.78 36 VAL C CA 1
ATOM 5066 C C . VAL D 1 49 ? 29.695 -0.241 37.258 1.00 36.28 36 VAL C C 1
ATOM 5067 O O . VAL D 1 49 ? 30.254 0.368 38.200 1.00 36.82 36 VAL C O 1
ATOM 5071 N N . TYR D 1 50 ? 29.126 0.349 36.200 1.00 36.95 37 TYR C N 1
ATOM 5072 C CA . TYR D 1 50 ? 28.952 1.809 35.991 1.00 35.58 37 TYR C CA 1
ATOM 5073 C C . TYR D 1 50 ? 27.506 2.138 36.328 1.00 36.60 37 TYR C C 1
ATOM 5074 O O . TYR D 1 50 ? 26.651 1.371 35.878 1.00 32.83 37 TYR C O 1
ATOM 5083 N N . CYS D 1 51 ? 27.260 3.198 37.103 1.00 36.73 38 CYS C N 1
ATOM 5084 C CA . CYS D 1 51 ? 25.888 3.637 37.477 1.00 37.51 38 CYS C CA 1
ATOM 5085 C C . CYS D 1 51 ? 25.880 5.076 37.993 1.00 35.66 38 CYS C C 1
ATOM 5086 O O . CYS D 1 51 ? 26.875 5.578 38.511 1.00 30.35 38 CYS C O 1
ATOM 5089 N N . PRO D 1 52 ? 24.739 5.794 37.862 1.00 36.47 39 PRO C N 1
ATOM 5090 C CA . PRO D 1 52 ? 24.624 7.145 38.408 1.00 34.32 39 PRO C CA 1
ATOM 5091 C C . PRO D 1 52 ? 25.003 7.197 39.897 1.00 34.12 39 PRO C C 1
ATOM 5092 O O . PRO D 1 52 ? 24.601 6.317 40.673 1.00 31.06 39 PRO C O 1
ATOM 5096 N N . ARG D 1 53 ? 25.786 8.214 40.267 1.00 33.18 40 ARG C N 1
ATOM 5097 C CA . ARG D 1 53 ? 26.297 8.380 41.649 1.00 34.58 40 ARG C CA 1
ATOM 5098 C C . ARG D 1 53 ? 25.142 8.657 42.621 1.00 35.88 40 ARG C C 1
ATOM 5099 O O . ARG D 1 53 ? 25.360 8.445 43.823 1.00 36.45 40 ARG C O 1
ATOM 5107 N N . HIS D 1 54 ? 23.967 9.083 42.133 1.00 37.19 41 HIS C N 1
ATOM 5108 C CA . HIS D 1 54 ? 22.810 9.484 42.985 1.00 40.25 41 HIS C CA 1
ATOM 5109 C C . HIS D 1 54 ? 22.214 8.240 43.670 1.00 40.30 41 HIS C C 1
ATOM 5110 O O . HIS D 1 54 ? 21.309 8.408 44.522 1.00 38.81 41 HIS C O 1
ATOM 5117 N N . VAL D 1 55 ? 22.759 7.049 43.384 1.00 41.35 42 VAL C N 1
ATOM 5118 C CA . VAL D 1 55 ? 22.432 5.778 44.099 1.00 41.97 42 VAL C CA 1
ATOM 5119 C C . VAL D 1 55 ? 22.773 5.920 45.591 1.00 42.43 42 VAL C C 1
ATOM 5120 O O . VAL D 1 55 ? 22.098 5.267 46.400 1.00 36.83 42 VAL C O 1
ATOM 5124 N N . ILE D 1 56 ? 23.765 6.752 45.937 1.00 44.93 43 ILE C N 1
ATOM 5125 C CA . ILE D 1 56 ? 24.296 6.917 47.327 1.00 48.28 43 ILE C CA 1
ATOM 5126 C C . ILE D 1 56 ? 23.457 7.927 48.137 1.00 49.09 43 ILE C C 1
ATOM 5127 O O . ILE D 1 56 ? 23.712 8.043 49.350 1.00 46.41 43 ILE C O 1
ATOM 5132 N N . CYS D 1 57 ? 22.499 8.625 47.517 1.00 48.22 44 CYS C N 1
ATOM 5133 C CA . CYS D 1 57 ? 21.607 9.601 48.200 1.00 49.43 44 CYS C CA 1
ATOM 5134 C C . CYS D 1 57 ? 20.403 8.898 48.844 1.00 50.49 44 CYS C C 1
ATOM 5135 O O . CYS D 1 57 ? 20.002 7.821 48.359 1.00 47.28 44 CYS C O 1
ATOM 5138 N N . THR D 1 58 ? 19.853 9.493 49.906 1.00 50.86 45 THR C N 1
ATOM 5139 C CA . THR D 1 58 ? 18.463 9.255 50.384 1.00 55.36 45 THR C CA 1
ATOM 5140 C C . THR D 1 58 ? 17.571 10.365 49.808 1.00 58.16 45 THR C C 1
ATOM 5141 O O . THR D 1 58 ? 18.127 11.298 49.177 1.00 57.52 45 THR C O 1
ATOM 5145 N N . SER D 1 59 ? 16.252 10.266 50.009 1.00 58.65 46 SER C N 1
ATOM 5146 C CA . SER D 1 59 ? 15.231 11.235 49.523 1.00 60.38 46 SER C CA 1
ATOM 5147 C C . SER D 1 59 ? 15.540 12.651 50.027 1.00 59.03 46 SER C C 1
ATOM 5148 O O . SER D 1 59 ? 15.298 13.614 49.256 1.00 54.64 46 SER C O 1
ATOM 5151 N N . GLU D 1 60 ? 16.064 12.769 51.255 1.00 59.18 47 GLU C N 1
ATOM 5152 C CA . GLU D 1 60 ? 16.366 14.066 51.930 1.00 60.31 47 GLU C CA 1
ATOM 5153 C C . GLU D 1 60 ? 17.724 14.623 51.475 1.00 57.05 47 GLU C C 1
ATOM 5154 O O . GLU D 1 60 ? 17.944 15.825 51.684 1.00 53.04 47 GLU C O 1
ATOM 5160 N N . ASP D 1 61 ? 18.585 13.789 50.875 1.00 57.42 48 ASP C N 1
ATOM 5161 C CA . ASP D 1 61 ? 19.930 14.173 50.357 1.00 57.06 48 ASP C CA 1
ATOM 5162 C C . ASP D 1 61 ? 19.828 14.765 48.941 1.00 50.67 48 ASP C C 1
ATOM 5163 O O . ASP D 1 61 ? 20.869 15.193 48.439 1.00 45.86 48 ASP C O 1
ATOM 5168 N N . MET D 1 62 ? 18.641 14.802 48.322 1.00 51.79 49 MET C N 1
ATOM 5169 C CA . MET D 1 62 ? 18.485 14.956 46.842 1.00 53.55 49 MET C CA 1
ATOM 5170 C C . MET D 1 62 ? 18.471 16.430 46.402 1.00 51.09 49 MET C C 1
ATOM 5171 O O . MET D 1 62 ? 18.678 16.663 45.195 1.00 51.66 49 MET C O 1
ATOM 5176 N N . LEU D 1 63 ? 18.250 17.399 47.298 1.00 49.86 50 LEU C N 1
ATOM 5177 C CA . LEU D 1 63 ? 18.074 18.823 46.885 1.00 52.59 50 LEU C CA 1
ATOM 5178 C C . LEU D 1 63 ? 19.428 19.394 46.442 1.00 51.90 50 LEU C C 1
ATOM 5179 O O . LEU D 1 63 ? 19.484 19.961 45.331 1.00 46.92 50 LEU C O 1
ATOM 5184 N N . ASN D 1 64 ? 20.476 19.242 47.260 1.00 52.08 51 ASN C N 1
ATOM 5185 C CA . ASN D 1 64 ? 21.878 19.530 46.852 1.00 53.34 51 ASN C CA 1
ATOM 5186 C C . ASN D 1 64 ? 22.811 18.570 47.582 1.00 51.13 51 ASN C C 1
ATOM 5187 O O . ASN D 1 64 ? 23.471 18.963 48.542 1.00 48.74 51 ASN C O 1
ATOM 5192 N N . PRO D 1 65 ? 22.872 17.286 47.148 1.00 48.13 52 PRO C N 1
ATOM 5193 C CA . PRO D 1 65 ? 23.718 16.278 47.791 1.00 48.71 52 PRO C CA 1
ATOM 5194 C C . PRO D 1 65 ? 25.224 16.543 47.629 1.00 48.39 52 PRO C C 1
ATOM 5195 O O . PRO D 1 65 ? 25.700 16.660 46.499 1.00 46.65 52 PRO C O 1
ATOM 5199 N N . ASN D 1 66 ? 25.935 16.621 48.755 1.00 48.40 53 ASN C N 1
ATOM 5200 C CA . ASN D 1 66 ? 27.421 16.641 48.798 1.00 45.71 53 ASN C CA 1
ATOM 5201 C C . ASN D 1 66 ? 27.897 15.209 48.531 1.00 44.80 53 ASN C C 1
ATOM 5202 O O . ASN D 1 66 ? 28.030 14.434 49.504 1.00 46.61 53 ASN C O 1
ATOM 5207 N N . TYR D 1 67 ? 28.122 14.877 47.256 1.00 42.05 54 TYR C N 1
ATOM 5208 C CA . TYR D 1 67 ? 28.407 13.505 46.755 1.00 40.51 54 TYR C CA 1
ATOM 5209 C C . TYR D 1 67 ? 29.737 12.988 47.312 1.00 43.42 54 TYR C C 1
ATOM 5210 O O . TYR D 1 67 ? 29.827 11.771 47.635 1.00 43.40 54 TYR C O 1
ATOM 5219 N N . GLU D 1 68 ? 30.726 13.883 47.414 1.00 45.15 55 GLU C N 1
ATOM 5220 C CA . GLU D 1 68 ? 32.132 13.570 47.786 1.00 44.73 55 GLU C CA 1
ATOM 5221 C C . GLU D 1 68 ? 32.139 13.128 49.252 1.00 47.51 55 GLU C C 1
ATOM 5222 O O . GLU D 1 68 ? 32.786 12.105 49.562 1.00 47.13 55 GLU C O 1
ATOM 5228 N N . ASP D 1 69 ? 31.390 13.855 50.092 1.00 50.07 56 ASP C N 1
ATOM 5229 C CA . ASP D 1 69 ? 31.130 13.555 51.527 1.00 51.07 56 ASP C CA 1
ATOM 5230 C C . ASP D 1 69 ? 30.318 12.256 51.671 1.00 49.78 56 ASP C C 1
ATOM 5231 O O . ASP D 1 69 ? 30.673 11.445 52.551 1.00 56.25 56 ASP C O 1
ATOM 5236 N N . LEU D 1 70 ? 29.258 12.065 50.873 1.00 48.68 57 LEU C N 1
ATOM 5237 C CA . LEU D 1 70 ? 28.376 10.858 50.927 1.00 45.83 57 LEU C CA 1
ATOM 5238 C C . LEU D 1 70 ? 29.177 9.599 50.547 1.00 44.36 57 LEU C C 1
ATOM 5239 O O . LEU D 1 70 ? 28.900 8.528 51.129 1.00 44.74 57 LEU C O 1
ATOM 5244 N N . LEU D 1 71 ? 30.146 9.721 49.632 1.00 44.59 58 LEU C N 1
ATOM 5245 C CA . LEU D 1 71 ? 30.995 8.593 49.158 1.00 46.08 58 LEU C CA 1
ATOM 5246 C C . LEU D 1 71 ? 32.008 8.206 50.243 1.00 50.42 58 LEU C C 1
ATOM 5247 O O . LEU D 1 71 ? 32.212 6.978 50.460 1.00 50.10 58 LEU C O 1
ATOM 5252 N N . ILE D 1 72 ? 32.608 9.207 50.902 1.00 50.66 59 ILE C N 1
ATOM 5253 C CA . ILE D 1 72 ? 33.563 9.045 52.042 1.00 49.37 59 ILE C CA 1
ATOM 5254 C C . ILE D 1 72 ? 33.005 7.994 53.011 1.00 48.84 59 ILE C C 1
ATOM 5255 O O . ILE D 1 72 ? 33.783 7.136 53.458 1.00 53.20 59 ILE C O 1
ATOM 5260 N N . ARG D 1 73 ? 31.705 8.045 53.306 1.00 49.59 60 ARG C N 1
ATOM 5261 C CA . ARG D 1 73 ? 31.052 7.186 54.333 1.00 49.69 60 ARG C CA 1
ATOM 5262 C C . ARG D 1 73 ? 30.636 5.833 53.725 1.00 45.67 60 ARG C C 1
ATOM 5263 O O . ARG D 1 73 ? 30.260 4.947 54.504 1.00 44.87 60 ARG C O 1
ATOM 5271 N N . LYS D 1 74 ? 30.674 5.673 52.399 1.00 43.41 61 LYS C N 1
ATOM 5272 C CA . LYS D 1 74 ? 30.237 4.424 51.711 1.00 44.23 61 LYS C CA 1
ATOM 5273 C C . LYS D 1 74 ? 31.417 3.446 51.614 1.00 43.46 61 LYS C C 1
ATOM 5274 O O . LYS D 1 74 ? 32.480 3.849 51.111 1.00 45.85 61 LYS C O 1
ATOM 5280 N N . SER D 1 75 ? 31.228 2.204 52.068 1.00 41.67 62 SER C N 1
ATOM 5281 C CA . SER D 1 75 ? 32.209 1.097 51.932 1.00 44.00 62 SER C CA 1
ATOM 5282 C C . SER D 1 75 ? 31.760 0.156 50.811 1.00 40.52 62 SER C C 1
ATOM 5283 O O . SER D 1 75 ? 30.563 0.192 50.443 1.00 43.14 62 SER C O 1
ATOM 5286 N N . ASN D 1 76 ? 32.677 -0.670 50.309 1.00 38.08 63 ASN C N 1
ATOM 5287 C CA . ASN D 1 76 ? 32.392 -1.705 49.277 1.00 36.60 63 ASN C CA 1
ATOM 5288 C C . ASN D 1 76 ? 31.187 -2.561 49.689 1.00 37.96 63 ASN C C 1
ATOM 5289 O O . ASN D 1 76 ? 30.466 -3.029 48.780 1.00 44.20 63 ASN C O 1
ATOM 5294 N N . HIS D 1 77 ? 30.961 -2.763 50.991 1.00 33.18 64 HIS C N 1
ATOM 5295 C CA . HIS D 1 77 ? 29.907 -3.673 51.503 1.00 34.11 64 HIS C CA 1
ATOM 5296 C C . HIS D 1 77 ? 28.517 -3.014 51.418 1.00 35.19 64 HIS C C 1
ATOM 5297 O O . HIS D 1 77 ? 27.543 -3.768 51.484 1.00 33.52 64 HIS C O 1
ATOM 5304 N N . ASN D 1 78 ? 28.416 -1.685 51.253 1.00 37.18 65 ASN C N 1
ATOM 5305 C CA . ASN D 1 78 ? 27.120 -0.941 51.238 1.00 38.93 65 ASN C CA 1
ATOM 5306 C C . ASN D 1 78 ? 26.458 -1.006 49.856 1.00 41.92 65 ASN C C 1
ATOM 5307 O O . ASN D 1 78 ? 25.205 -0.926 49.809 1.00 46.26 65 ASN C O 1
ATOM 5312 N N . PHE D 1 79 ? 27.271 -1.082 48.795 1.00 37.64 66 PHE C N 1
ATOM 5313 C CA . PHE D 1 79 ? 26.875 -1.347 47.388 1.00 37.11 66 PHE C CA 1
ATOM 5314 C C . PHE D 1 79 ? 26.498 -2.823 47.200 1.00 34.91 66 PHE C C 1
ATOM 5315 O O . PHE D 1 79 ? 27.399 -3.689 47.137 1.00 32.42 66 PHE C O 1
ATOM 5323 N N . LEU D 1 80 ? 25.195 -3.094 47.092 1.00 31.47 67 LEU C N 1
ATOM 5324 C CA . LEU D 1 80 ? 24.636 -4.423 46.749 1.00 31.08 67 LEU C CA 1
ATOM 5325 C C . LEU D 1 80 ? 24.351 -4.455 45.246 1.00 29.99 67 LEU C C 1
ATOM 5326 O O . LEU D 1 80 ? 23.705 -3.512 44.748 1.00 30.70 67 LEU C O 1
ATOM 5331 N N . VAL D 1 81 ? 24.864 -5.476 44.552 1.00 28.70 68 VAL C N 1
ATOM 5332 C CA . VAL D 1 81 ? 24.711 -5.669 43.080 1.00 29.15 68 VAL C CA 1
ATOM 5333 C C . VAL D 1 81 ? 24.187 -7.087 42.814 1.00 31.47 68 VAL C C 1
ATOM 5334 O O . VAL D 1 81 ? 24.850 -8.070 43.225 1.00 31.53 68 VAL C O 1
ATOM 5338 N N . GLN D 1 82 ? 22.997 -7.196 42.216 1.00 33.31 69 GLN C N 1
ATOM 5339 C CA . GLN D 1 82 ? 22.403 -8.499 41.806 1.00 37.13 69 GLN C CA 1
ATOM 5340 C C . GLN D 1 82 ? 22.369 -8.551 40.277 1.00 34.13 69 GLN C C 1
ATOM 5341 O O . GLN D 1 82 ? 21.838 -7.605 39.669 1.00 30.47 69 GLN C O 1
ATOM 5347 N N . ALA D 1 83 ? 22.950 -9.598 39.690 1.00 33.52 70 ALA C N 1
ATOM 5348 C CA . ALA D 1 83 ? 22.954 -9.854 38.229 1.00 35.61 70 ALA C CA 1
ATOM 5349 C C . ALA D 1 83 ? 22.047 -11.051 37.965 1.00 35.13 70 ALA C C 1
ATOM 5350 O O . ALA D 1 83 ? 22.421 -12.163 38.349 1.00 33.05 70 ALA C O 1
ATOM 5352 N N . GLY D 1 84 ? 20.887 -10.816 37.347 1.00 41.48 71 GLY C N 1
ATOM 5353 C CA . GLY D 1 84 ? 19.716 -11.700 37.490 1.00 41.00 71 GLY C CA 1
ATOM 5354 C C . GLY D 1 84 ? 19.458 -11.917 38.971 1.00 43.89 71 GLY C C 1
ATOM 5355 O O . GLY D 1 84 ? 19.271 -10.911 39.679 1.00 43.54 71 GLY C O 1
ATOM 5356 N N . ASN D 1 85 ? 19.534 -13.167 39.429 1.00 45.88 72 ASN C N 1
ATOM 5357 C CA . ASN D 1 85 ? 19.428 -13.552 40.864 1.00 52.65 72 ASN C CA 1
ATOM 5358 C C . ASN D 1 85 ? 20.811 -13.435 41.529 1.00 52.57 72 ASN C C 1
ATOM 5359 O O . ASN D 1 85 ? 20.865 -12.933 42.687 1.00 51.97 72 ASN C O 1
ATOM 5364 N N . VAL D 1 86 ? 21.869 -13.813 40.789 1.00 48.84 73 VAL C N 1
ATOM 5365 C CA . VAL D 1 86 ? 23.290 -13.982 41.235 1.00 44.62 73 VAL C CA 1
ATOM 5366 C C . VAL D 1 86 ? 23.818 -12.694 41.892 1.00 41.27 73 VAL C C 1
ATOM 5367 O O . VAL D 1 86 ? 23.978 -11.678 41.189 1.00 37.85 73 VAL C O 1
ATOM 5371 N N . GLN D 1 87 ? 24.125 -12.769 43.190 1.00 39.44 74 GLN C N 1
ATOM 5372 C CA . GLN D 1 87 ? 24.790 -11.706 43.996 1.00 42.25 74 GLN C CA 1
ATOM 5373 C C . GLN D 1 87 ? 26.232 -11.531 43.501 1.00 39.68 74 GLN C C 1
ATOM 5374 O O . GLN D 1 87 ? 26.998 -12.494 43.613 1.00 41.10 74 GLN C O 1
ATOM 5380 N N . LEU D 1 88 ? 26.567 -10.365 42.935 1.00 39.10 75 LEU C N 1
ATOM 5381 C CA . LEU D 1 88 ? 27.962 -9.959 42.606 1.00 39.01 75 LEU C CA 1
ATOM 5382 C C . LEU D 1 88 ? 28.540 -9.188 43.801 1.00 41.54 75 LEU C C 1
ATOM 5383 O O . LEU D 1 88 ? 27.815 -8.336 44.376 1.00 40.99 75 LEU C O 1
ATOM 5388 N N . ARG D 1 89 ? 29.797 -9.472 44.153 1.00 39.59 76 ARG C N 1
ATOM 5389 C CA . ARG D 1 89 ? 30.499 -8.876 45.317 1.00 38.56 76 ARG C CA 1
ATOM 5390 C C . ARG D 1 89 ? 31.366 -7.708 44.841 1.00 35.96 76 ARG C C 1
ATOM 5391 O O . ARG D 1 89 ? 32.159 -7.892 43.906 1.00 40.03 76 ARG C O 1
ATOM 5399 N N . VAL D 1 90 ? 31.187 -6.545 45.458 1.00 35.87 77 VAL C N 1
ATOM 5400 C CA . VAL D 1 90 ? 31.912 -5.280 45.138 1.00 35.87 77 VAL C CA 1
ATOM 5401 C C . VAL D 1 90 ? 33.151 -5.200 46.032 1.00 35.54 77 VAL C C 1
ATOM 5402 O O . VAL D 1 90 ? 32.999 -5.365 47.253 1.00 33.07 77 VAL C O 1
ATOM 5406 N N . ILE D 1 91 ? 34.305 -4.876 45.451 1.00 35.19 78 ILE C N 1
ATOM 5407 C CA . ILE D 1 91 ? 35.625 -4.915 46.147 1.00 35.59 78 ILE C CA 1
ATOM 5408 C C . ILE D 1 91 ? 36.341 -3.572 45.980 1.00 35.41 78 ILE C C 1
ATOM 5409 O O . ILE D 1 91 ? 37.535 -3.534 46.267 1.00 35.38 78 ILE C O 1
ATOM 5414 N N . GLY D 1 92 ? 35.641 -2.516 45.544 1.00 35.75 79 GLY C N 1
ATOM 5415 C CA . GLY D 1 92 ? 36.254 -1.213 45.208 1.00 37.69 79 GLY C CA 1
ATOM 5416 C C . GLY D 1 92 ? 35.250 -0.220 44.649 1.00 37.52 79 GLY C C 1
ATOM 5417 O O . GLY D 1 92 ? 34.478 -0.603 43.759 1.00 37.24 79 GLY C O 1
ATOM 5418 N N . HIS D 1 93 ? 35.278 1.020 45.146 1.00 41.53 80 HIS C N 1
ATOM 5419 C CA . HIS D 1 93 ? 34.400 2.139 44.708 1.00 44.99 80 HIS C CA 1
ATOM 5420 C C . HIS D 1 93 ? 35.245 3.389 44.410 1.00 46.18 80 HIS C C 1
ATOM 5421 O O . HIS D 1 93 ? 36.195 3.660 45.165 1.00 45.25 80 HIS C O 1
ATOM 5428 N N . SER D 1 94 ? 34.912 4.101 43.327 1.00 44.90 81 SER C N 1
ATOM 5429 C CA . SER D 1 94 ? 35.430 5.453 42.983 1.00 42.57 81 SER C CA 1
ATOM 5430 C C . SER D 1 94 ? 34.346 6.241 42.239 1.00 38.94 81 SER C C 1
ATOM 5431 O O . SER D 1 94 ? 33.405 5.612 41.711 1.00 34.52 81 SER C O 1
ATOM 5434 N N . MET D 1 95 ? 34.496 7.563 42.168 1.00 39.49 82 MET C N 1
ATOM 5435 C CA . MET D 1 95 ? 33.554 8.480 41.473 1.00 40.34 82 MET C CA 1
ATOM 5436 C C . MET D 1 95 ? 34.264 9.160 40.301 1.00 38.75 82 MET C C 1
ATOM 5437 O O . MET D 1 95 ? 35.299 9.801 40.530 1.00 41.56 82 MET C O 1
ATOM 5442 N N . GLN D 1 96 ? 33.711 9.036 39.099 1.00 39.53 83 GLN C N 1
ATOM 5443 C CA . GLN D 1 96 ? 34.126 9.807 37.895 1.00 40.48 83 GLN C CA 1
ATOM 5444 C C . GLN D 1 96 ? 32.990 10.758 37.490 1.00 37.36 83 GLN C C 1
ATOM 5445 O O . GLN D 1 96 ? 32.052 10.299 36.819 1.00 34.25 83 GLN C O 1
ATOM 5451 N N . ASN D 1 97 ? 33.068 12.038 37.862 1.00 36.23 84 ASN C N 1
ATOM 5452 C CA . ASN D 1 97 ? 32.008 13.039 37.541 1.00 36.78 84 ASN C CA 1
ATOM 5453 C C . ASN D 1 97 ? 30.692 12.559 38.174 1.00 33.63 84 ASN C C 1
ATOM 5454 O O . ASN D 1 97 ? 30.681 12.365 39.386 1.00 34.53 84 ASN C O 1
ATOM 5459 N N . CYS D 1 98 ? 29.635 12.313 37.399 1.00 35.32 85 CYS C N 1
ATOM 5460 C CA . CYS D 1 98 ? 28.305 11.940 37.953 1.00 36.33 85 CYS C CA 1
ATOM 5461 C C . CYS D 1 98 ? 28.111 10.414 37.986 1.00 38.67 85 CYS C C 1
ATOM 5462 O O . CYS D 1 98 ? 26.976 9.991 38.265 1.00 41.23 85 CYS C O 1
ATOM 5465 N N . VAL D 1 99 ? 29.160 9.608 37.781 1.00 36.77 86 VAL C N 1
ATOM 5466 C CA . VAL D 1 99 ? 29.030 8.114 37.758 1.00 40.43 86 VAL C CA 1
ATOM 5467 C C . VAL D 1 99 ? 29.954 7.490 38.806 1.00 41.08 86 VAL C C 1
ATOM 5468 O O . VAL D 1 99 ? 31.055 8.023 39.008 1.00 41.98 86 VAL C O 1
ATOM 5472 N N . LEU D 1 100 ? 29.503 6.388 39.418 1.00 43.50 87 LEU C N 1
ATOM 5473 C CA . LEU D 1 100 ? 30.311 5.503 40.299 1.00 43.69 87 LEU C CA 1
ATOM 5474 C C . LEU D 1 100 ? 30.846 4.318 39.494 1.00 43.04 87 LEU C C 1
ATOM 5475 O O . LEU D 1 100 ? 30.053 3.637 38.829 1.00 42.27 87 LEU C O 1
ATOM 5480 N N . LYS D 1 101 ? 32.152 4.087 39.595 1.00 42.31 88 LYS C N 1
ATOM 5481 C CA . LYS D 1 101 ? 32.840 2.877 39.091 1.00 42.73 88 LYS C CA 1
ATOM 5482 C C . LYS D 1 101 ? 32.966 1.889 40.262 1.00 41.13 88 LYS C C 1
ATOM 5483 O O . LYS D 1 101 ? 33.731 2.174 41.214 1.00 39.40 88 LYS C O 1
ATOM 5489 N N . LEU D 1 102 ? 32.191 0.803 40.218 1.00 37.76 89 LEU C N 1
ATOM 5490 C CA . LEU D 1 102 ? 32.205 -0.276 41.238 1.00 36.31 89 LEU C CA 1
ATOM 5491 C C . LEU D 1 102 ? 32.947 -1.485 40.675 1.00 35.05 89 LEU C C 1
ATOM 5492 O O . LEU D 1 102 ? 32.411 -2.112 39.737 1.00 31.73 89 LEU C O 1
ATOM 5497 N N . LYS D 1 103 ? 34.117 -1.782 41.243 1.00 36.90 90 LYS C N 1
ATOM 5498 C CA . LYS D 1 103 ? 34.943 -2.965 40.894 1.00 40.33 90 LYS C CA 1
ATOM 5499 C C . LYS D 1 103 ? 34.304 -4.198 41.539 1.00 39.94 90 LYS C C 1
ATOM 5500 O O . LYS D 1 103 ? 34.056 -4.162 42.759 1.00 37.74 90 LYS C O 1
ATOM 5506 N N . VAL D 1 104 ? 34.037 -5.238 40.752 1.00 38.65 91 VAL C N 1
ATOM 5507 C CA . VAL D 1 104 ? 33.380 -6.481 41.246 1.00 40.33 91 VAL C CA 1
ATOM 5508 C C . VAL D 1 104 ? 34.361 -7.650 41.116 1.00 42.81 91 VAL C C 1
ATOM 5509 O O . VAL D 1 104 ? 35.296 -7.561 40.304 1.00 47.16 91 VAL C O 1
ATOM 5513 N N . ASP D 1 105 ? 34.128 -8.689 41.921 1.00 44.88 92 ASP C N 1
ATOM 5514 C CA . ASP D 1 105 ? 34.989 -9.885 42.109 1.00 46.92 92 ASP C CA 1
ATOM 5515 C C . ASP D 1 105 ? 34.867 -10.816 40.900 1.00 46.58 92 ASP C C 1
ATOM 5516 O O . ASP D 1 105 ? 35.464 -11.905 40.950 1.00 48.61 92 ASP C O 1
ATOM 5521 N N . THR D 1 106 ? 34.088 -10.438 39.884 1.00 46.14 93 THR C N 1
ATOM 5522 C CA . THR D 1 106 ? 33.780 -11.293 38.704 1.00 46.33 93 THR C CA 1
ATOM 5523 C C . THR D 1 106 ? 33.610 -10.390 37.480 1.00 45.05 93 THR C C 1
ATOM 5524 O O . THR D 1 106 ? 32.732 -9.517 37.513 1.00 44.77 93 THR C O 1
ATOM 5528 N N . ALA D 1 107 ? 34.442 -10.564 36.456 1.00 42.64 94 ALA C N 1
ATOM 5529 C CA . ALA D 1 107 ? 34.236 -9.928 35.136 1.00 40.69 94 ALA C CA 1
ATOM 5530 C C . ALA D 1 107 ? 32.970 -10.528 34.524 1.00 40.75 94 ALA C C 1
ATOM 5531 O O . ALA D 1 107 ? 32.773 -11.769 34.650 1.00 40.75 94 ALA C O 1
ATOM 5533 N N . ASN D 1 108 ? 32.130 -9.685 33.928 1.00 37.32 95 ASN C N 1
ATOM 5534 C CA . ASN D 1 108 ? 30.953 -10.132 33.147 1.00 39.27 95 ASN C CA 1
ATOM 5535 C C . ASN D 1 108 ? 31.426 -11.089 32.054 1.00 40.11 95 ASN C C 1
ATOM 5536 O O . ASN D 1 108 ? 32.128 -10.668 31.130 1.00 37.63 95 ASN C O 1
ATOM 5541 N N . PRO D 1 109 ? 31.062 -12.395 32.136 1.00 37.41 96 PRO C N 1
ATOM 5542 C CA . PRO D 1 109 ? 31.470 -13.379 31.129 1.00 35.19 96 PRO C CA 1
ATOM 5543 C C . PRO D 1 109 ? 30.927 -13.130 29.711 1.00 38.40 96 PRO C C 1
ATOM 5544 O O . PRO D 1 109 ? 31.531 -13.624 28.758 1.00 34.48 96 PRO C O 1
ATOM 5548 N N . LYS D 1 110 ? 29.810 -12.402 29.593 1.00 38.73 97 LYS C N 1
ATOM 5549 C CA . LYS D 1 110 ? 29.144 -12.089 28.301 1.00 41.58 97 LYS C CA 1
ATOM 5550 C C . LYS D 1 110 ? 29.347 -10.604 27.965 1.00 40.20 97 LYS C C 1
ATOM 5551 O O . LYS D 1 110 ? 28.437 -10.016 27.330 1.00 36.29 97 LYS C O 1
ATOM 5557 N N . THR D 1 111 ? 30.496 -10.028 28.345 1.00 36.53 98 THR C N 1
ATOM 5558 C CA . THR D 1 111 ? 30.880 -8.639 27.975 1.00 37.03 98 THR C CA 1
ATOM 5559 C C . THR D 1 111 ? 30.988 -8.553 26.452 1.00 35.37 98 THR C C 1
ATOM 5560 O O . THR D 1 111 ? 31.704 -9.342 25.829 1.00 37.10 98 THR C O 1
ATOM 5564 N N . PRO D 1 112 ? 30.245 -7.632 25.799 1.00 33.12 99 PRO C N 1
ATOM 5565 C CA . PRO D 1 112 ? 30.420 -7.377 24.368 1.00 32.04 99 PRO C CA 1
ATOM 5566 C C . PRO D 1 112 ? 31.635 -6.482 24.116 1.00 30.63 99 PRO C C 1
ATOM 5567 O O . PRO D 1 112 ? 31.969 -5.702 24.992 1.00 32.12 99 PRO C O 1
ATOM 5571 N N . LYS D 1 113 ? 32.253 -6.609 22.942 1.00 30.52 100 LYS C N 1
ATOM 5572 C CA . LYS D 1 113 ? 33.265 -5.636 22.471 1.00 29.41 100 LYS C CA 1
ATOM 5573 C C . LYS D 1 113 ? 32.561 -4.275 22.441 1.00 27.41 100 LYS C C 1
ATOM 5574 O O . LYS D 1 113 ? 31.482 -4.178 21.859 1.00 25.35 100 LYS C O 1
ATOM 5580 N N . TYR D 1 114 ? 33.099 -3.283 23.137 1.00 29.95 101 TYR C N 1
ATOM 5581 C CA . TYR D 1 114 ? 32.375 -2.018 23.403 1.00 33.69 101 TYR C CA 1
ATOM 5582 C C . TYR D 1 114 ? 33.321 -0.829 23.321 1.00 34.20 101 TYR C C 1
ATOM 5583 O O . TYR D 1 114 ? 34.558 -1.010 23.241 1.00 32.40 101 TYR C O 1
ATOM 5592 N N . LYS D 1 115 ? 32.721 0.360 23.366 1.00 35.95 102 LYS C N 1
ATOM 5593 C CA . LYS D 1 115 ? 33.424 1.650 23.530 1.00 40.86 102 LYS C CA 1
ATOM 5594 C C . LYS D 1 115 ? 32.439 2.681 24.086 1.00 42.16 102 LYS C C 1
ATOM 5595 O O . LYS D 1 115 ? 31.225 2.535 23.850 1.00 44.34 102 LYS C O 1
ATOM 5601 N N . PHE D 1 116 ? 32.958 3.674 24.804 1.00 40.07 103 PHE C N 1
ATOM 5602 C CA . PHE D 1 116 ? 32.213 4.870 25.265 1.00 40.18 103 PHE C CA 1
ATOM 5603 C C . PHE D 1 116 ? 32.450 5.992 24.262 1.00 41.09 103 PHE C C 1
ATOM 5604 O O . PHE D 1 116 ? 33.621 6.345 24.031 1.00 48.17 103 PHE C O 1
ATOM 5612 N N . VAL D 1 117 ? 31.365 6.499 23.670 1.00 41.63 104 VAL C N 1
ATOM 5613 C CA . VAL D 1 117 ? 31.367 7.594 22.658 1.00 39.20 104 VAL C CA 1
ATOM 5614 C C . VAL D 1 117 ? 30.463 8.700 23.203 1.00 39.34 104 VAL C C 1
ATOM 5615 O O . VAL D 1 117 ? 29.468 8.380 23.884 1.00 42.28 104 VAL C O 1
ATOM 5619 N N . ARG D 1 118 ? 30.817 9.955 22.961 1.00 39.32 105 ARG C N 1
ATOM 5620 C CA . ARG D 1 118 ? 29.937 11.097 23.292 1.00 41.67 105 ARG C CA 1
ATOM 5621 C C . ARG D 1 118 ? 29.253 11.519 21.992 1.00 40.87 105 ARG C C 1
ATOM 5622 O O . ARG D 1 118 ? 29.968 11.968 21.092 1.00 41.70 105 ARG C O 1
ATOM 5630 N N . ILE D 1 119 ? 27.937 11.310 21.879 1.00 43.73 106 ILE C N 1
ATOM 5631 C CA . ILE D 1 119 ? 27.160 11.663 20.652 1.00 44.55 106 ILE C CA 1
ATOM 5632 C C . ILE D 1 119 ? 26.884 13.169 20.691 1.00 45.40 106 ILE C C 1
ATOM 5633 O O . ILE D 1 119 ? 26.911 13.746 21.790 1.00 47.52 106 ILE C O 1
ATOM 5638 N N . GLN D 1 120 ? 26.646 13.774 19.530 1.00 46.04 107 GLN C N 1
ATOM 5639 C CA . GLN D 1 120 ? 26.263 15.200 19.401 1.00 49.85 107 GLN C CA 1
ATOM 5640 C C . GLN D 1 120 ? 24.754 15.269 19.193 1.00 50.31 107 GLN C C 1
ATOM 5641 O O . GLN D 1 120 ? 24.127 14.247 18.910 1.00 45.54 107 GLN C O 1
ATOM 5647 N N . PRO D 1 121 ? 24.125 16.454 19.371 1.00 49.32 108 PRO C N 1
ATOM 5648 C CA . PRO D 1 121 ? 22.713 16.638 19.034 1.00 49.41 108 PRO C CA 1
ATOM 5649 C C . PRO D 1 121 ? 22.405 16.169 17.605 1.00 49.41 108 PRO C C 1
ATOM 5650 O O . PRO D 1 121 ? 23.270 16.272 16.756 1.00 52.90 108 PRO C O 1
ATOM 5654 N N . GLY D 1 122 ? 21.204 15.631 17.388 1.00 47.19 109 GLY C N 1
ATOM 5655 C CA . GLY D 1 122 ? 20.764 15.104 16.083 1.00 48.77 109 GLY C CA 1
ATOM 5656 C C . GLY D 1 122 ? 20.888 13.591 16.011 1.00 45.93 109 GLY C C 1
ATOM 5657 O O . GLY D 1 122 ? 19.973 12.951 15.477 1.00 47.51 109 GLY C O 1
ATOM 5658 N N . GLN D 1 123 ? 21.975 13.025 16.535 1.00 46.37 110 GLN C N 1
ATOM 5659 C CA . GLN D 1 123 ? 22.252 11.567 16.454 1.00 44.61 110 GLN C CA 1
ATOM 5660 C C . GLN D 1 123 ? 21.282 10.816 17.370 1.00 44.21 110 GLN C C 1
ATOM 5661 O O . GLN D 1 123 ? 20.900 11.353 18.439 1.00 35.64 110 GLN C O 1
ATOM 5667 N N . THR D 1 124 ? 20.875 9.623 16.934 1.00 39.69 111 THR C N 1
ATOM 5668 C CA . THR D 1 124 ? 19.925 8.746 17.656 1.00 37.64 111 THR C CA 1
ATOM 5669 C C . THR D 1 124 ? 20.699 7.610 18.331 1.00 36.08 111 THR C C 1
ATOM 5670 O O . THR D 1 124 ? 21.912 7.447 18.068 1.00 34.44 111 THR C O 1
ATOM 5674 N N . PHE D 1 125 ? 20.000 6.850 19.161 1.00 33.49 112 PHE C N 1
ATOM 5675 C CA . PHE D 1 125 ? 20.501 5.630 19.834 1.00 33.58 112 PHE C CA 1
ATOM 5676 C C . PHE D 1 125 ? 19.274 4.895 20.371 1.00 35.33 112 PHE C C 1
ATOM 5677 O O . PHE D 1 125 ? 18.176 5.528 20.478 1.00 33.15 112 PHE C O 1
ATOM 5685 N N . SER D 1 126 ? 19.461 3.613 20.677 1.00 35.30 113 SER C N 1
ATOM 5686 C CA . SER D 1 126 ? 18.449 2.698 21.247 1.00 36.52 113 SER C CA 1
ATOM 5687 C C . SER D 1 126 ? 18.591 2.747 22.761 1.00 37.75 113 SER C C 1
ATOM 5688 O O . SER D 1 126 ? 19.701 2.465 23.244 1.00 33.76 113 SER C O 1
ATOM 5691 N N . VAL D 1 127 ? 17.507 3.095 23.455 1.00 36.54 114 VAL C N 1
ATOM 5692 C CA . VAL D 1 127 ? 17.406 3.018 24.937 1.00 36.85 114 VAL C CA 1
ATOM 5693 C C . VAL D 1 127 ? 16.843 1.643 25.287 1.00 35.59 114 VAL C C 1
ATOM 5694 O O . VAL D 1 127 ? 15.844 1.242 24.665 1.00 36.81 114 VAL C O 1
ATOM 5698 N N . LEU D 1 128 ? 17.487 0.968 26.236 1.00 37.29 115 LEU C N 1
ATOM 5699 C CA . LEU D 1 128 ? 17.038 -0.297 26.877 1.00 38.12 115 LEU C CA 1
ATOM 5700 C C . LEU D 1 128 ? 16.500 0.065 28.261 1.00 38.05 115 LEU C C 1
ATOM 5701 O O . LEU D 1 128 ? 17.294 0.068 29.210 1.00 41.97 115 LEU C O 1
ATOM 5706 N N . ALA D 1 129 ? 15.225 0.462 28.340 1.00 35.22 116 ALA C N 1
ATOM 5707 C CA . ALA D 1 129 ? 14.527 0.762 29.607 1.00 32.94 116 ALA C CA 1
ATOM 5708 C C . ALA D 1 129 ? 14.664 -0.453 30.530 1.00 29.00 116 ALA C C 1
ATOM 5709 O O . ALA D 1 129 ? 14.298 -1.546 30.110 1.00 27.08 116 ALA C O 1
ATOM 5711 N N . CYS D 1 130 ? 15.233 -0.261 31.714 1.00 29.17 117 CYS C N 1
ATOM 5712 C CA . CYS D 1 130 ? 15.453 -1.316 32.737 1.00 29.82 117 CYS C CA 1
ATOM 5713 C C . CYS D 1 130 ? 14.813 -0.899 34.050 1.00 26.32 117 CYS C C 1
ATOM 5714 O O . CYS D 1 130 ? 14.754 0.309 34.304 1.00 25.06 117 CYS C O 1
ATOM 5717 N N . TYR D 1 131 ? 14.370 -1.869 34.855 1.00 25.28 118 TYR C N 1
ATOM 5718 C CA . TYR D 1 131 ? 13.855 -1.619 36.226 1.00 23.97 118 TYR C CA 1
ATOM 5719 C C . TYR D 1 131 ? 14.265 -2.787 37.106 1.00 23.38 118 TYR C C 1
ATOM 5720 O O . TYR D 1 131 ? 14.048 -3.923 36.687 1.00 22.48 118 TYR C O 1
ATOM 5729 N N . ASN D 1 132 ? 14.923 -2.489 38.228 1.00 24.12 119 ASN C N 1
ATOM 5730 C CA . ASN D 1 132 ? 15.423 -3.490 39.200 1.00 24.33 119 ASN C CA 1
ATOM 5731 C C . ASN D 1 132 ? 16.480 -4.357 38.492 1.00 25.58 119 ASN C C 1
ATOM 5732 O O . ASN D 1 132 ? 16.510 -5.562 38.741 1.00 24.19 119 ASN C O 1
ATOM 5737 N N . GLY D 1 133 ? 17.259 -3.776 37.569 1.00 28.03 120 GLY C N 1
ATOM 5738 C CA . GLY D 1 133 ? 18.311 -4.487 36.812 1.00 27.78 120 GLY C CA 1
ATOM 5739 C C . GLY D 1 133 ? 17.736 -5.456 35.792 1.00 29.34 120 GLY C C 1
ATOM 5740 O O . GLY D 1 133 ? 18.495 -6.255 35.219 1.00 27.98 120 GLY C O 1
ATOM 5741 N N . SER D 1 134 ? 16.432 -5.372 35.555 1.00 31.30 121 SER C N 1
ATOM 5742 C CA . SER D 1 134 ? 15.648 -6.326 34.734 1.00 33.52 121 SER C CA 1
ATOM 5743 C C . SER D 1 134 ? 15.156 -5.583 33.493 1.00 32.15 121 SER C C 1
ATOM 5744 O O . SER D 1 134 ? 14.396 -4.620 33.604 1.00 28.75 121 SER C O 1
ATOM 5747 N N . PRO D 1 135 ? 15.681 -5.917 32.290 1.00 31.27 122 PRO C N 1
ATOM 5748 C CA . PRO D 1 135 ? 15.262 -5.239 31.063 1.00 32.05 122 PRO C CA 1
ATOM 5749 C C . PRO D 1 135 ? 13.758 -5.427 30.787 1.00 32.13 122 PRO C C 1
ATOM 5750 O O . PRO D 1 135 ? 13.246 -6.517 30.922 1.00 31.01 122 PRO C O 1
ATOM 5754 N N . SER D 1 136 ? 13.061 -4.335 30.468 1.00 32.51 123 SER C N 1
ATOM 5755 C CA . SER D 1 136 ? 11.586 -4.328 30.288 1.00 32.77 123 SER C CA 1
ATOM 5756 C C . SER D 1 136 ? 11.174 -3.710 28.945 1.00 29.23 123 SER C C 1
ATOM 5757 O O . SER D 1 136 ? 10.037 -3.973 28.554 1.00 30.28 123 SER C O 1
ATOM 5760 N N . GLY D 1 137 ? 12.033 -2.948 28.255 1.00 28.14 124 GLY C N 1
ATOM 5761 C CA . GLY D 1 137 ? 11.684 -2.393 26.931 1.00 29.67 124 GLY C CA 1
ATOM 5762 C C . GLY D 1 137 ? 12.863 -1.840 26.146 1.00 31.37 124 GLY C C 1
ATOM 5763 O O . GLY D 1 137 ? 13.934 -1.579 26.743 1.00 29.71 124 GLY C O 1
ATOM 5764 N N . VAL D 1 138 ? 12.668 -1.631 24.839 1.00 35.33 125 VAL C N 1
ATOM 5765 C CA . VAL D 1 138 ? 13.674 -0.954 23.962 1.00 36.62 125 VAL C CA 1
ATOM 5766 C C . VAL D 1 138 ? 12.977 -0.099 22.892 1.00 39.04 125 VAL C C 1
ATOM 5767 O O . VAL D 1 138 ? 12.071 -0.610 22.194 1.00 39.19 125 VAL C O 1
ATOM 5771 N N . TYR D 1 139 ? 13.436 1.154 22.763 1.00 39.36 126 TYR C N 1
ATOM 5772 C CA . TYR D 1 139 ? 12.921 2.190 21.831 1.00 38.69 126 TYR C CA 1
ATOM 5773 C C . TYR D 1 139 ? 14.042 3.121 21.361 1.00 39.45 126 TYR C C 1
ATOM 5774 O O . TYR D 1 139 ? 15.084 3.247 22.054 1.00 38.33 126 TYR C O 1
ATOM 5783 N N . GLN D 1 140 ? 13.801 3.786 20.227 1.00 41.20 127 GLN C N 1
ATOM 5784 C CA . GLN D 1 140 ? 14.757 4.704 19.556 1.00 42.74 127 GLN C CA 1
ATOM 5785 C C . GLN D 1 140 ? 14.541 6.128 20.076 1.00 45.70 127 GLN C C 1
ATOM 5786 O O . GLN D 1 140 ? 13.366 6.516 20.272 1.00 44.22 127 GLN C O 1
ATOM 5792 N N . CYS D 1 141 ? 15.636 6.863 20.282 1.00 45.81 128 CYS C N 1
ATOM 5793 C CA . CYS D 1 141 ? 15.643 8.275 20.757 1.00 48.97 128 CYS C CA 1
ATOM 5794 C C . CYS D 1 141 ? 16.677 9.095 19.977 1.00 46.45 128 CYS C C 1
ATOM 5795 O O . CYS D 1 141 ? 17.679 8.527 19.539 1.00 43.12 128 CYS C O 1
ATOM 5798 N N . ALA D 1 142 ? 16.411 10.386 19.794 1.00 44.66 129 ALA C N 1
ATOM 5799 C CA . ALA D 1 142 ? 17.398 11.372 19.308 1.00 43.08 129 ALA C CA 1
ATOM 5800 C C . ALA D 1 142 ? 17.851 12.223 20.498 1.00 42.53 129 ALA C C 1
ATOM 5801 O O . ALA D 1 142 ? 17.028 12.494 21.391 1.00 43.32 129 ALA C O 1
ATOM 5803 N N . MET D 1 143 ? 19.134 12.572 20.546 1.00 39.94 130 MET C N 1
ATOM 5804 C CA . MET D 1 143 ? 19.590 13.754 21.313 1.00 40.71 130 MET C CA 1
ATOM 5805 C C . MET D 1 143 ? 18.934 14.967 20.639 1.00 40.46 130 MET C C 1
ATOM 5806 O O . MET D 1 143 ? 19.110 15.114 19.401 1.00 37.43 130 MET C O 1
ATOM 5811 N N . ARG D 1 144 ? 18.128 15.734 21.383 1.00 38.76 131 ARG C N 1
ATOM 5812 C CA . ARG D 1 144 ? 17.557 17.011 20.886 1.00 39.52 131 ARG C CA 1
ATOM 5813 C C . ARG D 1 144 ? 18.704 18.004 20.739 1.00 40.40 131 ARG C C 1
ATOM 5814 O O . ARG D 1 144 ? 19.809 17.763 21.222 1.00 43.00 131 ARG C O 1
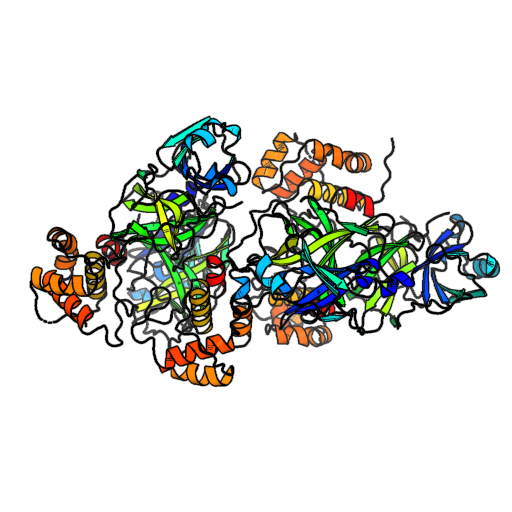ATOM 5822 N N . PRO D 1 145 ? 18.524 19.092 19.963 1.00 42.19 132 PRO C N 1
ATOM 5823 C CA . PRO D 1 145 ? 19.472 20.205 19.972 1.00 42.80 132 PRO C CA 1
ATOM 5824 C C . PRO D 1 145 ? 19.737 20.826 21.355 1.00 40.22 132 PRO C C 1
ATOM 5825 O O . PRO D 1 145 ? 20.817 21.341 21.533 1.00 36.88 132 PRO C O 1
ATOM 5829 N N . ASN D 1 146 ? 18.771 20.771 22.281 1.00 40.11 133 ASN C N 1
ATOM 5830 C CA . ASN D 1 146 ? 18.914 21.313 23.665 1.00 41.29 133 ASN C CA 1
ATOM 5831 C C . ASN D 1 146 ? 19.437 20.218 24.616 1.00 40.62 133 ASN C C 1
ATOM 5832 O O . ASN D 1 146 ? 19.228 20.359 25.833 1.00 37.61 133 ASN C O 1
ATOM 5837 N N . PHE D 1 147 ? 20.069 19.163 24.077 1.00 42.76 134 PHE C N 1
ATOM 5838 C CA . PHE D 1 147 ? 20.787 18.079 24.810 1.00 46.16 134 PHE C CA 1
ATOM 5839 C C . PHE D 1 147 ? 19.860 17.350 25.797 1.00 44.71 134 PHE C C 1
ATOM 5840 O O . PHE D 1 147 ? 20.356 16.855 26.829 1.00 45.48 134 PHE C O 1
ATOM 5848 N N . THR D 1 148 ? 18.563 17.259 25.486 1.00 44.11 135 THR C N 1
ATOM 5849 C CA . THR D 1 148 ? 17.586 16.388 26.196 1.00 42.01 135 THR C CA 1
ATOM 5850 C C . THR D 1 148 ? 17.183 15.255 25.251 1.00 42.03 135 THR C C 1
ATOM 5851 O O . THR D 1 148 ? 17.499 15.334 24.045 1.00 37.20 135 THR C O 1
ATOM 5855 N N . ILE D 1 149 ? 16.525 14.241 25.801 1.00 40.69 136 ILE C N 1
ATOM 5856 C CA . ILE D 1 149 ? 15.908 13.125 25.036 1.00 42.25 136 ILE C CA 1
ATOM 5857 C C . ILE D 1 149 ? 14.432 13.068 25.451 1.00 41.43 136 ILE C C 1
ATOM 5858 O O . ILE D 1 149 ? 14.145 13.325 26.652 1.00 36.42 136 ILE C O 1
ATOM 5863 N N . LYS D 1 150 ? 13.535 12.862 24.477 1.00 41.17 137 LYS C N 1
ATOM 5864 C CA . LYS D 1 150 ? 12.070 12.721 24.699 1.00 43.05 137 LYS C CA 1
ATOM 5865 C C . LYS D 1 150 ? 11.805 11.228 24.890 1.00 44.28 137 LYS C C 1
ATOM 5866 O O . LYS D 1 150 ? 11.423 10.555 23.926 1.00 45.23 137 LYS C O 1
ATOM 5872 N N . GLY D 1 151 ? 12.089 10.737 26.096 1.00 43.60 138 GLY C N 1
ATOM 5873 C CA . GLY D 1 151 ? 12.116 9.297 26.399 1.00 43.97 138 GLY C CA 1
ATOM 5874 C C . GLY D 1 151 ? 10.842 8.828 27.067 1.00 39.24 138 GLY C C 1
ATOM 5875 O O . GLY D 1 151 ? 9.905 9.637 27.235 1.00 38.21 138 GLY C O 1
ATOM 5876 N N . SER D 1 152 ? 10.830 7.553 27.444 1.00 36.24 139 SER C N 1
ATOM 5877 C CA . SER D 1 152 ? 9.777 6.908 28.260 1.00 34.57 139 SER C CA 1
ATOM 5878 C C . SER D 1 152 ? 10.461 6.236 29.454 1.00 31.85 139 SER C C 1
ATOM 5879 O O . SER D 1 152 ? 11.093 5.179 29.262 1.00 31.27 139 SER C O 1
ATOM 5882 N N . PHE D 1 153 ? 10.409 6.879 30.620 1.00 32.48 140 PHE C N 1
ATOM 5883 C CA . PHE D 1 153 ? 11.175 6.494 31.831 1.00 32.15 140 PHE C CA 1
ATOM 5884 C C . PHE D 1 153 ? 10.374 6.782 33.100 1.00 32.20 140 PHE C C 1
ATOM 5885 O O . PHE D 1 153 ? 9.825 7.881 33.223 1.00 33.28 140 PHE C O 1
ATOM 5893 N N . LEU D 1 154 ? 10.366 5.825 34.026 1.00 31.88 141 LEU C N 1
ATOM 5894 C CA . LEU D 1 154 ? 9.705 5.954 35.346 1.00 32.36 141 LEU C CA 1
ATOM 5895 C C . LEU D 1 154 ? 10.797 5.947 36.419 1.00 34.82 141 LEU C C 1
ATOM 5896 O O . LEU D 1 154 ? 11.988 5.927 36.060 1.00 32.97 141 LEU C O 1
ATOM 5901 N N . ASN D 1 155 ? 10.404 5.971 37.689 1.00 36.57 142 ASN C N 1
ATOM 5902 C CA . ASN D 1 155 ? 11.355 5.885 38.823 1.00 38.25 142 ASN C CA 1
ATOM 5903 C C . ASN D 1 155 ? 11.917 4.456 38.828 1.00 37.66 142 ASN C C 1
ATOM 5904 O O . ASN D 1 155 ? 11.123 3.505 38.625 1.00 37.26 142 ASN C O 1
ATOM 5909 N N . GLY D 1 156 ? 13.238 4.324 38.987 1.00 34.83 143 GLY C N 1
ATOM 5910 C CA . GLY D 1 156 ? 13.979 3.049 38.912 1.00 32.95 143 GLY C CA 1
ATOM 5911 C C . GLY D 1 156 ? 14.711 2.913 37.586 1.00 32.14 143 GLY C C 1
ATOM 5912 O O . GLY D 1 156 ? 15.476 1.942 37.428 1.00 32.78 143 GLY C O 1
ATOM 5913 N N . SER D 1 157 ? 14.500 3.860 36.665 1.00 30.17 144 SER C N 1
ATOM 5914 C CA . SER D 1 157 ? 14.992 3.816 35.264 1.00 28.57 144 SER C CA 1
ATOM 5915 C C . SER D 1 157 ? 16.431 4.335 35.195 1.00 29.38 144 SER C C 1
ATOM 5916 O O . SER D 1 157 ? 17.125 3.976 34.211 1.00 29.40 144 SER C O 1
ATOM 5919 N N . SER D 1 158 ? 16.855 5.143 36.185 1.00 29.23 145 SER C N 1
ATOM 5920 C CA . SER D 1 158 ? 18.246 5.661 36.314 1.00 31.62 145 SER C CA 1
ATOM 5921 C C . SER D 1 158 ? 19.225 4.510 36.066 1.00 31.70 145 SER C C 1
ATOM 5922 O O . SER D 1 158 ? 19.085 3.471 36.720 1.00 31.10 145 SER C O 1
ATOM 5925 N N . GLY D 1 159 ? 20.146 4.677 35.121 1.00 31.43 146 GLY C N 1
ATOM 5926 C CA . GLY D 1 159 ? 21.191 3.681 34.833 1.00 31.32 146 GLY C CA 1
ATOM 5927 C C . GLY D 1 159 ? 20.867 2.839 33.621 1.00 31.84 146 GLY C C 1
ATOM 5928 O O . GLY D 1 159 ? 21.757 2.085 33.188 1.00 31.27 146 GLY C O 1
ATOM 5929 N N . SER D 1 160 ? 19.645 2.937 33.079 1.00 36.33 147 SER C N 1
ATOM 5930 C CA . SER D 1 160 ? 19.324 2.412 31.726 1.00 36.27 147 SER C CA 1
ATOM 5931 C C . SER D 1 160 ? 20.259 3.127 30.749 1.00 34.54 147 SER C C 1
ATOM 5932 O O . SER D 1 160 ? 20.601 4.314 31.022 1.00 35.76 147 SER C O 1
ATOM 5935 N N . VAL D 1 161 ? 20.657 2.459 29.670 1.00 30.93 148 VAL C N 1
ATOM 5936 C CA . VAL D 1 161 ? 21.700 2.992 28.753 1.00 32.08 148 VAL C CA 1
ATOM 5937 C C . VAL D 1 161 ? 21.119 3.211 27.365 1.00 32.97 148 VAL C C 1
ATOM 5938 O O . VAL D 1 161 ? 20.211 2.451 26.941 1.00 35.93 148 VAL C O 1
ATOM 5942 N N . GLY D 1 162 ? 21.658 4.232 26.708 1.00 33.18 149 GLY C N 1
ATOM 5943 C CA . GLY D 1 162 ? 21.520 4.492 25.270 1.00 33.89 149 GLY C CA 1
ATOM 5944 C C . GLY D 1 162 ? 22.746 3.975 24.554 1.00 33.35 149 GLY C C 1
ATOM 5945 O O . GLY D 1 162 ? 23.869 4.148 25.100 1.00 34.93 149 GLY C O 1
ATOM 5946 N N . PHE D 1 163 ? 22.553 3.318 23.409 1.00 33.98 150 PHE C N 1
ATOM 5947 C CA . PHE D 1 163 ? 23.649 2.634 22.678 1.00 34.41 150 PHE C CA 1
ATOM 5948 C C . PHE D 1 163 ? 23.373 2.608 21.171 1.00 35.69 150 PHE C C 1
ATOM 5949 O O . PHE D 1 163 ? 22.194 2.604 20.746 1.00 37.90 150 PHE C O 1
ATOM 5957 N N . ASN D 1 164 ? 24.446 2.596 20.379 1.00 35.83 151 ASN C N 1
ATOM 5958 C CA . ASN D 1 164 ? 24.412 2.228 18.938 1.00 36.98 151 ASN C CA 1
ATOM 5959 C C . ASN D 1 164 ? 25.293 0.992 18.725 1.00 39.04 151 ASN C C 1
ATOM 5960 O O . ASN D 1 164 ? 26.176 0.742 19.564 1.00 34.84 151 ASN C O 1
ATOM 5965 N N . ILE D 1 165 ? 25.021 0.215 17.672 1.00 41.26 152 ILE C N 1
ATOM 5966 C CA . ILE D 1 165 ? 25.937 -0.860 17.194 1.00 43.47 152 ILE C CA 1
ATOM 5967 C C . ILE D 1 165 ? 26.684 -0.316 15.969 1.00 45.22 152 ILE C C 1
ATOM 5968 O O . ILE D 1 165 ? 26.018 -0.008 14.964 1.00 40.48 152 ILE C O 1
ATOM 5973 N N . ASP D 1 166 ? 28.008 -0.153 16.087 1.00 48.52 153 ASP C N 1
ATOM 5974 C CA . ASP D 1 166 ? 28.892 0.300 14.978 1.00 56.44 153 ASP C CA 1
ATOM 5975 C C . ASP D 1 166 ? 28.857 -0.786 13.897 1.00 58.83 153 ASP C C 1
ATOM 5976 O O . ASP D 1 166 ? 28.503 -0.455 12.746 1.00 65.20 153 ASP C O 1
ATOM 5981 N N . TYR D 1 167 ? 29.136 -2.038 14.280 1.00 58.11 154 TYR C N 1
ATOM 5982 C CA . TYR D 1 167 ? 29.316 -3.200 13.368 1.00 54.38 154 TYR C CA 1
ATOM 5983 C C . TYR D 1 167 ? 29.447 -4.496 14.185 1.00 51.84 154 TYR C C 1
ATOM 5984 O O . TYR D 1 167 ? 28.576 -5.386 14.042 1.00 54.75 154 TYR C O 1
ATOM 5993 N N . ASP D 1 168 ? 30.518 -4.596 14.986 1.00 48.11 155 ASP C N 1
ATOM 5994 C CA . ASP D 1 168 ? 30.799 -5.709 15.938 1.00 46.41 155 ASP C CA 1
ATOM 5995 C C . ASP D 1 168 ? 30.972 -5.143 17.360 1.00 43.88 155 ASP C C 1
ATOM 5996 O O . ASP D 1 168 ? 31.321 -5.933 18.278 1.00 36.03 155 ASP C O 1
ATOM 6001 N N . CYS D 1 169 ? 30.718 -3.837 17.527 1.00 42.42 156 CYS C N 1
ATOM 6002 C CA . CYS D 1 169 ? 31.041 -3.037 18.740 1.00 41.21 156 CYS C CA 1
ATOM 6003 C C . CYS D 1 169 ? 29.783 -2.329 19.263 1.00 41.65 156 CYS C C 1
ATOM 6004 O O . CYS D 1 169 ? 29.160 -1.561 18.494 1.00 35.39 156 CYS C O 1
ATOM 6007 N N . VAL D 1 170 ? 29.421 -2.562 20.528 1.00 39.46 157 VAL C N 1
ATOM 6008 C CA . VAL D 1 170 ? 28.375 -1.755 21.208 1.00 38.56 157 VAL C CA 1
ATOM 6009 C C . VAL D 1 170 ? 29.016 -0.408 21.557 1.00 39.25 157 VAL C C 1
ATOM 6010 O O . VAL D 1 170 ? 30.082 -0.430 22.193 1.00 35.10 157 VAL C O 1
ATOM 6014 N N . SER D 1 171 ? 28.415 0.688 21.070 1.00 37.56 158 SER C N 1
ATOM 6015 C CA . SER D 1 171 ? 28.732 2.113 21.360 1.00 35.32 158 SER C CA 1
ATOM 6016 C C . SER D 1 171 ? 27.748 2.641 22.403 1.00 34.39 158 SER C C 1
ATOM 6017 O O . SER D 1 171 ? 26.681 3.099 21.995 1.00 28.46 158 SER C O 1
ATOM 6020 N N . PHE D 1 172 ? 28.104 2.581 23.686 1.00 34.30 159 PHE C N 1
ATOM 6021 C CA . PHE D 1 172 ? 27.316 3.186 24.793 1.00 35.76 159 PHE C CA 1
ATOM 6022 C C . PHE D 1 172 ? 27.519 4.701 24.761 1.00 33.96 159 PHE C C 1
ATOM 6023 O O . PHE D 1 172 ? 28.668 5.140 24.917 1.00 32.32 159 PHE C O 1
ATOM 6031 N N . CYS D 1 173 ? 26.440 5.456 24.536 1.00 31.93 160 CYS C N 1
ATOM 6032 C CA . CYS D 1 173 ? 26.450 6.936 24.393 1.00 34.23 160 CYS C CA 1
ATOM 6033 C C . CYS D 1 173 ? 25.661 7.646 25.512 1.00 35.11 160 CYS C C 1
ATOM 6034 O O . CYS D 1 173 ? 25.749 8.885 25.562 1.00 38.10 160 CYS C O 1
ATOM 6037 N N . TYR D 1 174 ? 24.904 6.923 26.351 1.00 33.31 161 TYR C N 1
ATOM 6038 C CA . TYR D 1 174 ? 23.903 7.513 27.283 1.00 34.12 161 TYR C CA 1
ATOM 6039 C C . TYR D 1 174 ? 23.706 6.586 28.495 1.00 32.74 161 TYR C C 1
ATOM 6040 O O . TYR D 1 174 ? 23.631 5.337 28.350 1.00 34.79 161 TYR C O 1
ATOM 6049 N N . MET D 1 175 ? 23.664 7.212 29.668 1.00 30.08 162 MET C N 1
ATOM 6050 C CA . MET D 1 175 ? 23.169 6.646 30.943 1.00 33.86 162 MET C CA 1
ATOM 6051 C C . MET D 1 175 ? 22.120 7.616 31.502 1.00 31.95 162 MET C C 1
ATOM 6052 O O . MET D 1 175 ? 22.378 8.821 31.479 1.00 29.78 162 MET C O 1
ATOM 6057 N N . HIS D 1 176 ? 20.972 7.113 31.949 1.00 33.37 163 HIS C N 1
ATOM 6058 C CA . HIS D 1 176 ? 19.805 7.935 32.375 1.00 32.77 163 HIS C CA 1
ATOM 6059 C C . HIS D 1 176 ? 19.973 8.382 33.832 1.00 34.46 163 HIS C C 1
ATOM 6060 O O . HIS D 1 176 ? 20.343 7.525 34.674 1.00 36.20 163 HIS C O 1
ATOM 6067 N N . HIS D 1 177 ? 19.690 9.652 34.141 1.00 31.53 164 HIS C N 1
ATOM 6068 C CA . HIS D 1 177 ? 19.744 10.166 35.538 1.00 32.28 164 HIS C CA 1
ATOM 6069 C C . HIS D 1 177 ? 18.374 10.694 35.968 1.00 34.17 164 HIS C C 1
ATOM 6070 O O . HIS D 1 177 ? 17.858 10.224 37.010 1.00 32.27 164 HIS C O 1
ATOM 6077 N N . MET D 1 178 ? 17.785 11.604 35.187 1.00 38.47 165 MET C N 1
ATOM 6078 C CA . MET D 1 178 ? 16.662 12.448 35.663 1.00 39.44 165 MET C CA 1
ATOM 6079 C C . MET D 1 178 ? 15.658 12.768 34.550 1.00 39.34 165 MET C C 1
ATOM 6080 O O . MET D 1 178 ? 16.008 12.664 33.324 1.00 30.60 165 MET C O 1
ATOM 6085 N N . GLU D 1 179 ? 14.458 13.151 35.009 1.00 38.31 166 GLU C N 1
ATOM 6086 C CA . GLU D 1 179 ? 13.337 13.723 34.220 1.00 40.31 166 GLU C CA 1
ATOM 6087 C C . GLU D 1 179 ? 13.110 15.181 34.648 1.00 40.28 166 GLU C C 1
ATOM 6088 O O . GLU D 1 179 ? 12.864 15.405 35.850 1.00 37.81 166 GLU C O 1
ATOM 6094 N N . LEU D 1 180 ? 13.183 16.113 33.686 1.00 40.42 167 LEU C N 1
ATOM 6095 C CA . LEU D 1 180 ? 12.963 17.573 33.862 1.00 41.02 167 LEU C CA 1
ATOM 6096 C C . LEU D 1 180 ? 11.468 17.823 34.052 1.00 43.42 167 LEU C C 1
ATOM 6097 O O . LEU D 1 180 ? 10.648 16.986 33.673 1.00 43.24 167 LEU C O 1
ATOM 6102 N N . PRO D 1 181 ? 11.059 18.970 34.649 1.00 44.54 168 PRO C N 1
ATOM 6103 C CA . PRO D 1 181 ? 9.637 19.257 34.860 1.00 44.16 168 PRO C CA 1
ATOM 6104 C C . PRO D 1 181 ? 8.761 19.185 33.594 1.00 45.45 168 PRO C C 1
ATOM 6105 O O . PRO D 1 181 ? 7.592 18.884 33.746 1.00 47.32 168 PRO C O 1
ATOM 6109 N N . THR D 1 182 ? 9.321 19.431 32.395 1.00 47.12 169 THR C N 1
ATOM 6110 C CA . THR D 1 182 ? 8.587 19.414 31.089 1.00 49.79 169 THR C CA 1
ATOM 6111 C C . THR D 1 182 ? 8.239 17.982 30.634 1.00 50.16 169 THR C C 1
ATOM 6112 O O . THR D 1 182 ? 7.485 17.865 29.643 1.00 49.75 169 THR C O 1
ATOM 6116 N N . GLY D 1 183 ? 8.781 16.943 31.289 1.00 48.67 170 GLY C N 1
ATOM 6117 C CA . GLY D 1 183 ? 8.585 15.527 30.917 1.00 48.77 170 GLY C CA 1
ATOM 6118 C C . GLY D 1 183 ? 9.719 14.960 30.063 1.00 48.04 170 GLY C C 1
ATOM 6119 O O . GLY D 1 183 ? 9.747 13.723 29.902 1.00 47.95 170 GLY C O 1
ATOM 6120 N N . VAL D 1 184 ? 10.619 15.811 29.545 1.00 46.51 171 VAL C N 1
ATOM 6121 C CA . VAL D 1 184 ? 11.826 15.419 28.750 1.00 45.20 171 VAL C CA 1
ATOM 6122 C C . VAL D 1 184 ? 12.924 14.942 29.718 1.00 44.49 171 VAL C C 1
ATOM 6123 O O . VAL D 1 184 ? 12.794 15.192 30.937 1.00 46.00 171 VAL C O 1
ATOM 6127 N N . HIS D 1 185 ? 13.972 14.282 29.208 1.00 38.64 172 HIS C N 1
ATOM 6128 C CA . HIS D 1 185 ? 14.903 13.464 30.035 1.00 35.87 172 HIS C CA 1
ATOM 6129 C C . HIS D 1 185 ? 16.348 13.932 29.865 1.00 36.35 172 HIS C C 1
ATOM 6130 O O . HIS D 1 185 ? 16.700 14.450 28.773 1.00 35.69 172 HIS C O 1
ATOM 6137 N N . ALA D 1 186 ? 17.138 13.763 30.926 1.00 34.65 173 ALA C N 1
ATOM 6138 C CA . ALA D 1 186 ? 18.552 14.192 31.013 1.00 34.18 173 ALA C CA 1
ATOM 6139 C C . ALA D 1 186 ? 19.402 13.060 31.594 1.00 33.96 173 ALA C C 1
ATOM 6140 O O . ALA D 1 186 ? 18.897 12.284 32.444 1.00 31.27 173 ALA C O 1
ATOM 6142 N N . GLY D 1 187 ? 20.658 12.982 31.146 1.00 33.10 174 GLY C N 1
ATOM 6143 C CA . GLY D 1 187 ? 21.588 11.899 31.510 1.00 31.84 174 GLY C CA 1
ATOM 6144 C C . GLY D 1 187 ? 22.997 12.179 31.027 1.00 30.47 174 GLY C C 1
ATOM 6145 O O . GLY D 1 187 ? 23.268 13.310 30.557 1.00 29.22 174 GLY C O 1
ATOM 6146 N N . THR D 1 188 ? 23.881 11.193 31.147 1.00 29.45 175 THR C N 1
ATOM 6147 C CA . THR D 1 188 ? 25.336 11.395 30.939 1.00 30.36 175 THR C CA 1
ATOM 6148 C C . THR D 1 188 ? 25.852 10.478 29.835 1.00 32.00 175 THR C C 1
ATOM 6149 O O . THR D 1 188 ? 25.113 9.567 29.398 1.00 29.77 175 THR C O 1
ATOM 6153 N N . ASP D 1 189 ? 27.076 10.756 29.382 1.00 32.24 176 ASP C N 1
ATOM 6154 C CA . ASP D 1 189 ? 27.900 9.771 28.648 1.00 35.78 176 ASP C CA 1
ATOM 6155 C C . ASP D 1 189 ? 28.303 8.750 29.710 1.00 37.29 176 ASP C C 1
ATOM 6156 O O . ASP D 1 189 ? 27.908 8.940 30.869 1.00 37.22 176 ASP C O 1
ATOM 6161 N N . LEU D 1 190 ? 29.038 7.710 29.331 1.00 41.50 177 LEU C N 1
ATOM 6162 C CA . LEU D 1 190 ? 29.420 6.607 30.250 1.00 41.61 177 LEU C CA 1
ATOM 6163 C C . LEU D 1 190 ? 30.593 7.045 31.136 1.00 39.59 177 LEU C C 1
ATOM 6164 O O . LEU D 1 190 ? 30.886 6.317 32.111 1.00 37.37 177 LEU C O 1
ATOM 6169 N N . GLU D 1 191 ? 31.183 8.213 30.866 1.00 39.15 178 GLU C N 1
ATOM 6170 C CA . GLU D 1 191 ? 32.224 8.825 31.743 1.00 41.81 178 GLU C CA 1
ATOM 6171 C C . GLU D 1 191 ? 31.553 9.778 32.745 1.00 44.30 178 GLU C C 1
ATOM 6172 O O . GLU D 1 191 ? 32.260 10.294 33.629 1.00 48.24 178 GLU C O 1
ATOM 6178 N N . GLY D 1 192 ? 30.237 9.999 32.624 1.00 41.72 179 GLY C N 1
ATOM 6179 C CA . GLY D 1 192 ? 29.431 10.660 33.668 1.00 39.18 179 GLY C CA 1
ATOM 6180 C C . GLY D 1 192 ? 29.416 12.175 33.539 1.00 36.10 179 GLY C C 1
ATOM 6181 O O . GLY D 1 192 ? 29.109 12.836 34.537 1.00 29.14 179 GLY C O 1
ATOM 6182 N N . ASN D 1 193 ? 29.709 12.691 32.344 1.00 37.58 180 ASN C N 1
ATOM 6183 C CA . ASN D 1 193 ? 29.510 14.111 31.952 1.00 38.99 180 ASN C CA 1
ATOM 6184 C C . ASN D 1 193 ? 28.079 14.303 31.441 1.00 38.52 180 ASN C C 1
ATOM 6185 O O . ASN D 1 193 ? 27.702 13.621 30.455 1.00 38.03 180 ASN C O 1
ATOM 6190 N N . PHE D 1 194 ? 27.321 15.214 32.066 1.00 38.91 181 PHE C N 1
ATOM 6191 C CA . PHE D 1 194 ? 25.949 15.589 31.630 1.00 38.52 181 PHE C CA 1
ATOM 6192 C C . PHE D 1 194 ? 26.010 16.057 30.177 1.00 39.39 181 PHE C C 1
ATOM 6193 O O . PHE D 1 194 ? 26.980 16.763 29.805 1.00 38.21 181 PHE C O 1
ATOM 6201 N N . TYR D 1 195 ? 25.058 15.574 29.371 1.00 36.94 182 TYR C N 1
ATOM 6202 C CA . TYR D 1 195 ? 24.600 16.243 28.134 1.00 36.21 182 TYR C CA 1
ATOM 6203 C C . TYR D 1 195 ? 23.719 17.418 28.561 1.00 38.55 182 TYR C C 1
ATOM 6204 O O . TYR D 1 195 ? 22.728 17.186 29.289 1.00 37.91 182 TYR C O 1
ATOM 6213 N N . GLY D 1 196 ? 24.093 18.630 28.158 1.00 37.47 183 GLY C N 1
ATOM 6214 C CA . GLY D 1 196 ? 23.237 19.820 28.281 1.00 42.51 183 GLY C CA 1
ATOM 6215 C C . GLY D 1 196 ? 23.482 20.542 29.595 1.00 44.53 183 GLY C C 1
ATOM 6216 O O . GLY D 1 196 ? 24.248 20.067 30.428 1.00 49.24 183 GLY C O 1
ATOM 6217 N N . PRO D 1 197 ? 22.822 21.701 29.809 1.00 46.80 184 PRO C N 1
ATOM 6218 C CA . PRO D 1 197 ? 23.051 22.515 31.001 1.00 47.39 184 PRO C CA 1
ATOM 6219 C C . PRO D 1 197 ? 22.317 21.940 32.220 1.00 47.30 184 PRO C C 1
ATOM 6220 O O . PRO D 1 197 ? 21.306 22.505 32.609 1.00 48.31 184 PRO C O 1
ATOM 6224 N N . PHE D 1 198 ? 22.816 20.835 32.783 1.00 43.06 185 PHE C N 1
ATOM 6225 C CA . PHE D 1 198 ? 22.075 20.032 33.790 1.00 40.70 185 PHE C CA 1
ATOM 6226 C C . PHE D 1 198 ? 23.048 19.460 34.830 1.00 40.63 185 PHE C C 1
ATOM 6227 O O . PHE D 1 198 ? 24.189 19.093 34.475 1.00 39.98 185 PHE C O 1
ATOM 6235 N N . VAL D 1 199 ? 22.603 19.427 36.094 1.00 39.62 186 VAL C N 1
ATOM 6236 C CA . VAL D 1 199 ? 23.343 18.856 37.259 1.00 36.59 186 VAL C CA 1
ATOM 6237 C C . VAL D 1 199 ? 22.431 17.820 37.906 1.00 34.99 186 VAL C C 1
ATOM 6238 O O . VAL D 1 199 ? 21.199 17.971 37.818 1.00 36.94 186 VAL C O 1
ATOM 6242 N N . ASP D 1 200 ? 23.016 16.802 38.526 1.00 36.55 187 ASP C N 1
ATOM 6243 C CA . ASP D 1 200 ? 22.231 15.716 39.163 1.00 39.22 187 ASP C CA 1
ATOM 6244 C C . ASP D 1 200 ? 21.758 16.205 40.538 1.00 39.32 187 ASP C C 1
ATOM 6245 O O . ASP D 1 200 ? 22.327 15.787 41.564 1.00 37.31 187 ASP C O 1
ATOM 6250 N N . ARG D 1 201 ? 20.728 17.054 40.560 1.00 39.80 188 ARG C N 1
ATOM 6251 C CA . ARG D 1 201 ? 20.002 17.363 41.818 1.00 43.05 188 ARG C CA 1
ATOM 6252 C C . ARG D 1 201 ? 18.561 17.797 41.511 1.00 42.05 188 ARG C C 1
ATOM 6253 O O . ARG D 1 201 ? 18.243 18.091 40.323 1.00 37.09 188 ARG C O 1
ATOM 6261 N N . GLN D 1 202 ? 17.760 17.805 42.582 1.00 41.21 189 GLN C N 1
ATOM 6262 C CA . GLN D 1 202 ? 16.277 17.906 42.629 1.00 44.74 189 GLN C CA 1
ATOM 6263 C C . GLN D 1 202 ? 15.890 19.390 42.701 1.00 45.60 189 GLN C C 1
ATOM 6264 O O . GLN D 1 202 ? 15.202 19.793 43.661 1.00 45.38 189 GLN C O 1
ATOM 6270 N N . THR D 1 203 ? 16.357 20.169 41.726 1.00 49.66 190 THR C N 1
ATOM 6271 C CA . THR D 1 203 ? 16.180 21.642 41.626 1.00 51.62 190 THR C CA 1
ATOM 6272 C C . THR D 1 203 ? 15.237 21.962 40.464 1.00 48.07 190 THR C C 1
ATOM 6273 O O . THR D 1 203 ? 14.918 21.041 39.687 1.00 47.76 190 THR C O 1
ATOM 6277 N N . ALA D 1 204 ? 14.845 23.231 40.341 1.00 48.75 191 ALA C N 1
ATOM 6278 C CA . ALA D 1 204 ? 13.928 23.752 39.298 1.00 50.30 191 ALA C CA 1
ATOM 6279 C C . ALA D 1 204 ? 14.707 24.100 38.021 1.00 50.71 191 ALA C C 1
ATOM 6280 O O . ALA D 1 204 ? 14.556 25.248 37.529 1.00 59.16 191 ALA C O 1
ATOM 6282 N N . GLN D 1 205 ? 15.472 23.155 37.466 1.00 44.11 192 GLN C N 1
ATOM 6283 C CA . GLN D 1 205 ? 16.209 23.374 36.186 1.00 41.50 192 GLN C CA 1
ATOM 6284 C C . GLN D 1 205 ? 15.218 23.230 35.021 1.00 44.76 192 GLN C C 1
ATOM 6285 O O . GLN D 1 205 ? 14.225 22.458 35.135 1.00 42.58 192 GLN C O 1
ATOM 6291 N N . ALA D 1 206 ? 15.471 23.987 33.953 1.00 45.22 193 ALA C N 1
ATOM 6292 C CA . ALA D 1 206 ? 14.652 24.062 32.724 1.00 46.33 193 ALA C CA 1
ATOM 6293 C C . ALA D 1 206 ? 15.488 23.589 31.534 1.00 47.67 193 ALA C C 1
ATOM 6294 O O . ALA D 1 206 ? 16.697 23.927 31.485 1.00 45.88 193 ALA C O 1
ATOM 6296 N N . ALA D 1 207 ? 14.863 22.851 30.611 1.00 47.93 194 ALA C N 1
ATOM 6297 C CA . ALA D 1 207 ? 15.426 22.515 29.282 1.00 48.81 194 ALA C CA 1
ATOM 6298 C C . ALA D 1 207 ? 15.497 23.799 28.442 1.00 46.27 194 ALA C C 1
ATOM 6299 O O . ALA D 1 207 ? 14.517 24.578 28.461 1.00 41.32 194 ALA C O 1
ATOM 6301 N N . GLY D 1 208 ? 16.615 24.029 27.747 1.00 47.38 195 GLY C N 1
ATOM 6302 C CA . GLY D 1 208 ? 16.763 25.133 26.772 1.00 47.95 195 GLY C CA 1
ATOM 6303 C C . GLY D 1 208 ? 15.781 25.013 25.610 1.00 48.89 195 GLY C C 1
ATOM 6304 O O . GLY D 1 208 ? 15.233 23.907 25.411 1.00 45.12 195 GLY C O 1
ATOM 6305 N N . THR D 1 209 ? 15.556 26.109 24.873 1.00 50.57 196 THR C N 1
ATOM 6306 C CA . THR D 1 209 ? 14.704 26.161 23.650 1.00 53.00 196 THR C CA 1
ATOM 6307 C C . THR D 1 209 ? 15.209 25.116 22.649 1.00 53.43 196 THR C C 1
ATOM 6308 O O . THR D 1 209 ? 16.446 25.029 22.468 1.00 49.01 196 THR C O 1
ATOM 6312 N N . ASP D 1 210 ? 14.296 24.374 22.011 1.00 55.49 197 ASP C N 1
ATOM 6313 C CA . ASP D 1 210 ? 14.641 23.247 21.100 1.00 57.46 197 ASP C CA 1
ATOM 6314 C C . ASP D 1 210 ? 14.326 23.599 19.640 1.00 59.84 197 ASP C C 1
ATOM 6315 O O . ASP D 1 210 ? 13.293 24.261 19.396 1.00 60.86 197 ASP C O 1
ATOM 6320 N N . THR D 1 211 ? 15.183 23.133 18.720 1.00 59.91 198 THR C N 1
ATOM 6321 C CA . THR D 1 211 ? 15.063 23.272 17.240 1.00 62.97 198 THR C CA 1
ATOM 6322 C C . THR D 1 211 ? 14.807 21.889 16.616 1.00 63.76 198 THR C C 1
ATOM 6323 O O . THR D 1 211 ? 15.053 20.871 17.310 1.00 67.29 198 THR C O 1
ATOM 6327 N N . THR D 1 212 ? 14.327 21.844 15.367 1.00 57.17 199 THR C N 1
ATOM 6328 C CA . THR D 1 212 ? 14.108 20.593 14.586 1.00 53.66 199 THR C CA 1
ATOM 6329 C C . THR D 1 212 ? 15.430 20.170 13.933 1.00 52.99 199 THR C C 1
ATOM 6330 O O . THR D 1 212 ? 16.248 21.057 13.626 1.00 55.59 199 THR C O 1
ATOM 6334 N N . ILE D 1 213 ? 15.636 18.862 13.750 1.00 48.42 200 ILE C N 1
ATOM 6335 C CA . ILE D 1 213 ? 16.906 18.288 13.214 1.00 43.28 200 ILE C CA 1
ATOM 6336 C C . ILE D 1 213 ? 16.759 18.159 11.697 1.00 38.54 200 ILE C C 1
ATOM 6337 O O . ILE D 1 213 ? 16.478 17.049 11.202 1.00 38.93 200 ILE C O 1
ATOM 6342 N N . THR D 1 214 ? 16.988 19.261 10.993 1.00 38.53 201 THR C N 1
ATOM 6343 C CA . THR D 1 214 ? 16.798 19.392 9.525 1.00 40.90 201 THR C CA 1
ATOM 6344 C C . THR D 1 214 ? 17.506 18.253 8.781 1.00 41.41 201 THR C C 1
ATOM 6345 O O . THR D 1 214 ? 16.883 17.715 7.854 1.00 45.66 201 THR C O 1
ATOM 6349 N N . VAL D 1 215 ? 18.753 17.924 9.146 1.00 43.29 202 VAL C N 1
ATOM 6350 C CA . VAL D 1 215 ? 19.570 16.867 8.473 1.00 40.98 202 VAL C CA 1
ATOM 6351 C C . VAL D 1 215 ? 18.795 15.545 8.533 1.00 39.80 202 VAL C C 1
ATOM 6352 O O . VAL D 1 215 ? 18.763 14.836 7.513 1.00 36.50 202 VAL C O 1
ATOM 6356 N N . ASN D 1 216 ? 18.121 15.282 9.656 1.00 38.55 203 ASN C N 1
ATOM 6357 C CA . ASN D 1 216 ? 17.341 14.041 9.881 1.00 38.65 203 ASN C CA 1
ATOM 6358 C C . ASN D 1 216 ? 16.056 14.048 9.049 1.00 39.27 203 ASN C C 1
ATOM 6359 O O . ASN D 1 216 ? 15.721 12.988 8.485 1.00 37.82 203 ASN C O 1
ATOM 6364 N N . VAL D 1 217 ? 15.355 15.185 9.005 1.00 42.53 204 VAL C N 1
ATOM 6365 C CA . VAL D 1 217 ? 14.132 15.397 8.177 1.00 41.72 204 VAL C CA 1
ATOM 6366 C C . VAL D 1 217 ? 14.455 14.986 6.735 1.00 41.65 204 VAL C C 1
ATOM 6367 O O . VAL D 1 217 ? 13.731 14.124 6.195 1.00 42.96 204 VAL C O 1
ATOM 6371 N N . LEU D 1 218 ? 15.531 15.542 6.160 1.00 41.90 205 LEU C N 1
ATOM 6372 C CA . LEU D 1 218 ? 15.978 15.275 4.762 1.00 42.63 205 LEU C CA 1
ATOM 6373 C C . LEU D 1 218 ? 16.279 13.782 4.602 1.00 43.56 205 LEU C C 1
ATOM 6374 O O . LEU D 1 218 ? 15.730 13.175 3.658 1.00 46.30 205 LEU C O 1
ATOM 6379 N N . ALA D 1 219 ? 17.105 13.206 5.484 1.00 44.79 206 ALA C N 1
ATOM 6380 C CA . ALA D 1 219 ? 17.374 11.749 5.526 1.00 47.29 206 ALA C CA 1
ATOM 6381 C C . ALA D 1 219 ? 16.045 10.999 5.365 1.00 44.88 206 ALA C C 1
ATOM 6382 O O . ALA D 1 219 ? 15.962 10.122 4.479 1.00 48.31 206 ALA C O 1
ATOM 6384 N N . TRP D 1 220 ? 15.024 11.399 6.126 1.00 42.74 207 TRP C N 1
ATOM 6385 C CA . TRP D 1 220 ? 13.699 10.717 6.207 1.00 42.33 207 TRP C CA 1
ATOM 6386 C C . TRP D 1 220 ? 12.885 10.912 4.919 1.00 43.17 207 TRP C C 1
ATOM 6387 O O . TRP D 1 220 ? 12.154 9.966 4.554 1.00 39.99 207 TRP C O 1
ATOM 6398 N N . LEU D 1 221 ? 12.974 12.077 4.264 1.00 44.73 208 LEU C N 1
ATOM 6399 C CA . LEU D 1 221 ? 12.365 12.306 2.918 1.00 43.63 208 LEU C CA 1
ATOM 6400 C C . LEU D 1 221 ? 13.056 11.407 1.882 1.00 40.22 208 LEU C C 1
ATOM 6401 O O . LEU D 1 221 ? 12.354 10.835 1.025 1.00 33.49 208 LEU C O 1
ATOM 6406 N N . TYR D 1 222 ? 14.382 11.269 1.975 1.00 42.06 209 TYR C N 1
ATOM 6407 C CA . TYR D 1 222 ? 15.194 10.334 1.152 1.00 40.64 209 TYR C CA 1
ATOM 6408 C C . TYR D 1 222 ? 14.746 8.890 1.437 1.00 42.32 209 TYR C C 1
ATOM 6409 O O . TYR D 1 222 ? 14.613 8.094 0.480 1.00 46.76 209 TYR C O 1
ATOM 6418 N N . ALA D 1 223 ? 14.473 8.552 2.700 1.00 41.16 210 ALA C N 1
ATOM 6419 C CA . ALA D 1 223 ? 13.966 7.214 3.090 1.00 40.56 210 ALA C CA 1
ATOM 6420 C C . ALA D 1 223 ? 12.576 7.017 2.473 1.00 41.29 210 ALA C C 1
ATOM 6421 O O . ALA D 1 223 ? 12.212 5.856 2.174 1.00 42.78 210 ALA C O 1
ATOM 6423 N N . ALA D 1 224 ? 11.844 8.112 2.250 1.00 42.86 211 ALA C N 1
ATOM 6424 C CA . ALA D 1 224 ? 10.478 8.112 1.663 1.00 46.17 211 ALA C CA 1
ATOM 6425 C C . ALA D 1 224 ? 10.530 7.764 0.167 1.00 47.22 211 ALA C C 1
ATOM 6426 O O . ALA D 1 224 ? 9.669 6.963 -0.269 1.00 44.68 211 ALA C O 1
ATOM 6428 N N . VAL D 1 225 ? 11.487 8.334 -0.587 1.00 51.74 212 VAL C N 1
ATOM 6429 C CA . VAL D 1 225 ? 11.596 8.171 -2.074 1.00 47.99 212 VAL C CA 1
ATOM 6430 C C . VAL D 1 225 ? 12.123 6.755 -2.363 1.00 49.34 212 VAL C C 1
ATOM 6431 O O . VAL D 1 225 ? 11.588 6.091 -3.276 1.00 46.22 212 VAL C O 1
ATOM 6435 N N . ILE D 1 226 ? 13.095 6.285 -1.577 1.00 52.03 213 ILE C N 1
ATOM 6436 C CA . ILE D 1 226 ? 13.588 4.874 -1.599 1.00 51.28 213 ILE C CA 1
ATOM 6437 C C . ILE D 1 226 ? 12.382 3.925 -1.544 1.00 53.93 213 ILE C C 1
ATOM 6438 O O . ILE D 1 226 ? 12.364 2.948 -2.302 1.00 57.33 213 ILE C O 1
ATOM 6443 N N . ASN D 1 227 ? 11.393 4.231 -0.703 1.00 52.20 214 ASN C N 1
ATOM 6444 C CA . ASN D 1 227 ? 10.269 3.315 -0.384 1.00 51.02 214 ASN C CA 1
ATOM 6445 C C . ASN D 1 227 ? 9.067 3.566 -1.294 1.00 47.78 214 ASN C C 1
ATOM 6446 O O . ASN D 1 227 ? 8.057 2.880 -1.096 1.00 44.45 214 ASN C O 1
ATOM 6451 N N . GLY D 1 228 ? 9.180 4.495 -2.248 1.00 52.35 215 GLY C N 1
ATOM 6452 C CA . GLY D 1 228 ? 8.126 4.808 -3.235 1.00 55.94 215 GLY C CA 1
ATOM 6453 C C . GLY D 1 228 ? 7.127 5.835 -2.725 1.00 57.09 215 GLY C C 1
ATOM 6454 O O . GLY D 1 228 ? 5.919 5.621 -2.932 1.00 54.76 215 GLY C O 1
ATOM 6455 N N . ASP D 1 229 ? 7.611 6.903 -2.078 1.00 66.64 216 ASP C N 1
ATOM 6456 C CA . ASP D 1 229 ? 6.851 8.150 -1.776 1.00 72.06 216 ASP C CA 1
ATOM 6457 C C . ASP D 1 229 ? 7.545 9.306 -2.506 1.00 71.77 216 ASP C C 1
ATOM 6458 O O . ASP D 1 229 ? 8.631 9.717 -2.048 1.00 74.05 216 ASP C O 1
ATOM 6463 N N . ARG D 1 230 ? 6.961 9.786 -3.610 1.00 70.39 217 ARG C N 1
ATOM 6464 C CA . ARG D 1 230 ? 7.622 10.729 -4.556 1.00 67.42 217 ARG C CA 1
ATOM 6465 C C . ARG D 1 230 ? 6.835 12.030 -4.722 1.00 62.86 217 ARG C C 1
ATOM 6466 O O . ARG D 1 230 ? 7.372 12.951 -5.352 1.00 66.63 217 ARG C O 1
ATOM 6474 N N . TRP D 1 231 ? 5.619 12.095 -4.188 1.00 59.77 218 TRP C N 1
ATOM 6475 C CA . TRP D 1 231 ? 4.605 13.136 -4.509 1.00 59.16 218 TRP C CA 1
ATOM 6476 C C . TRP D 1 231 ? 4.981 14.502 -3.919 1.00 62.23 218 TRP C C 1
ATOM 6477 O O . TRP D 1 231 ? 4.437 15.513 -4.406 1.00 59.63 218 TRP C O 1
ATOM 6488 N N . PHE D 1 232 ? 5.844 14.531 -2.896 1.00 63.46 219 PHE C N 1
ATOM 6489 C CA . PHE D 1 232 ? 6.359 15.771 -2.252 1.00 62.06 219 PHE C CA 1
ATOM 6490 C C . PHE D 1 232 ? 7.560 16.317 -3.040 1.00 62.39 219 PHE C C 1
ATOM 6491 O O . PHE D 1 232 ? 7.895 17.491 -2.822 1.00 68.07 219 PHE C O 1
ATOM 6499 N N . LEU D 1 233 ? 8.180 15.514 -3.917 1.00 62.42 220 LEU C N 1
ATOM 6500 C CA . LEU D 1 233 ? 9.275 15.969 -4.823 1.00 67.55 220 LEU C CA 1
ATOM 6501 C C . LEU D 1 233 ? 8.686 16.886 -5.899 1.00 75.34 220 LEU C C 1
ATOM 6502 O O . LEU D 1 233 ? 7.782 16.432 -6.628 1.00 79.75 220 LEU C O 1
ATOM 6507 N N . ASN D 1 234 ? 9.191 18.120 -5.997 1.00 80.03 221 ASN C N 1
ATOM 6508 C CA . ASN D 1 234 ? 8.758 19.129 -7.002 1.00 86.14 221 ASN C CA 1
ATOM 6509 C C . ASN D 1 234 ? 9.864 19.311 -8.050 1.00 91.06 221 ASN C C 1
ATOM 6510 O O . ASN D 1 234 ? 11.034 18.983 -7.747 1.00 93.81 221 ASN C O 1
ATOM 6515 N N . ARG D 1 235 ? 9.494 19.831 -9.225 1.00 91.49 222 ARG C N 1
ATOM 6516 C CA . ARG D 1 235 ? 10.413 20.124 -10.359 1.00 93.49 222 ARG C CA 1
ATOM 6517 C C . ARG D 1 235 ? 11.288 21.341 -10.017 1.00 97.70 222 ARG C C 1
ATOM 6518 O O . ARG D 1 235 ? 12.433 21.392 -10.521 1.00 99.26 222 ARG C O 1
ATOM 6526 N N . PHE D 1 236 ? 10.776 22.269 -9.191 1.00 95.21 223 PHE C N 1
ATOM 6527 C CA . PHE D 1 236 ? 11.471 23.505 -8.729 1.00 91.20 223 PHE C CA 1
ATOM 6528 C C . PHE D 1 236 ? 12.842 23.149 -8.139 1.00 90.44 223 PHE C C 1
ATOM 6529 O O . PHE D 1 236 ? 13.006 22.031 -7.607 1.00 87.94 223 PHE C O 1
ATOM 6537 N N . THR D 1 237 ? 13.793 24.084 -8.228 1.00 89.15 224 THR C N 1
ATOM 6538 C CA . THR D 1 237 ? 15.128 24.015 -7.573 1.00 90.16 224 THR C CA 1
ATOM 6539 C C . THR D 1 237 ? 15.278 25.243 -6.670 1.00 92.78 224 THR C C 1
ATOM 6540 O O . THR D 1 237 ? 14.729 26.303 -7.028 1.00 95.39 224 THR C O 1
ATOM 6544 N N . THR D 1 238 ? 15.972 25.087 -5.538 1.00 95.99 225 THR C N 1
ATOM 6545 C CA . THR D 1 238 ? 16.323 26.178 -4.589 1.00 99.05 225 THR C CA 1
ATOM 6546 C C . THR D 1 238 ? 17.832 26.147 -4.321 1.00 104.60 225 THR C C 1
ATOM 6547 O O . THR D 1 238 ? 18.555 25.468 -5.081 1.00 111.86 225 THR C O 1
ATOM 6551 N N . THR D 1 239 ? 18.273 26.856 -3.277 1.00 105.39 226 THR C N 1
ATOM 6552 C CA . THR D 1 239 ? 19.689 26.958 -2.839 1.00 102.08 226 THR C CA 1
ATOM 6553 C C . THR D 1 239 ? 19.784 26.680 -1.336 1.00 101.77 226 THR C C 1
ATOM 6554 O O . THR D 1 239 ? 18.727 26.636 -0.670 1.00 98.51 226 THR C O 1
ATOM 6558 N N . LEU D 1 240 ? 21.012 26.504 -0.841 1.00 101.64 227 LEU C N 1
ATOM 6559 C CA . LEU D 1 240 ? 21.341 26.337 0.600 1.00 102.66 227 LEU C CA 1
ATOM 6560 C C . LEU D 1 240 ? 20.861 27.575 1.367 1.00 101.78 227 LEU C C 1
ATOM 6561 O O . LEU D 1 240 ? 20.203 27.405 2.411 1.00 107.11 227 LEU C O 1
ATOM 6566 N N . ASN D 1 241 ? 21.167 28.767 0.848 1.00 95.68 228 ASN C N 1
ATOM 6567 C CA . ASN D 1 241 ? 20.954 30.071 1.532 1.00 94.31 228 ASN C CA 1
ATOM 6568 C C . ASN D 1 241 ? 19.454 30.385 1.589 1.00 93.05 228 ASN C C 1
ATOM 6569 O O . ASN D 1 241 ? 18.954 30.646 2.699 1.00 94.71 228 ASN C O 1
ATOM 6574 N N . ASP D 1 242 ? 18.765 30.351 0.444 1.00 92.06 229 ASP C N 1
ATOM 6575 C CA . ASP D 1 242 ? 17.312 30.664 0.321 1.00 91.78 229 ASP C CA 1
ATOM 6576 C C . ASP D 1 242 ? 16.484 29.678 1.160 1.00 87.99 229 ASP C C 1
ATOM 6577 O O . ASP D 1 242 ? 15.375 30.054 1.593 1.00 75.26 229 ASP C O 1
ATOM 6582 N N . PHE D 1 243 ? 17.002 28.461 1.368 1.00 89.22 230 PHE C N 1
ATOM 6583 C CA . PHE D 1 243 ? 16.373 27.382 2.175 1.00 85.54 230 PHE C CA 1
ATOM 6584 C C . PHE D 1 243 ? 16.403 27.744 3.669 1.00 84.18 230 PHE C C 1
ATOM 6585 O O . PHE D 1 243 ? 15.357 27.595 4.339 1.00 83.57 230 PHE C O 1
ATOM 6593 N N . ASN D 1 244 ? 17.553 28.201 4.176 1.00 81.46 231 ASN C N 1
ATOM 6594 C CA . ASN D 1 244 ? 17.781 28.473 5.624 1.00 82.41 231 ASN C CA 1
ATOM 6595 C C . ASN D 1 244 ? 16.909 29.647 6.091 1.00 78.30 231 ASN C C 1
ATOM 6596 O O . ASN D 1 244 ? 16.293 29.513 7.167 1.00 77.78 231 ASN C O 1
ATOM 6601 N N . LEU D 1 245 ? 16.856 30.745 5.325 1.00 81.65 232 LEU C N 1
ATOM 6602 C CA . LEU D 1 245 ? 15.992 31.923 5.629 1.00 84.01 232 LEU C CA 1
ATOM 6603 C C . LEU D 1 245 ? 14.537 31.445 5.726 1.00 82.65 232 LEU C C 1
ATOM 6604 O O . LEU D 1 245 ? 13.793 32.005 6.550 1.00 76.05 232 LEU C O 1
ATOM 6609 N N . VAL D 1 246 ? 14.170 30.435 4.928 1.00 84.14 233 VAL C N 1
ATOM 6610 C CA . VAL D 1 246 ? 12.909 29.645 5.072 1.00 87.35 233 VAL C CA 1
ATOM 6611 C C . VAL D 1 246 ? 13.200 28.478 6.027 1.00 88.51 233 VAL C C 1
ATOM 6612 O O . VAL D 1 246 ? 12.370 28.246 6.928 1.00 87.80 233 VAL C O 1
ATOM 6616 N N . ASN D 1 251 ? 11.437 27.191 12.724 1.00 69.41 238 ASN C N 1
ATOM 6617 C CA . ASN D 1 251 ? 12.343 26.807 13.842 1.00 69.78 238 ASN C CA 1
ATOM 6618 C C . ASN D 1 251 ? 13.013 25.462 13.498 1.00 70.55 238 ASN C C 1
ATOM 6619 O O . ASN D 1 251 ? 12.592 24.425 14.054 1.00 67.62 238 ASN C O 1
ATOM 6624 N N . TYR D 1 252 ? 14.012 25.493 12.602 1.00 67.31 239 TYR C N 1
ATOM 6625 C CA . TYR D 1 252 ? 14.790 24.332 12.085 1.00 64.89 239 TYR C CA 1
ATOM 6626 C C . TYR D 1 252 ? 16.291 24.609 12.263 1.00 72.29 239 TYR C C 1
ATOM 6627 O O . TYR D 1 252 ? 16.693 25.782 12.139 1.00 77.04 239 TYR C O 1
ATOM 6636 N N . GLU D 1 253 ? 17.082 23.564 12.541 1.00 75.15 240 GLU C N 1
ATOM 6637 C CA . GLU D 1 253 ? 18.573 23.587 12.641 1.00 76.16 240 GLU C CA 1
ATOM 6638 C C . GLU D 1 253 ? 19.186 24.255 11.410 1.00 75.89 240 GLU C C 1
ATOM 6639 O O . GLU D 1 253 ? 18.811 23.922 10.290 1.00 68.76 240 GLU C O 1
ATOM 6645 N N . PRO D 1 254 ? 20.181 25.164 11.560 1.00 82.41 241 PRO C N 1
ATOM 6646 C CA . PRO D 1 254 ? 20.912 25.700 10.408 1.00 85.34 241 PRO C CA 1
ATOM 6647 C C . PRO D 1 254 ? 21.617 24.589 9.609 1.00 85.47 241 PRO C C 1
ATOM 6648 O O . PRO D 1 254 ? 22.575 24.029 10.117 1.00 85.96 241 PRO C O 1
ATOM 6652 N N . LEU D 1 255 ? 21.132 24.289 8.398 1.00 84.01 242 LEU C N 1
ATOM 6653 C CA . LEU D 1 255 ? 21.709 23.239 7.514 1.00 85.88 242 LEU C CA 1
ATOM 6654 C C . LEU D 1 255 ? 23.066 23.723 6.991 1.00 84.75 242 LEU C C 1
ATOM 6655 O O . LEU D 1 255 ? 23.119 24.840 6.440 1.00 85.32 242 LEU C O 1
ATOM 6660 N N . THR D 1 256 ? 24.106 22.898 7.154 1.00 83.91 243 THR C N 1
ATOM 6661 C CA . THR D 1 256 ? 25.516 23.194 6.788 1.00 84.85 243 THR C CA 1
ATOM 6662 C C . THR D 1 256 ? 25.862 22.460 5.487 1.00 86.21 243 THR C C 1
ATOM 6663 O O . THR D 1 256 ? 24.976 21.762 4.946 1.00 88.77 243 THR C O 1
ATOM 6667 N N . GLN D 1 257 ? 27.099 22.630 5.006 1.00 85.67 244 GLN C N 1
ATOM 6668 C CA . GLN D 1 257 ? 27.658 21.931 3.815 1.00 85.45 244 GLN C CA 1
ATOM 6669 C C . GLN D 1 257 ? 28.018 20.489 4.195 1.00 86.31 244 GLN C C 1
ATOM 6670 O O . GLN D 1 257 ? 28.119 19.646 3.280 1.00 88.33 244 GLN C O 1
ATOM 6676 N N . ASP D 1 258 ? 28.206 20.224 5.493 1.00 87.90 245 ASP C N 1
ATOM 6677 C CA . ASP D 1 258 ? 28.547 18.884 6.043 1.00 88.00 245 ASP C CA 1
ATOM 6678 C C . ASP D 1 258 ? 27.314 17.973 5.979 1.00 83.61 245 ASP C C 1
ATOM 6679 O O . ASP D 1 258 ? 27.495 16.769 5.704 1.00 79.84 245 ASP C O 1
ATOM 6684 N N . HIS D 1 259 ? 26.116 18.521 6.218 1.00 79.39 246 HIS C N 1
ATOM 6685 C CA . HIS D 1 259 ? 24.818 17.800 6.091 1.00 78.50 246 HIS C CA 1
ATOM 6686 C C . HIS D 1 259 ? 24.688 17.267 4.658 1.00 72.82 246 HIS C C 1
ATOM 6687 O O . HIS D 1 259 ? 24.457 16.054 4.496 1.00 64.88 246 HIS C O 1
ATOM 6694 N N . VAL D 1 260 ? 24.930 18.129 3.667 1.00 68.61 247 VAL C N 1
ATOM 6695 C CA . VAL D 1 260 ? 24.930 17.783 2.214 1.00 65.13 247 VAL C CA 1
ATOM 6696 C C . VAL D 1 260 ? 26.002 16.709 1.941 1.00 62.68 247 VAL C C 1
ATOM 6697 O O . VAL D 1 260 ? 25.803 15.917 0.998 1.00 62.80 247 VAL C O 1
ATOM 6701 N N . ASP D 1 261 ? 27.089 16.670 2.722 1.00 58.62 248 ASP C N 1
ATOM 6702 C CA . ASP D 1 261 ? 28.230 15.728 2.526 1.00 60.00 248 ASP C CA 1
ATOM 6703 C C . ASP D 1 261 ? 27.843 14.311 2.979 1.00 60.44 248 ASP C C 1
ATOM 6704 O O . ASP D 1 261 ? 28.234 13.346 2.276 1.00 60.66 248 ASP C O 1
ATOM 6709 N N . ILE D 1 262 ? 27.141 14.183 4.115 1.00 62.56 249 ILE C N 1
ATOM 6710 C CA . ILE D 1 262 ? 26.688 12.872 4.687 1.00 61.90 249 ILE C CA 1
ATOM 6711 C C . ILE D 1 262 ? 25.334 12.473 4.089 1.00 54.18 249 ILE C C 1
ATOM 6712 O O . ILE D 1 262 ? 24.987 11.290 4.221 1.00 52.11 249 ILE C O 1
ATOM 6717 N N . LEU D 1 263 ? 24.601 13.411 3.474 1.00 50.54 250 LEU C N 1
ATOM 6718 C CA . LEU D 1 263 ? 23.386 13.112 2.663 1.00 50.47 250 LEU C CA 1
ATOM 6719 C C . LEU D 1 263 ? 23.802 12.685 1.249 1.00 54.95 250 LEU C C 1
ATOM 6720 O O . LEU D 1 263 ? 22.896 12.293 0.484 1.00 53.44 250 LEU C O 1
ATOM 6725 N N . GLY D 1 264 ? 25.107 12.765 0.934 1.00 57.76 251 GLY C N 1
ATOM 6726 C CA . GLY D 1 264 ? 25.730 12.333 -0.335 1.00 58.25 251 GLY C CA 1
ATOM 6727 C C . GLY D 1 264 ? 25.355 10.905 -0.728 1.00 58.22 251 GLY C C 1
ATOM 6728 O O . GLY D 1 264 ? 24.910 10.686 -1.847 1.00 60.64 251 GLY C O 1
ATOM 6729 N N . PRO D 1 265 ? 25.524 9.889 0.155 1.00 60.17 252 PRO C N 1
ATOM 6730 C CA . PRO D 1 265 ? 25.168 8.503 -0.181 1.00 57.18 252 PRO C CA 1
ATOM 6731 C C . PRO D 1 265 ? 23.667 8.216 -0.397 1.00 57.11 252 PRO C C 1
ATOM 6732 O O . PRO D 1 265 ? 23.367 7.182 -0.987 1.00 57.85 252 PRO C O 1
ATOM 6736 N N . LEU D 1 266 ? 22.771 9.088 0.090 1.00 47.86 253 LEU C N 1
ATOM 6737 C CA . LEU D 1 266 ? 21.300 8.968 -0.110 1.00 49.20 253 LEU C CA 1
ATOM 6738 C C . LEU D 1 266 ? 20.904 9.744 -1.369 1.00 49.73 253 LEU C C 1
ATOM 6739 O O . LEU D 1 266 ? 19.991 9.285 -2.064 1.00 48.59 253 LEU C O 1
ATOM 6744 N N . SER D 1 267 ? 21.555 10.883 -1.622 1.00 50.51 254 SER C N 1
ATOM 6745 C CA . SER D 1 267 ? 21.395 11.706 -2.850 1.00 53.49 254 SER C CA 1
ATOM 6746 C C . SER D 1 267 ? 21.666 10.850 -4.093 1.00 51.75 254 SER C C 1
ATOM 6747 O O . SER D 1 267 ? 20.848 10.885 -5.030 1.00 48.57 254 SER C O 1
ATOM 6750 N N . ALA D 1 268 ? 22.771 10.102 -4.082 1.00 52.87 255 ALA C N 1
ATOM 6751 C CA . ALA D 1 268 ? 23.259 9.288 -5.221 1.00 54.85 255 ALA C CA 1
ATOM 6752 C C . ALA D 1 268 ? 22.238 8.194 -5.544 1.00 56.28 255 ALA C C 1
ATOM 6753 O O . ALA D 1 268 ? 21.687 8.218 -6.666 1.00 61.33 255 ALA C O 1
ATOM 6755 N N . GLN D 1 269 ? 21.989 7.306 -4.572 1.00 55.31 256 GLN C N 1
ATOM 6756 C CA . GLN D 1 269 ? 21.120 6.103 -4.678 1.00 53.17 256 GLN C CA 1
ATOM 6757 C C . GLN D 1 269 ? 19.731 6.500 -5.194 1.00 55.11 256 GLN C C 1
ATOM 6758 O O . GLN D 1 269 ? 19.140 5.693 -5.931 1.00 54.57 256 GLN C O 1
ATOM 6764 N N . THR D 1 270 ? 19.217 7.674 -4.804 1.00 56.13 257 THR C N 1
ATOM 6765 C CA . THR D 1 270 ? 17.877 8.177 -5.212 1.00 58.43 257 THR C CA 1
ATOM 6766 C C . THR D 1 270 ? 18.005 8.996 -6.500 1.00 60.00 257 THR C C 1
ATOM 6767 O O . THR D 1 270 ? 17.159 8.794 -7.384 1.00 63.82 257 THR C O 1
ATOM 6771 N N . GLY D 1 271 ? 19.020 9.866 -6.588 1.00 55.79 258 GLY C N 1
ATOM 6772 C CA . GLY D 1 271 ? 19.242 10.792 -7.717 1.00 59.39 258 GLY C CA 1
ATOM 6773 C C . GLY D 1 271 ? 18.912 12.227 -7.334 1.00 63.65 258 GLY C C 1
ATOM 6774 O O . GLY D 1 271 ? 19.851 13.055 -7.251 1.00 68.16 258 GLY C O 1
ATOM 6775 N N . ILE D 1 272 ? 17.627 12.522 -7.105 1.00 66.42 259 ILE C N 1
ATOM 6776 C CA . ILE D 1 272 ? 17.154 13.842 -6.586 1.00 71.25 259 ILE C CA 1
ATOM 6777 C C . ILE D 1 272 ? 18.237 14.383 -5.641 1.00 67.19 259 ILE C C 1
ATOM 6778 O O . ILE D 1 272 ? 18.569 13.699 -4.654 1.00 67.16 259 ILE C O 1
ATOM 6783 N N . ALA D 1 273 ? 18.791 15.551 -5.974 1.00 64.82 260 ALA C N 1
ATOM 6784 C CA . ALA D 1 273 ? 19.898 16.216 -5.250 1.00 63.91 260 ALA C CA 1
ATOM 6785 C C . ALA D 1 273 ? 19.409 16.755 -3.899 1.00 61.19 260 ALA C C 1
ATOM 6786 O O . ALA D 1 273 ? 18.189 16.731 -3.626 1.00 58.38 260 ALA C O 1
ATOM 6788 N N . VAL D 1 274 ? 20.345 17.240 -3.082 1.00 63.11 261 VAL C N 1
ATOM 6789 C CA . VAL D 1 274 ? 20.110 17.618 -1.657 1.00 60.00 261 VAL C CA 1
ATOM 6790 C C . VAL D 1 274 ? 19.438 18.996 -1.610 1.00 60.08 261 VAL C C 1
ATOM 6791 O O . VAL D 1 274 ? 18.602 19.196 -0.705 1.00 62.81 261 VAL C O 1
ATOM 6795 N N . LEU D 1 275 ? 19.781 19.896 -2.545 1.00 59.60 262 LEU C N 1
ATOM 6796 C CA . LEU D 1 275 ? 19.158 21.246 -2.679 1.00 63.28 262 LEU C CA 1
ATOM 6797 C C . LEU D 1 275 ? 17.791 21.123 -3.369 1.00 65.99 262 LEU C C 1
ATOM 6798 O O . LEU D 1 275 ? 16.993 22.073 -3.251 1.00 70.00 262 LEU C O 1
ATOM 6803 N N . ASP D 1 276 ? 17.529 20.004 -4.057 1.00 66.03 263 ASP C N 1
ATOM 6804 C CA . ASP D 1 276 ? 16.229 19.701 -4.717 1.00 65.32 263 ASP C CA 1
ATOM 6805 C C . ASP D 1 276 ? 15.250 19.153 -3.666 1.00 62.66 263 ASP C C 1
ATOM 6806 O O . ASP D 1 276 ? 14.098 19.645 -3.609 1.00 55.20 263 ASP C O 1
ATOM 6811 N N . MET D 1 277 ? 15.694 18.191 -2.845 1.00 61.02 264 MET C N 1
ATOM 6812 C CA . MET D 1 277 ? 14.920 17.661 -1.687 1.00 59.89 264 MET C CA 1
ATOM 6813 C C . MET D 1 277 ? 14.555 18.815 -0.739 1.00 58.70 264 MET C C 1
ATOM 6814 O O . MET D 1 277 ? 13.419 18.807 -0.225 1.00 57.84 264 MET C O 1
ATOM 6819 N N . CYS D 1 278 ? 15.476 19.765 -0.523 1.00 61.48 265 CYS C N 1
ATOM 6820 C CA . CYS D 1 278 ? 15.243 21.027 0.239 1.00 65.88 265 CYS C CA 1
ATOM 6821 C C . CYS D 1 278 ? 13.997 21.741 -0.307 1.00 68.29 265 CYS C C 1
ATOM 6822 O O . CYS D 1 278 ? 13.129 22.129 0.511 1.00 62.51 265 CYS C O 1
ATOM 6825 N N . ALA D 1 279 ? 13.910 21.879 -1.635 1.00 69.12 266 ALA C N 1
ATOM 6826 C CA . ALA D 1 279 ? 12.784 22.519 -2.358 1.00 74.01 266 ALA C CA 1
ATOM 6827 C C . ALA D 1 279 ? 11.463 21.845 -1.969 1.00 73.59 266 ALA C C 1
ATOM 6828 O O . ALA D 1 279 ? 10.467 22.576 -1.795 1.00 74.04 266 ALA C O 1
ATOM 6830 N N . SER D 1 280 ? 11.460 20.512 -1.845 1.00 71.65 267 SER C N 1
ATOM 6831 C CA . SER D 1 280 ? 10.265 19.683 -1.528 1.00 73.70 267 SER C CA 1
ATOM 6832 C C . SER D 1 280 ? 9.885 19.809 -0.042 1.00 72.86 267 SER C C 1
ATOM 6833 O O . SER D 1 280 ? 8.701 19.569 0.288 1.00 70.97 267 SER C O 1
ATOM 6836 N N . LEU D 1 281 ? 10.843 20.174 0.818 1.00 72.19 268 LEU C N 1
ATOM 6837 C CA . LEU D 1 281 ? 10.616 20.450 2.264 1.00 67.22 268 LEU C CA 1
ATOM 6838 C C . LEU D 1 281 ? 9.941 21.823 2.407 1.00 70.15 268 LEU C C 1
ATOM 6839 O O . LEU D 1 281 ? 8.854 21.879 3.031 1.00 66.58 268 LEU C O 1
ATOM 6844 N N . LYS D 1 282 ? 10.543 22.871 1.821 1.00 73.55 269 LYS C N 1
ATOM 6845 C CA . LYS D 1 282 ? 10.025 24.272 1.788 1.00 73.04 269 LYS C CA 1
ATOM 6846 C C . LYS D 1 282 ? 8.507 24.278 1.566 1.00 71.14 269 LYS C C 1
ATOM 6847 O O . LYS D 1 282 ? 7.805 24.920 2.369 1.00 63.87 269 LYS C O 1
ATOM 6853 N N . GLU D 1 283 ? 8.043 23.614 0.498 1.00 70.88 270 GLU C N 1
ATOM 6854 C CA . GLU D 1 283 ? 6.605 23.397 0.173 1.00 72.47 270 GLU C CA 1
ATOM 6855 C C . GLU D 1 283 ? 5.957 22.546 1.273 1.00 77.47 270 GLU C C 1
ATOM 6856 O O . GLU D 1 283 ? 4.895 22.969 1.779 1.00 78.74 270 GLU C O 1
ATOM 6862 N N . LEU D 1 285 ? 6.675 22.623 4.494 1.00 75.29 272 LEU C N 1
ATOM 6863 C CA . LEU D 1 285 ? 6.638 23.609 5.610 1.00 80.21 272 LEU C CA 1
ATOM 6864 C C . LEU D 1 285 ? 5.459 24.571 5.412 1.00 79.47 272 LEU C C 1
ATOM 6865 O O . LEU D 1 285 ? 4.537 24.560 6.252 1.00 77.85 272 LEU C O 1
ATOM 6870 N N . GLN D 1 286 ? 5.492 25.351 4.326 1.00 81.38 273 GLN C N 1
ATOM 6871 C CA . GLN D 1 286 ? 4.612 26.532 4.091 1.00 81.46 273 GLN C CA 1
ATOM 6872 C C . GLN D 1 286 ? 3.180 26.064 3.801 1.00 81.66 273 GLN C C 1
ATOM 6873 O O . GLN D 1 286 ? 2.232 26.714 4.301 1.00 80.22 273 GLN C O 1
ATOM 6879 N N . ASN D 1 287 ? 3.034 24.971 3.044 1.00 78.48 274 ASN C N 1
ATOM 6880 C CA . ASN D 1 287 ? 1.722 24.390 2.654 1.00 79.30 274 ASN C CA 1
ATOM 6881 C C . ASN D 1 287 ? 1.258 23.409 3.739 1.00 76.62 274 ASN C C 1
ATOM 6882 O O . ASN D 1 287 ? 0.191 23.664 4.343 1.00 73.75 274 ASN C O 1
ATOM 6887 N N . GLY D 1 288 ? 2.030 22.340 3.974 1.00 75.14 275 GLY C N 1
ATOM 6888 C CA . GLY D 1 288 ? 1.666 21.210 4.856 1.00 73.33 275 GLY C CA 1
ATOM 6889 C C . GLY D 1 288 ? 1.496 19.922 4.066 1.00 74.08 275 GLY C C 1
ATOM 6890 O O . GLY D 1 288 ? 2.285 19.714 3.129 1.00 75.50 275 GLY C O 1
ATOM 6891 N N . MET D 1 289 ? 0.506 19.092 4.422 1.00 77.65 276 MET C N 1
ATOM 6892 C CA . MET D 1 289 ? 0.173 17.812 3.729 1.00 78.47 276 MET C CA 1
ATOM 6893 C C . MET D 1 289 ? -1.334 17.756 3.448 1.00 79.09 276 MET C C 1
ATOM 6894 O O . MET D 1 289 ? -1.935 18.845 3.338 1.00 76.78 276 MET C O 1
ATOM 6899 N N A ARG D 1 292 ? -2.279 14.220 3.111 0.50 61.83 279 ARG C N 1
ATOM 6900 N N B ARG D 1 292 ? -2.512 13.951 3.194 0.50 62.07 279 ARG C N 1
ATOM 6901 C CA A ARG D 1 292 ? -1.401 13.142 2.583 0.50 60.58 279 ARG C CA 1
ATOM 6902 C CA B ARG D 1 292 ? -1.438 13.112 2.597 0.50 61.80 279 ARG C CA 1
ATOM 6903 C C A ARG D 1 292 ? -0.520 12.622 3.729 0.50 62.32 279 ARG C C 1
ATOM 6904 C C B ARG D 1 292 ? -0.517 12.624 3.725 0.50 63.04 279 ARG C C 1
ATOM 6905 O O A ARG D 1 292 ? -0.430 13.320 4.762 0.50 62.94 279 ARG C O 1
ATOM 6906 O O B ARG D 1 292 ? -0.393 13.346 4.738 0.50 63.88 279 ARG C O 1
ATOM 6921 N N . THR D 1 293 ? 0.088 11.441 3.560 1.00 60.83 280 THR C N 1
ATOM 6922 C CA . THR D 1 293 ? 0.900 10.758 4.608 1.00 60.88 280 THR C CA 1
ATOM 6923 C C . THR D 1 293 ? 2.252 10.295 4.052 1.00 62.72 280 THR C C 1
ATOM 6924 O O . THR D 1 293 ? 2.257 9.411 3.169 1.00 65.25 280 THR C O 1
ATOM 6928 N N . ILE D 1 294 ? 3.350 10.841 4.588 1.00 61.38 281 ILE C N 1
ATOM 6929 C CA . ILE D 1 294 ? 4.749 10.423 4.268 1.00 58.64 281 ILE C CA 1
ATOM 6930 C C . ILE D 1 294 ? 5.124 9.258 5.195 1.00 59.34 281 ILE C C 1
ATOM 6931 O O . ILE D 1 294 ? 5.343 9.526 6.394 1.00 62.33 281 ILE C O 1
ATOM 6936 N N . LEU D 1 295 ? 5.184 8.023 4.673 1.00 54.31 282 LEU C N 1
ATOM 6937 C CA . LEU D 1 295 ? 5.639 6.819 5.425 1.00 55.49 282 LEU C CA 1
ATOM 6938 C C . LEU D 1 295 ? 4.746 6.606 6.651 1.00 57.17 282 LEU C C 1
ATOM 6939 O O . LEU D 1 295 ? 5.296 6.536 7.778 1.00 54.06 282 LEU C O 1
ATOM 6944 N N . GLY D 1 296 ? 3.429 6.528 6.440 1.00 56.26 283 GLY C N 1
ATOM 6945 C CA . GLY D 1 296 ? 2.425 6.327 7.502 1.00 56.30 283 GLY C CA 1
ATOM 6946 C C . GLY D 1 296 ? 2.479 7.423 8.552 1.00 59.44 283 GLY C C 1
ATOM 6947 O O . GLY D 1 296 ? 2.005 7.171 9.679 1.00 62.92 283 GLY C O 1
ATOM 6948 N N . SER D 1 297 ? 3.023 8.598 8.201 1.00 55.71 284 SER C N 1
ATOM 6949 C CA . SER D 1 297 ? 3.133 9.786 9.088 1.00 54.58 284 SER C CA 1
ATOM 6950 C C . SER D 1 297 ? 2.515 11.007 8.396 1.00 50.69 284 SER C C 1
ATOM 6951 O O . SER D 1 297 ? 2.590 11.078 7.162 1.00 52.62 284 SER C O 1
ATOM 6954 N N . ALA D 1 298 ? 1.913 11.924 9.160 1.00 50.57 285 ALA C N 1
ATOM 6955 C CA . ALA D 1 298 ? 1.451 13.249 8.677 1.00 50.42 285 ALA C CA 1
ATOM 6956 C C . ALA D 1 298 ? 2.143 14.371 9.463 1.00 51.45 285 ALA C C 1
ATOM 6957 O O . ALA D 1 298 ? 1.613 15.500 9.476 1.00 52.24 285 ALA C O 1
ATOM 6959 N N . LEU D 1 299 ? 3.284 14.068 10.090 1.00 54.46 286 LEU C N 1
ATOM 6960 C CA . LEU D 1 299 ? 4.286 15.060 10.574 1.00 57.85 286 LEU C CA 1
ATOM 6961 C C . LEU D 1 299 ? 5.584 14.875 9.784 1.00 56.95 286 LEU C C 1
ATOM 6962 O O . LEU D 1 299 ? 5.745 13.823 9.131 1.00 53.30 286 LEU C O 1
ATOM 6967 N N . LEU D 1 300 ? 6.482 15.854 9.895 1.00 56.54 287 LEU C N 1
ATOM 6968 C CA . LEU D 1 300 ? 7.890 15.771 9.430 1.00 56.14 287 LEU C CA 1
ATOM 6969 C C . LEU D 1 300 ? 8.748 15.170 10.554 1.00 51.58 287 LEU C C 1
ATOM 6970 O O . LEU D 1 300 ? 8.941 15.855 11.568 1.00 49.77 287 LEU C O 1
ATOM 6975 N N . GLU D 1 301 ? 9.237 13.937 10.370 1.00 50.96 288 GLU C N 1
ATOM 6976 C CA . GLU D 1 301 ? 9.959 13.140 11.402 1.00 51.70 288 GLU C CA 1
ATOM 6977 C C . GLU D 1 301 ? 11.447 13.503 11.395 1.00 47.90 288 GLU C C 1
ATOM 6978 O O . GLU D 1 301 ? 12.039 13.504 10.304 1.00 43.69 288 GLU C O 1
ATOM 6984 N N . ASP D 1 302 ? 12.033 13.766 12.570 1.00 48.53 289 ASP C N 1
ATOM 6985 C CA . ASP D 1 302 ? 13.444 14.225 12.697 1.00 50.46 289 ASP C CA 1
ATOM 6986 C C . ASP D 1 302 ? 14.282 13.245 13.537 1.00 48.23 289 ASP C C 1
ATOM 6987 O O . ASP D 1 302 ? 15.408 13.632 13.928 1.00 53.08 289 ASP C O 1
ATOM 6992 N N . GLU D 1 303 ? 13.789 12.033 13.811 1.00 43.42 290 GLU C N 1
ATOM 6993 C CA . GLU D 1 303 ? 14.504 11.045 14.672 1.00 44.21 290 GLU C CA 1
ATOM 6994 C C . GLU D 1 303 ? 14.968 9.859 13.815 1.00 43.37 290 GLU C C 1
ATOM 6995 O O . GLU D 1 303 ? 14.992 8.729 14.337 1.00 44.07 290 GLU C O 1
ATOM 7001 N N . PHE D 1 304 ? 15.338 10.129 12.554 1.00 41.55 291 PHE C N 1
ATOM 7002 C CA . PHE D 1 304 ? 16.100 9.218 11.665 1.00 44.64 291 PHE C CA 1
ATOM 7003 C C . PHE D 1 304 ? 17.332 9.938 11.110 1.00 42.65 291 PHE C C 1
ATOM 7004 O O . PHE D 1 304 ? 17.135 10.926 10.380 1.00 41.38 291 PHE C O 1
ATOM 7012 N N . THR D 1 305 ? 18.535 9.440 11.429 1.00 38.92 292 THR C N 1
ATOM 7013 C CA . THR D 1 305 ? 19.827 9.876 10.835 1.00 37.51 292 THR C CA 1
ATOM 7014 C C . THR D 1 305 ? 19.944 9.209 9.470 1.00 35.79 292 THR C C 1
ATOM 7015 O O . THR D 1 305 ? 19.189 8.291 9.191 1.00 35.27 292 THR C O 1
ATOM 7019 N N . PRO D 1 306 ? 20.845 9.659 8.565 1.00 38.43 293 PRO C N 1
ATOM 7020 C CA . PRO D 1 306 ? 21.098 8.951 7.309 1.00 41.67 293 PRO C CA 1
ATOM 7021 C C . PRO D 1 306 ? 21.528 7.488 7.494 1.00 42.07 293 PRO C C 1
ATOM 7022 O O . PRO D 1 306 ? 21.086 6.672 6.716 1.00 40.71 293 PRO C O 1
ATOM 7026 N N . PHE D 1 307 ? 22.355 7.184 8.499 1.00 46.56 294 PHE C N 1
ATOM 7027 C CA . PHE D 1 307 ? 22.742 5.786 8.839 1.00 51.08 294 PHE C CA 1
ATOM 7028 C C . PHE D 1 307 ? 21.500 4.979 9.266 1.00 46.03 294 PHE C C 1
ATOM 7029 O O . PHE D 1 307 ? 21.406 3.793 8.906 1.00 45.33 294 PHE C O 1
ATOM 7037 N N . ASP D 1 308 ? 20.581 5.576 10.030 1.00 48.70 295 ASP C N 1
ATOM 7038 C CA . ASP D 1 308 ? 19.317 4.908 10.455 1.00 50.17 295 ASP C CA 1
ATOM 7039 C C . ASP D 1 308 ? 18.539 4.476 9.208 1.00 48.99 295 ASP C C 1
ATOM 7040 O O . ASP D 1 308 ? 18.119 3.298 9.132 1.00 44.31 295 ASP C O 1
ATOM 7045 N N . VAL D 1 309 ? 18.378 5.408 8.269 1.00 49.66 296 VAL C N 1
ATOM 7046 C CA . VAL D 1 309 ? 17.690 5.193 6.964 1.00 48.99 296 VAL C CA 1
ATOM 7047 C C . VAL D 1 309 ? 18.331 3.988 6.263 1.00 49.10 296 VAL C C 1
ATOM 7048 O O . VAL D 1 309 ? 17.580 3.052 5.904 1.00 43.83 296 VAL C O 1
ATOM 7052 N N . VAL D 1 310 ? 19.661 4.016 6.098 1.00 49.53 297 VAL C N 1
ATOM 7053 C CA . VAL D 1 310 ? 20.441 3.041 5.274 1.00 47.11 297 VAL C CA 1
ATOM 7054 C C . VAL D 1 310 ? 20.392 1.666 5.949 1.00 49.58 297 VAL C C 1
ATOM 7055 O O . VAL D 1 310 ? 20.030 0.698 5.259 1.00 51.79 297 VAL C O 1
ATOM 7059 N N . ARG D 1 311 ? 20.702 1.595 7.249 1.00 53.25 298 ARG C N 1
ATOM 7060 C CA . ARG D 1 311 ? 20.525 0.384 8.101 1.00 51.85 298 ARG C CA 1
ATOM 7061 C C . ARG D 1 311 ? 19.180 -0.303 7.797 1.00 51.74 298 ARG C C 1
ATOM 7062 O O . ARG D 1 311 ? 19.203 -1.489 7.380 1.00 54.00 298 ARG C O 1
ATOM 7070 N N . GLN D 1 312 ? 18.055 0.391 8.020 1.00 46.32 299 GLN C N 1
ATOM 7071 C CA . GLN D 1 312 ? 16.685 -0.186 7.912 1.00 48.29 299 GLN C CA 1
ATOM 7072 C C . GLN D 1 312 ? 16.435 -0.600 6.450 1.00 52.02 299 GLN C C 1
ATOM 7073 O O . GLN D 1 312 ? 16.143 -1.801 6.185 1.00 50.12 299 GLN C O 1
ATOM 7079 N N . CYS D 1 313 ? 16.590 0.327 5.507 1.00 48.25 300 CYS C N 1
ATOM 7080 C CA . CYS D 1 313 ? 16.211 0.086 4.090 1.00 49.97 300 CYS C CA 1
ATOM 7081 C C . CYS D 1 313 ? 17.073 -1.022 3.460 1.00 48.10 300 CYS C C 1
ATOM 7082 O O . CYS D 1 313 ? 16.542 -1.676 2.550 1.00 51.25 300 CYS C O 1
ATOM 7085 N N . SER D 1 314 ? 18.308 -1.276 3.924 1.00 46.09 301 SER C N 1
ATOM 7086 C CA . SER D 1 314 ? 19.179 -2.343 3.345 1.00 45.84 301 SER C CA 1
ATOM 7087 C C . SER D 1 314 ? 19.360 -3.543 4.300 1.00 45.69 301 SER C C 1
ATOM 7088 O O . SER D 1 314 ? 20.250 -4.391 4.016 1.00 44.13 301 SER C O 1
ATOM 7091 N N . GLY D 1 315 ? 18.538 -3.650 5.354 1.00 42.19 302 GLY C N 1
ATOM 7092 C CA . GLY D 1 315 ? 18.455 -4.824 6.249 1.00 44.72 302 GLY C CA 1
ATOM 7093 C C . GLY D 1 315 ? 19.826 -5.290 6.717 1.00 46.27 302 GLY C C 1
ATOM 7094 O O . GLY D 1 315 ? 20.150 -6.487 6.525 1.00 44.89 302 GLY C O 1
ATOM 7095 N N . VAL D 1 316 ? 20.606 -4.361 7.286 1.00 46.18 303 VAL C N 1
ATOM 7096 C CA . VAL D 1 316 ? 21.954 -4.598 7.883 1.00 42.90 303 VAL C CA 1
ATOM 7097 C C . VAL D 1 316 ? 21.727 -5.382 9.183 1.00 44.41 303 VAL C C 1
ATOM 7098 O O . VAL D 1 316 ? 20.913 -4.920 10.013 1.00 40.81 303 VAL C O 1
ATOM 7102 N N . THR D 1 317 ? 22.407 -6.525 9.339 1.00 44.88 304 THR C N 1
ATOM 7103 C CA . THR D 1 317 ? 22.359 -7.398 10.546 1.00 42.24 304 THR C CA 1
ATOM 7104 C C . THR D 1 317 ? 23.678 -7.244 11.330 1.00 44.62 304 THR C C 1
ATOM 7105 O O . THR D 1 317 ? 24.671 -6.743 10.738 1.00 45.88 304 THR C O 1
ATOM 7109 N N . PHE D 1 318 ? 23.698 -7.646 12.609 1.00 43.36 305 PHE C N 1
ATOM 7110 C CA . PHE D 1 318 ? 24.833 -7.420 13.549 1.00 45.72 305 PHE C CA 1
ATOM 7111 C C . PHE D 1 318 ? 25.321 -8.746 14.143 1.00 45.12 305 PHE C C 1
ATOM 7112 O O . PHE D 1 318 ? 24.498 -9.542 14.564 1.00 52.22 305 PHE C O 1
ATOM 7120 N N . LYS E 2 1 ? 7.493 20.855 39.586 1.00 58.13 226 LYS F N 1
ATOM 7121 C CA . LYS E 2 1 ? 8.290 22.073 39.263 1.00 60.33 226 LYS F CA 1
ATOM 7122 C C . LYS E 2 1 ? 9.797 21.776 39.328 1.00 56.22 226 LYS F C 1
ATOM 7123 O O . LYS E 2 1 ? 10.566 22.574 38.746 1.00 58.87 226 LYS F O 1
ATOM 7129 N N . LEU E 2 2 ? 10.203 20.687 39.995 1.00 50.04 227 LEU F N 1
ATOM 7130 C CA . LEU E 2 2 ? 11.627 20.330 40.262 1.00 48.97 227 LEU F CA 1
ATOM 7131 C C . LEU E 2 2 ? 12.021 19.076 39.460 1.00 44.66 227 LEU F C 1
ATOM 7132 O O . LEU E 2 2 ? 11.125 18.273 39.142 1.00 40.24 227 LEU F O 1
ATOM 7137 N N . ALA E 2 3 ? 13.317 18.924 39.156 1.00 40.69 228 ALA F N 1
ATOM 7138 C CA . ALA E 2 3 ? 13.912 17.769 38.442 1.00 41.86 228 ALA F CA 1
ATOM 7139 C C . ALA E 2 3 ? 13.803 16.511 39.307 1.00 39.50 228 ALA F C 1
ATOM 7140 O O . ALA E 2 3 ? 14.123 16.591 40.499 1.00 41.15 228 ALA F O 1
ATOM 7142 N N . GLN E 2 4 ? 13.390 15.393 38.713 1.00 38.90 229 GLN F N 1
ATOM 7143 C CA . GLN E 2 4 ? 13.307 14.067 39.374 1.00 40.44 229 GLN F CA 1
ATOM 7144 C C . GLN E 2 4 ? 14.502 13.223 38.921 1.00 43.00 229 GLN F C 1
ATOM 7145 O O . GLN E 2 4 ? 14.530 12.859 37.736 1.00 38.77 229 GLN F O 1
ATOM 7151 N N . LEU E 2 5 ? 15.453 12.954 39.823 1.00 43.81 230 LEU F N 1
ATOM 7152 C CA . LEU E 2 5 ? 16.484 11.892 39.663 1.00 45.01 230 LEU F CA 1
ATOM 7153 C C . LEU E 2 5 ? 15.797 10.533 39.830 1.00 39.87 230 LEU F C 1
ATOM 7154 O O . LEU E 2 5 ? 15.287 10.277 40.918 1.00 38.86 230 LEU F O 1
ATOM 7159 N N . GLN E 2 6 ? 15.797 9.697 38.792 1.00 41.18 231 GLN F N 1
ATOM 7160 C CA . GLN E 2 6 ? 14.813 8.590 38.616 1.00 43.60 231 GLN F CA 1
ATOM 7161 C C . GLN E 2 6 ? 15.341 7.270 39.217 1.00 43.82 231 GLN F C 1
ATOM 7162 O O . GLN E 2 6 ? 15.342 6.234 38.507 1.00 45.15 231 GLN F O 1
ATOM 7168 N N . VAL E 2 7 ? 15.744 7.304 40.492 1.00 41.15 232 VAL F N 1
ATOM 7169 C CA . VAL E 2 7 ? 15.935 6.105 41.364 1.00 42.00 232 VAL F CA 1
ATOM 7170 C C . VAL E 2 7 ? 14.567 5.660 41.887 1.00 41.07 232 VAL F C 1
ATOM 7171 O O . VAL E 2 7 ? 13.669 6.517 41.999 1.00 43.13 232 VAL F O 1
ATOM 7175 N N . ALA E 2 8 ? 14.430 4.366 42.189 1.00 41.07 233 ALA F N 1
ATOM 7176 C CA . ALA E 2 8 ? 13.305 3.773 42.952 1.00 37.81 233 ALA F CA 1
ATOM 7177 C C . ALA E 2 8 ? 13.785 3.551 44.385 1.00 37.52 233 ALA F C 1
ATOM 7178 O O . ALA E 2 8 ? 15.006 3.627 44.582 1.00 37.48 233 ALA F O 1
ATOM 7180 N N . TYR E 2 9 ? 12.879 3.256 45.325 1.00 38.68 234 TYR F N 1
ATOM 7181 C CA . TYR E 2 9 ? 13.205 3.059 46.760 1.00 42.48 234 TYR F CA 1
ATOM 7182 C C . TYR E 2 9 ? 12.779 1.651 47.209 1.00 44.86 234 TYR F C 1
ATOM 7183 O O . TYR E 2 9 ? 11.589 1.321 47.080 1.00 49.62 234 TYR F O 1
ATOM 7192 N N . HIS E 2 10 ? 13.755 0.856 47.676 1.00 46.37 235 HIS F N 1
ATOM 7193 C CA . HIS E 2 10 ? 13.629 -0.448 48.389 1.00 50.78 235 HIS F CA 1
ATOM 7194 C C . HIS E 2 10 ? 13.979 -1.599 47.440 1.00 49.60 235 HIS F C 1
ATOM 7195 O O . HIS E 2 10 ? 15.105 -2.082 47.485 1.00 45.88 235 HIS F O 1
ATOM 7202 N N . SER F 1 14 ? 7.825 9.649 33.157 1.00 41.23 1 SER D N 1
ATOM 7203 C CA . SER F 1 14 ? 6.774 9.955 32.139 1.00 43.25 1 SER D CA 1
ATOM 7204 C C . SER F 1 14 ? 7.356 9.782 30.723 1.00 40.63 1 SER D C 1
ATOM 7205 O O . SER F 1 14 ? 8.455 9.203 30.597 1.00 43.19 1 SER D O 1
ATOM 7208 N N . GLY F 1 15 ? 6.639 10.235 29.691 1.00 37.48 2 GLY D N 1
ATOM 7209 C CA . GLY F 1 15 ? 6.969 9.983 28.274 1.00 36.67 2 GLY D CA 1
ATOM 7210 C C . GLY F 1 15 ? 6.209 8.778 27.740 1.00 35.67 2 GLY D C 1
ATOM 7211 O O . GLY F 1 15 ? 5.625 8.025 28.559 1.00 35.78 2 GLY D O 1
ATOM 7212 N N . PHE F 1 16 ? 6.189 8.599 26.419 1.00 33.10 3 PHE D N 1
ATOM 7213 C CA . PHE F 1 16 ? 5.395 7.544 25.741 1.00 33.77 3 PHE D CA 1
ATOM 7214 C C . PHE F 1 16 ? 5.963 7.270 24.349 1.00 34.72 3 PHE D C 1
ATOM 7215 O O . PHE F 1 16 ? 5.799 8.130 23.485 1.00 35.64 3 PHE D O 1
ATOM 7223 N N . ARG F 1 17 ? 6.574 6.100 24.150 1.00 34.23 4 ARG D N 1
ATOM 7224 C CA . ARG F 1 17 ? 7.204 5.685 22.870 1.00 37.36 4 ARG D CA 1
ATOM 7225 C C . ARG F 1 17 ? 6.599 4.357 22.405 1.00 35.94 4 ARG D C 1
ATOM 7226 O O . ARG F 1 17 ? 6.006 3.632 23.231 1.00 32.72 4 ARG D O 1
ATOM 7234 N N . LYS F 1 18 ? 6.762 4.034 21.124 1.00 36.77 5 LYS D N 1
ATOM 7235 C CA . LYS F 1 18 ? 6.389 2.702 20.595 1.00 39.40 5 LYS D CA 1
ATOM 7236 C C . LYS F 1 18 ? 7.474 1.746 21.105 1.00 39.17 5 LYS D C 1
ATOM 7237 O O . LYS F 1 18 ? 8.599 1.788 20.603 1.00 38.77 5 LYS D O 1
ATOM 7243 N N . MET F 1 19 ? 7.162 0.978 22.147 1.00 39.58 6 MET D N 1
ATOM 7244 C CA . MET F 1 19 ? 8.157 0.209 22.932 1.00 36.29 6 MET D CA 1
ATOM 7245 C C . MET F 1 19 ? 8.079 -1.289 22.614 1.00 33.25 6 MET D C 1
ATOM 7246 O O . MET F 1 19 ? 7.022 -1.921 22.874 1.00 29.03 6 MET D O 1
ATOM 7251 N N . ALA F 1 20 ? 9.185 -1.852 22.125 1.00 30.24 7 ALA D N 1
ATOM 7252 C CA . ALA F 1 20 ? 9.358 -3.308 21.950 1.00 31.51 7 ALA D CA 1
ATOM 7253 C C . ALA F 1 20 ? 9.838 -3.933 23.264 1.00 31.02 7 ALA D C 1
ATOM 7254 O O . ALA F 1 20 ? 10.552 -3.256 24.047 1.00 30.89 7 ALA D O 1
ATOM 7256 N N . PHE F 1 21 ? 9.497 -5.199 23.481 1.00 29.17 8 PHE D N 1
ATOM 7257 C CA . PHE F 1 21 ? 10.160 -6.050 24.499 1.00 32.61 8 PHE D CA 1
ATOM 7258 C C . PHE F 1 21 ? 11.627 -6.213 24.092 1.00 33.59 8 PHE D C 1
ATOM 7259 O O . PHE F 1 21 ? 11.936 -6.220 22.904 1.00 30.34 8 PHE D O 1
ATOM 7267 N N . PRO F 1 22 ? 12.587 -6.266 25.049 1.00 35.68 9 PRO D N 1
ATOM 7268 C CA . PRO F 1 22 ? 13.972 -6.612 24.723 1.00 36.23 9 PRO D CA 1
ATOM 7269 C C . PRO F 1 22 ? 14.013 -7.973 24.012 1.00 36.83 9 PRO D C 1
ATOM 7270 O O . PRO F 1 22 ? 13.247 -8.849 24.403 1.00 31.43 9 PRO D O 1
ATOM 7274 N N . SER F 1 23 ? 14.923 -8.105 23.035 1.00 35.51 10 SER D N 1
ATOM 7275 C CA . SER F 1 23 ? 14.953 -9.148 21.977 1.00 36.77 10 SER D CA 1
ATOM 7276 C C . SER F 1 23 ? 16.049 -10.184 22.252 1.00 37.76 10 SER D C 1
ATOM 7277 O O . SER F 1 23 ? 16.169 -11.130 21.439 1.00 31.78 10 SER D O 1
ATOM 7280 N N . GLY F 1 24 ? 16.839 -9.996 23.320 1.00 37.42 11 GLY D N 1
ATOM 7281 C CA . GLY F 1 24 ? 17.973 -10.872 23.692 1.00 37.24 11 GLY D CA 1
ATOM 7282 C C . GLY F 1 24 ? 17.597 -12.349 23.697 1.00 36.87 11 GLY D C 1
ATOM 7283 O O . GLY F 1 24 ? 18.336 -13.155 23.091 1.00 34.00 11 GLY D O 1
ATOM 7284 N N . LYS F 1 25 ? 16.470 -12.689 24.332 1.00 35.23 12 LYS D N 1
ATOM 7285 C CA . LYS F 1 25 ? 16.037 -14.087 24.600 1.00 35.59 12 LYS D CA 1
ATOM 7286 C C . LYS F 1 25 ? 15.539 -14.738 23.314 1.00 32.90 12 LYS D C 1
ATOM 7287 O O . LYS F 1 25 ? 15.530 -15.969 23.294 1.00 34.30 12 LYS D O 1
ATOM 7293 N N . VAL F 1 26 ? 15.138 -13.929 22.313 1.00 34.18 13 VAL D N 1
ATOM 7294 C CA . VAL F 1 26 ? 14.814 -14.349 20.913 1.00 32.86 13 VAL D CA 1
ATOM 7295 C C . VAL F 1 26 ? 16.103 -14.437 20.072 1.00 30.82 13 VAL D C 1
ATOM 7296 O O . VAL F 1 26 ? 16.178 -15.352 19.227 1.00 27.91 13 VAL D O 1
ATOM 7300 N N . GLU F 1 27 ? 17.065 -13.520 20.255 1.00 30.74 14 GLU D N 1
ATOM 7301 C CA . GLU F 1 27 ? 18.343 -13.481 19.478 1.00 31.20 14 GLU D CA 1
ATOM 7302 C C . GLU F 1 27 ? 19.082 -14.816 19.631 1.00 32.25 14 GLU D C 1
ATOM 7303 O O . GLU F 1 27 ? 19.686 -15.258 18.644 1.00 30.43 14 GLU D O 1
ATOM 7309 N N . GLY F 1 28 ? 19.011 -15.437 20.818 1.00 31.98 15 GLY D N 1
ATOM 7310 C CA . GLY F 1 28 ? 19.661 -16.726 21.138 1.00 32.10 15 GLY D CA 1
ATOM 7311 C C . GLY F 1 28 ? 18.955 -17.930 20.525 1.00 32.53 15 GLY D C 1
ATOM 7312 O O . GLY F 1 28 ? 19.490 -19.060 20.665 1.00 33.67 15 GLY D O 1
ATOM 7313 N N . CYS F 1 29 ? 17.797 -17.722 19.889 1.00 32.99 16 CYS D N 1
ATOM 7314 C CA . CYS F 1 29 ? 17.006 -18.765 19.177 1.00 33.96 16 CYS D CA 1
ATOM 7315 C C . CYS F 1 29 ? 17.156 -18.651 17.638 1.00 33.58 16 CYS D C 1
ATOM 7316 O O . CYS F 1 29 ? 16.840 -19.650 16.937 1.00 34.39 16 CYS D O 1
ATOM 7319 N N . MET F 1 30 ? 17.584 -17.503 17.098 1.00 31.65 17 MET D N 1
ATOM 7320 C CA . MET F 1 30 ? 17.552 -17.249 15.628 1.00 32.53 17 MET D CA 1
ATOM 7321 C C . MET F 1 30 ? 18.631 -18.101 14.952 1.00 33.06 17 MET D C 1
ATOM 7322 O O . MET F 1 30 ? 19.784 -18.112 15.456 1.00 31.53 17 MET D O 1
ATOM 7327 N N . VAL F 1 31 ? 18.267 -18.796 13.866 1.00 33.97 18 VAL D N 1
ATOM 7328 C CA . VAL F 1 31 ? 19.234 -19.515 12.975 1.00 35.88 18 VAL D CA 1
ATOM 7329 C C . VAL F 1 31 ? 18.871 -19.283 11.505 1.00 37.92 18 VAL D C 1
ATOM 7330 O O . VAL F 1 31 ? 17.756 -18.795 11.207 1.00 40.13 18 VAL D O 1
ATOM 7334 N N . GLN F 1 32 ? 19.795 -19.700 10.645 1.00 39.27 19 GLN D N 1
ATOM 7335 C CA . GLN F 1 32 ? 19.727 -19.698 9.166 1.00 41.72 19 GLN D CA 1
ATOM 7336 C C . GLN F 1 32 ? 19.427 -21.118 8.675 1.00 37.57 19 GLN D C 1
ATOM 7337 O O . GLN F 1 32 ? 20.191 -22.046 9.030 1.00 36.22 19 GLN D O 1
ATOM 7343 N N . VAL F 1 33 ? 18.352 -21.268 7.902 1.00 34.48 20 VAL D N 1
ATOM 7344 C CA . VAL F 1 33 ? 17.933 -22.530 7.230 1.00 34.07 20 VAL D CA 1
ATOM 7345 C C . VAL F 1 33 ? 18.012 -22.292 5.718 1.00 36.16 20 VAL D C 1
ATOM 7346 O O . VAL F 1 33 ? 17.303 -21.384 5.198 1.00 36.13 20 VAL D O 1
ATOM 7350 N N . THR F 1 34 ? 18.888 -23.035 5.047 1.00 40.16 21 THR D N 1
ATOM 7351 C CA . THR F 1 34 ? 19.003 -23.077 3.569 1.00 41.31 21 THR D CA 1
ATOM 7352 C C . THR F 1 34 ? 18.443 -24.416 3.099 1.00 41.92 21 THR D C 1
ATOM 7353 O O . THR F 1 34 ? 18.752 -25.417 3.751 1.00 41.39 21 THR D O 1
ATOM 7357 N N . CYS F 1 35 ? 17.617 -24.407 2.047 1.00 45.33 22 CYS D N 1
ATOM 7358 C CA . CYS F 1 35 ? 17.256 -25.592 1.220 1.00 43.08 22 CYS D CA 1
ATOM 7359 C C . CYS F 1 35 ? 17.328 -25.164 -0.250 1.00 44.53 22 CYS D C 1
ATOM 7360 O O . CYS F 1 35 ? 16.617 -24.206 -0.622 1.00 42.69 22 CYS D O 1
ATOM 7363 N N . GLY F 1 36 ? 18.187 -25.812 -1.042 1.00 44.62 23 GLY D N 1
ATOM 7364 C CA . GLY F 1 36 ? 18.487 -25.413 -2.432 1.00 47.31 23 GLY D CA 1
ATOM 7365 C C . GLY F 1 36 ? 19.060 -24.001 -2.503 1.00 48.62 23 GLY D C 1
ATOM 7366 O O . GLY F 1 36 ? 20.094 -23.740 -1.855 1.00 51.03 23 GLY D O 1
ATOM 7367 N N . THR F 1 37 ? 18.402 -23.110 -3.246 1.00 51.16 24 THR D N 1
ATOM 7368 C CA . THR F 1 37 ? 18.833 -21.704 -3.463 1.00 53.69 24 THR D CA 1
ATOM 7369 C C . THR F 1 37 ? 18.341 -20.813 -2.316 1.00 54.96 24 THR D C 1
ATOM 7370 O O . THR F 1 37 ? 19.085 -19.881 -1.945 1.00 58.12 24 THR D O 1
ATOM 7374 N N . THR F 1 38 ? 17.151 -21.098 -1.776 1.00 54.14 25 THR D N 1
ATOM 7375 C CA . THR F 1 38 ? 16.441 -20.249 -0.782 1.00 50.67 25 THR D CA 1
ATOM 7376 C C . THR F 1 38 ? 17.083 -20.403 0.601 1.00 47.69 25 THR D C 1
ATOM 7377 O O . THR F 1 38 ? 17.321 -21.551 1.031 1.00 44.02 25 THR D O 1
ATOM 7381 N N . THR F 1 39 ? 17.340 -19.269 1.258 1.00 47.18 26 THR D N 1
ATOM 7382 C CA . THR F 1 39 ? 17.803 -19.156 2.663 1.00 44.77 26 THR D CA 1
ATOM 7383 C C . THR F 1 39 ? 16.827 -18.258 3.425 1.00 41.53 26 THR D C 1
ATOM 7384 O O . THR F 1 39 ? 16.500 -17.181 2.894 1.00 44.57 26 THR D O 1
ATOM 7388 N N . LEU F 1 40 ? 16.413 -18.668 4.626 1.00 38.00 27 LEU D N 1
ATOM 7389 C CA . LEU F 1 40 ? 15.560 -17.846 5.528 1.00 37.08 27 LEU D CA 1
ATOM 7390 C C . LEU F 1 40 ? 15.922 -18.110 6.994 1.00 35.43 27 LEU D C 1
ATOM 7391 O O . LEU F 1 40 ? 16.909 -18.841 7.251 1.00 29.37 27 LEU D O 1
ATOM 7396 N N . ASN F 1 41 ? 15.159 -17.514 7.917 1.00 32.03 28 ASN D N 1
ATOM 7397 C CA . ASN F 1 41 ? 15.465 -17.492 9.371 1.00 31.34 28 ASN D CA 1
ATOM 7398 C C . ASN F 1 41 ? 14.667 -18.608 10.048 1.00 29.90 28 ASN D C 1
ATOM 7399 O O . ASN F 1 41 ? 13.461 -18.692 9.804 1.00 31.53 28 ASN D O 1
ATOM 7404 N N . GLY F 1 42 ? 15.331 -19.441 10.841 1.00 27.91 29 GLY D N 1
ATOM 7405 C CA . GLY F 1 42 ? 14.670 -20.458 11.678 1.00 30.22 29 GLY D CA 1
ATOM 7406 C C . GLY F 1 42 ? 14.657 -20.053 13.140 1.00 29.49 29 GLY D C 1
ATOM 7407 O O . GLY F 1 42 ? 15.507 -19.243 13.546 1.00 30.44 29 GLY D O 1
ATOM 7408 N N . LEU F 1 43 ? 13.714 -20.604 13.899 1.00 33.88 30 LEU D N 1
ATOM 7409 C CA . LEU F 1 43 ? 13.602 -20.459 15.372 1.00 30.90 30 LEU D CA 1
ATOM 7410 C C . LEU F 1 43 ? 14.068 -21.759 16.025 1.00 31.72 30 LEU D C 1
ATOM 7411 O O . LEU F 1 43 ? 13.343 -22.780 15.889 1.00 29.27 30 LEU D O 1
ATOM 7416 N N . TRP F 1 44 ? 15.213 -21.713 16.712 1.00 33.07 31 TRP D N 1
ATOM 7417 C CA . TRP F 1 44 ? 15.843 -22.868 17.405 1.00 34.45 31 TRP D CA 1
ATOM 7418 C C . TRP F 1 44 ? 15.401 -22.915 18.873 1.00 36.05 31 TRP D C 1
ATOM 7419 O O . TRP F 1 44 ? 15.926 -22.095 19.659 1.00 34.52 31 TRP D O 1
ATOM 7430 N N . LEU F 1 45 ? 14.486 -23.834 19.217 1.00 35.54 32 LEU D N 1
ATOM 7431 C CA . LEU F 1 45 ? 14.035 -24.117 20.610 1.00 36.90 32 LEU D CA 1
ATOM 7432 C C . LEU F 1 45 ? 14.298 -25.591 20.941 1.00 40.65 32 LEU D C 1
ATOM 7433 O O . LEU F 1 45 ? 13.892 -26.476 20.147 1.00 36.93 32 LEU D O 1
ATOM 7438 N N . ASP F 1 46 ? 14.947 -25.839 22.080 1.00 41.60 33 ASP D N 1
ATOM 7439 C CA . ASP F 1 46 ? 15.433 -27.188 22.455 1.00 44.64 33 ASP D CA 1
ATOM 7440 C C . ASP F 1 46 ? 16.096 -27.758 21.196 1.00 44.07 33 ASP D C 1
ATOM 7441 O O . ASP F 1 46 ? 16.982 -27.058 20.673 1.00 47.33 33 ASP D O 1
ATOM 7446 N N . ASP F 1 47 ? 15.645 -28.903 20.673 1.00 42.89 34 ASP D N 1
ATOM 7447 C CA . ASP F 1 47 ? 16.352 -29.631 19.580 1.00 43.74 34 ASP D CA 1
ATOM 7448 C C . ASP F 1 47 ? 15.582 -29.509 18.255 1.00 41.25 34 ASP D C 1
ATOM 7449 O O . ASP F 1 47 ? 15.831 -30.332 17.362 1.00 43.64 34 ASP D O 1
ATOM 7454 N N . VAL F 1 48 ? 14.744 -28.481 18.100 1.00 40.59 35 VAL D N 1
ATOM 7455 C CA . VAL F 1 48 ? 13.831 -28.297 16.927 1.00 39.50 35 VAL D CA 1
ATOM 7456 C C . VAL F 1 48 ? 14.018 -26.880 16.369 1.00 38.66 35 VAL D C 1
ATOM 7457 O O . VAL F 1 48 ? 14.041 -25.939 17.178 1.00 37.75 35 VAL D O 1
ATOM 7461 N N . VAL F 1 49 ? 14.152 -26.749 15.043 1.00 36.76 36 VAL D N 1
ATOM 7462 C CA . VAL F 1 49 ? 14.168 -25.446 14.310 1.00 37.89 36 VAL D CA 1
ATOM 7463 C C . VAL F 1 49 ? 12.829 -25.311 13.577 1.00 37.88 36 VAL D C 1
ATOM 7464 O O . VAL F 1 49 ? 12.521 -26.214 12.761 1.00 40.57 36 VAL D O 1
ATOM 7468 N N . TYR F 1 50 ? 12.067 -24.248 13.874 1.00 37.21 37 TYR D N 1
ATOM 7469 C CA . TYR F 1 50 ? 10.803 -23.839 13.197 1.00 36.85 37 TYR D CA 1
ATOM 7470 C C . TYR F 1 50 ? 11.111 -22.757 12.159 1.00 36.11 37 TYR D C 1
ATOM 7471 O O . TYR F 1 50 ? 11.763 -21.781 12.524 1.00 31.39 37 TYR D O 1
ATOM 7480 N N . CYS F 1 51 ? 10.674 -22.960 10.913 1.00 37.82 38 CYS D N 1
ATOM 7481 C CA . CYS F 1 51 ? 10.797 -22.005 9.774 1.00 37.76 38 CYS D CA 1
ATOM 7482 C C . CYS F 1 51 ? 9.607 -22.197 8.834 1.00 34.43 38 CYS D C 1
ATOM 7483 O O . CYS F 1 51 ? 8.957 -23.241 8.867 1.00 34.14 38 CYS D O 1
ATOM 7486 N N . PRO F 1 52 ? 9.254 -21.182 8.011 1.00 34.03 39 PRO D N 1
ATOM 7487 C CA . PRO F 1 52 ? 8.205 -21.334 6.998 1.00 31.52 39 PRO D CA 1
ATOM 7488 C C . PRO F 1 52 ? 8.524 -22.511 6.063 1.00 29.66 39 PRO D C 1
ATOM 7489 O O . PRO F 1 52 ? 9.664 -22.598 5.691 1.00 29.57 39 PRO D O 1
ATOM 7493 N N . ARG F 1 53 ? 7.547 -23.387 5.773 1.00 28.53 40 ARG D N 1
ATOM 7494 C CA . ARG F 1 53 ? 7.704 -24.605 4.906 1.00 28.42 40 ARG D CA 1
ATOM 7495 C C . ARG F 1 53 ? 8.052 -24.203 3.460 1.00 29.52 40 ARG D C 1
ATOM 7496 O O . ARG F 1 53 ? 8.488 -25.097 2.705 1.00 29.75 40 ARG D O 1
ATOM 7504 N N . HIS F 1 54 ? 7.861 -22.933 3.066 1.00 30.85 41 HIS D N 1
ATOM 7505 C CA . HIS F 1 54 ? 8.072 -22.452 1.667 1.00 32.52 41 HIS D CA 1
ATOM 7506 C C . HIS F 1 54 ? 9.566 -22.466 1.303 1.00 33.88 41 HIS D C 1
ATOM 7507 O O . HIS F 1 54 ? 9.862 -22.195 0.120 1.00 34.46 41 HIS D O 1
ATOM 7514 N N . VAL F 1 55 ? 10.458 -22.800 2.252 1.00 33.53 42 VAL D N 1
ATOM 7515 C CA . VAL F 1 55 ? 11.933 -22.947 2.026 1.00 34.93 42 VAL D CA 1
ATOM 7516 C C . VAL F 1 55 ? 12.224 -24.135 1.096 1.00 37.09 42 VAL D C 1
ATOM 7517 O O . VAL F 1 55 ? 13.288 -24.100 0.432 1.00 41.16 42 VAL D O 1
ATOM 7521 N N . ILE F 1 56 ? 11.346 -25.142 1.030 1.00 36.83 43 ILE D N 1
ATOM 7522 C CA . ILE F 1 56 ? 11.618 -26.401 0.266 1.00 37.76 43 ILE D CA 1
ATOM 7523 C C . ILE F 1 56 ? 11.077 -26.311 -1.169 1.00 40.70 43 ILE D C 1
ATOM 7524 O O . ILE F 1 56 ? 11.122 -27.357 -1.874 1.00 35.72 43 ILE D O 1
ATOM 7529 N N . CYS F 1 57 ? 10.551 -25.145 -1.564 1.00 43.11 44 CYS D N 1
ATOM 7530 C CA . CYS F 1 57 ? 9.865 -24.907 -2.863 1.00 45.11 44 CYS D CA 1
ATOM 7531 C C . CYS F 1 57 ? 10.781 -24.086 -3.775 1.00 45.76 44 CYS D C 1
ATOM 7532 O O . CYS F 1 57 ? 11.364 -23.104 -3.280 1.00 44.15 44 CYS D O 1
ATOM 7535 N N . THR F 1 58 ? 10.878 -24.469 -5.056 1.00 43.23 45 THR D N 1
ATOM 7536 C CA . THR F 1 58 ? 11.468 -23.632 -6.134 1.00 42.39 45 THR D CA 1
ATOM 7537 C C . THR F 1 58 ? 10.378 -22.668 -6.619 1.00 42.17 45 THR D C 1
ATOM 7538 O O . THR F 1 58 ? 9.214 -22.817 -6.175 1.00 39.44 45 THR D O 1
ATOM 7542 N N . SER F 1 59 ? 10.721 -21.728 -7.504 1.00 40.21 46 SER D N 1
ATOM 7543 C CA . SER F 1 59 ? 9.779 -20.706 -8.024 1.00 42.67 46 SER D CA 1
ATOM 7544 C C . SER F 1 59 ? 8.667 -21.371 -8.842 1.00 45.24 46 SER D C 1
ATOM 7545 O O . SER F 1 59 ? 7.564 -20.792 -8.879 1.00 46.32 46 SER D O 1
ATOM 7548 N N . GLU F 1 60 ? 8.927 -22.540 -9.445 1.00 42.67 47 GLU D N 1
ATOM 7549 C CA . GLU F 1 60 ? 7.888 -23.325 -10.175 1.00 45.18 47 GLU D CA 1
ATOM 7550 C C . GLU F 1 60 ? 6.934 -23.967 -9.147 1.00 43.82 47 GLU D C 1
ATOM 7551 O O . GLU F 1 60 ? 5.699 -23.767 -9.273 1.00 42.17 47 GLU D O 1
ATOM 7557 N N . ASP F 1 61 ? 7.472 -24.687 -8.153 1.00 42.16 48 ASP D N 1
ATOM 7558 C CA . ASP F 1 61 ? 6.676 -25.364 -7.089 1.00 39.35 48 ASP D CA 1
ATOM 7559 C C . ASP F 1 61 ? 5.692 -24.355 -6.482 1.00 40.00 48 ASP D C 1
ATOM 7560 O O . ASP F 1 61 ? 4.507 -24.702 -6.361 1.00 37.05 48 ASP D O 1
ATOM 7565 N N . MET F 1 62 ? 6.164 -23.144 -6.148 1.00 38.44 49 MET D N 1
ATOM 7566 C CA . MET F 1 62 ? 5.372 -22.107 -5.428 1.00 42.00 49 MET D CA 1
ATOM 7567 C C . MET F 1 62 ? 4.054 -21.794 -6.166 1.00 41.25 49 MET D C 1
ATOM 7568 O O . MET F 1 62 ? 3.136 -21.318 -5.484 1.00 41.05 49 MET D O 1
ATOM 7573 N N . LEU F 1 63 ? 3.917 -22.077 -7.474 1.00 40.56 50 LEU D N 1
ATOM 7574 C CA . LEU F 1 63 ? 2.630 -21.876 -8.207 1.00 40.34 50 LEU D CA 1
ATOM 7575 C C . LEU F 1 63 ? 1.595 -22.880 -7.687 1.00 39.16 50 LEU D C 1
ATOM 7576 O O . LEU F 1 63 ? 0.422 -22.505 -7.525 1.00 35.16 50 LEU D O 1
ATOM 7581 N N . ASN F 1 64 ? 2.013 -24.119 -7.442 1.00 40.74 51 ASN D N 1
ATOM 7582 C CA . ASN F 1 64 ? 1.125 -25.212 -6.972 1.00 43.87 51 ASN D CA 1
ATOM 7583 C C . ASN F 1 64 ? 1.935 -26.111 -6.054 1.00 46.19 51 ASN D C 1
ATOM 7584 O O . ASN F 1 64 ? 2.264 -27.235 -6.407 1.00 45.74 51 ASN D O 1
ATOM 7589 N N . PRO F 1 65 ? 2.299 -25.626 -4.851 1.00 44.99 52 PRO D N 1
ATOM 7590 C CA . PRO F 1 65 ? 3.125 -26.412 -3.955 1.00 46.13 52 PRO D CA 1
ATOM 7591 C C . PRO F 1 65 ? 2.208 -27.530 -3.459 1.00 46.29 52 PRO D C 1
ATOM 7592 O O . PRO F 1 65 ? 1.112 -27.239 -3.025 1.00 50.92 52 PRO D O 1
ATOM 7596 N N . ASN F 1 66 ? 2.645 -28.769 -3.645 1.00 45.41 53 ASN D N 1
ATOM 7597 C CA . ASN F 1 66 ? 2.012 -29.972 -3.059 1.00 44.83 53 ASN D CA 1
ATOM 7598 C C . ASN F 1 66 ? 2.948 -30.366 -1.913 1.00 42.75 53 ASN D C 1
ATOM 7599 O O . ASN F 1 66 ? 3.881 -31.164 -2.146 1.00 40.30 53 ASN D O 1
ATOM 7604 N N . TYR F 1 67 ? 2.766 -29.735 -0.749 1.00 40.60 54 TYR D N 1
ATOM 7605 C CA . TYR F 1 67 ? 3.793 -29.658 0.321 1.00 42.14 54 TYR D CA 1
ATOM 7606 C C . TYR F 1 67 ? 4.026 -31.051 0.924 1.00 43.65 54 TYR D C 1
ATOM 7607 O O . TYR F 1 67 ? 5.215 -31.381 1.167 1.00 44.31 54 TYR D O 1
ATOM 7616 N N . GLU F 1 68 ? 2.953 -31.827 1.150 1.00 44.16 55 GLU D N 1
ATOM 7617 C CA . GLU F 1 68 ? 3.007 -33.174 1.786 1.00 46.16 55 GLU D CA 1
ATOM 7618 C C . GLU F 1 68 ? 3.928 -34.055 0.941 1.00 46.22 55 GLU D C 1
ATOM 7619 O O . GLU F 1 68 ? 4.809 -34.711 1.517 1.00 45.72 55 GLU D O 1
ATOM 7625 N N . ASP F 1 69 ? 3.757 -34.012 -0.383 1.00 49.23 56 ASP D N 1
ATOM 7626 C CA . ASP F 1 69 ? 4.520 -34.845 -1.349 1.00 52.50 56 ASP D CA 1
ATOM 7627 C C . ASP F 1 69 ? 5.906 -34.219 -1.594 1.00 51.00 56 ASP D C 1
ATOM 7628 O O . ASP F 1 69 ? 6.875 -34.996 -1.705 1.00 49.80 56 ASP D O 1
ATOM 7633 N N . LEU F 1 70 ? 6.017 -32.885 -1.655 1.00 47.56 57 LEU D N 1
ATOM 7634 C CA . LEU F 1 70 ? 7.322 -32.177 -1.829 1.00 47.30 57 LEU D CA 1
ATOM 7635 C C . LEU F 1 70 ? 8.285 -32.597 -0.709 1.00 43.99 57 LEU D C 1
ATOM 7636 O O . LEU F 1 70 ? 9.437 -32.983 -1.023 1.00 40.08 57 LEU D O 1
ATOM 7641 N N . LEU F 1 71 ? 7.834 -32.534 0.548 1.00 41.31 58 LEU D N 1
ATOM 7642 C CA . LEU F 1 71 ? 8.688 -32.805 1.734 1.00 43.70 58 LEU D CA 1
ATOM 7643 C C . LEU F 1 71 ? 9.088 -34.287 1.804 1.00 44.90 58 LEU D C 1
ATOM 7644 O O . LEU F 1 71 ? 10.128 -34.561 2.425 1.00 43.07 58 LEU D O 1
ATOM 7649 N N . ILE F 1 72 ? 8.333 -35.203 1.179 1.00 47.78 59 ILE D N 1
ATOM 7650 C CA . ILE F 1 72 ? 8.664 -36.665 1.127 1.00 50.65 59 ILE D CA 1
ATOM 7651 C C . ILE F 1 72 ? 9.952 -36.878 0.317 1.00 51.95 59 ILE D C 1
ATOM 7652 O O . ILE F 1 72 ? 10.681 -37.833 0.633 1.00 55.42 59 ILE D O 1
ATOM 7657 N N . ARG F 1 73 ? 10.217 -36.046 -0.696 1.00 54.60 60 ARG D N 1
ATOM 7658 C CA . ARG F 1 73 ? 11.417 -36.173 -1.573 1.00 57.41 60 ARG D CA 1
ATOM 7659 C C . ARG F 1 73 ? 12.636 -35.572 -0.862 1.00 56.37 60 ARG D C 1
ATOM 7660 O O . ARG F 1 73 ? 13.780 -35.973 -1.191 1.00 58.07 60 ARG D O 1
ATOM 7668 N N . LYS F 1 74 ? 12.403 -34.658 0.085 1.00 53.39 61 LYS D N 1
ATOM 7669 C CA . LYS F 1 74 ? 13.475 -34.044 0.909 1.00 54.21 61 LYS D CA 1
ATOM 7670 C C . LYS F 1 74 ? 14.012 -35.110 1.870 1.00 53.17 61 LYS D C 1
ATOM 7671 O O . LYS F 1 74 ? 13.189 -35.804 2.511 1.00 54.23 61 LYS D O 1
ATOM 7677 N N . SER F 1 75 ? 15.338 -35.269 1.914 1.00 51.87 62 SER D N 1
ATOM 7678 C CA . SER F 1 75 ? 16.083 -35.980 2.984 1.00 52.58 62 SER D CA 1
ATOM 7679 C C . SER F 1 75 ? 16.606 -34.933 3.975 1.00 51.15 62 SER D C 1
ATOM 7680 O O . SER F 1 75 ? 16.573 -33.732 3.640 1.00 48.09 62 SER D O 1
ATOM 7683 N N . ASN F 1 76 ? 17.053 -35.370 5.152 1.00 52.88 63 ASN D N 1
ATOM 7684 C CA . ASN F 1 76 ? 17.537 -34.484 6.247 1.00 54.39 63 ASN D CA 1
ATOM 7685 C C . ASN F 1 76 ? 18.699 -33.615 5.750 1.00 52.54 63 ASN D C 1
ATOM 7686 O O . ASN F 1 76 ? 18.716 -32.429 6.115 1.00 53.39 63 ASN D O 1
ATOM 7691 N N . HIS F 1 77 ? 19.600 -34.161 4.919 1.00 50.90 64 HIS D N 1
ATOM 7692 C CA . HIS F 1 77 ? 20.866 -33.498 4.494 1.00 48.82 64 HIS D CA 1
ATOM 7693 C C . HIS F 1 77 ? 20.592 -32.367 3.483 1.00 45.97 64 HIS D C 1
ATOM 7694 O O . HIS F 1 77 ? 21.466 -31.481 3.351 1.00 47.67 64 HIS D O 1
ATOM 7701 N N . ASN F 1 78 ? 19.427 -32.362 2.825 1.00 42.02 65 ASN D N 1
ATOM 7702 C CA . ASN F 1 78 ? 18.959 -31.263 1.932 1.00 41.00 65 ASN D CA 1
ATOM 7703 C C . ASN F 1 78 ? 18.791 -29.950 2.703 1.00 37.71 65 ASN D C 1
ATOM 7704 O O . ASN F 1 78 ? 18.629 -28.917 2.043 1.00 40.31 65 ASN D O 1
ATOM 7709 N N . PHE F 1 79 ? 18.802 -30.007 4.037 1.00 38.87 66 PHE D N 1
ATOM 7710 C CA . PHE F 1 79 ? 18.567 -28.867 4.961 1.00 42.75 66 PHE D CA 1
ATOM 7711 C C . PHE F 1 79 ? 19.878 -28.501 5.671 1.00 44.46 66 PHE D C 1
ATOM 7712 O O . PHE F 1 79 ? 20.344 -29.291 6.527 1.00 45.06 66 PHE D O 1
ATOM 7720 N N . LEU F 1 80 ? 20.445 -27.338 5.331 1.00 43.34 67 LEU D N 1
ATOM 7721 C CA . LEU F 1 80 ? 21.611 -26.740 6.037 1.00 45.94 67 LEU D CA 1
ATOM 7722 C C . LEU F 1 80 ? 21.097 -25.781 7.114 1.00 42.70 67 LEU D C 1
ATOM 7723 O O . LEU F 1 80 ? 20.524 -24.743 6.750 1.00 42.37 67 LEU D O 1
ATOM 7728 N N . VAL F 1 81 ? 21.312 -26.117 8.386 1.00 42.21 68 VAL D N 1
ATOM 7729 C CA . VAL F 1 81 ? 20.975 -25.246 9.553 1.00 43.97 68 VAL D CA 1
ATOM 7730 C C . VAL F 1 81 ? 22.282 -24.713 10.165 1.00 41.62 68 VAL D C 1
ATOM 7731 O O . VAL F 1 81 ? 23.170 -25.532 10.438 1.00 40.94 68 VAL D O 1
ATOM 7735 N N . GLN F 1 82 ? 22.407 -23.389 10.333 1.00 41.70 69 GLN D N 1
ATOM 7736 C CA . GLN F 1 82 ? 23.576 -22.731 10.980 1.00 44.75 69 GLN D CA 1
ATOM 7737 C C . GLN F 1 82 ? 23.113 -21.756 12.070 1.00 44.93 69 GLN D C 1
ATOM 7738 O O . GLN F 1 82 ? 22.349 -20.826 11.738 1.00 42.68 69 GLN D O 1
ATOM 7744 N N . ALA F 1 83 ? 23.576 -21.952 13.311 1.00 45.73 70 ALA D N 1
ATOM 7745 C CA . ALA F 1 83 ? 23.386 -21.015 14.444 1.00 51.69 70 ALA D CA 1
ATOM 7746 C C . ALA F 1 83 ? 24.619 -20.117 14.541 1.00 52.85 70 ALA D C 1
ATOM 7747 O O . ALA F 1 83 ? 25.387 -20.271 15.493 1.00 58.99 70 ALA D O 1
ATOM 7749 N N . GLY F 1 84 ? 24.794 -19.220 13.567 1.00 56.35 71 GLY D N 1
ATOM 7750 C CA . GLY F 1 84 ? 26.013 -18.409 13.402 1.00 54.90 71 GLY D CA 1
ATOM 7751 C C . GLY F 1 84 ? 27.141 -19.227 12.795 1.00 58.24 71 GLY D C 1
ATOM 7752 O O . GLY F 1 84 ? 26.993 -19.668 11.644 1.00 57.16 71 GLY D O 1
ATOM 7753 N N . ASN F 1 85 ? 28.228 -19.433 13.545 1.00 60.73 72 ASN D N 1
ATOM 7754 C CA . ASN F 1 85 ? 29.478 -20.081 13.059 1.00 64.64 72 ASN D CA 1
ATOM 7755 C C . ASN F 1 85 ? 29.236 -21.582 12.813 1.00 62.26 72 ASN D C 1
ATOM 7756 O O . ASN F 1 85 ? 29.744 -22.077 11.794 1.00 62.69 72 ASN D O 1
ATOM 7761 N N . VAL F 1 86 ? 28.471 -22.260 13.685 1.00 60.77 73 VAL D N 1
ATOM 7762 C CA . VAL F 1 86 ? 28.352 -23.753 13.769 1.00 58.73 73 VAL D CA 1
ATOM 7763 C C . VAL F 1 86 ? 27.177 -24.263 12.910 1.00 58.77 73 VAL D C 1
ATOM 7764 O O . VAL F 1 86 ? 26.114 -23.607 12.895 1.00 54.75 73 VAL D O 1
ATOM 7768 N N . GLN F 1 87 ? 27.354 -25.413 12.244 1.00 59.31 74 GLN D N 1
ATOM 7769 C CA . GLN F 1 87 ? 26.286 -26.150 11.508 1.00 59.89 74 GLN D CA 1
ATOM 7770 C C . GLN F 1 87 ? 25.608 -27.158 12.452 1.00 57.87 74 GLN D C 1
ATOM 7771 O O . GLN F 1 87 ? 26.304 -28.069 12.940 1.00 52.85 74 GLN D O 1
ATOM 7777 N N . LEU F 1 88 ? 24.300 -26.997 12.689 1.00 52.17 75 LEU D N 1
ATOM 7778 C CA . LEU F 1 88 ? 23.435 -27.989 13.384 1.00 48.62 75 LEU D CA 1
ATOM 7779 C C . LEU F 1 88 ? 23.001 -29.041 12.356 1.00 49.12 75 LEU D C 1
ATOM 7780 O O . LEU F 1 88 ? 22.477 -28.636 11.286 1.00 42.84 75 LEU D O 1
ATOM 7785 N N . ARG F 1 89 ? 23.220 -30.328 12.647 1.00 45.97 76 ARG D N 1
ATOM 7786 C CA . ARG F 1 89 ? 22.826 -31.440 11.741 1.00 48.73 76 ARG D CA 1
ATOM 7787 C C . ARG F 1 89 ? 21.331 -31.697 11.920 1.00 44.69 76 ARG D C 1
ATOM 7788 O O . ARG F 1 89 ? 20.894 -31.799 13.075 1.00 43.07 76 ARG D O 1
ATOM 7796 N N . VAL F 1 90 ? 20.595 -31.812 10.812 1.00 42.74 77 VAL D N 1
ATOM 7797 C CA . VAL F 1 90 ? 19.160 -32.215 10.815 1.00 43.40 77 VAL D CA 1
ATOM 7798 C C . VAL F 1 90 ? 19.110 -33.748 10.869 1.00 43.19 77 VAL D C 1
ATOM 7799 O O . VAL F 1 90 ? 19.819 -34.403 10.073 1.00 42.03 77 VAL D O 1
ATOM 7803 N N . ILE F 1 91 ? 18.336 -34.279 11.815 1.00 39.48 78 ILE D N 1
ATOM 7804 C CA . ILE F 1 91 ? 18.172 -35.736 12.073 1.00 42.62 78 ILE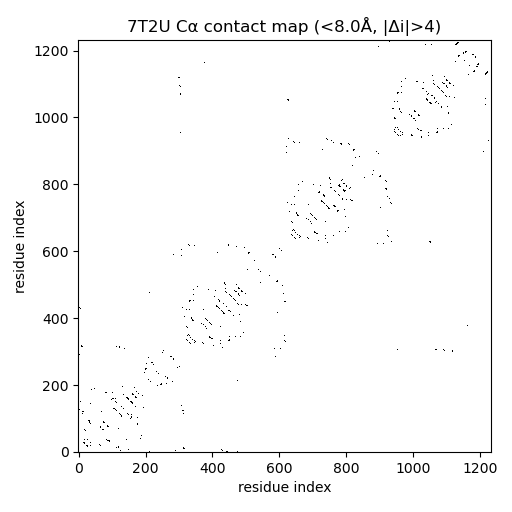 D CA 1
ATOM 7805 C C . ILE F 1 91 ? 16.698 -36.126 11.900 1.00 43.34 78 ILE D C 1
ATOM 7806 O O . ILE F 1 91 ? 16.370 -37.292 12.143 1.00 46.54 78 ILE D O 1
ATOM 7811 N N . GLY F 1 92 ? 15.858 -35.192 11.452 1.00 44.34 79 GLY D N 1
ATOM 7812 C CA . GLY F 1 92 ? 14.408 -35.393 11.274 1.00 47.29 79 GLY D CA 1
ATOM 7813 C C . GLY F 1 92 ? 13.760 -34.148 10.698 1.00 48.66 79 GLY D C 1
ATOM 7814 O O . GLY F 1 92 ? 14.144 -33.033 11.116 1.00 49.27 79 GLY D O 1
ATOM 7815 N N . HIS F 1 93 ? 12.847 -34.320 9.741 1.00 49.62 80 HIS D N 1
ATOM 7816 C CA . HIS F 1 93 ? 12.113 -33.210 9.075 1.00 48.44 80 HIS D CA 1
ATOM 7817 C C . HIS F 1 93 ? 10.632 -33.578 9.016 1.00 48.43 80 HIS D C 1
ATOM 7818 O O . HIS F 1 93 ? 10.315 -34.741 8.706 1.00 45.32 80 HIS D O 1
ATOM 7825 N N . SER F 1 94 ? 9.765 -32.625 9.360 1.00 48.71 81 SER D N 1
ATOM 7826 C CA . SER F 1 94 ? 8.293 -32.802 9.390 1.00 45.45 81 SER D CA 1
ATOM 7827 C C . SER F 1 94 ? 7.608 -31.439 9.291 1.00 41.82 81 SER D C 1
ATOM 7828 O O . SER F 1 94 ? 8.281 -30.405 9.431 1.00 43.30 81 SER D O 1
ATOM 7831 N N . MET F 1 95 ? 6.306 -31.459 9.053 1.00 39.12 82 MET D N 1
ATOM 7832 C CA . MET F 1 95 ? 5.489 -30.260 8.779 1.00 39.28 82 MET D CA 1
ATOM 7833 C C . MET F 1 95 ? 4.346 -30.230 9.785 1.00 37.87 82 MET D C 1
ATOM 7834 O O . MET F 1 95 ? 3.739 -31.293 10.017 1.00 35.96 82 MET D O 1
ATOM 7839 N N . GLN F 1 96 ? 4.104 -29.072 10.391 1.00 38.44 83 GLN D N 1
ATOM 7840 C CA . GLN F 1 96 ? 2.867 -28.799 11.162 1.00 39.42 83 GLN D CA 1
ATOM 7841 C C . GLN F 1 96 ? 2.204 -27.555 10.572 1.00 39.41 83 GLN D C 1
ATOM 7842 O O . GLN F 1 96 ? 2.649 -26.442 10.907 1.00 39.44 83 GLN D O 1
ATOM 7848 N N . ASN F 1 97 ? 1.194 -27.756 9.718 1.00 36.14 84 ASN D N 1
ATOM 7849 C CA . ASN F 1 97 ? 0.502 -26.694 8.941 1.00 36.71 84 ASN D CA 1
ATOM 7850 C C . ASN F 1 97 ? 1.526 -26.050 7.986 1.00 35.72 84 ASN D C 1
ATOM 7851 O O . ASN F 1 97 ? 2.177 -26.800 7.226 1.00 27.04 84 ASN D O 1
ATOM 7856 N N . CYS F 1 98 ? 1.690 -24.722 8.018 1.00 33.66 85 CYS D N 1
ATOM 7857 C CA . CYS F 1 98 ? 2.586 -24.009 7.065 1.00 36.23 85 CYS D CA 1
ATOM 7858 C C . CYS F 1 98 ? 3.951 -23.757 7.722 1.00 37.05 85 CYS D C 1
ATOM 7859 O O . CYS F 1 98 ? 4.600 -22.748 7.357 1.00 35.66 85 CYS D O 1
ATOM 7862 N N . VAL F 1 99 ? 4.375 -24.620 8.653 1.00 34.06 86 VAL D N 1
ATOM 7863 C CA . VAL F 1 99 ? 5.702 -24.488 9.321 1.00 35.59 86 VAL D CA 1
ATOM 7864 C C . VAL F 1 99 ? 6.384 -25.856 9.429 1.00 36.33 86 VAL D C 1
ATOM 7865 O O . VAL F 1 99 ? 5.780 -26.827 9.948 1.00 35.58 86 VAL D O 1
ATOM 7869 N N . LEU F 1 100 ? 7.621 -25.874 8.939 1.00 37.94 87 LEU D N 1
ATOM 7870 C CA . LEU F 1 100 ? 8.610 -26.960 9.034 1.00 41.14 87 LEU D CA 1
ATOM 7871 C C . LEU F 1 100 ? 9.071 -27.036 10.487 1.00 40.77 87 LEU D C 1
ATOM 7872 O O . LEU F 1 100 ? 9.234 -25.964 11.105 1.00 39.67 87 LEU D O 1
ATOM 7877 N N . LYS F 1 101 ? 9.206 -28.261 11.000 1.00 40.01 88 LYS D N 1
ATOM 7878 C CA . LYS F 1 101 ? 9.952 -28.610 12.234 1.00 40.81 88 LYS D CA 1
ATOM 7879 C C . LYS F 1 101 ? 11.163 -29.442 11.786 1.00 40.21 88 LYS D C 1
ATOM 7880 O O . LYS F 1 101 ? 10.947 -30.543 11.231 1.00 36.81 88 LYS D O 1
ATOM 7886 N N . LEU F 1 102 ? 12.370 -28.888 11.929 1.00 40.39 89 LEU D N 1
ATOM 7887 C CA . LEU F 1 102 ? 13.669 -29.551 11.615 1.00 44.01 89 LEU D CA 1
ATOM 7888 C C . LEU F 1 102 ? 14.329 -29.983 12.924 1.00 43.61 89 LEU D C 1
ATOM 7889 O O . LEU F 1 102 ? 14.943 -29.121 13.565 1.00 42.86 89 LEU D O 1
ATOM 7894 N N . LYS F 1 103 ? 14.222 -31.269 13.280 1.00 50.24 90 LYS D N 1
ATOM 7895 C CA . LYS F 1 103 ? 14.847 -31.861 14.498 1.00 52.29 90 LYS D CA 1
ATOM 7896 C C . LYS F 1 103 ? 16.362 -31.930 14.269 1.00 47.84 90 LYS D C 1
ATOM 7897 O O . LYS F 1 103 ? 16.787 -32.491 13.231 1.00 42.68 90 LYS D O 1
ATOM 7903 N N . VAL F 1 104 ? 17.142 -31.363 15.192 1.00 42.76 91 VAL D N 1
ATOM 7904 C CA . VAL F 1 104 ? 18.627 -31.279 15.084 1.00 44.04 91 VAL D CA 1
ATOM 7905 C C . VAL F 1 104 ? 19.221 -32.104 16.224 1.00 45.08 91 VAL D C 1
ATOM 7906 O O . VAL F 1 104 ? 18.452 -32.425 17.139 1.00 38.21 91 VAL D O 1
ATOM 7910 N N . ASP F 1 105 ? 20.524 -32.415 16.165 1.00 51.18 92 ASP D N 1
ATOM 7911 C CA . ASP F 1 105 ? 21.208 -33.336 17.120 1.00 55.15 92 ASP D CA 1
ATOM 7912 C C . ASP F 1 105 ? 21.576 -32.615 18.430 1.00 56.04 92 ASP D C 1
ATOM 7913 O O . ASP F 1 105 ? 21.826 -33.330 19.426 1.00 59.82 92 ASP D O 1
ATOM 7918 N N . THR F 1 106 ? 21.593 -31.273 18.457 1.00 56.64 93 THR D N 1
ATOM 7919 C CA . THR F 1 106 ? 21.952 -30.460 19.658 1.00 55.57 93 THR D CA 1
ATOM 7920 C C . THR F 1 106 ? 20.777 -29.569 20.083 1.00 50.72 93 THR D C 1
ATOM 7921 O O . THR F 1 106 ? 20.298 -28.767 19.244 1.00 46.43 93 THR D O 1
ATOM 7925 N N . ALA F 1 107 ? 20.343 -29.714 21.342 1.00 45.90 94 ALA D N 1
ATOM 7926 C CA . ALA F 1 107 ? 19.378 -28.822 22.029 1.00 45.14 94 ALA D CA 1
ATOM 7927 C C . ALA F 1 107 ? 20.013 -27.434 22.177 1.00 43.20 94 ALA D C 1
ATOM 7928 O O . ALA F 1 107 ? 21.230 -27.372 22.454 1.00 44.84 94 ALA D O 1
ATOM 7930 N N . ASN F 1 108 ? 19.240 -26.365 21.961 1.00 42.95 95 ASN D N 1
ATOM 7931 C CA . ASN F 1 108 ? 19.719 -24.960 22.099 1.00 42.44 95 ASN D CA 1
ATOM 7932 C C . ASN F 1 108 ? 19.980 -24.632 23.570 1.00 41.97 95 ASN D C 1
ATOM 7933 O O . ASN F 1 108 ? 19.033 -24.497 24.352 1.00 39.28 95 ASN D O 1
ATOM 7938 N N . PRO F 1 109 ? 21.257 -24.437 23.989 1.00 41.93 96 PRO D N 1
ATOM 7939 C CA . PRO F 1 109 ? 21.554 -24.090 25.383 1.00 42.91 96 PRO D CA 1
ATOM 7940 C C . PRO F 1 109 ? 20.869 -22.794 25.855 1.00 41.78 96 PRO D C 1
ATOM 7941 O O . PRO F 1 109 ? 20.574 -22.707 27.044 1.00 38.76 96 PRO D O 1
ATOM 7945 N N . LYS F 1 110 ? 20.594 -21.855 24.937 1.00 42.58 97 LYS D N 1
ATOM 7946 C CA . LYS F 1 110 ? 19.983 -20.532 25.248 1.00 43.39 97 LYS D CA 1
ATOM 7947 C C . LYS F 1 110 ? 18.452 -20.604 25.223 1.00 44.43 97 LYS D C 1
ATOM 7948 O O . LYS F 1 110 ? 17.844 -19.516 25.335 1.00 48.99 97 LYS D O 1
ATOM 7954 N N . THR F 1 111 ? 17.840 -21.792 25.080 1.00 45.06 98 THR D N 1
ATOM 7955 C CA . THR F 1 111 ? 16.359 -21.961 24.992 1.00 44.14 98 THR D CA 1
ATOM 7956 C C . THR F 1 111 ? 15.686 -21.338 26.214 1.00 45.83 98 THR D C 1
ATOM 7957 O O . THR F 1 111 ? 15.835 -21.839 27.323 1.00 51.05 98 THR D O 1
ATOM 7961 N N . PRO F 1 112 ? 14.910 -20.241 26.061 1.00 45.69 99 PRO D N 1
ATOM 7962 C CA . PRO F 1 112 ? 14.241 -19.614 27.199 1.00 46.16 99 PRO D CA 1
ATOM 7963 C C . PRO F 1 112 ? 12.922 -20.311 27.562 1.00 45.30 99 PRO D C 1
ATOM 7964 O O . PRO F 1 112 ? 12.450 -21.090 26.771 1.00 41.19 99 PRO D O 1
ATOM 7968 N N . LYS F 1 113 ? 12.365 -20.010 28.740 1.00 45.49 100 LYS D N 1
ATOM 7969 C CA . LYS F 1 113 ? 10.937 -20.300 29.055 1.00 42.89 100 LYS D CA 1
ATOM 7970 C C . LYS F 1 113 ? 10.134 -19.688 27.914 1.00 38.99 100 LYS D C 1
ATOM 7971 O O . LYS F 1 113 ? 10.400 -18.518 27.586 1.00 34.03 100 LYS D O 1
ATOM 7977 N N . TYR F 1 114 ? 9.245 -20.459 27.293 1.00 37.58 101 TYR D N 1
ATOM 7978 C CA . TYR F 1 114 ? 8.476 -20.001 26.109 1.00 38.82 101 TYR D CA 1
ATOM 7979 C C . TYR F 1 114 ? 7.091 -20.654 26.085 1.00 37.86 101 TYR D C 1
ATOM 7980 O O . TYR F 1 114 ? 6.907 -21.720 26.689 1.00 41.61 101 TYR D O 1
ATOM 7989 N N . LYS F 1 115 ? 6.146 -20.034 25.377 1.00 39.17 102 LYS D N 1
ATOM 7990 C CA . LYS F 1 115 ? 5.037 -20.788 24.738 1.00 42.83 102 LYS D CA 1
ATOM 7991 C C . LYS F 1 115 ? 4.638 -20.155 23.399 1.00 40.93 102 LYS D C 1
ATOM 7992 O O . LYS F 1 115 ? 5.113 -19.032 23.059 1.00 34.74 102 LYS D O 1
ATOM 7998 N N . PHE F 1 116 ? 3.850 -20.922 22.642 1.00 37.84 103 PHE D N 1
ATOM 7999 C CA . PHE F 1 116 ? 3.232 -20.519 21.360 1.00 39.70 103 PHE D CA 1
ATOM 8000 C C . PHE F 1 116 ? 1.806 -20.051 21.658 1.00 37.52 103 PHE D C 1
ATOM 8001 O O . PHE F 1 116 ? 1.045 -20.840 22.229 1.00 34.86 103 PHE D O 1
ATOM 8009 N N . VAL F 1 117 ? 1.484 -18.792 21.343 1.00 37.42 104 VAL D N 1
ATOM 8010 C CA . VAL F 1 117 ? 0.123 -18.217 21.552 1.00 40.36 104 VAL D CA 1
ATOM 8011 C C . VAL F 1 117 ? -0.393 -17.629 20.236 1.00 41.27 104 VAL D C 1
ATOM 8012 O O . VAL F 1 117 ? 0.439 -17.167 19.425 1.00 48.17 104 VAL D O 1
ATOM 8016 N N . ARG F 1 118 ? -1.718 -17.620 20.061 1.00 38.40 105 ARG D N 1
ATOM 8017 C CA . ARG F 1 118 ? -2.419 -17.000 18.906 1.00 41.13 105 ARG D CA 1
ATOM 8018 C C . ARG F 1 118 ? -3.042 -15.669 19.350 1.00 44.14 105 ARG D C 1
ATOM 8019 O O . ARG F 1 118 ? -3.964 -15.681 20.199 1.00 44.05 105 ARG D O 1
ATOM 8027 N N . ILE F 1 119 ? -2.547 -14.560 18.803 1.00 44.97 106 ILE D N 1
ATOM 8028 C CA . ILE F 1 119 ? -2.980 -13.179 19.181 1.00 48.85 106 ILE D CA 1
ATOM 8029 C C . ILE F 1 119 ? -4.304 -12.834 18.490 1.00 46.31 106 ILE D C 1
ATOM 8030 O O . ILE F 1 119 ? -4.610 -13.433 17.432 1.00 48.48 106 ILE D O 1
ATOM 8035 N N . GLN F 1 120 ? -5.047 -11.899 19.083 1.00 49.40 107 GLN D N 1
ATOM 8036 C CA . GLN F 1 120 ? -6.290 -11.309 18.516 1.00 54.28 107 GLN D CA 1
ATOM 8037 C C . GLN F 1 120 ? -5.926 -10.096 17.667 1.00 49.77 107 GLN D C 1
ATOM 8038 O O . GLN F 1 120 ? -4.916 -9.445 17.924 1.00 49.49 107 GLN D O 1
ATOM 8044 N N . PRO F 1 121 ? -6.734 -9.770 16.634 1.00 47.17 108 PRO D N 1
ATOM 8045 C CA . PRO F 1 121 ? -6.650 -8.470 15.963 1.00 45.69 108 PRO D CA 1
ATOM 8046 C C . PRO F 1 121 ? -7.074 -7.348 16.928 1.00 42.41 108 PRO D C 1
ATOM 8047 O O . PRO F 1 121 ? -8.092 -7.474 17.579 1.00 42.33 108 PRO D O 1
ATOM 8051 N N . GLY F 1 122 ? -6.270 -6.288 17.012 1.00 41.55 109 GLY D N 1
ATOM 8052 C CA . GLY F 1 122 ? -6.313 -5.302 18.111 1.00 37.53 109 GLY D CA 1
ATOM 8053 C C . GLY F 1 122 ? -5.067 -5.379 18.974 1.00 37.62 109 GLY D C 1
ATOM 8054 O O . GLY F 1 122 ? -4.649 -4.319 19.490 1.00 34.52 109 GLY D O 1
ATOM 8055 N N . GLN F 1 123 ? -4.466 -6.576 19.103 1.00 35.81 110 GLN D N 1
ATOM 8056 C CA . GLN F 1 123 ? -3.361 -6.841 20.062 1.00 32.96 110 GLN D CA 1
ATOM 8057 C C . GLN F 1 123 ? -2.016 -6.552 19.395 1.00 31.41 110 GLN D C 1
ATOM 8058 O O . GLN F 1 123 ? -1.927 -6.573 18.150 1.00 31.45 110 GLN D O 1
ATOM 8064 N N . THR F 1 124 ? -1.003 -6.309 20.228 1.00 28.77 111 THR D N 1
ATOM 8065 C CA . THR F 1 124 ? 0.352 -5.855 19.834 1.00 28.61 111 THR D CA 1
ATOM 8066 C C . THR F 1 124 ? 1.361 -6.963 20.147 1.00 25.89 111 THR D C 1
ATOM 8067 O O . THR F 1 124 ? 1.028 -7.852 20.928 1.00 24.86 111 THR D O 1
ATOM 8071 N N . PHE F 1 125 ? 2.544 -6.905 19.534 1.00 26.66 112 PHE D N 1
ATOM 8072 C CA . PHE F 1 125 ? 3.669 -7.835 19.786 1.00 27.21 112 PHE D CA 1
ATOM 8073 C C . PHE F 1 125 ? 4.937 -7.191 19.241 1.00 29.63 112 PHE D C 1
ATOM 8074 O O . PHE F 1 125 ? 4.832 -6.257 18.391 1.00 28.91 112 PHE D O 1
ATOM 8082 N N . SER F 1 126 ? 6.089 -7.665 19.711 1.00 29.89 113 SER D N 1
ATOM 8083 C CA . SER F 1 126 ? 7.414 -7.188 19.251 1.00 31.62 113 SER D CA 1
ATOM 8084 C C . SER F 1 126 ? 7.810 -8.006 18.023 1.00 32.47 113 SER D C 1
ATOM 8085 O O . SER F 1 126 ? 7.393 -9.167 17.930 1.00 31.83 113 SER D O 1
ATOM 8088 N N . VAL F 1 127 ? 8.532 -7.399 17.084 1.00 32.43 114 VAL D N 1
ATOM 8089 C CA . VAL F 1 127 ? 9.122 -8.124 15.921 1.00 30.30 114 VAL D CA 1
ATOM 8090 C C . VAL F 1 127 ? 10.629 -7.913 15.952 1.00 29.84 114 VAL D C 1
ATOM 8091 O O . VAL F 1 127 ? 11.079 -6.748 16.098 1.00 32.62 114 VAL D O 1
ATOM 8095 N N . LEU F 1 128 ? 11.360 -9.021 15.916 1.00 27.92 115 LEU D N 1
ATOM 8096 C CA . LEU F 1 128 ? 12.807 -9.062 15.646 1.00 27.13 115 LEU D CA 1
ATOM 8097 C C . LEU F 1 128 ? 12.989 -9.362 14.158 1.00 32.06 115 LEU D C 1
ATOM 8098 O O . LEU F 1 128 ? 12.704 -10.523 13.756 1.00 36.32 115 LEU D O 1
ATOM 8103 N N . ALA F 1 129 ? 13.377 -8.344 13.378 1.00 31.56 116 ALA D N 1
ATOM 8104 C CA . ALA F 1 129 ? 13.659 -8.431 11.927 1.00 32.73 116 ALA D CA 1
ATOM 8105 C C . ALA F 1 129 ? 15.038 -9.079 11.753 1.00 31.21 116 ALA D C 1
ATOM 8106 O O . ALA F 1 129 ? 16.005 -8.589 12.365 1.00 28.70 116 ALA D O 1
ATOM 8108 N N . CYS F 1 130 ? 15.119 -10.150 10.963 1.00 30.14 117 CYS D N 1
ATOM 8109 C CA . CYS F 1 130 ? 16.328 -11.007 10.851 1.00 32.91 117 CYS D CA 1
ATOM 8110 C C . CYS F 1 130 ? 16.595 -11.389 9.385 1.00 35.45 117 CYS D C 1
ATOM 8111 O O . CYS F 1 130 ? 15.626 -11.592 8.593 1.00 32.26 117 CYS D O 1
ATOM 8114 N N . TYR F 1 131 ? 17.877 -11.479 9.028 1.00 35.36 118 TYR D N 1
ATOM 8115 C CA . TYR F 1 131 ? 18.358 -11.953 7.703 1.00 37.73 118 TYR D CA 1
ATOM 8116 C C . TYR F 1 131 ? 19.589 -12.822 7.953 1.00 38.25 118 TYR D C 1
ATOM 8117 O O . TYR F 1 131 ? 20.428 -12.415 8.786 1.00 36.03 118 TYR D O 1
ATOM 8126 N N . ASN F 1 132 ? 19.636 -14.000 7.322 1.00 38.27 119 ASN D N 1
ATOM 8127 C CA . ASN F 1 132 ? 20.784 -14.945 7.389 1.00 40.81 119 ASN D CA 1
ATOM 8128 C C . ASN F 1 132 ? 20.932 -15.430 8.831 1.00 40.11 119 ASN D C 1
ATOM 8129 O O . ASN F 1 132 ? 22.075 -15.639 9.277 1.00 43.86 119 ASN D O 1
ATOM 8134 N N . GLY F 1 133 ? 19.801 -15.579 9.529 1.00 41.64 120 GLY D N 1
ATOM 8135 C CA . GLY F 1 133 ? 19.733 -15.989 10.944 1.00 39.48 120 GLY D CA 1
ATOM 8136 C C . GLY F 1 133 ? 20.377 -14.980 11.879 1.00 38.28 120 GLY D C 1
ATOM 8137 O O . GLY F 1 133 ? 20.670 -15.371 13.019 1.00 38.87 120 GLY D O 1
ATOM 8138 N N . SER F 1 134 ? 20.561 -13.725 11.449 1.00 37.26 121 SER D N 1
ATOM 8139 C CA . SER F 1 134 ? 21.197 -12.662 12.275 1.00 37.99 121 SER D CA 1
ATOM 8140 C C . SER F 1 134 ? 20.260 -11.466 12.392 1.00 37.48 121 SER D C 1
ATOM 8141 O O . SER F 1 134 ? 19.530 -11.156 11.461 1.00 36.03 121 SER D O 1
ATOM 8144 N N . PRO F 1 135 ? 20.286 -10.733 13.524 1.00 39.53 122 PRO D N 1
ATOM 8145 C CA . PRO F 1 135 ? 19.337 -9.648 13.762 1.00 37.79 122 PRO D CA 1
ATOM 8146 C C . PRO F 1 135 ? 19.726 -8.276 13.182 1.00 37.44 122 PRO D C 1
ATOM 8147 O O . PRO F 1 135 ? 20.877 -7.885 13.299 1.00 34.95 122 PRO D O 1
ATOM 8151 N N . SER F 1 136 ? 18.730 -7.557 12.651 1.00 39.10 123 SER D N 1
ATOM 8152 C CA . SER F 1 136 ? 18.848 -6.215 12.020 1.00 41.14 123 SER D CA 1
ATOM 8153 C C . SER F 1 136 ? 18.254 -5.112 12.911 1.00 40.92 123 SER D C 1
ATOM 8154 O O . SER F 1 136 ? 18.754 -3.969 12.862 1.00 38.68 123 SER D O 1
ATOM 8157 N N . GLY F 1 137 ? 17.189 -5.422 13.646 1.00 41.71 124 GLY D N 1
ATOM 8158 C CA . GLY F 1 137 ? 16.557 -4.476 14.583 1.00 44.32 124 GLY D CA 1
ATOM 8159 C C . GLY F 1 137 ? 15.253 -5.010 15.144 1.00 43.91 124 GLY D C 1
ATOM 8160 O O . GLY F 1 137 ? 14.733 -6.012 14.614 1.00 45.95 124 GLY D O 1
ATOM 8161 N N . VAL F 1 138 ? 14.728 -4.348 16.168 1.00 42.49 125 VAL D N 1
ATOM 8162 C CA . VAL F 1 138 ? 13.455 -4.743 16.834 1.00 44.04 125 VAL D CA 1
ATOM 8163 C C . VAL F 1 138 ? 12.463 -3.592 16.652 1.00 44.01 125 VAL D C 1
ATOM 8164 O O . VAL F 1 138 ? 12.928 -2.459 16.360 1.00 43.80 125 VAL D O 1
ATOM 8168 N N . TYR F 1 139 ? 11.162 -3.903 16.724 1.00 41.52 126 TYR D N 1
ATOM 8169 C CA . TYR F 1 139 ? 10.034 -2.936 16.654 1.00 40.23 126 TYR D CA 1
ATOM 8170 C C . TYR F 1 139 ? 8.705 -3.624 17.003 1.00 38.72 126 TYR D C 1
ATOM 8171 O O . TYR F 1 139 ? 8.582 -4.871 16.970 1.00 34.42 126 TYR D O 1
ATOM 8180 N N . GLN F 1 140 ? 7.720 -2.786 17.310 1.00 37.43 127 GLN D N 1
ATOM 8181 C CA . GLN F 1 140 ? 6.408 -3.154 17.905 1.00 38.98 127 GLN D CA 1
ATOM 8182 C C . GLN F 1 140 ? 5.337 -3.121 16.805 1.00 39.74 127 GLN D C 1
ATOM 8183 O O . GLN F 1 140 ? 5.374 -2.193 15.970 1.00 42.20 127 GLN D O 1
ATOM 8189 N N . CYS F 1 141 ? 4.446 -4.112 16.787 1.00 41.39 128 CYS D N 1
ATOM 8190 C CA . CYS F 1 141 ? 3.444 -4.346 15.710 1.00 42.51 128 CYS D CA 1
ATOM 8191 C C . CYS F 1 141 ? 2.081 -4.634 16.324 1.00 37.65 128 CYS D C 1
ATOM 8192 O O . CYS F 1 141 ? 2.051 -5.172 17.428 1.00 40.31 128 CYS D O 1
ATOM 8195 N N . ALA F 1 142 ? 1.001 -4.300 15.620 1.00 37.18 129 ALA D N 1
ATOM 8196 C CA . ALA F 1 142 ? -0.377 -4.714 15.971 1.00 35.46 129 ALA D CA 1
ATOM 8197 C C . ALA F 1 142 ? -0.923 -5.624 14.871 1.00 35.29 129 ALA D C 1
ATOM 8198 O O . ALA F 1 142 ? -0.576 -5.419 13.687 1.00 37.95 129 ALA D O 1
ATOM 8200 N N . MET F 1 143 ? -1.737 -6.596 15.271 1.00 36.71 130 MET D N 1
ATOM 8201 C CA . MET F 1 143 ? -2.534 -7.454 14.363 1.00 38.19 130 MET D CA 1
ATOM 8202 C C . MET F 1 143 ? -3.712 -6.606 13.882 1.00 36.99 130 MET D C 1
ATOM 8203 O O . MET F 1 143 ? -4.617 -6.338 14.692 1.00 35.35 130 MET D O 1
ATOM 8208 N N . ARG F 1 144 ? -3.678 -6.162 12.622 1.00 38.43 131 ARG D N 1
ATOM 8209 C CA . ARG F 1 144 ? -4.733 -5.294 12.032 1.00 39.08 131 ARG D CA 1
ATOM 8210 C C . ARG F 1 144 ? -6.077 -6.024 12.101 1.00 39.47 131 ARG D C 1
ATOM 8211 O O . ARG F 1 144 ? -6.127 -7.244 12.192 1.00 43.39 131 ARG D O 1
ATOM 8219 N N . PRO F 1 145 ? -7.229 -5.328 12.082 1.00 39.45 132 PRO D N 1
ATOM 8220 C CA . PRO F 1 145 ? -8.506 -6.016 11.885 1.00 40.01 132 PRO D CA 1
ATOM 8221 C C . PRO F 1 145 ? -8.510 -6.934 10.650 1.00 37.28 132 PRO D C 1
ATOM 8222 O O . PRO F 1 145 ? -9.152 -7.944 10.695 1.00 35.68 132 PRO D O 1
ATOM 8226 N N . ASN F 1 146 ? -7.718 -6.618 9.619 1.00 36.92 133 ASN D N 1
ATOM 8227 C CA . ASN F 1 146 ? -7.646 -7.415 8.369 1.00 35.22 133 ASN D CA 1
ATOM 8228 C C . ASN F 1 146 ? -6.641 -8.581 8.495 1.00 34.60 133 ASN D C 1
ATOM 8229 O O . ASN F 1 146 ? -6.346 -9.222 7.450 1.00 35.42 133 ASN D O 1
ATOM 8234 N N . PHE F 1 147 ? -6.080 -8.823 9.685 1.00 32.52 134 PHE D N 1
ATOM 8235 C CA . PHE F 1 147 ? -5.193 -9.974 10.009 1.00 32.69 134 PHE D CA 1
ATOM 8236 C C . PHE F 1 147 ? -3.832 -9.840 9.305 1.00 35.15 134 PHE D C 1
ATOM 8237 O O . PHE F 1 147 ? -3.072 -10.825 9.226 1.00 33.48 134 PHE D O 1
ATOM 8245 N N . THR F 1 148 ? -3.508 -8.650 8.802 1.00 34.73 135 THR D N 1
ATOM 8246 C CA . THR F 1 148 ? -2.164 -8.341 8.265 1.00 35.79 135 THR D CA 1
ATOM 8247 C C . THR F 1 148 ? -1.409 -7.610 9.369 1.00 35.51 135 THR D C 1
ATOM 8248 O O . THR F 1 148 ? -1.977 -7.466 10.468 1.00 36.48 135 THR D O 1
ATOM 8252 N N . ILE F 1 149 ? -0.178 -7.191 9.095 1.00 34.45 136 ILE D N 1
ATOM 8253 C CA . ILE F 1 149 ? 0.609 -6.329 10.018 1.00 35.58 136 ILE D CA 1
ATOM 8254 C C . ILE F 1 149 ? 1.309 -5.296 9.134 1.00 37.11 136 ILE D C 1
ATOM 8255 O O . ILE F 1 149 ? 1.786 -5.684 8.065 1.00 35.33 136 ILE D O 1
ATOM 8260 N N . LYS F 1 150 ? 1.298 -4.024 9.522 1.00 40.34 137 LYS D N 1
ATOM 8261 C CA . LYS F 1 150 ? 2.028 -2.954 8.797 1.00 42.03 137 LYS D CA 1
ATOM 8262 C C . LYS F 1 150 ? 3.515 -3.083 9.152 1.00 41.80 137 LYS D C 1
ATOM 8263 O O . LYS F 1 150 ? 4.022 -2.242 9.916 1.00 42.72 137 LYS D O 1
ATOM 8269 N N . GLY F 1 151 ? 4.182 -4.113 8.624 1.00 41.18 138 GLY D N 1
ATOM 8270 C CA . GLY F 1 151 ? 5.523 -4.534 9.073 1.00 38.37 138 GLY D CA 1
ATOM 8271 C C . GLY F 1 151 ? 6.620 -3.695 8.450 1.00 37.04 138 GLY D C 1
ATOM 8272 O O . GLY F 1 151 ? 6.300 -2.707 7.773 1.00 36.59 138 GLY D O 1
ATOM 8273 N N . SER F 1 152 ? 7.875 -4.094 8.678 1.00 34.84 139 SER D N 1
ATOM 8274 C CA . SER F 1 152 ? 9.088 -3.593 7.989 1.00 35.15 139 SER D CA 1
ATOM 8275 C C . SER F 1 152 ? 9.988 -4.787 7.682 1.00 33.93 139 SER D C 1
ATOM 8276 O O . SER F 1 152 ? 10.834 -5.136 8.507 1.00 35.81 139 SER D O 1
ATOM 8279 N N . PHE F 1 153 ? 9.779 -5.420 6.535 1.00 36.58 140 PHE D N 1
ATOM 8280 C CA . PHE F 1 153 ? 10.509 -6.642 6.124 1.00 35.76 140 PHE D CA 1
ATOM 8281 C C . PHE F 1 153 ? 10.985 -6.462 4.684 1.00 35.41 140 PHE D C 1
ATOM 8282 O O . PHE F 1 153 ? 10.263 -5.780 3.912 1.00 31.53 140 PHE D O 1
ATOM 8290 N N . LEU F 1 154 ? 12.166 -7.018 4.380 1.00 34.51 141 LEU D N 1
ATOM 8291 C CA . LEU F 1 154 ? 12.769 -7.112 3.025 1.00 33.04 141 LEU D CA 1
ATOM 8292 C C . LEU F 1 154 ? 12.912 -8.609 2.710 1.00 35.22 141 LEU D C 1
ATOM 8293 O O . LEU F 1 154 ? 12.585 -9.424 3.600 1.00 37.03 141 LEU D O 1
ATOM 8298 N N . ASN F 1 155 ? 13.358 -8.968 1.498 1.00 35.34 142 ASN D N 1
ATOM 8299 C CA . ASN F 1 155 ? 13.625 -10.379 1.092 1.00 35.47 142 ASN D CA 1
ATOM 8300 C C . ASN F 1 155 ? 14.621 -10.983 2.093 1.00 34.00 142 ASN D C 1
ATOM 8301 O O . ASN F 1 155 ? 15.523 -10.245 2.519 1.00 31.16 142 ASN D O 1
ATOM 8306 N N . GLY F 1 156 ? 14.452 -12.263 2.465 1.00 30.94 143 GLY D N 1
ATOM 8307 C CA . GLY F 1 156 ? 15.256 -12.934 3.508 1.00 31.02 143 GLY D CA 1
ATOM 8308 C C . GLY F 1 156 ? 14.719 -12.735 4.928 1.00 30.81 143 GLY D C 1
ATOM 8309 O O . GLY F 1 156 ? 15.360 -13.263 5.852 1.00 29.28 143 GLY D O 1
ATOM 8310 N N . SER F 1 157 ? 13.586 -12.032 5.119 1.00 30.77 144 SER D N 1
ATOM 8311 C CA . SER F 1 157 ? 12.993 -11.730 6.456 1.00 31.70 144 SER D CA 1
ATOM 8312 C C . SER F 1 157 ? 12.093 -12.877 6.944 1.00 33.76 144 SER D C 1
ATOM 8313 O O . SER F 1 157 ? 11.878 -12.972 8.173 1.00 35.84 144 SER D O 1
ATOM 8316 N N . SER F 1 158 ? 11.579 -13.722 6.046 1.00 34.03 145 SER D N 1
ATOM 8317 C CA . SER F 1 158 ? 10.696 -14.868 6.395 1.00 33.55 145 SER D CA 1
ATOM 8318 C C . SER F 1 158 ? 11.341 -15.684 7.508 1.00 32.56 145 SER D C 1
ATOM 8319 O O . SER F 1 158 ? 12.555 -15.961 7.397 1.00 32.12 145 SER D O 1
ATOM 8322 N N . GLY F 1 159 ? 10.561 -16.068 8.525 1.00 30.36 146 GLY D N 1
ATOM 8323 C CA . GLY F 1 159 ? 11.069 -16.835 9.683 1.00 29.07 146 GLY D CA 1
ATOM 8324 C C . GLY F 1 159 ? 11.422 -15.927 10.855 1.00 29.93 146 GLY D C 1
ATOM 8325 O O . GLY F 1 159 ? 11.616 -16.452 11.972 1.00 30.29 146 GLY D O 1
ATOM 8326 N N . SER F 1 160 ? 11.517 -14.609 10.631 1.00 29.44 147 SER D N 1
ATOM 8327 C CA . SER F 1 160 ? 11.580 -13.604 11.724 1.00 29.50 147 SER D CA 1
ATOM 8328 C C . SER F 1 160 ? 10.319 -13.847 12.546 1.00 29.28 147 SER D C 1
ATOM 8329 O O . SER F 1 160 ? 9.317 -14.306 11.938 1.00 25.07 147 SER D O 1
ATOM 8332 N N . VAL F 1 161 ? 10.366 -13.607 13.860 1.00 29.72 148 VAL D N 1
ATOM 8333 C CA . VAL F 1 161 ? 9.191 -13.864 14.738 1.00 31.39 148 VAL D CA 1
ATOM 8334 C C . VAL F 1 161 ? 8.792 -12.590 15.482 1.00 33.14 148 VAL D C 1
ATOM 8335 O O . VAL F 1 161 ? 9.656 -11.685 15.723 1.00 29.48 148 VAL D O 1
ATOM 8339 N N . GLY F 1 162 ? 7.491 -12.558 15.776 1.00 34.64 149 GLY D N 1
ATOM 8340 C CA . GLY F 1 162 ? 6.802 -11.585 16.630 1.00 34.87 149 GLY D CA 1
ATOM 8341 C C . GLY F 1 162 ? 6.476 -12.250 17.948 1.00 34.76 149 GLY D C 1
ATOM 8342 O O . GLY F 1 162 ? 6.125 -13.450 17.918 1.00 31.21 149 GLY D O 1
ATOM 8343 N N . PHE F 1 163 ? 6.616 -11.522 19.059 1.00 32.34 150 PHE D N 1
ATOM 8344 C CA . PHE F 1 163 ? 6.584 -12.115 20.418 1.00 32.76 150 PHE D CA 1
ATOM 8345 C C . PHE F 1 163 ? 6.186 -11.055 21.450 1.00 34.17 150 PHE D C 1
ATOM 8346 O O . PHE F 1 163 ? 6.196 -9.838 21.145 1.00 28.57 150 PHE D O 1
ATOM 8354 N N . ASN F 1 164 ? 5.812 -11.553 22.631 1.00 38.31 151 ASN D N 1
ATOM 8355 C CA . ASN F 1 164 ? 5.536 -10.797 23.875 1.00 40.44 151 ASN D CA 1
ATOM 8356 C C . ASN F 1 164 ? 6.266 -11.508 25.017 1.00 43.43 151 ASN D C 1
ATOM 8357 O O . ASN F 1 164 ? 6.217 -12.757 25.053 1.00 43.90 151 ASN D O 1
ATOM 8362 N N . ILE F 1 165 ? 6.894 -10.741 25.913 1.00 42.08 152 ILE D N 1
ATOM 8363 C CA . ILE F 1 165 ? 7.655 -11.243 27.094 1.00 43.13 152 ILE D CA 1
ATOM 8364 C C . ILE F 1 165 ? 6.893 -10.848 28.363 1.00 43.63 152 ILE D C 1
ATOM 8365 O O . ILE F 1 165 ? 6.566 -9.653 28.525 1.00 42.73 152 ILE D O 1
ATOM 8370 N N . ASP F 1 166 ? 6.627 -11.824 29.228 1.00 46.76 153 ASP D N 1
ATOM 8371 C CA . ASP F 1 166 ? 5.892 -11.615 30.502 1.00 52.56 153 ASP D CA 1
ATOM 8372 C C . ASP F 1 166 ? 6.652 -12.337 31.619 1.00 52.90 153 ASP D C 1
ATOM 8373 O O . ASP F 1 166 ? 6.872 -13.561 31.501 1.00 48.04 153 ASP D O 1
ATOM 8378 N N . TYR F 1 167 ? 7.072 -11.590 32.642 1.00 59.62 154 TYR D N 1
ATOM 8379 C CA . TYR F 1 167 ? 7.793 -12.093 33.841 1.00 65.78 154 TYR D CA 1
ATOM 8380 C C . TYR F 1 167 ? 9.205 -12.551 33.444 1.00 67.42 154 TYR D C 1
ATOM 8381 O O . TYR F 1 167 ? 10.180 -12.142 34.107 1.00 70.75 154 TYR D O 1
ATOM 8390 N N . ASP F 1 168 ? 9.300 -13.362 32.386 1.00 65.62 155 ASP D N 1
ATOM 8391 C CA . ASP F 1 168 ? 10.555 -13.963 31.856 1.00 63.30 155 ASP D CA 1
ATOM 8392 C C . ASP F 1 168 ? 10.236 -14.896 30.675 1.00 54.76 155 ASP D C 1
ATOM 8393 O O . ASP F 1 168 ? 11.181 -15.226 29.925 1.00 48.43 155 ASP D O 1
ATOM 8398 N N . CYS F 1 169 ? 8.973 -15.327 30.539 1.00 47.91 156 CYS D N 1
ATOM 8399 C CA . CYS F 1 169 ? 8.456 -16.205 29.450 1.00 43.81 156 CYS D CA 1
ATOM 8400 C C . CYS F 1 169 ? 8.312 -15.411 28.144 1.00 40.51 156 CYS D C 1
ATOM 8401 O O . CYS F 1 169 ? 7.604 -14.377 28.138 1.00 36.41 156 CYS D O 1
ATOM 8404 N N . VAL F 1 170 ? 8.948 -15.892 27.075 1.00 32.90 157 VAL D N 1
ATOM 8405 C CA . VAL F 1 170 ? 8.677 -15.442 25.682 1.00 33.08 157 VAL D CA 1
ATOM 8406 C C . VAL F 1 170 ? 7.415 -16.154 25.193 1.00 31.70 157 VAL D C 1
ATOM 8407 O O . VAL F 1 170 ? 7.418 -17.373 25.154 1.00 34.61 157 VAL D O 1
ATOM 8411 N N . SER F 1 171 ? 6.375 -15.406 24.853 1.00 33.29 158 SER D N 1
ATOM 8412 C CA . SER F 1 171 ? 5.173 -15.906 24.149 1.00 35.04 158 SER D CA 1
ATOM 8413 C C . SER F 1 171 ? 5.325 -15.501 22.681 1.00 36.46 158 SER D C 1
ATOM 8414 O O . SER F 1 171 ? 5.270 -14.274 22.403 1.00 33.89 158 SER D O 1
ATOM 8417 N N . PHE F 1 172 ? 5.609 -16.482 21.813 1.00 35.66 159 PHE D N 1
ATOM 8418 C CA . PHE F 1 172 ? 5.780 -16.309 20.347 1.00 37.92 159 PHE D CA 1
ATOM 8419 C C . PHE F 1 172 ? 4.412 -16.402 19.658 1.00 39.08 159 PHE D C 1
ATOM 8420 O O . PHE F 1 172 ? 3.816 -17.512 19.670 1.00 36.16 159 PHE D O 1
ATOM 8428 N N . CYS F 1 173 ? 3.941 -15.296 19.059 1.00 36.60 160 CYS D N 1
ATOM 8429 C CA . CYS F 1 173 ? 2.598 -15.202 18.422 1.00 37.49 160 CYS D CA 1
ATOM 8430 C C . CYS F 1 173 ? 2.670 -15.180 16.884 1.00 35.82 160 CYS D C 1
ATOM 8431 O O . CYS F 1 173 ? 1.595 -15.292 16.259 1.00 34.28 160 CYS D O 1
ATOM 8434 N N . TYR F 1 174 ? 3.859 -15.012 16.293 1.00 33.10 161 TYR D N 1
ATOM 8435 C CA . TYR F 1 174 ? 4.017 -14.696 14.846 1.00 33.83 161 TYR D CA 1
ATOM 8436 C C . TYR F 1 174 ? 5.337 -15.254 14.293 1.00 31.20 161 TYR D C 1
ATOM 8437 O O . TYR F 1 174 ? 6.386 -15.197 14.954 1.00 31.02 161 TYR D O 1
ATOM 8446 N N . MET F 1 175 ? 5.236 -15.837 13.100 1.00 31.86 162 MET D N 1
ATOM 8447 C CA . MET F 1 175 ? 6.351 -16.132 12.176 1.00 33.41 162 MET D CA 1
ATOM 8448 C C . MET F 1 175 ? 5.996 -15.534 10.812 1.00 34.99 162 MET D C 1
ATOM 8449 O O . MET F 1 175 ? 4.826 -15.662 10.389 1.00 38.50 162 MET D O 1
ATOM 8454 N N . HIS F 1 176 ? 6.967 -14.898 10.158 1.00 33.82 163 HIS D N 1
ATOM 8455 C CA . HIS F 1 176 ? 6.770 -14.115 8.913 1.00 32.62 163 HIS D CA 1
ATOM 8456 C C . HIS F 1 176 ? 6.901 -15.041 7.695 1.00 31.56 163 HIS D C 1
ATOM 8457 O O . HIS F 1 176 ? 7.817 -15.939 7.668 1.00 28.78 163 HIS D O 1
ATOM 8464 N N . HIS F 1 177 ? 6.021 -14.836 6.717 1.00 30.64 164 HIS D N 1
ATOM 8465 C CA . HIS F 1 177 ? 5.952 -15.656 5.474 1.00 32.35 164 HIS D CA 1
ATOM 8466 C C . HIS F 1 177 ? 6.142 -14.762 4.241 1.00 33.22 164 HIS D C 1
ATOM 8467 O O . HIS F 1 177 ? 7.059 -15.048 3.443 1.00 30.14 164 HIS D O 1
ATOM 8474 N N . MET F 1 178 ? 5.374 -13.679 4.100 1.00 33.74 165 MET D N 1
ATOM 8475 C CA . MET F 1 178 ? 5.300 -12.964 2.801 1.00 36.83 165 MET D CA 1
ATOM 8476 C C . MET F 1 178 ? 4.680 -11.572 2.927 1.00 36.51 165 MET D C 1
ATOM 8477 O O . MET F 1 178 ? 4.070 -11.245 3.961 1.00 35.20 165 MET D O 1
ATOM 8482 N N . GLU F 1 179 ? 4.771 -10.840 1.824 1.00 35.02 166 GLU D N 1
ATOM 8483 C CA . GLU F 1 179 ? 4.202 -9.489 1.627 1.00 35.53 166 GLU D CA 1
ATOM 8484 C C . GLU F 1 179 ? 3.065 -9.598 0.610 1.00 35.79 166 GLU D C 1
ATOM 8485 O O . GLU F 1 179 ? 3.114 -10.504 -0.264 1.00 36.20 166 GLU D O 1
ATOM 8491 N N . LEU F 1 180 ? 2.074 -8.717 0.733 1.00 35.96 167 LEU D N 1
ATOM 8492 C CA . LEU F 1 180 ? 0.907 -8.624 -0.180 1.00 34.63 167 LEU D CA 1
ATOM 8493 C C . LEU F 1 180 ? 1.104 -7.402 -1.066 1.00 38.90 167 LEU D C 1
ATOM 8494 O O . LEU F 1 180 ? 2.010 -6.609 -0.816 1.00 33.42 167 LEU D O 1
ATOM 8499 N N . PRO F 1 181 ? 0.287 -7.223 -2.133 1.00 45.80 168 PRO D N 1
ATOM 8500 C CA . PRO F 1 181 ? 0.452 -6.097 -3.053 1.00 46.06 168 PRO D CA 1
ATOM 8501 C C . PRO F 1 181 ? 0.547 -4.727 -2.363 1.00 46.36 168 PRO D C 1
ATOM 8502 O O . PRO F 1 181 ? 1.386 -3.944 -2.753 1.00 47.63 168 PRO D O 1
ATOM 8506 N N . THR F 1 182 ? -0.295 -4.473 -1.358 1.00 44.65 169 THR D N 1
ATOM 8507 C CA . THR F 1 182 ? -0.404 -3.157 -0.667 1.00 43.59 169 THR D CA 1
ATOM 8508 C C . THR F 1 182 ? 0.856 -2.870 0.169 1.00 41.01 169 THR D C 1
ATOM 8509 O O . THR F 1 182 ? 0.969 -1.750 0.692 1.00 44.42 169 THR D O 1
ATOM 8513 N N . GLY F 1 183 ? 1.763 -3.840 0.311 1.00 42.72 170 GLY D N 1
ATOM 8514 C CA . GLY F 1 183 ? 3.072 -3.647 0.966 1.00 40.09 170 GLY D CA 1
ATOM 8515 C C . GLY F 1 183 ? 3.015 -3.943 2.453 1.00 39.81 170 GLY D C 1
ATOM 8516 O O . GLY F 1 183 ? 4.022 -3.674 3.127 1.00 41.30 170 GLY D O 1
ATOM 8517 N N . VAL F 1 184 ? 1.880 -4.466 2.937 1.00 36.04 171 VAL D N 1
ATOM 8518 C CA . VAL F 1 184 ? 1.695 -5.023 4.311 1.00 34.54 171 VAL D CA 1
ATOM 8519 C C . VAL F 1 184 ? 2.092 -6.499 4.264 1.00 32.50 171 VAL D C 1
ATOM 8520 O O . VAL F 1 184 ? 2.421 -6.980 3.165 1.00 31.37 171 VAL D O 1
ATOM 8524 N N . HIS F 1 185 ? 2.030 -7.185 5.407 1.00 30.47 172 HIS D N 1
ATOM 8525 C CA . HIS F 1 185 ? 2.707 -8.485 5.645 1.00 31.69 172 HIS D CA 1
ATOM 8526 C C . HIS F 1 185 ? 1.723 -9.518 6.214 1.00 34.09 172 HIS D C 1
ATOM 8527 O O . HIS F 1 185 ? 0.730 -9.121 6.869 1.00 29.35 172 HIS D O 1
ATOM 8534 N N . ALA F 1 186 ? 1.969 -10.793 5.878 1.00 35.59 173 ALA D N 1
ATOM 8535 C CA . ALA F 1 186 ? 1.153 -11.983 6.226 1.00 35.18 173 ALA D CA 1
ATOM 8536 C C . ALA F 1 186 ? 2.049 -13.007 6.924 1.00 38.15 173 ALA D C 1
ATOM 8537 O O . ALA F 1 186 ? 3.269 -13.042 6.608 1.00 34.53 173 ALA D O 1
ATOM 8539 N N . GLY F 1 187 ? 1.478 -13.815 7.829 1.00 36.53 174 GLY D N 1
ATOM 8540 C CA . GLY F 1 187 ? 2.227 -14.897 8.489 1.00 35.50 174 GLY D CA 1
ATOM 8541 C C . GLY F 1 187 ? 1.351 -15.805 9.327 1.00 32.46 174 GLY D C 1
ATOM 8542 O O . GLY F 1 187 ? 0.120 -15.612 9.351 1.00 31.93 174 GLY D O 1
ATOM 8543 N N . THR F 1 188 ? 2.003 -16.747 10.007 1.00 32.00 175 THR D N 1
ATOM 8544 C CA . THR F 1 188 ? 1.394 -17.820 10.820 1.00 31.10 175 THR D CA 1
ATOM 8545 C C . THR F 1 188 ? 1.648 -17.511 12.289 1.00 34.57 175 THR D C 1
ATOM 8546 O O . THR F 1 188 ? 2.590 -16.738 12.571 1.00 33.79 175 THR D O 1
ATOM 8550 N N . ASP F 1 189 ? 0.816 -18.082 13.173 1.00 38.96 176 ASP D N 1
ATOM 8551 C CA . ASP F 1 189 ? 1.198 -18.402 14.572 1.00 37.20 176 ASP D CA 1
ATOM 8552 C C . ASP F 1 189 ? 2.273 -19.491 14.468 1.00 37.46 176 ASP D C 1
ATOM 8553 O O . ASP F 1 189 ? 2.675 -19.820 13.321 1.00 34.65 176 ASP D O 1
ATOM 8558 N N . LEU F 1 190 ? 2.742 -20.018 15.600 1.00 38.13 177 LEU D N 1
ATOM 8559 C CA . LEU F 1 190 ? 3.909 -20.946 15.638 1.00 36.77 177 LEU D CA 1
ATOM 8560 C C . LEU F 1 190 ? 3.424 -22.401 15.542 1.00 35.64 177 LEU D C 1
ATOM 8561 O O . LEU F 1 190 ? 4.283 -23.304 15.613 1.00 34.86 177 LEU D O 1
ATOM 8566 N N . GLU F 1 191 ? 2.117 -22.618 15.334 1.00 36.94 178 GLU D N 1
ATOM 8567 C CA . GLU F 1 191 ? 1.531 -23.941 14.965 1.00 38.84 178 GLU D CA 1
ATOM 8568 C C . GLU F 1 191 ? 1.436 -24.069 13.435 1.00 36.29 178 GLU D C 1
ATOM 8569 O O . GLU F 1 191 ? 1.162 -25.189 12.946 1.00 35.57 178 GLU D O 1
ATOM 8575 N N . GLY F 1 192 ? 1.680 -22.976 12.703 1.00 32.55 179 GLY D N 1
ATOM 8576 C CA . GLY F 1 192 ? 1.697 -22.940 11.229 1.00 32.89 179 GLY D CA 1
ATOM 8577 C C . GLY F 1 192 ? 0.395 -22.430 10.630 1.00 32.12 179 GLY D C 1
ATOM 8578 O O . GLY F 1 192 ? 0.334 -22.332 9.391 1.00 37.52 179 GLY D O 1
ATOM 8579 N N . ASN F 1 193 ? -0.599 -22.108 11.467 1.00 31.90 180 ASN D N 1
ATOM 8580 C CA . ASN F 1 193 ? -1.880 -21.462 11.076 1.00 31.11 180 ASN D CA 1
ATOM 8581 C C . ASN F 1 193 ? -1.689 -19.971 10.815 1.00 30.45 180 ASN D C 1
ATOM 8582 O O . ASN F 1 193 ? -1.430 -19.221 11.789 1.00 34.99 180 ASN D O 1
ATOM 8587 N N . PHE F 1 194 ? -1.831 -19.571 9.550 1.00 33.00 181 PHE D N 1
ATOM 8588 C CA . PHE F 1 194 ? -1.945 -18.163 9.069 1.00 34.85 181 PHE D CA 1
ATOM 8589 C C . PHE F 1 194 ? -2.999 -17.408 9.890 1.00 35.45 181 PHE D C 1
ATOM 8590 O O . PHE F 1 194 ? -4.058 -18.001 10.229 1.00 35.66 181 PHE D O 1
ATOM 8598 N N . TYR F 1 195 ? -2.689 -16.152 10.226 1.00 32.58 182 TYR D N 1
ATOM 8599 C CA . TYR F 1 195 ? -3.686 -15.100 10.528 1.00 32.82 182 TYR D CA 1
ATOM 8600 C C . TYR F 1 195 ? -4.273 -14.566 9.222 1.00 33.50 182 TYR D C 1
ATOM 8601 O O . TYR F 1 195 ? -3.485 -14.085 8.374 1.00 34.90 182 TYR D O 1
ATOM 8610 N N . GLY F 1 196 ? -5.608 -14.589 9.105 1.00 32.83 183 GLY D N 1
ATOM 8611 C CA . GLY F 1 196 ? -6.340 -14.129 7.908 1.00 36.52 183 GLY D CA 1
ATOM 8612 C C . GLY F 1 196 ? -6.490 -15.267 6.901 1.00 39.24 183 GLY D C 1
ATOM 8613 O O . GLY F 1 196 ? -6.137 -16.410 7.189 1.00 41.06 183 GLY D O 1
ATOM 8614 N N . PRO F 1 197 ? -7.026 -15.006 5.693 1.00 39.75 184 PRO D N 1
ATOM 8615 C CA . PRO F 1 197 ? -7.335 -16.083 4.756 1.00 38.11 184 PRO D CA 1
ATOM 8616 C C . PRO F 1 197 ? -6.224 -16.270 3.710 1.00 37.45 184 PRO D C 1
ATOM 8617 O O . PRO F 1 197 ? -6.518 -16.580 2.578 1.00 45.09 184 PRO D O 1
ATOM 8621 N N . PHE F 1 198 ? -4.964 -16.116 4.114 1.00 34.61 185 PHE D N 1
ATOM 8622 C CA . PHE F 1 198 ? -3.775 -16.193 3.221 1.00 33.72 185 PHE D CA 1
ATOM 8623 C C . PHE F 1 198 ? -3.248 -17.637 3.176 1.00 34.11 185 PHE D C 1
ATOM 8624 O O . PHE F 1 198 ? -3.535 -18.403 4.110 1.00 27.52 185 PHE D O 1
ATOM 8632 N N . VAL F 1 199 ? -2.546 -17.997 2.089 1.00 37.63 186 VAL D N 1
ATOM 8633 C CA . VAL F 1 199 ? -1.893 -19.330 1.880 1.00 37.49 186 VAL D CA 1
ATOM 8634 C C . VAL F 1 199 ? -0.472 -19.092 1.356 1.00 37.39 186 VAL D C 1
ATOM 8635 O O . VAL F 1 199 ? -0.274 -18.072 0.674 1.00 36.02 186 VAL D O 1
ATOM 8639 N N . ASP F 1 200 ? 0.461 -20.007 1.641 1.00 35.91 187 ASP D N 1
ATOM 8640 C CA . ASP F 1 200 ? 1.870 -19.936 1.167 1.00 36.63 187 ASP D CA 1
ATOM 8641 C C . ASP F 1 200 ? 1.983 -20.641 -0.193 1.00 37.99 187 ASP D C 1
ATOM 8642 O O . ASP F 1 200 ? 2.680 -21.685 -0.288 1.00 35.77 187 ASP D O 1
ATOM 8647 N N . ARG F 1 201 ? 1.316 -20.091 -1.209 1.00 40.50 188 ARG D N 1
ATOM 8648 C CA . ARG F 1 201 ? 1.609 -20.366 -2.643 1.00 44.16 188 ARG D CA 1
ATOM 8649 C C . ARG F 1 201 ? 1.482 -19.066 -3.444 1.00 41.47 188 ARG D C 1
ATOM 8650 O O . ARG F 1 201 ? 0.770 -18.149 -2.998 1.00 41.03 188 ARG D O 1
ATOM 8658 N N . GLN F 1 202 ? 2.188 -18.998 -4.572 1.00 40.62 189 GLN D N 1
ATOM 8659 C CA . GLN F 1 202 ? 2.157 -17.865 -5.528 1.00 41.33 189 GLN D CA 1
ATOM 8660 C C . GLN F 1 202 ? 0.827 -17.880 -6.296 1.00 42.66 189 GLN D C 1
ATOM 8661 O O . GLN F 1 202 ? 0.758 -18.521 -7.362 1.00 38.01 189 GLN D O 1
ATOM 8667 N N . THR F 1 203 ? -0.201 -17.232 -5.742 1.00 43.99 190 THR D N 1
ATOM 8668 C CA . THR F 1 203 ? -1.478 -16.903 -6.436 1.00 46.36 190 THR D CA 1
ATOM 8669 C C . THR F 1 203 ? -1.882 -15.485 -6.053 1.00 42.33 190 THR D C 1
ATOM 8670 O O . THR F 1 203 ? -1.318 -14.963 -5.082 1.00 48.27 190 THR D O 1
ATOM 8674 N N . ALA F 1 204 ? -2.851 -14.923 -6.770 1.00 39.91 191 ALA D N 1
ATOM 8675 C CA . ALA F 1 204 ? -3.451 -13.599 -6.491 1.00 38.96 191 ALA D CA 1
ATOM 8676 C C . ALA F 1 204 ? -4.020 -13.613 -5.069 1.00 36.26 191 ALA D C 1
ATOM 8677 O O . ALA F 1 204 ? -4.967 -14.387 -4.802 1.00 37.16 191 ALA D O 1
ATOM 8679 N N . GLN F 1 205 ? -3.434 -12.814 -4.179 1.00 34.41 192 GLN D N 1
ATOM 8680 C CA . GLN F 1 205 ? -3.990 -12.563 -2.827 1.00 35.34 192 GLN D CA 1
ATOM 8681 C C . GLN F 1 205 ? -3.963 -11.061 -2.568 1.00 36.87 192 GLN D C 1
ATOM 8682 O O . GLN F 1 205 ? -3.100 -10.365 -3.153 1.00 38.47 192 GLN D O 1
ATOM 8688 N N . ALA F 1 206 ? -4.901 -10.592 -1.747 1.00 36.34 193 ALA D N 1
ATOM 8689 C CA . ALA F 1 206 ? -5.072 -9.166 -1.388 1.00 35.56 193 ALA D CA 1
ATOM 8690 C C . ALA F 1 206 ? -5.575 -9.086 0.049 1.00 33.63 193 ALA D C 1
ATOM 8691 O O . ALA F 1 206 ? -6.404 -9.916 0.418 1.00 31.06 193 ALA D O 1
ATOM 8693 N N . ALA F 1 207 ? -5.038 -8.143 0.823 1.00 36.71 194 ALA D N 1
ATOM 8694 C CA . ALA F 1 207 ? -5.487 -7.805 2.192 1.00 39.40 194 ALA D CA 1
ATOM 8695 C C . ALA F 1 207 ? -6.949 -7.357 2.126 1.00 40.26 194 ALA D C 1
ATOM 8696 O O . ALA F 1 207 ? -7.291 -6.658 1.157 1.00 41.06 194 ALA D O 1
ATOM 8698 N N . GLY F 1 208 ? -7.771 -7.715 3.115 1.00 43.30 195 GLY D N 1
ATOM 8699 C CA . GLY F 1 208 ? -9.150 -7.195 3.240 1.00 45.38 195 GLY D CA 1
ATOM 8700 C C . GLY F 1 208 ? -9.166 -5.674 3.392 1.00 49.11 195 GLY D C 1
ATOM 8701 O O . GLY F 1 208 ? -8.076 -5.052 3.320 1.00 46.69 195 GLY D O 1
ATOM 8702 N N . THR F 1 209 ? -10.351 -5.077 3.565 1.00 48.05 196 THR D N 1
ATOM 8703 C CA . THR F 1 209 ? -10.536 -3.639 3.901 1.00 52.30 196 THR D CA 1
ATOM 8704 C C . THR F 1 209 ? -10.354 -3.454 5.414 1.00 54.87 196 THR D C 1
ATOM 8705 O O . THR F 1 209 ? -11.180 -3.987 6.185 1.00 58.43 196 THR D O 1
ATOM 8709 N N . ASP F 1 210 ? -9.324 -2.709 5.815 1.00 52.31 197 ASP D N 1
ATOM 8710 C CA . ASP F 1 210 ? -8.970 -2.488 7.240 1.00 49.71 197 ASP D CA 1
ATOM 8711 C C . ASP F 1 210 ? -9.901 -1.440 7.858 1.00 48.45 197 ASP D C 1
ATOM 8712 O O . ASP F 1 210 ? -10.656 -0.777 7.122 1.00 49.78 197 ASP D O 1
ATOM 8717 N N . THR F 1 211 ? -9.853 -1.341 9.184 1.00 46.55 198 THR D N 1
ATOM 8718 C CA . THR F 1 211 ? -10.498 -0.290 10.007 1.00 45.29 198 THR D CA 1
ATOM 8719 C C . THR F 1 211 ? -9.497 0.188 11.066 1.00 42.25 198 THR D C 1
ATOM 8720 O O . THR F 1 211 ? -8.504 -0.536 11.332 1.00 39.88 198 THR D O 1
ATOM 8724 N N . THR F 1 212 ? -9.749 1.368 11.629 1.00 41.46 199 THR D N 1
ATOM 8725 C CA . THR F 1 212 ? -9.031 1.930 12.803 1.00 37.86 199 THR D CA 1
ATOM 8726 C C . THR F 1 212 ? -9.594 1.261 14.066 1.00 39.50 199 THR D C 1
ATOM 8727 O O . THR F 1 212 ? -10.841 1.199 14.189 1.00 38.34 199 THR D O 1
ATOM 8731 N N . ILE F 1 213 ? -8.719 0.755 14.944 1.00 35.61 200 ILE D N 1
ATOM 8732 C CA . ILE F 1 213 ? -9.103 0.061 16.211 1.00 34.50 200 ILE D CA 1
ATOM 8733 C C . ILE F 1 213 ? -9.409 1.147 17.242 1.00 34.36 200 ILE D C 1
ATOM 8734 O O . ILE F 1 213 ? -8.446 1.672 17.836 1.00 33.52 200 ILE D O 1
ATOM 8739 N N . THR F 1 214 ? -10.691 1.477 17.420 1.00 33.48 201 THR D N 1
ATOM 8740 C CA . THR F 1 214 ? -11.172 2.665 18.166 1.00 33.88 201 THR D CA 1
ATOM 8741 C C . THR F 1 214 ? -10.707 2.575 19.620 1.00 33.74 201 THR D C 1
ATOM 8742 O O . THR F 1 214 ? -10.316 3.617 20.169 1.00 32.41 201 THR D O 1
ATOM 8746 N N . VAL F 1 215 ? -10.738 1.380 20.221 1.00 32.00 202 VAL D N 1
ATOM 8747 C CA . VAL F 1 215 ? -10.361 1.200 21.654 1.00 31.43 202 VAL D CA 1
ATOM 8748 C C . VAL F 1 215 ? -8.883 1.617 21.804 1.00 29.26 202 VAL D C 1
ATOM 8749 O O . VAL F 1 215 ? -8.567 2.379 22.744 1.00 30.17 202 VAL D O 1
ATOM 8753 N N . ASN F 1 216 ? -8.028 1.242 20.852 1.00 27.95 203 ASN D N 1
ATOM 8754 C CA . ASN F 1 216 ? -6.578 1.578 20.875 1.00 26.74 203 ASN D CA 1
ATOM 8755 C C . ASN F 1 216 ? -6.389 3.096 20.789 1.00 26.08 203 ASN D C 1
ATOM 8756 O O . ASN F 1 216 ? -5.545 3.617 21.529 1.00 27.73 203 ASN D O 1
ATOM 8761 N N . VAL F 1 217 ? -7.152 3.785 19.941 1.00 26.72 204 VAL D N 1
ATOM 8762 C CA . VAL F 1 217 ? -7.061 5.260 19.754 1.00 24.57 204 VAL D CA 1
ATOM 8763 C C . VAL F 1 217 ? -7.445 5.949 21.072 1.00 24.62 204 VAL D C 1
ATOM 8764 O O . VAL F 1 217 ? -6.750 6.905 21.476 1.00 23.53 204 VAL D O 1
ATOM 8768 N N . LEU F 1 218 ? -8.532 5.499 21.698 1.00 23.31 205 LEU D N 1
ATOM 8769 C CA . LEU F 1 218 ? -9.015 6.013 23.011 1.00 25.38 205 LEU D CA 1
ATOM 8770 C C . LEU F 1 218 ? -7.954 5.807 24.097 1.00 25.29 205 LEU D C 1
ATOM 8771 O O . LEU F 1 218 ? -7.665 6.740 24.854 1.00 26.66 205 LEU D O 1
ATOM 8776 N N . ALA F 1 219 ? -7.408 4.599 24.190 1.00 27.87 206 ALA D N 1
ATOM 8777 C CA . ALA F 1 219 ? -6.289 4.257 25.096 1.00 28.10 206 ALA D CA 1
ATOM 8778 C C . ALA F 1 219 ? -5.141 5.252 24.880 1.00 27.79 206 ALA D C 1
ATOM 8779 O O . ALA F 1 219 ? -4.547 5.735 25.866 1.00 28.02 206 ALA D O 1
ATOM 8781 N N . TRP F 1 220 ? -4.864 5.586 23.623 1.00 27.36 207 TRP D N 1
ATOM 8782 C CA . TRP F 1 220 ? -3.751 6.493 23.244 1.00 27.92 207 TRP D CA 1
ATOM 8783 C C . TRP F 1 220 ? -4.137 7.933 23.587 1.00 27.52 207 TRP D C 1
ATOM 8784 O O . TRP F 1 220 ? -3.238 8.711 23.982 1.00 25.41 207 TRP D O 1
ATOM 8795 N N . LEU F 1 221 ? -5.419 8.277 23.464 1.00 27.29 208 LEU D N 1
ATOM 8796 C CA . LEU F 1 221 ? -5.879 9.634 23.847 1.00 30.69 208 LEU D CA 1
ATOM 8797 C C . LEU F 1 221 ? -5.641 9.783 25.357 1.00 29.22 208 LEU D C 1
ATOM 8798 O O . LEU F 1 221 ? -5.227 10.857 25.786 1.00 29.14 208 LEU D O 1
ATOM 8803 N N . TYR F 1 222 ? -5.818 8.696 26.105 1.00 29.88 209 TYR D N 1
ATOM 8804 C CA . TYR F 1 222 ? -5.686 8.654 27.579 1.00 30.73 209 TYR D CA 1
ATOM 8805 C C . TYR F 1 222 ? -4.203 8.770 27.969 1.00 33.53 209 TYR D C 1
ATOM 8806 O O . TYR F 1 222 ? -3.887 9.511 28.937 1.00 31.10 209 TYR D O 1
ATOM 8815 N N . ALA F 1 223 ? -3.317 8.064 27.252 1.00 31.50 210 ALA D N 1
ATOM 8816 C CA . ALA F 1 223 ? -1.852 8.170 27.430 1.00 32.19 210 ALA D CA 1
ATOM 8817 C C . ALA F 1 223 ? -1.466 9.643 27.278 1.00 30.57 210 ALA D C 1
ATOM 8818 O O . ALA F 1 223 ? -0.628 10.123 28.054 1.00 31.83 210 ALA D O 1
ATOM 8820 N N . ALA F 1 224 ? -2.090 10.333 26.328 1.00 32.86 211 ALA D N 1
ATOM 8821 C CA . ALA F 1 224 ? -1.799 11.745 25.986 1.00 33.45 211 ALA D CA 1
ATOM 8822 C C . ALA F 1 224 ? -2.202 12.646 27.155 1.00 32.78 211 ALA D C 1
ATOM 8823 O O . ALA F 1 224 ? -1.368 13.452 27.569 1.00 29.46 211 ALA D O 1
ATOM 8825 N N . VAL F 1 225 ? -3.413 12.485 27.698 1.00 34.54 212 VAL D N 1
ATOM 8826 C CA . VAL F 1 225 ? -3.843 13.264 28.901 1.00 35.27 212 VAL D CA 1
ATOM 8827 C C . VAL F 1 225 ? -2.809 13.031 30.006 1.00 35.71 212 VAL D C 1
ATOM 8828 O O . VAL F 1 225 ? -2.279 14.026 30.522 1.00 32.65 212 VAL D O 1
ATOM 8832 N N . ILE F 1 226 ? -2.508 11.761 30.315 1.00 35.54 213 ILE D N 1
ATOM 8833 C CA . ILE F 1 226 ? -1.573 11.365 31.414 1.00 36.67 213 ILE D CA 1
ATOM 8834 C C . ILE F 1 226 ? -0.236 12.086 31.245 1.00 35.93 213 ILE D C 1
ATOM 8835 O O . ILE F 1 226 ? 0.309 12.532 32.273 1.00 39.44 213 ILE D O 1
ATOM 8840 N N . ASN F 1 227 ? 0.248 12.224 30.008 1.00 36.34 214 ASN D N 1
ATOM 8841 C CA . ASN F 1 227 ? 1.569 12.825 29.691 1.00 37.27 214 ASN D CA 1
ATOM 8842 C C . ASN F 1 227 ? 1.445 14.325 29.399 1.00 42.10 214 ASN D C 1
ATOM 8843 O O . ASN F 1 227 ? 2.482 14.930 29.069 1.00 44.64 214 ASN D O 1
ATOM 8848 N N . GLY F 1 228 ? 0.236 14.889 29.497 1.00 46.23 215 GLY D N 1
ATOM 8849 C CA . GLY F 1 228 ? 0.016 16.341 29.647 1.00 51.58 215 GLY D CA 1
ATOM 8850 C C . GLY F 1 228 ? -0.673 17.004 28.462 1.00 55.10 215 GLY D C 1
ATOM 8851 O O . GLY F 1 228 ? -0.800 18.242 28.511 1.00 60.02 215 GLY D O 1
ATOM 8852 N N . ASP F 1 229 ? -1.109 16.252 27.441 1.00 58.62 216 ASP D N 1
ATOM 8853 C CA . ASP F 1 229 ? -1.731 16.819 26.209 1.00 60.13 216 ASP D CA 1
ATOM 8854 C C . ASP F 1 229 ? -3.248 16.863 26.408 1.00 57.68 216 ASP D C 1
ATOM 8855 O O . ASP F 1 229 ? -3.860 15.777 26.472 1.00 60.65 216 ASP D O 1
ATOM 8860 N N . ARG F 1 230 ? -3.814 18.074 26.493 1.00 57.25 217 ARG D N 1
ATOM 8861 C CA . ARG F 1 230 ? -5.221 18.338 26.910 1.00 55.12 217 ARG D CA 1
ATOM 8862 C C . ARG F 1 230 ? -6.002 19.139 25.855 1.00 48.22 217 ARG D C 1
ATOM 8863 O O . ARG F 1 230 ? -7.248 19.140 25.943 1.00 47.82 217 ARG D O 1
ATOM 8871 N N . TRP F 1 231 ? -5.333 19.800 24.902 1.00 47.53 218 TRP D N 1
ATOM 8872 C CA . TRP F 1 231 ? -5.987 20.754 23.961 1.00 48.54 218 TRP D CA 1
ATOM 8873 C C . TRP F 1 231 ? -7.234 20.125 23.318 1.00 49.34 218 TRP D C 1
ATOM 8874 O O . TRP F 1 231 ? -8.193 20.886 23.058 1.00 54.15 218 TRP D O 1
ATOM 8885 N N . PHE F 1 232 ? -7.247 18.801 23.097 1.00 43.18 219 PHE D N 1
ATOM 8886 C CA . PHE F 1 232 ? -8.297 18.093 22.310 1.00 41.75 219 PHE D CA 1
ATOM 8887 C C . PHE F 1 232 ? -9.509 17.713 23.176 1.00 39.81 219 PHE D C 1
ATOM 8888 O O . PHE F 1 232 ? -10.449 17.109 22.623 1.00 41.99 219 PHE D O 1
ATOM 8896 N N . LEU F 1 233 ? -9.519 18.055 24.468 1.00 41.70 220 LEU D N 1
ATOM 8897 C CA . LEU F 1 233 ? -10.687 17.806 25.363 1.00 43.68 220 LEU D CA 1
ATOM 8898 C C . LEU F 1 233 ? -11.688 18.965 25.226 1.00 47.99 220 LEU D C 1
ATOM 8899 O O . LEU F 1 233 ? -11.267 20.082 24.853 1.00 48.34 220 LEU D O 1
ATOM 8904 N N . ASN F 1 234 ? -12.970 18.703 25.502 1.00 55.80 221 ASN D N 1
ATOM 8905 C CA . ASN F 1 234 ? -14.081 19.683 25.350 1.00 55.34 221 ASN D CA 1
ATOM 8906 C C . ASN F 1 234 ? -15.157 19.408 26.409 1.00 56.90 221 ASN D C 1
ATOM 8907 O O . ASN F 1 234 ? -15.034 18.363 27.084 1.00 54.23 221 ASN D O 1
ATOM 8912 N N . PHE F 1 236 ? -18.215 18.706 25.410 1.00 71.49 223 PHE D N 1
ATOM 8913 C CA . PHE F 1 236 ? -19.288 17.942 24.717 1.00 69.64 223 PHE D CA 1
ATOM 8914 C C . PHE F 1 236 ? -19.307 16.489 25.204 1.00 66.44 223 PHE D C 1
ATOM 8915 O O . PHE F 1 236 ? -18.354 16.056 25.882 1.00 67.49 223 PHE D O 1
ATOM 8923 N N . THR F 1 237 ? -20.374 15.759 24.871 1.00 65.44 224 THR D N 1
ATOM 8924 C CA . THR F 1 237 ? -20.503 14.298 25.119 1.00 65.32 224 THR D CA 1
ATOM 8925 C C . THR F 1 237 ? -21.519 13.688 24.147 1.00 59.70 224 THR D C 1
ATOM 8926 O O . THR F 1 237 ? -22.125 14.431 23.366 1.00 55.55 224 THR D O 1
ATOM 8930 N N . THR F 1 238 ? -21.682 12.369 24.215 1.00 56.79 225 THR D N 1
ATOM 8931 C CA . THR F 1 238 ? -22.459 11.554 23.253 1.00 57.19 225 THR D CA 1
ATOM 8932 C C . THR F 1 238 ? -22.797 10.234 23.933 1.00 55.94 225 THR D C 1
ATOM 8933 O O . THR F 1 238 ? -22.197 9.941 24.977 1.00 57.30 225 THR D O 1
ATOM 8937 N N . THR F 1 239 ? -23.748 9.496 23.373 1.00 62.12 226 THR D N 1
ATOM 8938 C CA . THR F 1 239 ? -24.034 8.086 23.739 1.00 61.77 226 THR D CA 1
ATOM 8939 C C . THR F 1 239 ? -23.069 7.213 22.936 1.00 56.32 226 THR D C 1
ATOM 8940 O O . THR F 1 239 ? -22.509 7.734 21.949 1.00 52.27 226 THR D O 1
ATOM 8944 N N . LEU F 1 240 ? -22.887 5.958 23.355 1.00 56.55 227 LEU D N 1
ATOM 8945 C CA . LEU F 1 240 ? -22.149 4.913 22.599 1.00 60.44 227 LEU D CA 1
ATOM 8946 C C . LEU F 1 240 ? -22.683 4.849 21.160 1.00 67.41 227 LEU D C 1
ATOM 8947 O O . LEU F 1 240 ? -21.893 5.100 20.221 1.00 69.95 227 LEU D O 1
ATOM 8952 N N . ASN F 1 241 ? -23.974 4.531 21.005 1.00 72.81 228 ASN D N 1
ATOM 8953 C CA . ASN F 1 241 ? -24.663 4.305 19.702 1.00 75.38 228 ASN D CA 1
ATOM 8954 C C . ASN F 1 241 ? -24.522 5.548 18.806 1.00 72.60 228 ASN D C 1
ATOM 8955 O O . ASN F 1 241 ? -24.359 5.379 17.581 1.00 70.35 228 ASN D O 1
ATOM 8960 N N . ASP F 1 242 ? -24.589 6.743 19.403 1.00 72.22 229 ASP D N 1
ATOM 8961 C CA . ASP F 1 242 ? -24.484 8.071 18.736 1.00 69.30 229 ASP D CA 1
ATOM 8962 C C . ASP F 1 242 ? -23.057 8.245 18.199 1.00 70.46 229 ASP D C 1
ATOM 8963 O O . ASP F 1 242 ? -22.909 8.722 17.050 1.00 66.90 229 ASP D O 1
ATOM 8968 N N . PHE F 1 243 ? -22.049 7.880 19.005 1.00 67.57 230 PHE D N 1
ATOM 8969 C CA . PHE F 1 243 ? -20.607 7.912 18.635 1.00 59.68 230 PHE D CA 1
ATOM 8970 C C . PHE F 1 243 ? -20.326 6.874 17.542 1.00 54.92 230 PHE D C 1
ATOM 8971 O O . PHE F 1 243 ? -19.523 7.182 16.646 1.00 48.83 230 PHE D O 1
ATOM 8979 N N . ASN F 1 244 ? -20.934 5.681 17.628 1.00 55.16 231 ASN D N 1
ATOM 8980 C CA . ASN F 1 244 ? -20.676 4.550 16.687 1.00 59.43 231 ASN D CA 1
ATOM 8981 C C . ASN F 1 244 ? -21.108 4.927 15.260 1.00 55.65 231 ASN D C 1
ATOM 8982 O O . ASN F 1 244 ? -20.552 4.339 14.310 1.00 55.12 231 ASN D O 1
ATOM 8987 N N . LEU F 1 245 ? -22.056 5.860 15.110 1.00 55.06 232 LEU D N 1
ATOM 8988 C CA . LEU F 1 245 ? -22.526 6.356 13.788 1.00 52.82 232 LEU D CA 1
ATOM 8989 C C . LEU F 1 245 ? -21.439 7.235 13.156 1.00 50.43 232 LEU D C 1
ATOM 8990 O O . LEU F 1 245 ? -21.293 7.173 11.930 1.00 49.04 232 LEU D O 1
ATOM 8995 N N . VAL F 1 246 ? -20.698 8.012 13.955 1.00 49.68 233 VAL D N 1
ATOM 8996 C CA . VAL F 1 246 ? -19.521 8.794 13.471 1.00 47.37 233 VAL D CA 1
ATOM 8997 C C . VAL F 1 246 ? -18.406 7.790 13.167 1.00 47.61 233 VAL D C 1
ATOM 8998 O O . VAL F 1 246 ? -17.810 7.873 12.080 1.00 49.85 233 VAL D O 1
ATOM 9002 N N . ALA F 1 247 ? -18.161 6.853 14.083 1.00 46.40 234 ALA D N 1
ATOM 9003 C CA . ALA F 1 247 ? -17.173 5.767 13.911 1.00 46.23 234 ALA D CA 1
ATOM 9004 C C . ALA F 1 247 ? -17.409 5.118 12.547 1.00 46.96 234 ALA D C 1
ATOM 9005 O O . ALA F 1 247 ? -16.464 5.122 11.719 1.00 42.98 234 ALA D O 1
ATOM 9007 N N . MET F 1 248 ? -18.628 4.617 12.313 1.00 48.44 235 MET D N 1
ATOM 9008 C CA . MET F 1 248 ? -18.998 3.918 11.052 1.00 51.24 235 MET D CA 1
ATOM 9009 C C . MET F 1 248 ? -18.604 4.803 9.863 1.00 48.56 235 MET D C 1
ATOM 9010 O O . MET F 1 248 ? -17.962 4.282 8.942 1.00 50.65 235 MET D O 1
ATOM 9015 N N . LYS F 1 249 ? -18.922 6.102 9.908 1.00 47.88 236 LYS D N 1
ATOM 9016 C CA . LYS F 1 249 ? -18.620 7.065 8.812 1.00 47.08 236 LYS D CA 1
ATOM 9017 C C . LYS F 1 249 ? -17.121 7.046 8.466 1.00 45.50 236 LYS D C 1
ATOM 9018 O O . LYS F 1 249 ? -16.818 7.123 7.270 1.00 40.65 236 LYS D O 1
ATOM 9024 N N . TYR F 1 250 ? -16.229 6.950 9.466 1.00 44.43 237 TYR D N 1
ATOM 9025 C CA . TYR F 1 250 ? -14.758 7.152 9.330 1.00 42.43 237 TYR D CA 1
ATOM 9026 C C . TYR F 1 250 ? -14.002 5.815 9.290 1.00 42.10 237 TYR D C 1
ATOM 9027 O O . TYR F 1 250 ? -12.772 5.844 9.422 1.00 47.32 237 TYR D O 1
ATOM 9036 N N . ASN F 1 251 ? -14.690 4.693 9.056 1.00 42.44 238 ASN D N 1
ATOM 9037 C CA . ASN F 1 251 ? -14.114 3.319 9.110 1.00 43.20 238 ASN D CA 1
ATOM 9038 C C . ASN F 1 251 ? -13.325 3.163 10.414 1.00 39.87 238 ASN D C 1
ATOM 9039 O O . ASN F 1 251 ? -12.110 2.988 10.364 1.00 38.95 238 ASN D O 1
ATOM 9044 N N . TYR F 1 252 ? -14.034 3.270 11.535 1.00 39.25 239 TYR D N 1
ATOM 9045 C CA . TYR F 1 252 ? -13.554 3.049 12.919 1.00 39.04 239 TYR D CA 1
ATOM 9046 C C . TYR F 1 252 ? -14.434 1.953 13.532 1.00 42.45 239 TYR D C 1
ATOM 9047 O O . TYR F 1 252 ? -15.655 2.184 13.597 1.00 43.92 239 TYR D O 1
ATOM 9056 N N . GLU F 1 253 ? -13.847 0.825 13.950 1.00 42.49 240 GLU D N 1
ATOM 9057 C CA . GLU F 1 253 ? -14.541 -0.307 14.626 1.00 43.73 240 GLU D CA 1
ATOM 9058 C C . GLU F 1 253 ? -15.644 0.222 15.538 1.00 48.60 240 GLU D C 1
ATOM 9059 O O . GLU F 1 253 ? -15.473 1.237 16.216 1.00 46.35 240 GLU D O 1
ATOM 9065 N N . PRO F 1 254 ? -16.821 -0.441 15.590 1.00 53.98 241 PRO D N 1
ATOM 9066 C CA . PRO F 1 254 ? -17.809 -0.134 16.618 1.00 54.48 241 PRO D CA 1
ATOM 9067 C C . PRO F 1 254 ? -17.201 -0.375 18.006 1.00 56.01 241 PRO D C 1
ATOM 9068 O O . PRO F 1 254 ? -16.563 -1.397 18.197 1.00 53.55 241 PRO D O 1
ATOM 9072 N N . LEU F 1 255 ? -17.377 0.595 18.903 1.00 55.41 242 LEU D N 1
ATOM 9073 C CA . LEU F 1 255 ? -17.006 0.501 20.337 1.00 60.11 242 LEU D CA 1
ATOM 9074 C C . LEU F 1 255 ? -18.098 -0.284 21.079 1.00 60.73 242 LEU D C 1
ATOM 9075 O O . LEU F 1 255 ? -19.205 0.269 21.248 1.00 58.46 242 LEU D O 1
ATOM 9080 N N . THR F 1 256 ? -17.813 -1.528 21.486 1.00 61.77 243 THR D N 1
ATOM 9081 C CA . THR F 1 256 ? -18.708 -2.345 22.355 1.00 62.30 243 THR D CA 1
ATOM 9082 C C . THR F 1 256 ? -18.609 -1.849 23.802 1.00 63.79 243 THR D C 1
ATOM 9083 O O . THR F 1 256 ? -17.704 -1.039 24.101 1.00 57.76 243 THR D O 1
ATOM 9087 N N . GLN F 1 257 ? -19.525 -2.309 24.659 1.00 64.26 244 GLN D N 1
ATOM 9088 C CA . GLN F 1 257 ? -19.550 -1.971 26.106 1.00 65.55 244 GLN D CA 1
ATOM 9089 C C . GLN F 1 257 ? -18.443 -2.762 26.809 1.00 62.09 244 GLN D C 1
ATOM 9090 O O . GLN F 1 257 ? -18.056 -2.360 27.915 1.00 59.96 244 GLN D O 1
ATOM 9096 N N . ASP F 1 258 ? -17.970 -3.841 26.178 1.00 63.58 245 ASP D N 1
ATOM 9097 C CA . ASP F 1 258 ? -16.745 -4.590 26.568 1.00 64.95 245 ASP D CA 1
ATOM 9098 C C . ASP F 1 258 ? -15.538 -3.641 26.502 1.00 66.74 245 ASP D C 1
ATOM 9099 O O . ASP F 1 258 ? -14.714 -3.673 27.435 1.00 70.02 245 ASP D O 1
ATOM 9104 N N . HIS F 1 259 ? -15.447 -2.830 25.438 1.00 59.57 246 HIS D N 1
ATOM 9105 C CA . HIS F 1 259 ? -14.354 -1.850 25.195 1.00 51.51 246 HIS D CA 1
ATOM 9106 C C . HIS F 1 259 ? -14.406 -0.753 26.262 1.00 51.08 246 HIS D C 1
ATOM 9107 O O . HIS F 1 259 ? -13.341 -0.395 26.786 1.00 50.14 246 HIS D O 1
ATOM 9114 N N . VAL F 1 260 ? -15.603 -0.241 26.555 1.00 53.47 247 VAL D N 1
ATOM 9115 C CA . VAL F 1 260 ? -15.840 0.822 27.577 1.00 55.56 247 VAL D CA 1
ATOM 9116 C C . VAL F 1 260 ? -15.255 0.338 28.902 1.00 57.21 247 VAL D C 1
ATOM 9117 O O . VAL F 1 260 ? -14.558 1.119 29.576 1.00 56.75 247 VAL D O 1
ATOM 9121 N N . ASP F 1 261 ? -15.562 -0.909 29.263 1.00 58.38 248 ASP D N 1
ATOM 9122 C CA . ASP F 1 261 ? -15.175 -1.500 30.568 1.00 56.68 248 ASP D CA 1
ATOM 9123 C C . ASP F 1 261 ? -13.646 -1.673 30.581 1.00 53.37 248 ASP D C 1
ATOM 9124 O O . ASP F 1 261 ? -13.064 -1.551 31.667 1.00 45.41 248 ASP D O 1
ATOM 9129 N N . ILE F 1 262 ? -13.015 -1.886 29.417 1.00 49.77 249 ILE D N 1
ATOM 9130 C CA . ILE F 1 262 ? -11.531 -2.019 29.288 1.00 48.29 249 ILE D CA 1
ATOM 9131 C C . ILE F 1 262 ? -10.879 -0.647 29.529 1.00 44.74 249 ILE D C 1
ATOM 9132 O O . ILE F 1 262 ? -9.703 -0.619 29.930 1.00 46.92 249 ILE D O 1
ATOM 9137 N N . LEU F 1 263 ? -11.606 0.451 29.316 1.00 43.85 250 LEU D N 1
ATOM 9138 C CA . LEU F 1 263 ? -11.044 1.826 29.369 1.00 43.80 250 LEU D CA 1
ATOM 9139 C C . LEU F 1 263 ? -11.324 2.478 30.729 1.00 43.69 250 LEU D C 1
ATOM 9140 O O . LEU F 1 263 ? -10.867 3.623 30.937 1.00 48.80 250 LEU D O 1
ATOM 9145 N N . GLY F 1 264 ? -12.036 1.788 31.625 1.00 45.10 251 GLY D N 1
ATOM 9146 C CA . GLY F 1 264 ? -12.434 2.313 32.948 1.00 41.38 251 GLY D CA 1
ATOM 9147 C C . GLY F 1 264 ? -11.233 2.687 33.814 1.00 41.04 251 GLY D C 1
ATOM 9148 O O . GLY F 1 264 ? -11.174 3.810 34.324 1.00 39.84 251 GLY D O 1
ATOM 9149 N N . PRO F 1 265 ? -10.252 1.766 34.001 1.00 38.94 252 PRO D N 1
ATOM 9150 C CA . PRO F 1 265 ? -9.043 2.052 34.779 1.00 38.94 252 PRO D CA 1
ATOM 9151 C C . PRO F 1 265 ? -8.306 3.327 34.341 1.00 38.11 252 PRO D C 1
ATOM 9152 O O . PRO F 1 265 ? -7.869 4.067 35.191 1.00 36.59 252 PRO D O 1
ATOM 9156 N N . LEU F 1 266 ? -8.179 3.539 33.031 1.00 38.33 253 LEU D N 1
ATOM 9157 C CA . LEU F 1 266 ? -7.550 4.754 32.447 1.00 37.46 253 LEU D CA 1
ATOM 9158 C C . LEU F 1 266 ? -8.484 5.955 32.654 1.00 39.64 253 LEU D C 1
ATOM 9159 O O . LEU F 1 266 ? -7.981 7.023 33.031 1.00 39.25 253 LEU D O 1
ATOM 9164 N N . SER F 1 267 ? -9.787 5.789 32.401 1.00 42.64 254 SER D N 1
ATOM 9165 C CA . SER F 1 267 ? -10.827 6.827 32.643 1.00 45.96 254 SER D CA 1
ATOM 9166 C C . SER F 1 267 ? -10.864 7.159 34.139 1.00 44.72 254 SER D C 1
ATOM 9167 O O . SER F 1 267 ? -10.869 8.366 34.480 1.00 46.97 254 SER D O 1
ATOM 9170 N N . ALA F 1 268 ? -10.850 6.123 34.988 1.00 42.90 255 ALA D N 1
ATOM 9171 C CA . ALA F 1 268 ? -10.839 6.231 36.468 1.00 42.52 255 ALA D CA 1
ATOM 9172 C C . ALA F 1 268 ? -9.562 6.945 36.923 1.00 43.76 255 ALA D C 1
ATOM 9173 O O . ALA F 1 268 ? -9.609 7.592 37.965 1.00 45.20 255 ALA D O 1
ATOM 9175 N N . GLN F 1 269 ? -8.478 6.847 36.144 1.00 46.74 256 GLN D N 1
ATOM 9176 C CA . GLN F 1 269 ? -7.130 7.391 36.474 1.00 44.13 256 GLN D CA 1
ATOM 9177 C C . GLN F 1 269 ? -7.057 8.888 36.152 1.00 43.54 256 GLN D C 1
ATOM 9178 O O . GLN F 1 269 ? -6.306 9.602 36.836 1.00 47.38 256 GLN D O 1
ATOM 9184 N N . THR F 1 270 ? -7.780 9.330 35.122 1.00 42.48 257 THR D N 1
ATOM 9185 C CA . THR F 1 270 ? -7.717 10.699 34.546 1.00 41.03 257 THR D CA 1
ATOM 9186 C C . THR F 1 270 ? -8.956 11.510 34.950 1.00 38.86 257 THR D C 1
ATOM 9187 O O . THR F 1 270 ? -8.942 12.738 34.747 1.00 36.71 257 THR D O 1
ATOM 9191 N N . GLY F 1 271 ? -9.998 10.837 35.446 1.00 40.42 258 GLY D N 1
ATOM 9192 C CA . GLY F 1 271 ? -11.300 11.438 35.799 1.00 42.20 258 GLY D CA 1
ATOM 9193 C C . GLY F 1 271 ? -12.254 11.519 34.616 1.00 42.33 258 GLY D C 1
ATOM 9194 O O . GLY F 1 271 ? -13.449 11.757 34.846 1.00 43.77 258 GLY D O 1
ATOM 9195 N N . ILE F 1 272 ? -11.750 11.317 33.394 1.00 45.96 259 ILE D N 1
ATOM 9196 C CA . ILE F 1 272 ? -12.481 11.532 32.109 1.00 42.31 259 ILE D CA 1
ATOM 9197 C C . ILE F 1 272 ? -13.176 10.227 31.731 1.00 42.65 259 ILE D C 1
ATOM 9198 O O . ILE F 1 272 ? -12.455 9.264 31.465 1.00 44.00 259 ILE D O 1
ATOM 9203 N N . ALA F 1 273 ? -14.513 10.192 31.737 1.00 40.01 260 ALA D N 1
ATOM 9204 C CA . ALA F 1 273 ? -15.305 8.980 31.417 1.00 37.94 260 ALA D CA 1
ATOM 9205 C C . ALA F 1 273 ? -15.090 8.651 29.940 1.00 34.12 260 ALA D C 1
ATOM 9206 O O . ALA F 1 273 ? -14.703 9.560 29.198 1.00 28.80 260 ALA D O 1
ATOM 9208 N N . VAL F 1 274 ? -15.307 7.394 29.548 1.00 35.03 261 VAL D N 1
ATOM 9209 C CA . VAL F 1 274 ? -15.067 6.882 28.164 1.00 38.30 261 VAL D CA 1
ATOM 9210 C C . VAL F 1 274 ? -15.832 7.756 27.155 1.00 41.87 261 VAL D C 1
ATOM 9211 O O . VAL F 1 274 ? -15.225 8.165 26.124 1.00 38.00 261 VAL D O 1
ATOM 9215 N N . LEU F 1 275 ? -17.100 8.062 27.460 1.00 41.14 262 LEU D N 1
ATOM 9216 C CA . LEU F 1 275 ? -18.023 8.830 26.583 1.00 46.07 262 LEU D CA 1
ATOM 9217 C C . LEU F 1 275 ? -17.520 10.265 26.427 1.00 44.13 262 LEU D C 1
ATOM 9218 O O . LEU F 1 275 ? -17.728 10.828 25.341 1.00 50.17 262 LEU D O 1
ATOM 9223 N N . ASP F 1 276 ? -16.869 10.837 27.444 1.00 44.80 263 ASP D N 1
ATOM 9224 C CA . ASP F 1 276 ? -16.329 12.220 27.358 1.00 45.53 263 ASP D CA 1
ATOM 9225 C C . ASP F 1 276 ? -15.136 12.228 26.393 1.00 47.81 263 ASP D C 1
ATOM 9226 O O . ASP F 1 276 ? -14.966 13.243 25.676 1.00 48.90 263 ASP D O 1
ATOM 9231 N N . MET F 1 277 ? -14.336 11.153 26.393 1.00 44.14 264 MET D N 1
ATOM 9232 C CA . MET F 1 277 ? -13.133 11.006 25.530 1.00 42.47 264 MET D CA 1
ATOM 9233 C C . MET F 1 277 ? -13.609 10.711 24.105 1.00 43.46 264 MET D C 1
ATOM 9234 O O . MET F 1 277 ? -12.978 11.220 23.156 1.00 39.61 264 MET D O 1
ATOM 9239 N N . CYS F 1 278 ? -14.703 9.951 23.972 1.00 44.57 265 CYS D N 1
ATOM 9240 C CA . CYS F 1 278 ? -15.337 9.593 22.674 1.00 45.10 265 CYS D CA 1
ATOM 9241 C C . CYS F 1 278 ? -15.833 10.855 21.960 1.00 47.18 265 CYS D C 1
ATOM 9242 O O . CYS F 1 278 ? -15.822 10.867 20.709 1.00 51.14 265 CYS D O 1
ATOM 9245 N N . ALA F 1 279 ? -16.227 11.875 22.728 1.00 48.64 266 ALA D N 1
ATOM 9246 C CA . ALA F 1 279 ? -16.674 13.199 22.234 1.00 46.31 266 ALA D CA 1
ATOM 9247 C C . ALA F 1 279 ? -15.460 14.061 21.883 1.00 44.84 266 ALA D C 1
ATOM 9248 O O . ALA F 1 279 ? -15.631 15.067 21.182 1.00 48.03 266 ALA D O 1
ATOM 9250 N N . SER F 1 280 ? -14.271 13.703 22.362 1.00 43.13 267 SER D N 1
ATOM 9251 C CA . SER F 1 280 ? -13.008 14.338 21.904 1.00 39.70 267 SER D CA 1
ATOM 9252 C C . SER F 1 280 ? -12.585 13.700 20.574 1.00 35.09 267 SER D C 1
ATOM 9253 O O . SER F 1 280 ? -12.116 14.429 19.704 1.00 38.22 267 SER D O 1
ATOM 9256 N N . LEU F 1 281 ? -12.765 12.388 20.423 1.00 34.76 268 LEU D N 1
ATOM 9257 C CA . LEU F 1 281 ? -12.381 11.629 19.200 1.00 36.77 268 LEU D CA 1
ATOM 9258 C C . LEU F 1 281 ? -13.310 12.009 18.035 1.00 39.83 268 LEU D C 1
ATOM 9259 O O . LEU F 1 281 ? -12.784 12.286 16.919 1.00 39.80 268 LEU D O 1
ATOM 9264 N N . LYS F 1 282 ? -14.627 12.005 18.267 1.00 39.41 269 LYS D N 1
ATOM 9265 C CA . LYS F 1 282 ? -15.626 12.536 17.303 1.00 44.38 269 LYS D CA 1
ATOM 9266 C C . LYS F 1 282 ? -15.095 13.853 16.733 1.00 44.27 269 LYS D C 1
ATOM 9267 O O . LYS F 1 282 ? -14.919 13.941 15.493 1.00 45.12 269 LYS D O 1
ATOM 9273 N N . GLU F 1 283 ? -14.809 14.825 17.603 1.00 44.05 270 GLU D N 1
ATOM 9274 C CA . GLU F 1 283 ? -14.344 16.173 17.185 1.00 44.17 270 GLU D CA 1
ATOM 9275 C C . GLU F 1 283 ? -13.069 16.019 16.336 1.00 43.23 270 GLU D C 1
ATOM 9276 O O . GLU F 1 283 ? -13.023 16.626 15.248 1.00 46.87 270 GLU D O 1
ATOM 9282 N N . LEU F 1 284 ? -12.102 15.196 16.766 1.00 39.90 271 LEU D N 1
ATOM 9283 C CA . LEU F 1 284 ? -10.808 14.992 16.050 1.00 38.42 271 LEU D CA 1
ATOM 9284 C C . LEU F 1 284 ? -11.060 14.325 14.688 1.00 34.98 271 LEU D C 1
ATOM 9285 O O . LEU F 1 284 ? -10.320 14.647 13.731 1.00 37.47 271 LEU D O 1
ATOM 9290 N N . LEU F 1 285 ? -12.058 13.440 14.593 1.00 33.38 272 LEU D N 1
ATOM 9291 C CA . LEU F 1 285 ? -12.463 12.790 13.310 1.00 36.54 272 LEU D CA 1
ATOM 9292 C C . LEU F 1 285 ? -13.041 13.824 12.327 1.00 38.39 272 LEU D C 1
ATOM 9293 O O . LEU F 1 285 ? -12.590 13.845 11.166 1.00 39.03 272 LEU D O 1
ATOM 9298 N N . GLN F 1 286 ? -14.010 14.639 12.761 1.00 42.74 273 GLN D N 1
ATOM 9299 C CA . GLN F 1 286 ? -14.831 15.510 11.867 1.00 44.63 273 GLN D CA 1
ATOM 9300 C C . GLN F 1 286 ? -14.064 16.784 11.476 1.00 46.75 273 GLN D C 1
ATOM 9301 O O . GLN F 1 286 ? -14.309 17.285 10.365 1.00 50.53 273 GLN D O 1
ATOM 9307 N N . ASN F 1 287 ? -13.154 17.275 12.326 1.00 50.21 274 ASN D N 1
ATOM 9308 C CA . ASN F 1 287 ? -12.496 18.603 12.168 1.00 47.81 274 ASN D CA 1
ATOM 9309 C C . ASN F 1 287 ? -10.982 18.455 11.965 1.00 47.57 274 ASN D C 1
ATOM 9310 O O . ASN F 1 287 ? -10.368 19.434 11.481 1.00 49.30 274 ASN D O 1
ATOM 9315 N N . GLY F 1 288 ? -10.397 17.312 12.344 1.00 43.82 275 GLY D N 1
ATOM 9316 C CA . GLY F 1 288 ? -8.944 17.076 12.272 1.00 44.40 275 GLY D CA 1
ATOM 9317 C C . GLY F 1 288 ? -8.184 17.710 13.429 1.00 43.31 275 GLY D C 1
ATOM 9318 O O . GLY F 1 288 ? -8.804 17.986 14.466 1.00 44.71 275 GLY D O 1
ATOM 9319 N N . MET F 1 289 ? -6.878 17.937 13.228 1.00 47.81 276 MET D N 1
ATOM 9320 C CA . MET F 1 289 ? -5.856 18.293 14.254 1.00 48.45 276 MET D CA 1
ATOM 9321 C C . MET F 1 289 ? -5.442 19.761 14.132 1.00 48.53 276 MET D C 1
ATOM 9322 O O . MET F 1 289 ? -5.023 20.336 15.157 1.00 49.44 276 MET D O 1
ATOM 9327 N N . ASN F 1 290 ? -5.488 20.315 12.916 1.00 49.27 277 ASN D N 1
ATOM 9328 C CA . ASN F 1 290 ? -5.281 21.761 12.632 1.00 50.37 277 ASN D CA 1
ATOM 9329 C C . ASN F 1 290 ? -3.802 22.106 12.850 1.00 48.32 277 ASN D C 1
ATOM 9330 O O . ASN F 1 290 ? -3.514 23.132 13.475 1.00 46.05 277 ASN D O 1
ATOM 9335 N N . GLY F 1 291 ? -2.900 21.260 12.353 1.00 49.83 278 GLY D N 1
ATOM 9336 C CA . GLY F 1 291 ? -1.442 21.458 12.457 1.00 51.49 278 GLY D CA 1
ATOM 9337 C C . GLY F 1 291 ? -0.879 21.054 13.813 1.00 50.22 278 GLY D C 1
ATOM 9338 O O . GLY F 1 291 ? 0.366 20.999 13.919 1.00 51.51 278 GLY D O 1
ATOM 9339 N N . ARG F 1 292 ? -1.734 20.769 14.807 1.00 47.92 279 ARG D N 1
ATOM 9340 C CA . ARG F 1 292 ? -1.308 20.359 16.176 1.00 49.11 279 ARG D CA 1
ATOM 9341 C C . ARG F 1 292 ? -0.962 18.861 16.181 1.00 49.18 279 ARG D C 1
ATOM 9342 O O . ARG F 1 292 ? -1.276 18.156 15.191 1.00 45.92 279 ARG D O 1
ATOM 9350 N N . THR F 1 293 ? -0.308 18.398 17.250 1.00 49.75 280 THR D N 1
ATOM 9351 C CA . THR F 1 293 ? 0.136 16.986 17.421 1.00 48.55 280 THR D CA 1
ATOM 9352 C C . THR F 1 293 ? -0.380 16.435 18.758 1.00 45.55 280 THR D C 1
ATOM 9353 O O . THR F 1 293 ? -0.811 17.226 19.622 1.00 43.23 280 THR D O 1
ATOM 9357 N N . ILE F 1 294 ? -0.361 15.111 18.898 1.00 40.09 281 ILE D N 1
ATOM 9358 C CA . ILE F 1 294 ? -0.583 14.399 20.187 1.00 38.69 281 ILE D CA 1
ATOM 9359 C C . ILE F 1 294 ? 0.576 13.406 20.313 1.00 39.17 281 ILE D C 1
ATOM 9360 O O . ILE F 1 294 ? 0.899 12.731 19.306 1.00 39.58 281 ILE D O 1
ATOM 9365 N N . LEU F 1 295 ? 1.257 13.402 21.459 1.00 40.98 282 LEU D N 1
ATOM 9366 C CA . LEU F 1 295 ? 2.444 12.540 21.700 1.00 40.37 282 LEU D CA 1
ATOM 9367 C C . LEU F 1 295 ? 3.289 12.472 20.420 1.00 39.28 282 LEU D C 1
ATOM 9368 O O . LEU F 1 295 ? 3.700 11.365 20.036 1.00 39.55 282 LEU D O 1
ATOM 9373 N N . GLY F 1 296 ? 3.499 13.611 19.755 1.00 43.23 283 GLY D N 1
ATOM 9374 C CA . GLY F 1 296 ? 4.426 13.743 18.610 1.00 42.45 283 GLY D CA 1
ATOM 9375 C C . GLY F 1 296 ? 3.914 13.137 17.303 1.00 42.08 283 GLY D C 1
ATOM 9376 O O . GLY F 1 296 ? 4.725 13.055 16.361 1.00 44.34 283 GLY D O 1
ATOM 9377 N N . SER F 1 297 ? 2.629 12.767 17.214 1.00 40.81 284 SER D N 1
ATOM 9378 C CA . SER F 1 297 ? 1.974 12.241 15.984 1.00 41.95 284 SER D CA 1
ATOM 9379 C C . SER F 1 297 ? 0.914 13.235 15.469 1.00 42.08 284 SER D C 1
ATOM 9380 O O . SER F 1 297 ? 0.287 13.933 16.307 1.00 42.22 284 SER D O 1
ATOM 9383 N N . ALA F 1 298 ? 0.744 13.311 14.140 1.00 43.38 285 ALA D N 1
ATOM 9384 C CA . ALA F 1 298 ? -0.274 14.133 13.431 1.00 42.98 285 ALA D CA 1
ATOM 9385 C C . ALA F 1 298 ? -1.476 13.270 13.008 1.00 44.43 285 ALA D C 1
ATOM 9386 O O . ALA F 1 298 ? -2.514 13.851 12.638 1.00 48.89 285 ALA D O 1
ATOM 9388 N N . LEU F 1 299 ? -1.338 11.939 13.037 1.00 43.26 286 LEU D N 1
ATOM 9389 C CA . LEU F 1 299 ? -2.457 10.980 12.837 1.00 40.31 286 LEU D CA 1
ATOM 9390 C C . LEU F 1 299 ? -2.870 10.441 14.206 1.00 36.67 286 LEU D C 1
ATOM 9391 O O . LEU F 1 299 ? -2.060 10.521 15.146 1.00 36.02 286 LEU D O 1
ATOM 9396 N N . LEU F 1 300 ? -4.087 9.914 14.298 1.00 34.04 287 LEU D N 1
ATOM 9397 C CA . LEU F 1 300 ? -4.582 9.208 15.501 1.00 34.75 287 LEU D CA 1
ATOM 9398 C C . LEU F 1 300 ? -3.970 7.799 15.480 1.00 35.00 287 LEU D C 1
ATOM 9399 O O . LEU F 1 300 ? -4.022 7.161 14.421 1.00 39.83 287 LEU D O 1
ATOM 9404 N N . GLU F 1 301 ? -3.291 7.399 16.556 1.00 34.98 288 GLU D N 1
ATOM 9405 C CA . GLU F 1 301 ? -2.509 6.136 16.638 1.00 35.37 288 GLU D CA 1
ATOM 9406 C C . GLU F 1 301 ? -3.401 5.055 17.238 1.00 33.50 288 GLU D C 1
ATOM 9407 O O . GLU F 1 301 ? -3.980 5.324 18.327 1.00 31.93 288 GLU D O 1
ATOM 9413 N N . ASP F 1 302 ? -3.495 3.895 16.578 1.00 31.92 289 ASP D N 1
ATOM 9414 C CA . ASP F 1 302 ? -4.358 2.763 17.016 1.00 30.90 289 ASP D CA 1
ATOM 9415 C C . ASP F 1 302 ? -3.536 1.480 17.237 1.00 30.10 289 ASP D C 1
ATOM 9416 O O . ASP F 1 302 ? -4.151 0.397 17.260 1.00 30.04 289 ASP D O 1
ATOM 9421 N N . GLU F 1 303 ? -2.223 1.567 17.466 1.00 29.32 290 GLU D N 1
ATOM 9422 C CA . GLU F 1 303 ? -1.402 0.345 17.721 1.00 31.43 290 GLU D CA 1
ATOM 9423 C C . GLU F 1 303 ? -0.900 0.334 19.169 1.00 31.17 290 GLU D C 1
ATOM 9424 O O . GLU F 1 303 ? 0.081 -0.384 19.436 1.00 30.80 290 GLU D O 1
ATOM 9430 N N . PHE F 1 304 ? -1.579 1.050 20.077 1.00 29.91 291 PHE D N 1
ATOM 9431 C CA . PHE F 1 304 ? -1.414 0.925 21.552 1.00 28.71 291 PHE D CA 1
ATOM 9432 C C . PHE F 1 304 ? -2.714 0.421 22.171 1.00 26.18 291 PHE D C 1
ATOM 9433 O O . PHE F 1 304 ? -3.731 1.100 22.008 1.00 23.39 291 PHE D O 1
ATOM 9441 N N . THR F 1 305 ? -2.662 -0.721 22.862 1.00 26.46 292 THR D N 1
ATOM 9442 C CA . THR F 1 305 ? -3.770 -1.263 23.689 1.00 26.77 292 THR D CA 1
ATOM 9443 C C . THR F 1 305 ? -3.813 -0.500 25.003 1.00 28.45 292 THR D C 1
ATOM 9444 O O . THR F 1 305 ? -2.824 0.113 25.405 1.00 26.63 292 THR D O 1
ATOM 9448 N N . PRO F 1 306 ? -4.945 -0.550 25.735 1.00 32.41 293 PRO D N 1
ATOM 9449 C CA . PRO F 1 306 ? -4.968 -0.084 27.119 1.00 30.84 293 PRO D CA 1
ATOM 9450 C C . PRO F 1 306 ? -3.842 -0.739 27.931 1.00 31.67 293 PRO D C 1
ATOM 9451 O O . PRO F 1 306 ? -3.169 -0.020 28.632 1.00 32.72 293 PRO D O 1
ATOM 9455 N N . PHE F 1 307 ? -3.585 -2.041 27.755 1.00 32.56 294 PHE D N 1
ATOM 9456 C CA . PHE F 1 307 ? -2.458 -2.744 28.430 1.00 33.54 294 PHE D CA 1
ATOM 9457 C C . PHE F 1 307 ? -1.157 -1.987 28.150 1.00 32.93 294 PHE D C 1
ATOM 9458 O O . PHE F 1 307 ? -0.407 -1.689 29.105 1.00 34.51 294 PHE D O 1
ATOM 9466 N N . ASP F 1 308 ? -0.913 -1.647 26.883 1.00 32.19 295 ASP D N 1
ATOM 9467 C CA . ASP F 1 308 ? 0.353 -0.994 26.445 1.00 31.56 295 ASP D CA 1
ATOM 9468 C C . ASP F 1 308 ? 0.472 0.377 27.116 1.00 28.30 295 ASP D C 1
ATOM 9469 O O . ASP F 1 308 ? 1.615 0.789 27.431 1.00 26.15 295 ASP D O 1
ATOM 9474 N N . VAL F 1 309 ? -0.662 1.043 27.340 1.00 27.80 296 VAL D N 1
ATOM 9475 C CA . VAL F 1 309 ? -0.706 2.405 27.939 1.00 28.14 296 VAL D CA 1
ATOM 9476 C C . VAL F 1 309 ? -0.328 2.271 29.417 1.00 26.89 296 VAL D C 1
ATOM 9477 O O . VAL F 1 309 ? 0.588 2.974 29.862 1.00 26.51 296 VAL D O 1
ATOM 9481 N N . VAL F 1 310 ? -0.958 1.346 30.129 1.00 28.39 297 VAL D N 1
ATOM 9482 C CA . VAL F 1 310 ? -0.680 1.132 31.580 1.00 31.40 297 VAL D CA 1
ATOM 9483 C C . VAL F 1 310 ? 0.777 0.668 31.755 1.00 32.83 297 VAL D C 1
ATOM 9484 O O . VAL F 1 310 ? 1.402 1.110 32.735 1.00 33.98 297 VAL D O 1
ATOM 9488 N N . ARG F 1 311 ? 1.342 -0.098 30.810 1.00 32.38 298 ARG D N 1
ATOM 9489 C CA . ARG F 1 311 ? 2.760 -0.567 30.875 1.00 34.34 298 ARG D CA 1
ATOM 9490 C C . ARG F 1 311 ? 3.717 0.630 30.976 1.00 32.99 298 ARG D C 1
ATOM 9491 O O . ARG F 1 311 ? 4.745 0.532 31.702 1.00 32.15 298 ARG D O 1
ATOM 9499 N N . GLN F 1 312 ? 3.432 1.696 30.226 1.00 30.13 299 GLN D N 1
ATOM 9500 C CA . GLN F 1 312 ? 4.353 2.847 30.070 1.00 29.26 299 GLN D CA 1
ATOM 9501 C C . GLN F 1 312 ? 3.978 3.939 31.075 1.00 30.39 299 GLN D C 1
ATOM 9502 O O . GLN F 1 312 ? 4.903 4.590 31.584 1.00 30.23 299 GLN D O 1
ATOM 9508 N N . CYS F 1 313 ? 2.678 4.128 31.332 1.00 29.46 300 CYS D N 1
ATOM 9509 C CA . CYS F 1 313 ? 2.135 5.157 32.253 1.00 29.95 300 CYS D CA 1
ATOM 9510 C C . CYS F 1 313 ? 2.173 4.671 33.712 1.00 28.76 300 CYS D C 1
ATOM 9511 O O . CYS F 1 313 ? 2.393 5.515 34.581 1.00 28.48 300 CYS D O 1
ATOM 9514 N N . SER F 1 314 ? 2.048 3.365 33.974 1.00 25.51 301 SER D N 1
ATOM 9515 C CA . SER F 1 314 ? 2.263 2.760 35.315 1.00 26.73 301 SER D CA 1
ATOM 9516 C C . SER F 1 314 ? 1.506 3.559 36.386 1.00 29.26 301 SER D C 1
ATOM 9517 O O . SER F 1 314 ? 2.053 3.759 37.483 1.00 28.48 301 SER D O 1
ATOM 9520 N N . GLY F 1 315 ? 0.299 4.027 36.074 1.00 30.46 302 GLY D N 1
ATOM 9521 C CA . GLY F 1 315 ? -0.513 4.809 37.017 1.00 30.46 302 GLY D CA 1
ATOM 9522 C C . GLY F 1 315 ? -1.238 3.902 37.990 1.00 31.01 302 GLY D C 1
ATOM 9523 O O . GLY F 1 315 ? -1.462 2.723 37.662 1.00 33.34 302 GLY D O 1
ATOM 9524 N N . VAL F 1 316 ? -1.610 4.461 39.141 1.00 31.12 303 VAL D N 1
ATOM 9525 C CA . VAL F 1 316 ? -2.317 3.778 40.262 1.00 29.67 303 VAL D CA 1
ATOM 9526 C C . VAL F 1 316 ? -3.830 3.954 40.069 1.00 31.19 303 VAL D C 1
ATOM 9527 O O . VAL F 1 316 ? -4.254 4.944 39.443 1.00 27.96 303 VAL D O 1
ATOM 9531 N N . THR F 1 317 ? -4.632 3.063 40.647 1.00 31.28 304 THR D N 1
ATOM 9532 C CA . THR F 1 317 ? -6.105 3.206 40.676 1.00 31.80 304 THR D CA 1
ATOM 9533 C C . THR F 1 317 ? -6.516 3.318 42.146 1.00 29.90 304 THR D C 1
ATOM 9534 O O . THR F 1 317 ? -6.326 2.350 42.910 1.00 31.02 304 THR D O 1
ATOM 9538 N N . PHE F 1 318 ? -6.982 4.498 42.525 1.00 27.53 305 PHE D N 1
ATOM 9539 C CA . PHE F 1 318 ? -7.575 4.775 43.849 1.00 27.66 305 PHE D CA 1
ATOM 9540 C C . PHE F 1 318 ? -8.933 4.091 43.876 1.00 28.58 305 PHE D C 1
ATOM 9541 O O . PHE F 1 318 ? -9.674 4.161 42.888 1.00 31.95 305 PHE D O 1
ATOM 9549 N N . GLN F 1 319 ? -9.219 3.363 44.945 1.00 29.42 306 GLN D N 1
ATOM 9550 C CA . GLN F 1 319 ? -10.462 2.566 45.043 1.00 28.24 306 GLN D CA 1
ATOM 9551 C C . GLN F 1 319 ? -11.313 3.190 46.155 1.00 31.04 306 GLN D C 1
ATOM 9552 O O . GLN F 1 319 ? -11.098 4.345 46.523 1.00 36.10 306 GLN D O 1
#

Secondary structure (DSSP, 8-state):
------BPP-HHHHTTEEEEEETTEEEEEEEETTEEEEEGGGG--HHHHTS--HHHHHHT--GGG-EEEETTEEEPEEEEEEETTEEEEEESS--TTPPEEEE-PPPTT-EEEEEEEETTEEEEEEEEE--TTS-B-----TT-TT-EEEEEETTEEEEEEEEEEE-TTS-EEEE-TT-PBSSS--SSSS--------B-HHHHHHHHHHHHHTT--TT--S----HHHHHHHHHHTTBPPP-HHHHHHHHHHHHHHT--HHHHHHHHHHHHHH--SS--BTTBSS---S--HHHHHHHH---EE-/------BPP-HHHHTTEEEEEETTEEEEEEEETTEEEEEGGGG--TTS-SS--HHHHHHT--GGGEEEEETTEEE-EEEEEEETTEEEEEESS--TTPPSEEE--PPTT-EEEEEEEETTEEEEEEEEE--TTS-B-----TT-TT-EEEEEETTEEEEEEEEEEE-TTS-EEEE-TTSPBSSS--SSSS--------B-HHHHHHHHHHHHHTT--TT------HHHHHHHHHHTTBPPPPHHHHHHTHHHHHHHT--HHHHHHHHHHHHHH--TT--BTTBSS------HHHHHHHHHT---/------BPP-HHHHTTEEEEEETTEEEEEEEETTEEEEEGGGG--GGG-SS--HHHHHHT--TTTEEEEETTEEEPEEEEEEETTEEEEEESS--TTPPSEEE--PPTT-EEEEEEEETTEEEEEEEEE--TTS-B-----TT-TT-EEEEE-SSSEEEEEEEEEE-TTS-EEEE-TT-PBSSS--SSSS---PPP--B-HHHHHHHHHHHHHTT--TT--S----HHHHHH--B----HHHHHHSHHHHHHH-S-HHHHHHHHH---S----BTTBSS------HHHHHHHHTT---/------BPP-HHHHTTEEEEEETTEEEEEEEETTEEEEEGGGG--TTGGGS--HHHHHHH--GGGEEEEETTEEEPEEEEEEETTEEEEEESS--TT--SEEE--PPTT-EEEEEEEETTEEEEEEEEE--TTS-B-----TT-BTBEEEEEETTEEEEEEEEEEE-TTS-EEEE-TTS-BSSS--SSSS--------B-HHHHHHHHHHHHHTT--TT------HHHHHHHHHHTTB----HHHHHHTHHHHHHHS--HHHHHHHHHHHHHH--TT--BTTBSSPP-S--HHHHHHHH------/---EE--B-/---EE--EE-

Solvent-accessible surface area: 49716 Å² total; per-residue (Å²): 50,17,18,38,64,13,2,18,7,0,17,84,0,34,28,0,13,1,31,0,27,6,67,151,44,44,0,0,0,0,21,1,69,50,26,0,19,0,0,34,32,1,5,10,85,99,133,42,40,91,114,22,90,8,126,61,27,12,141,176,54,37,51,150,61,3,84,0,63,26,69,160,98,114,8,163,10,74,18,56,55,53,49,75,15,0,0,61,0,85,1,84,67,59,8,120,150,34,20,143,68,58,48,50,77,11,116,58,10,77,9,0,0,0,0,1,0,19,90,11,35,16,6,0,1,5,8,0,0,0,12,23,18,71,0,0,78,2,5,5,61,157,25,5,12,0,0,0,0,0,37,24,64,202,59,21,0,12,0,0,2,0,6,9,42,81,7,112,108,18,21,0,0,0,0,8,0,85,0,52,20,2,21,121,10,71,8,80,116,57,110,40,74,26,46,119,38,27,33,7,0,12,1,0,0,0,3,0,0,0,0,4,56,41,52,35,116,82,6,53,29,212,94,94,13,77,46,114,82,0,32,112,16,0,140,159,92,69,17,59,82,3,64,118,98,44,26,97,69,0,28,64,1,17,53,16,21,45,24,60,11,58,42,0,0,5,1,0,52,64,10,24,98,103,34,18,124,88,117,56,0,45,64,19,24,75,35,43,14,12,14,17,12,135,9,0,39,60,10,8,7,6,0,35,32,18,52,33,25,32,70,14,3,2,4,0,20,97,0,32,24,0,9,0,33,0,24,6,70,102,2,16,1,0,0,0,23,1,66,51,26,0,28,0,0,38,0,0,5,2,67,70,140,34,3,120,95,14,90,11,132,58,24,20,148,156,44,56,41,164,62,4,84,0,58,16,65,64,88,36,5,146,12,100,17,66,52,48,70,70,13,0,0,42,0,100,1,85,65,57,5,117,146,32,12,143,62,90,54,54,109,16,118,53,9,76,2,0,0,0,0,1,0,51,48,9,66,40,40,0,1,5,10,0,0,1,8,24,21,71,2,0,93,2,5,0,29,80,3,0,0,0,0,0,0,0,19,5,59,190,72,11,0,5,0,0,2,0,0,0,0,9,2,55,109,19,27,0,1,1,0,9,1,83,0,64,23,2,25,108,8,69,0,86,46,32,72,28,85,32,49,132,44,27,32,8,2,16,2,0,0,0,2,0,0,0,0,8,55,57,56,40,134,76,10,49,76,166,106,17,76,46,112,82,0,21,136,27,0,116,164,74,85,17,60,63,6,69,103,92,48,24,83,84,0,25,92,2,15,84,121,27,68,21,56,11,68,51,0,0,4,1,0,38,57,9,19,78,100,37,19,142,90,120,60,0,42,63,19,23,62,35,43,16,14,14,12,18,107,10,0,52,12,10,27,75,13,47,45,53,181,73,2,79,5,4,4,28,106,48,33,28,41,67,7,3,0,7,0,17,81,0,26,38,0,9,0,35,0,14,7,63,73,1,5,1,0,0,0,21,1,64,49,28,0,20,0,0,40,0,0,7,1,64,62,157,44,3,103,106,10,92,7,109,73,14,21,148,159,43,55,42,161,59,5,85,2,68,14,74,137,92,104,10,136,11,91,21,65,55,55,67,72,15,0,0,78,0,82,1,79,60,52,6,94,144,38,9,126,69,93,55,58,112,12,126,44,5,79,5,0,0,0,0,1,0,48,90,9,63,43,45,0,2,5,10,1,0,1,9,26,19,70,2,1,112,2,5,0,46,89,3,0,0,0,0,0,0,0,30,6,74,170,68,10,0,11,0,1,2,0,0,0,0,11,1,62,105,21,28,0,1,0,0,8,2,78,0,63,25,2,22,97,13,68,3,74,45,32,59,26,80,27,37,132,47,43,30,0,0,13,1,0,0,0,2,4,0,0,0,6,56,49,62,28,140,103,19,35,33,182,138,104,21,64,50,106,78,10,63,170,82,138,61,32,103,5,60,118,99,30,23,102,95,0,28,84,1,18,81,131,34,47,37,40,7,55,34,0,0,5,8,4,30,72,71,127,119,46,71,131,62,7,37,69,15,26,43,54,42,20,14,13,18,16,94,5,0,62,3,10,28,74,14,55,44,52,192,80,0,78,6,3,5,26,89,171,45,16,22,42,53,12,2,20,5,0,17,67,0,38,28,0,12,0,30,0,26,5,68,142,45,41,1,0,0,0,21,2,67,49,23,0,22,0,0,39,7,1,10,9,76,53,133,34,17,63,117,21,84,8,126,74,27,14,138,180,42,48,51,153,52,4,86,0,60,28,60,166,87,104,7,149,10,97,22,51,53,50,57,73,17,0,0,64,0,106,2,84,68,58,6,108,133,36,18,148,63,112,62,54,106,16,116,49,12,57,1,0,0,0,0,1,0,19,96,13,27,17,2,0,1,6,6,0,0,0,12,30,19,73,0,1,95,3,8,2,59,114,18,0,0,0,0,0,0,0,37,27,95,224,68,24,0,22,0,0,2,0,0,0,0,18,5,50,105,19,16,0,0,0,0,1,1,78,0,63,19,2,24,83,9,74,3,73,12,45,39,20,68,21,45,95,39,36,31,4,1,19,1,0,0,0,3,0,0,0,0,11,58,40,52,41,138,82,9,45,76,176,89,13,75,42,105,62,0,30,118,15,0,69,123,72,75,18,46,102,2,62,101,99,38,23,101,92,0,23,66,1,17,77,56,29,71,30,51,10,64,62,0,0,3,0,0,46,75,8,24,90,99,34,22,132,79,117,48,0,46,51,17,20,68,38,61,13,13,11,13,14,126,12,0,60,62,9,18,69,27,94,64,178,229

Foldseek 3Di:
DADDQDADDCVLQLLQWKWKAQPPDIAIWGAAFQKTKFFLCRQDDLVCLQPPPSVVSVVPDDQVSIFIGPDPDTFRFPDWDDQARIIITGTPGTRPSRWAEDFDADAALAKWKWQFDANRGGPDIGMWGLFNLRWIQDDHDRRRFNTWTWDDDPGYTHTHWTWQDAAPVRITWTGTSSGHTRHPDDSGPDHDHGDDTAFAVLQLLLQVLLLVLVPDDPLFDPDFDDLVRLQVLSVVQRHPRDDVVSQVLCVQSCQLRVQRSRRSSVSVSCCSVPAPVPDDGSNHSDRDRRGHNVNSCVVSVGDRDD/DADDQDAADCVLQQLQWKWKAAPNQIAIWGQAFQKTKFFLCSLPDPVCQAPHPSVVSVVVDDQVRIWIGRDPDTWRFDDWDDQAGMIITGTPGTRPSRFAEDFDADDFLAKWKWQQDANRGGDDIGMWTCWNLRWIQDDHDPRSFQTWTWDDDPRYIYTHFGWQDAAPVRITWTDTSSNHTRHPDDSHPDNDDTDDTAFAVLQLLLQVLLLVLVPNCVLQDDFDDLVVLQVLQVVLRHDRQDVVSQVLCVVSCVVNVPRSRSSSVSVSCCSVVNCVPHAGSNHRDRDSSGHNVNSVCVSVVPHD/DDDDPPDDD/DADDQDAADCVLQLQQWKWKAQDPAIAIWGQAFQKTKFFLCNLDDPVCFAPHPSVVSVVPDDQQRIWIQRPNRTWGFDDWDDQARMIITGTPGTRPSHFAEDFDADAFLAKFKWQQDASSHGDDIGMWTLFNLRWTLDDHDPRRFQTWTWDDPARYTHTHWGFQDAAPVRIGWTGTSSGHTRHPDDRHDDNDDGDDTAFAVLQLLLLVLLQVLVPNCPLQDPDFDDLVVLQVLSHPNDDVVSQVLCVVSCVVRVQHSRRSSVSVSVVVVADPARSNHRDRDSRGHNVNSCCVSVVRHD/DDDDPDDDDD/DADDQDADDCVLQLLQWKWKAADPDIAIWGAAFQKTKFFLCRLDDLVCLQPPPSVVSCVVDDQQSIFIGQPPDTFGFPDWDDQARMIIGGTPGTRPSRWAEDFDADDQLAKWKWFFDANSHTDDIGMWGQFPLRWIQDDHDRRRFQTWTWDADPGYTHTHWTFQDAAPVRIGWTDGRSRHTRHPDDRGPDHDDGDDTAFAVLLLLLLLLLQVLVPNPPLFDDFDDLVRLQVLCVVQRYDRQDVVSQVQCCQSCLQNVNRSRRSSVSVSCCSPPNQVPHAGSNHRDRDSSGHNVNSCVVSVTDHDD

GO terms:
  GO:0060090 molecular adaptor activity (F, IDA)
  GO:0039718 double membrane vesicle viral factory (C, IDA)
  GO:0005737 cytoplasm (C, IDA)
  GO:0039606 symbiont-mediated suppression of host translation initiation (P, IDA)
  GO:0039694 viral RNA genome replication (P, IDA)
  GO:0003724 RNA helicase activity (F, IDA)
  GO:0052170 symbiont-mediated suppression of host innate immune response (P, IDA)
  GO:0140311 protein sequestering activity (F, IDA)
  GO:0004843 cysteine-type deubiquitinase activity (F, EXP)
  GO:0042025 host cell nucleus (C, EXP)
  GO:0044165 host cell endoplasmic reticulum (C, EXP)
  GO:0044174 host cell endosome (C, EXP)
  GO:0044177 host cell Golgi apparatus (C, EXP)
  GO:0030430 host cell cytoplasm (C, EXP)
  GO:0034062 5'-3' RNA polymerase activity (F, EXP)
  GO:0000175 3'-5'-RNA exonuclease activity (F, TAS)
  GO:0062243 double membrane vesicle viral factory outer membrane (C, TAS)
  GO:0003968 RNA-directed RNA polymerase activity (F, TAS)
  GO:0016892 RNA endonuclease activity producing 3'-phosphomonoesters, hydrolytic mechanism (F, TAS)
  GO:0032574 5'-3' RNA helicase activity (F, TAS)